Protein 2EMC (pdb70)

CATH classification: 3.30.160.60

Structure (mmCIF, N/CA/C/O backbone):
data_2EMC
#
_entry.id   2EMC
#
loop_
_entity.id
_entity.type
_entity.pdbx_description
1 polymer 'Zinc finger protein 473'
2 non-polymer 'ZINC ION'
#
loop_
_atom_site.group_PDB
_atom_site.id
_atom_site.type_symbol
_atom_site.label_atom_id
_atom_site.label_alt_id
_atom_site.label_comp_id
_atom_site.label_asym_id
_atom_site.label_entity_id
_atom_site.label_seq_id
_atom_site.pdbx_PDB_ins_code
_atom_site.Cartn_x
_atom_site.Cartn_y
_atom_site.Cartn_z
_atom_site.occupancy
_atom_site.B_iso_or_equiv
_atom_site.auth_seq_id
_atom_site.auth_comp_id
_atom_site.auth_asym_id
_atom_site.auth_atom_id
_atom_site.pdbx_PDB_model_num
ATOM 1 N N . GLY A 1 1 ? -9.491 -20.644 -12.393 1.00 0.00 1 GLY A N 1
ATOM 2 C CA . GLY A 1 1 ? -9.058 -21.027 -11.062 1.00 0.00 1 GLY A CA 1
ATOM 3 C C . GLY A 1 1 ? -9.647 -20.140 -9.983 1.00 0.00 1 GLY A C 1
ATOM 4 O O . GLY A 1 1 ? -10.861 -20.115 -9.784 1.00 0.00 1 GLY A O 1
ATOM 8 N N . SER A 1 2 ? -8.784 -19.410 -9.282 1.00 0.00 2 SER A N 1
ATOM 9 C CA . SER A 1 2 ? -9.225 -18.522 -8.214 1.00 0.00 2 SER A CA 1
ATOM 10 C C . SER A 1 2 ? -8.250 -17.361 -8.035 1.00 0.00 2 SER A C 1
ATOM 11 O O . SER A 1 2 ? -7.040 -17.523 -8.193 1.00 0.00 2 SER A O 1
ATOM 19 N N . SER A 1 3 ? -8.787 -16.191 -7.705 1.00 0.00 3 SER A N 1
ATOM 20 C CA . SER A 1 3 ? -7.967 -15.002 -7.508 1.00 0.00 3 SER A CA 1
ATOM 21 C C . SER A 1 3 ? -7.684 -14.776 -6.026 1.00 0.00 3 SER A C 1
ATOM 22 O O . SER A 1 3 ? -8.403 -14.042 -5.350 1.00 0.00 3 SER A O 1
ATOM 30 N N . GLY A 1 4 ? -6.630 -15.415 -5.527 1.00 0.00 4 GLY A N 1
ATOM 31 C CA . GLY A 1 4 ? -6.270 -15.272 -4.128 1.00 0.00 4 GLY A CA 1
ATOM 32 C C . GLY A 1 4 ? -6.011 -16.606 -3.457 1.00 0.00 4 GLY A C 1
ATOM 33 O O . GLY A 1 4 ? -6.816 -17.067 -2.647 1.00 0.00 4 GLY A O 1
ATOM 37 N N . SER A 1 5 ? -4.887 -17.229 -3.795 1.00 0.00 5 SER A N 1
ATOM 38 C CA . SER A 1 5 ? -4.527 -18.521 -3.223 1.00 0.00 5 SER A CA 1
ATOM 39 C C . SER A 1 5 ? -4.607 -18.482 -1.699 1.00 0.00 5 SER A C 1
ATOM 40 O O . SER A 1 5 ? -5.317 -19.276 -1.083 1.00 0.00 5 SER A O 1
ATOM 48 N N . SER A 1 6 ? -3.872 -17.551 -1.099 1.00 0.00 6 SER A N 1
ATOM 49 C CA . SER A 1 6 ? -3.855 -17.409 0.352 1.00 0.00 6 SER A CA 1
ATOM 50 C C . SER A 1 6 ? -5.273 -17.300 0.904 1.00 0.00 6 SER A C 1
ATOM 51 O O . SER A 1 6 ? -6.188 -16.857 0.211 1.00 0.00 6 SER A O 1
ATOM 59 N N . GLY A 1 7 ? -5.447 -17.707 2.158 1.00 0.00 7 GLY A N 1
ATOM 60 C CA . GLY A 1 7 ? -6.755 -17.647 2.783 1.00 0.00 7 GLY A CA 1
ATOM 61 C C . GLY A 1 7 ? -7.076 -16.269 3.326 1.00 0.00 7 GLY A C 1
ATOM 62 O O . GLY A 1 7 ? -8.080 -15.663 2.951 1.00 0.00 7 GLY A O 1
ATOM 66 N N . THR A 1 8 ? -6.221 -15.771 4.214 1.00 0.00 8 THR A N 1
ATOM 67 C CA . THR A 1 8 ? -6.420 -14.457 4.813 1.00 0.00 8 THR A CA 1
ATOM 68 C C . THR A 1 8 ? -5.855 -13.356 3.922 1.00 0.00 8 THR A C 1
ATOM 69 O O . THR A 1 8 ? -5.382 -13.620 2.816 1.00 0.00 8 THR A O 1
ATOM 80 N N . LYS A 1 9 ? -5.908 -12.122 4.410 1.00 0.00 9 LYS A N 1
ATOM 81 C CA . LYS A 1 9 ? -5.400 -10.980 3.659 1.00 0.00 9 LYS A CA 1
ATOM 82 C C . LYS A 1 9 ? -6.047 -10.903 2.280 1.00 0.00 9 LYS A C 1
ATOM 83 O O . LYS A 1 9 ? -5.361 -10.756 1.270 1.00 0.00 9 LYS A O 1
ATOM 102 N N . GLU A 1 10 ? -7.373 -11.003 2.247 1.00 0.00 10 GLU A N 1
ATOM 103 C CA . GLU A 1 10 ? -8.111 -10.945 0.991 1.00 0.00 10 GLU A CA 1
ATOM 104 C C . GLU A 1 10 ? -8.836 -9.609 0.848 1.00 0.00 10 GLU A C 1
ATOM 105 O O . GLU A 1 10 ? -9.909 -9.534 0.250 1.00 0.00 10 GLU A O 1
ATOM 117 N N . HIS A 1 11 ? -8.241 -8.558 1.403 1.00 0.00 11 HIS A N 1
ATOM 118 C CA . HIS A 1 11 ? -8.829 -7.224 1.337 1.00 0.00 11 HIS A CA 1
ATOM 119 C C . HIS A 1 11 ? -8.542 -6.570 -0.011 1.00 0.00 11 HIS A C 1
ATOM 120 O O . HIS A 1 11 ? -7.480 -6.755 -0.605 1.00 0.00 11 HIS A O 1
ATOM 134 N N . PRO A 1 12 ? -9.511 -5.786 -0.507 1.00 0.00 12 PRO A N 1
ATOM 135 C CA . PRO A 1 12 ? -9.386 -5.089 -1.790 1.00 0.00 12 PRO A CA 1
ATOM 136 C C . PRO A 1 12 ? -8.364 -3.959 -1.739 1.00 0.00 12 PRO A C 1
ATOM 137 O O . PRO A 1 12 ? -8.004 -3.386 -2.768 1.00 0.00 12 PRO A O 1
ATOM 148 N N . PHE A 1 13 ? -7.898 -3.643 -0.535 1.00 0.00 13 PHE A N 1
ATOM 149 C CA . PHE A 1 13 ? -6.917 -2.580 -0.350 1.00 0.00 13 PHE A CA 1
ATOM 150 C C . PHE A 1 13 ? -5.661 -3.113 0.334 1.00 0.00 13 PHE A C 1
ATOM 151 O O . PHE A 1 13 ? -5.728 -3.687 1.421 1.00 0.00 13 PHE A O 1
ATOM 168 N N . LYS A 1 14 ? -4.516 -2.919 -0.311 1.00 0.00 14 LYS A N 1
ATOM 169 C CA . LYS A 1 14 ? -3.244 -3.378 0.233 1.00 0.00 14 LYS A CA 1
ATOM 170 C C . LYS A 1 14 ? -2.159 -2.322 0.045 1.00 0.00 14 LYS A C 1
ATOM 171 O O . LYS A 1 14 ? -1.846 -1.933 -1.081 1.00 0.00 14 LYS A O 1
ATOM 190 N N . CYS A 1 15 ? -1.587 -1.864 1.153 1.00 0.00 15 CYS A N 1
ATOM 191 C CA . CYS A 1 15 ? -0.536 -0.854 1.110 1.00 0.00 15 CYS A CA 1
ATOM 192 C C . CYS A 1 15 ? 0.690 -1.377 0.367 1.00 0.00 15 CYS A C 1
ATOM 193 O O . CYS A 1 15 ? 1.111 -2.515 0.567 1.00 0.00 15 CYS A O 1
ATOM 200 N N . ASN A 1 16 ? 1.259 -0.535 -0.490 1.00 0.00 16 ASN A N 1
ATOM 201 C CA . ASN A 1 16 ? 2.437 -0.912 -1.263 1.00 0.00 16 ASN A CA 1
ATOM 202 C C . ASN A 1 16 ? 3.711 -0.397 -0.599 1.00 0.00 16 ASN A C 1
ATOM 203 O O . ASN A 1 16 ? 4.814 -0.827 -0.934 1.00 0.00 16 ASN A O 1
ATOM 214 N N . GLU A 1 17 ? 3.549 0.525 0.344 1.00 0.00 17 GLU A N 1
ATOM 215 C CA . GLU A 1 17 ? 4.686 1.098 1.055 1.00 0.00 17 GLU A CA 1
ATOM 216 C C . GLU A 1 17 ? 5.256 0.104 2.062 1.00 0.00 17 GLU A C 1
ATOM 217 O O . GLU A 1 17 ? 6.472 -0.017 2.213 1.00 0.00 17 GLU A O 1
ATOM 229 N N . CYS A 1 18 ? 4.368 -0.607 2.749 1.00 0.00 18 CYS A N 1
ATOM 230 C CA . CYS A 1 18 ? 4.780 -1.591 3.743 1.00 0.00 18 CYS A CA 1
ATOM 231 C C . CYS A 1 18 ? 4.287 -2.985 3.366 1.00 0.00 18 CYS A C 1
ATOM 232 O O . CYS A 1 18 ? 5.042 -3.955 3.410 1.00 0.00 18 CYS A O 1
ATOM 239 N N . GLY A 1 19 ? 3.013 -3.076 2.995 1.00 0.00 19 GLY A N 1
ATOM 240 C CA . GLY A 1 19 ? 2.441 -4.354 2.615 1.00 0.00 19 GLY A CA 1
ATOM 241 C C . GLY A 1 19 ? 1.237 -4.724 3.459 1.00 0.00 19 GLY A C 1
ATOM 242 O O . GLY A 1 19 ? 0.866 -5.894 3.546 1.00 0.00 19 GLY A O 1
ATOM 246 N N . LYS A 1 20 ? 0.625 -3.724 4.084 1.00 0.00 20 LYS A N 1
ATOM 247 C CA . LYS A 1 20 ? -0.544 -3.948 4.926 1.00 0.00 20 LYS A CA 1
ATOM 248 C C . LYS A 1 20 ? -1.798 -4.133 4.077 1.00 0.00 20 LYS A C 1
ATOM 249 O O . LYS A 1 20 ? -1.751 -4.035 2.850 1.00 0.00 20 LYS A O 1
ATOM 268 N N . THR A 1 21 ? -2.921 -4.399 4.738 1.00 0.00 21 THR A N 1
ATOM 269 C CA . THR A 1 21 ? -4.187 -4.596 4.045 1.00 0.00 21 THR A CA 1
ATOM 270 C C . THR A 1 21 ? -5.358 -4.097 4.885 1.00 0.00 21 THR A C 1
ATOM 271 O O . THR A 1 21 ? -5.406 -4.320 6.095 1.00 0.00 21 THR A O 1
ATOM 282 N N . PHE A 1 22 ? -6.300 -3.422 4.236 1.00 0.00 22 PHE A N 1
ATOM 283 C CA . PHE A 1 22 ? -7.471 -2.891 4.924 1.00 0.00 22 PHE A CA 1
ATOM 284 C C . PHE A 1 22 ? -8.745 -3.187 4.138 1.00 0.00 22 PHE A C 1
ATOM 285 O O . PHE A 1 22 ? -8.774 -3.064 2.913 1.00 0.00 22 PHE A O 1
ATOM 302 N N . SER A 1 23 ? -9.796 -3.579 4.851 1.00 0.00 23 SER A N 1
ATOM 303 C CA . SER A 1 23 ? -11.072 -3.898 4.221 1.00 0.00 23 SER A CA 1
ATOM 304 C C . SER A 1 23 ? -11.595 -2.708 3.422 1.00 0.00 23 SER A C 1
ATOM 305 O O . SER A 1 23 ? -11.995 -2.849 2.266 1.00 0.00 23 SER A O 1
ATOM 313 N N . HIS A 1 24 ? -11.589 -1.535 4.047 1.00 0.00 24 HIS A N 1
ATOM 314 C CA . HIS A 1 24 ? -12.062 -0.319 3.396 1.00 0.00 24 HIS A CA 1
ATOM 315 C C . HIS A 1 24 ? -10.893 0.587 3.021 1.00 0.00 24 HIS A C 1
ATOM 316 O O . HIS A 1 24 ? -9.839 0.549 3.654 1.00 0.00 24 HIS A O 1
ATOM 330 N N . SER A 1 25 ? -11.088 1.399 1.987 1.00 0.00 25 SER A N 1
ATOM 331 C CA . SER A 1 25 ? -10.049 2.312 1.525 1.00 0.00 25 SER A CA 1
ATOM 332 C C . SER A 1 25 ? -9.727 3.354 2.592 1.00 0.00 25 SER A C 1
ATOM 333 O O . SER A 1 25 ? -8.571 3.528 2.976 1.00 0.00 25 SER A O 1
ATOM 341 N N . ALA A 1 26 ? -10.759 4.044 3.066 1.00 0.00 26 ALA A N 1
ATOM 342 C CA . ALA A 1 26 ? -10.587 5.068 4.089 1.00 0.00 26 ALA A CA 1
ATOM 343 C C . ALA A 1 26 ? -9.477 4.689 5.064 1.00 0.00 26 ALA A C 1
ATOM 344 O O . ALA A 1 26 ? -8.695 5.539 5.490 1.00 0.00 26 ALA A O 1
ATOM 351 N N . HIS A 1 27 ? -9.414 3.408 5.414 1.00 0.00 27 HIS A N 1
ATOM 352 C CA . HIS A 1 27 ? -8.399 2.918 6.339 1.00 0.00 27 HIS A CA 1
ATOM 353 C C . HIS A 1 27 ? -7.009 3.005 5.716 1.00 0.00 27 HIS A C 1
ATOM 354 O O . HIS A 1 27 ? -6.078 3.536 6.323 1.00 0.00 27 HIS A O 1
ATOM 368 N N . LEU A 1 28 ? -6.875 2.480 4.503 1.00 0.00 28 LEU A N 1
ATOM 369 C CA . LEU A 1 28 ? -5.598 2.498 3.798 1.00 0.00 28 LEU A CA 1
ATOM 370 C C . LEU A 1 28 ? -5.108 3.928 3.597 1.00 0.00 28 LEU A C 1
ATOM 371 O O . LEU A 1 28 ? -4.042 4.303 4.085 1.00 0.00 28 LEU A O 1
ATOM 387 N N . SER A 1 29 ? -5.893 4.722 2.876 1.00 0.00 29 SER A N 1
ATOM 388 C CA . SER A 1 29 ? -5.538 6.110 2.608 1.00 0.00 29 SER A CA 1
ATOM 389 C C . SER A 1 29 ? -5.021 6.792 3.872 1.00 0.00 29 SER A C 1
ATOM 390 O O . SER A 1 29 ? -4.019 7.507 3.841 1.00 0.00 29 SER A O 1
ATOM 398 N N . LYS A 1 30 ? -5.712 6.565 4.984 1.00 0.00 30 LYS A N 1
ATOM 399 C CA . LYS A 1 30 ? -5.325 7.155 6.260 1.00 0.00 30 LYS A CA 1
ATOM 400 C C . LYS A 1 30 ? -4.005 6.569 6.752 1.00 0.00 30 LYS A C 1
ATOM 401 O O . LYS A 1 30 ? -3.139 7.291 7.244 1.00 0.00 30 LYS A O 1
ATOM 420 N N . HIS A 1 31 ? -3.859 5.255 6.614 1.00 0.00 31 HIS A N 1
ATOM 421 C CA . HIS A 1 31 ? -2.643 4.572 7.042 1.00 0.00 31 HIS A CA 1
ATOM 422 C C . HIS A 1 31 ? -1.460 4.965 6.163 1.00 0.00 31 HIS A C 1
ATOM 423 O O . HIS A 1 31 ? -0.307 4.712 6.510 1.00 0.00 31 HIS A O 1
ATOM 437 N N . GLN A 1 32 ? -1.755 5.584 5.024 1.00 0.00 32 GLN A N 1
ATOM 438 C CA . GLN A 1 32 ? -0.715 6.010 4.095 1.00 0.00 32 GLN A CA 1
ATOM 439 C C . GLN A 1 32 ? -0.039 7.288 4.584 1.00 0.00 32 GLN A C 1
ATOM 440 O O . GLN A 1 32 ? 1.165 7.473 4.404 1.00 0.00 32 GLN A O 1
ATOM 454 N N . LEU A 1 33 ? -0.822 8.165 5.202 1.00 0.00 33 LEU A N 1
ATOM 455 C CA . LEU A 1 33 ? -0.299 9.426 5.716 1.00 0.00 33 LEU A CA 1
ATOM 456 C C . LEU A 1 33 ? 0.857 9.184 6.681 1.00 0.00 33 LEU A C 1
ATOM 457 O O . LEU A 1 33 ? 1.681 10.068 6.913 1.00 0.00 33 LEU A O 1
ATOM 473 N N . ILE A 1 34 ? 0.912 7.979 7.239 1.00 0.00 34 ILE A N 1
ATOM 474 C CA . ILE A 1 34 ? 1.969 7.619 8.176 1.00 0.00 34 ILE A CA 1
ATOM 475 C C . ILE A 1 34 ? 3.304 7.445 7.459 1.00 0.00 34 ILE A C 1
ATOM 476 O O . ILE A 1 34 ? 4.365 7.691 8.032 1.00 0.00 34 ILE A O 1
ATOM 492 N N . HIS A 1 35 ? 3.242 7.021 6.200 1.00 0.00 35 HIS A N 1
ATOM 493 C CA . HIS A 1 35 ? 4.446 6.816 5.403 1.00 0.00 35 HIS A CA 1
ATOM 494 C C . HIS A 1 35 ? 5.015 8.149 4.926 1.00 0.00 35 HIS A C 1
ATOM 495 O O . HIS A 1 35 ? 6.213 8.268 4.670 1.00 0.00 35 HIS A O 1
ATOM 509 N N . ALA A 1 36 ? 4.147 9.148 4.807 1.00 0.00 36 ALA A N 1
ATOM 510 C CA . ALA A 1 36 ? 4.563 10.472 4.361 1.00 0.00 36 ALA A CA 1
ATOM 511 C C . ALA A 1 36 ? 5.005 11.334 5.539 1.00 0.00 36 ALA A C 1
ATOM 512 O O . ALA A 1 36 ? 4.546 12.464 5.701 1.00 0.00 36 ALA A O 1
ATOM 519 N N . GLY A 1 37 ? 5.899 10.792 6.361 1.00 0.00 37 GLY A N 1
ATOM 520 C CA . GLY A 1 37 ? 6.387 11.525 7.514 1.00 0.00 37 GLY A CA 1
ATOM 521 C C . GLY A 1 37 ? 5.296 12.325 8.197 1.00 0.00 37 GLY A C 1
ATOM 522 O O . GLY A 1 37 ? 5.085 13.495 7.880 1.00 0.00 37 GLY A O 1
ATOM 526 N N . GLU A 1 38 ? 4.599 11.692 9.136 1.00 0.00 38 GLU A N 1
ATOM 527 C CA . GLU A 1 38 ? 3.522 12.354 9.863 1.00 0.00 38 GLU A CA 1
ATOM 528 C C . GLU A 1 38 ? 3.704 12.194 11.369 1.00 0.00 38 GLU A C 1
ATOM 529 O O . GLU A 1 38 ? 2.735 12.021 12.107 1.00 0.00 38 GLU A O 1
ATOM 541 N N . ASN A 1 39 ? 4.954 12.253 11.818 1.00 0.00 39 ASN A N 1
ATOM 542 C CA . ASN A 1 39 ? 5.265 12.113 13.236 1.00 0.00 39 ASN A CA 1
ATOM 543 C C . ASN A 1 39 ? 6.741 12.396 13.500 1.00 0.00 39 ASN A C 1
ATOM 544 O O . ASN A 1 39 ? 7.609 12.122 12.670 1.00 0.00 39 ASN A O 1
ATOM 555 N N . PRO A 1 40 ? 7.034 12.956 14.683 1.00 0.00 40 PRO A N 1
ATOM 556 C CA . PRO A 1 40 ? 8.404 13.286 15.084 1.00 0.00 40 PRO A CA 1
ATOM 557 C C . PRO A 1 40 ? 9.245 12.043 15.354 1.00 0.00 40 PRO A C 1
ATOM 558 O O . PRO A 1 40 ? 8.895 11.217 16.197 1.00 0.00 40 PRO A O 1
ATOM 569 N N . SER A 1 41 ? 10.355 11.917 14.634 1.00 0.00 41 SER A N 1
ATOM 570 C CA . SER A 1 41 ? 11.244 10.772 14.794 1.00 0.00 41 SER A CA 1
ATOM 571 C C . SER A 1 41 ? 11.860 10.753 16.190 1.00 0.00 41 SER A C 1
ATOM 572 O O . SER A 1 41 ? 11.558 11.605 17.025 1.00 0.00 41 SER A O 1
ATOM 580 N N . GLY A 1 42 ? 12.726 9.775 16.435 1.00 0.00 42 GLY A N 1
ATOM 581 C CA . GLY A 1 42 ? 13.371 9.662 17.730 1.00 0.00 42 GLY A CA 1
ATOM 582 C C . GLY A 1 42 ? 14.313 8.477 17.807 1.00 0.00 42 GLY A C 1
ATOM 583 O O . GLY A 1 42 ? 15.503 8.582 17.506 1.00 0.00 42 GLY A O 1
ATOM 587 N N . PRO A 1 43 ? 13.780 7.318 18.220 1.00 0.00 43 PRO A N 1
ATOM 588 C CA . PRO A 1 43 ? 14.564 6.086 18.347 1.00 0.00 43 PRO A CA 1
ATOM 589 C C . PRO A 1 43 ? 14.983 5.524 16.993 1.00 0.00 43 PRO A C 1
ATOM 590 O O . PRO A 1 43 ? 15.811 4.616 16.916 1.00 0.00 43 PRO A O 1
ATOM 601 N N . SER A 1 44 ? 14.406 6.069 15.927 1.00 0.00 44 SER A N 1
ATOM 602 C CA . SER A 1 44 ? 14.717 5.619 14.575 1.00 0.00 44 SER A CA 1
ATOM 603 C C . SER A 1 44 ? 16.216 5.706 14.305 1.00 0.00 44 SER A C 1
ATOM 604 O O . SER A 1 44 ? 16.913 6.545 14.876 1.00 0.00 44 SER A O 1
ATOM 612 N N . SER A 1 45 ? 16.706 4.832 13.431 1.00 0.00 45 SER A N 1
ATOM 613 C CA . SER A 1 45 ? 18.123 4.807 13.087 1.00 0.00 45 SER A CA 1
ATOM 614 C C . SER A 1 45 ? 18.349 4.074 11.768 1.00 0.00 45 SER A C 1
ATOM 615 O O . SER A 1 45 ? 18.187 2.857 11.686 1.00 0.00 45 SER A O 1
ATOM 623 N N . GLY A 1 46 ? 18.724 4.825 10.737 1.00 0.00 46 GLY A N 1
ATOM 624 C CA . GLY A 1 46 ? 18.966 4.231 9.436 1.00 0.00 46 GLY A CA 1
ATOM 625 C C . GLY A 1 46 ? 20.394 3.745 9.277 1.00 0.00 46 GLY A C 1
ATOM 626 O O . GLY A 1 46 ? 21.195 3.930 10.192 1.00 0.00 46 GLY A O 1
ATOM 631 N N . GLY A 1 1 ? 11.676 -21.581 15.123 1.00 0.00 1 GLY A N 2
ATOM 632 C CA . GLY A 1 1 ? 10.354 -22.032 14.729 1.00 0.00 1 GLY A CA 2
ATOM 633 C C . GLY A 1 1 ? 9.414 -20.880 14.431 1.00 0.00 1 GLY A C 2
ATOM 634 O O . GLY A 1 1 ? 8.908 -20.756 13.315 1.00 0.00 1 GLY A O 2
ATOM 638 N N . SER A 1 2 ? 9.177 -20.037 15.430 1.00 0.00 2 SER A N 2
ATOM 639 C CA . SER A 1 2 ? 8.287 -18.893 15.271 1.00 0.00 2 SER A CA 2
ATOM 640 C C . SER A 1 2 ? 7.107 -19.245 14.371 1.00 0.00 2 SER A C 2
ATOM 641 O O . SER A 1 2 ? 6.712 -18.458 13.511 1.00 0.00 2 SER A O 2
ATOM 649 N N . SER A 1 3 ? 6.547 -20.433 14.576 1.00 0.00 3 SER A N 2
ATOM 650 C CA . SER A 1 3 ? 5.414 -20.892 13.781 1.00 0.00 3 SER A CA 2
ATOM 651 C C . SER A 1 3 ? 4.303 -19.847 13.765 1.00 0.00 3 SER A C 2
ATOM 652 O O . SER A 1 3 ? 3.640 -19.614 14.775 1.00 0.00 3 SER A O 2
ATOM 660 N N . GLY A 1 4 ? 4.105 -19.220 12.610 1.00 0.00 4 GLY A N 2
ATOM 661 C CA . GLY A 1 4 ? 3.073 -18.207 12.483 1.00 0.00 4 GLY A CA 2
ATOM 662 C C . GLY A 1 4 ? 2.728 -17.909 11.037 1.00 0.00 4 GLY A C 2
ATOM 663 O O . GLY A 1 4 ? 3.612 -17.641 10.223 1.00 0.00 4 GLY A O 2
ATOM 667 N N . SER A 1 5 ? 1.439 -17.958 10.716 1.00 0.00 5 SER A N 2
ATOM 668 C CA . SER A 1 5 ? 0.979 -17.696 9.358 1.00 0.00 5 SER A CA 2
ATOM 669 C C . SER A 1 5 ? 0.041 -16.494 9.323 1.00 0.00 5 SER A C 2
ATOM 670 O O . SER A 1 5 ? -1.164 -16.626 9.539 1.00 0.00 5 SER A O 2
ATOM 678 N N . SER A 1 6 ? 0.603 -15.320 9.051 1.00 0.00 6 SER A N 2
ATOM 679 C CA . SER A 1 6 ? -0.182 -14.093 8.992 1.00 0.00 6 SER A CA 2
ATOM 680 C C . SER A 1 6 ? -1.363 -14.248 8.038 1.00 0.00 6 SER A C 2
ATOM 681 O O . SER A 1 6 ? -1.186 -14.354 6.825 1.00 0.00 6 SER A O 2
ATOM 689 N N . GLY A 1 7 ? -2.569 -14.259 8.597 1.00 0.00 7 GLY A N 2
ATOM 690 C CA . GLY A 1 7 ? -3.762 -14.402 7.783 1.00 0.00 7 GLY A CA 2
ATOM 691 C C . GLY A 1 7 ? -4.461 -13.078 7.541 1.00 0.00 7 GLY A C 2
ATOM 692 O O . GLY A 1 7 ? -3.814 -12.037 7.429 1.00 0.00 7 GLY A O 2
ATOM 696 N N . THR A 1 8 ? -5.787 -13.117 7.459 1.00 0.00 8 THR A N 2
ATOM 697 C CA . THR A 1 8 ? -6.574 -11.913 7.227 1.00 0.00 8 THR A CA 2
ATOM 698 C C . THR A 1 8 ? -5.919 -11.022 6.177 1.00 0.00 8 THR A C 2
ATOM 699 O O . THR A 1 8 ? -5.758 -9.819 6.382 1.00 0.00 8 THR A O 2
ATOM 710 N N . LYS A 1 9 ? -5.544 -11.620 5.052 1.00 0.00 9 LYS A N 2
ATOM 711 C CA . LYS A 1 9 ? -4.908 -10.881 3.968 1.00 0.00 9 LYS A CA 2
ATOM 712 C C . LYS A 1 9 ? -5.694 -11.035 2.669 1.00 0.00 9 LYS A C 2
ATOM 713 O O . LYS A 1 9 ? -5.128 -11.356 1.625 1.00 0.00 9 LYS A O 2
ATOM 732 N N . GLU A 1 10 ? -7.001 -10.802 2.743 1.00 0.00 10 GLU A N 2
ATOM 733 C CA . GLU A 1 10 ? -7.863 -10.915 1.573 1.00 0.00 10 GLU A CA 2
ATOM 734 C C . GLU A 1 10 ? -8.665 -9.634 1.362 1.00 0.00 10 GLU A C 2
ATOM 735 O O . GLU A 1 10 ? -9.765 -9.660 0.809 1.00 0.00 10 GLU A O 2
ATOM 747 N N . HIS A 1 11 ? -8.106 -8.513 1.808 1.00 0.00 11 HIS A N 2
ATOM 748 C CA . HIS A 1 11 ? -8.769 -7.221 1.669 1.00 0.00 11 HIS A CA 2
ATOM 749 C C . HIS A 1 11 ? -8.513 -6.625 0.288 1.00 0.00 11 HIS A C 2
ATOM 750 O O . HIS A 1 11 ? -7.450 -6.805 -0.305 1.00 0.00 11 HIS A O 2
ATOM 764 N N . PRO A 1 12 ? -9.511 -5.898 -0.237 1.00 0.00 12 PRO A N 2
ATOM 765 C CA . PRO A 1 12 ? -9.417 -5.261 -1.554 1.00 0.00 12 PRO A CA 2
ATOM 766 C C . PRO A 1 12 ? -8.431 -4.098 -1.567 1.00 0.00 12 PRO A C 2
ATOM 767 O O . PRO A 1 12 ? -8.131 -3.538 -2.621 1.00 0.00 12 PRO A O 2
ATOM 778 N N . PHE A 1 13 ? -7.931 -3.739 -0.390 1.00 0.00 13 PHE A N 2
ATOM 779 C CA . PHE A 1 13 ? -6.979 -2.642 -0.266 1.00 0.00 13 PHE A CA 2
ATOM 780 C C . PHE A 1 13 ? -5.707 -3.102 0.440 1.00 0.00 13 PHE A C 2
ATOM 781 O O . PHE A 1 13 ? -5.757 -3.647 1.543 1.00 0.00 13 PHE A O 2
ATOM 798 N N . LYS A 1 14 ? -4.566 -2.879 -0.204 1.00 0.00 14 LYS A N 2
ATOM 799 C CA . LYS A 1 14 ? -3.280 -3.270 0.361 1.00 0.00 14 LYS A CA 2
ATOM 800 C C . LYS A 1 14 ? -2.245 -2.165 0.171 1.00 0.00 14 LYS A C 2
ATOM 801 O O . LYS A 1 14 ? -2.069 -1.648 -0.932 1.00 0.00 14 LYS A O 2
ATOM 820 N N . CYS A 1 15 ? -1.561 -1.809 1.253 1.00 0.00 15 CYS A N 2
ATOM 821 C CA . CYS A 1 15 ? -0.542 -0.767 1.207 1.00 0.00 15 CYS A CA 2
ATOM 822 C C . CYS A 1 15 ? 0.690 -1.245 0.445 1.00 0.00 15 CYS A C 2
ATOM 823 O O . CYS A 1 15 ? 1.187 -2.347 0.676 1.00 0.00 15 CYS A O 2
ATOM 830 N N . ASN A 1 16 ? 1.179 -0.408 -0.464 1.00 0.00 16 ASN A N 2
ATOM 831 C CA . ASN A 1 16 ? 2.354 -0.744 -1.260 1.00 0.00 16 ASN A CA 2
ATOM 832 C C . ASN A 1 16 ? 3.627 -0.226 -0.598 1.00 0.00 16 ASN A C 2
ATOM 833 O O . ASN A 1 16 ? 4.733 -0.622 -0.964 1.00 0.00 16 ASN A O 2
ATOM 844 N N . GLU A 1 17 ? 3.461 0.661 0.378 1.00 0.00 17 GLU A N 2
ATOM 845 C CA . GLU A 1 17 ? 4.597 1.233 1.091 1.00 0.00 17 GLU A CA 2
ATOM 846 C C . GLU A 1 17 ? 5.189 0.224 2.070 1.00 0.00 17 GLU A C 2
ATOM 847 O O . GLU A 1 17 ? 6.397 0.211 2.312 1.00 0.00 17 GLU A O 2
ATOM 859 N N . CYS A 1 18 ? 4.331 -0.622 2.630 1.00 0.00 18 CYS A N 2
ATOM 860 C CA . CYS A 1 18 ? 4.767 -1.635 3.584 1.00 0.00 18 CYS A CA 2
ATOM 861 C C . CYS A 1 18 ? 4.240 -3.013 3.193 1.00 0.00 18 CYS A C 2
ATOM 862 O O . CYS A 1 18 ? 4.971 -4.001 3.228 1.00 0.00 18 CYS A O 2
ATOM 869 N N . GLY A 1 19 ? 2.966 -3.068 2.819 1.00 0.00 19 GLY A N 2
ATOM 870 C CA . GLY A 1 19 ? 2.362 -4.329 2.426 1.00 0.00 19 GLY A CA 2
ATOM 871 C C . GLY A 1 19 ? 1.190 -4.710 3.309 1.00 0.00 19 GLY A C 2
ATOM 872 O O . GLY A 1 19 ? 0.815 -5.880 3.384 1.00 0.00 19 GLY A O 2
ATOM 876 N N . LYS A 1 20 ? 0.611 -3.721 3.981 1.00 0.00 20 LYS A N 2
ATOM 877 C CA . LYS A 1 20 ? -0.524 -3.958 4.864 1.00 0.00 20 LYS A CA 2
ATOM 878 C C . LYS A 1 20 ? -1.802 -4.176 4.060 1.00 0.00 20 LYS A C 2
ATOM 879 O O . LYS A 1 20 ? -1.779 -4.193 2.829 1.00 0.00 20 LYS A O 2
ATOM 898 N N . THR A 1 21 ? -2.918 -4.341 4.764 1.00 0.00 21 THR A N 2
ATOM 899 C CA . THR A 1 21 ? -4.205 -4.558 4.116 1.00 0.00 21 THR A CA 2
ATOM 900 C C . THR A 1 21 ? -5.345 -3.984 4.951 1.00 0.00 21 THR A C 2
ATOM 901 O O . THR A 1 21 ? -5.300 -4.010 6.181 1.00 0.00 21 THR A O 2
ATOM 912 N N . PHE A 1 22 ? -6.365 -3.467 4.275 1.00 0.00 22 PHE A N 2
ATOM 913 C CA . PHE A 1 22 ? -7.517 -2.886 4.956 1.00 0.00 22 PHE A CA 2
ATOM 914 C C . PHE A 1 22 ? -8.803 -3.169 4.185 1.00 0.00 22 PHE A C 2
ATOM 915 O O . PHE A 1 22 ? -8.838 -3.075 2.958 1.00 0.00 22 PHE A O 2
ATOM 932 N N . SER A 1 23 ? -9.859 -3.515 4.914 1.00 0.00 23 SER A N 2
ATOM 933 C CA . SER A 1 23 ? -11.147 -3.816 4.300 1.00 0.00 23 SER A CA 2
ATOM 934 C C . SER A 1 23 ? -11.624 -2.650 3.439 1.00 0.00 23 SER A C 2
ATOM 935 O O . SER A 1 23 ? -11.958 -2.824 2.267 1.00 0.00 23 SER A O 2
ATOM 943 N N . HIS A 1 24 ? -11.652 -1.459 4.030 1.00 0.00 24 HIS A N 2
ATOM 944 C CA . HIS A 1 24 ? -12.088 -0.263 3.319 1.00 0.00 24 HIS A CA 2
ATOM 945 C C . HIS A 1 24 ? -10.892 0.594 2.914 1.00 0.00 24 HIS A C 2
ATOM 946 O O . HIS A 1 24 ? -9.835 0.538 3.543 1.00 0.00 24 HIS A O 2
ATOM 960 N N . SER A 1 25 ? -11.067 1.386 1.861 1.00 0.00 25 SER A N 2
ATOM 961 C CA . SER A 1 25 ? -10.000 2.251 1.370 1.00 0.00 25 SER A CA 2
ATOM 962 C C . SER A 1 25 ? -9.626 3.298 2.415 1.00 0.00 25 SER A C 2
ATOM 963 O O . SER A 1 25 ? -8.455 3.452 2.764 1.00 0.00 25 SER A O 2
ATOM 971 N N . ALA A 1 26 ? -10.629 4.015 2.911 1.00 0.00 26 ALA A N 2
ATOM 972 C CA . ALA A 1 26 ? -10.406 5.045 3.918 1.00 0.00 26 ALA A CA 2
ATOM 973 C C . ALA A 1 26 ? -9.321 4.625 4.903 1.00 0.00 26 ALA A C 2
ATOM 974 O O . ALA A 1 26 ? -8.488 5.437 5.308 1.00 0.00 26 ALA A O 2
ATOM 981 N N . HIS A 1 27 ? -9.336 3.352 5.286 1.00 0.00 27 HIS A N 2
ATOM 982 C CA . HIS A 1 27 ? -8.353 2.825 6.225 1.00 0.00 27 HIS A CA 2
ATOM 983 C C . HIS A 1 27 ? -6.952 2.858 5.621 1.00 0.00 27 HIS A C 2
ATOM 984 O O . HIS A 1 27 ? -5.985 3.230 6.287 1.00 0.00 27 HIS A O 2
ATOM 998 N N . LEU A 1 28 ? -6.850 2.466 4.355 1.00 0.00 28 LEU A N 2
ATOM 999 C CA . LEU A 1 28 ? -5.567 2.450 3.661 1.00 0.00 28 LEU A CA 2
AT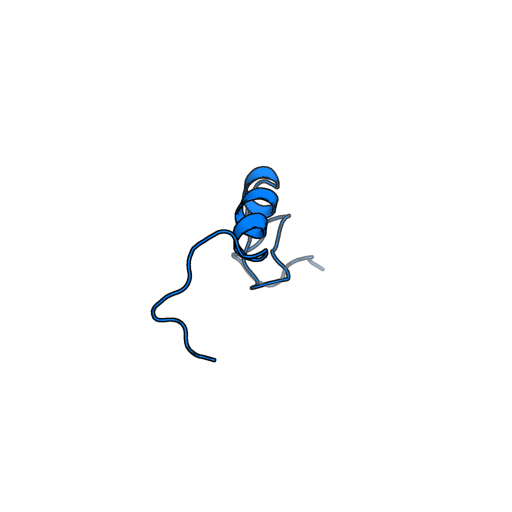OM 1000 C C . LEU A 1 28 ? -5.024 3.864 3.488 1.00 0.00 28 LEU A C 2
ATOM 1001 O O . LEU A 1 28 ? -3.930 4.182 3.956 1.00 0.00 28 LEU A O 2
ATOM 1017 N N . SER A 1 29 ? -5.796 4.711 2.815 1.00 0.00 29 SER A N 2
ATOM 1018 C CA . SER A 1 29 ? -5.392 6.092 2.579 1.00 0.00 29 SER A CA 2
ATOM 1019 C C . SER A 1 29 ? -4.930 6.752 3.875 1.00 0.00 29 SER A C 2
ATOM 1020 O O . SER A 1 29 ? -3.945 7.491 3.893 1.00 0.00 29 SER A O 2
ATOM 1028 N N . LYS A 1 30 ? -5.648 6.480 4.959 1.00 0.00 30 LYS A N 2
ATOM 1029 C CA . LYS A 1 30 ? -5.314 7.044 6.261 1.00 0.00 30 LYS A CA 2
ATOM 1030 C C . LYS A 1 30 ? -3.994 6.479 6.776 1.00 0.00 30 LYS A C 2
ATOM 1031 O O . LYS A 1 30 ? -3.156 7.213 7.301 1.00 0.00 30 LYS A O 2
ATOM 1050 N N . HIS A 1 31 ? -3.816 5.171 6.623 1.00 0.00 31 HIS A N 2
ATOM 1051 C CA . HIS A 1 31 ? -2.596 4.508 7.071 1.00 0.00 31 HIS A CA 2
ATOM 1052 C C . HIS A 1 31 ? -1.408 4.911 6.203 1.00 0.00 31 HIS A C 2
ATOM 1053 O O . HIS A 1 31 ? -0.256 4.670 6.562 1.00 0.00 31 HIS A O 2
ATOM 1067 N N . GLN A 1 32 ? -1.697 5.525 5.061 1.00 0.00 32 GLN A N 2
ATOM 1068 C CA . GLN A 1 32 ? -0.652 5.960 4.142 1.00 0.00 32 GLN A CA 2
ATOM 1069 C C . GLN A 1 32 ? -0.023 7.268 4.612 1.00 0.00 32 GLN A C 2
ATOM 1070 O O . GLN A 1 32 ? 1.170 7.502 4.414 1.00 0.00 32 GLN A O 2
ATOM 1084 N N . LEU A 1 33 ? -0.832 8.117 5.236 1.00 0.00 33 LEU A N 2
ATOM 1085 C CA . LEU A 1 33 ? -0.355 9.402 5.735 1.00 0.00 33 LEU A CA 2
ATOM 1086 C C . LEU A 1 33 ? 0.780 9.210 6.735 1.00 0.00 33 LEU A C 2
ATOM 1087 O O . LEU A 1 33 ? 1.536 10.140 7.017 1.00 0.00 33 LEU A O 2
ATOM 1103 N N . ILE A 1 34 ? 0.894 7.998 7.268 1.00 0.00 34 ILE A N 2
ATOM 1104 C CA . ILE A 1 34 ? 1.938 7.684 8.234 1.00 0.00 34 ILE A CA 2
ATOM 1105 C C . ILE A 1 34 ? 3.289 7.510 7.547 1.00 0.00 34 ILE A C 2
ATOM 1106 O O . ILE A 1 34 ? 4.333 7.825 8.119 1.00 0.00 34 ILE A O 2
ATOM 1122 N N . HIS A 1 35 ? 3.260 7.009 6.317 1.00 0.00 35 HIS A N 2
ATOM 1123 C CA . HIS A 1 35 ? 4.482 6.796 5.549 1.00 0.00 35 HIS A CA 2
ATOM 1124 C C . HIS A 1 35 ? 5.083 8.126 5.104 1.00 0.00 35 HIS A C 2
ATOM 1125 O O . HIS A 1 35 ? 6.303 8.272 5.028 1.00 0.00 35 HIS A O 2
ATOM 1139 N N . ALA A 1 36 ? 4.218 9.091 4.809 1.00 0.00 36 ALA A N 2
ATOM 1140 C CA . ALA A 1 36 ? 4.664 10.408 4.373 1.00 0.00 36 ALA A CA 2
ATOM 1141 C C . ALA A 1 36 ? 4.900 11.330 5.564 1.00 0.00 36 ALA A C 2
ATOM 1142 O O . ALA A 1 36 ? 3.955 11.844 6.161 1.00 0.00 36 ALA A O 2
ATOM 1149 N N . GLY A 1 37 ? 6.169 11.536 5.904 1.00 0.00 37 GLY A N 2
ATOM 1150 C CA . GLY A 1 37 ? 6.507 12.396 7.024 1.00 0.00 37 GLY A CA 2
ATOM 1151 C C . GLY A 1 37 ? 7.124 13.708 6.582 1.00 0.00 37 GLY A C 2
ATOM 1152 O O . GLY A 1 37 ? 8.278 13.745 6.156 1.00 0.00 37 GLY A O 2
ATOM 1156 N N . GLU A 1 38 ? 6.354 14.787 6.681 1.00 0.00 38 GLU A N 2
ATOM 1157 C CA . GLU A 1 38 ? 6.832 16.106 6.285 1.00 0.00 38 GLU A CA 2
ATOM 1158 C C . GLU A 1 38 ? 7.235 16.928 7.506 1.00 0.00 38 GLU A C 2
ATOM 1159 O O . GLU A 1 38 ? 6.467 17.759 7.989 1.00 0.00 38 GLU A O 2
ATOM 1171 N N . ASN A 1 39 ? 8.445 16.688 8.001 1.00 0.00 39 ASN A N 2
ATOM 1172 C CA . ASN A 1 39 ? 8.951 17.404 9.166 1.00 0.00 39 ASN A CA 2
ATOM 1173 C C . ASN A 1 39 ? 10.438 17.131 9.370 1.00 0.00 39 ASN A C 2
ATOM 1174 O O . ASN A 1 39 ? 10.966 16.096 8.963 1.00 0.00 39 ASN A O 2
ATOM 1185 N N . PRO A 1 40 ? 11.131 18.080 10.016 1.00 0.00 40 PRO A N 2
ATOM 1186 C CA . PRO A 1 40 ? 12.566 17.965 10.290 1.00 0.00 40 PRO A CA 2
ATOM 1187 C C . PRO A 1 40 ? 12.873 16.894 11.332 1.00 0.00 40 PRO A C 2
ATOM 1188 O O . PRO A 1 40 ? 12.607 17.076 12.520 1.00 0.00 40 PRO A O 2
ATOM 1199 N N . SER A 1 41 ? 13.435 15.778 10.878 1.00 0.00 41 SER A N 2
ATOM 1200 C CA . SER A 1 41 ? 13.775 14.677 11.771 1.00 0.00 41 SER A CA 2
ATOM 1201 C C . SER A 1 41 ? 15.212 14.805 12.270 1.00 0.00 41 SER A C 2
ATOM 1202 O O . SER A 1 41 ? 15.461 14.854 13.474 1.00 0.00 41 SER A O 2
ATOM 1210 N N . GLY A 1 42 ? 16.154 14.860 11.333 1.00 0.00 42 GLY A N 2
ATOM 1211 C CA . GLY A 1 42 ? 17.554 14.982 11.696 1.00 0.00 42 GLY A CA 2
ATOM 1212 C C . GLY A 1 42 ? 18.480 14.754 10.518 1.00 0.00 42 GLY A C 2
ATOM 1213 O O . GLY A 1 42 ? 19.178 15.662 10.065 1.00 0.00 42 GLY A O 2
ATOM 1217 N N . PRO A 1 43 ? 18.495 13.516 10.003 1.00 0.00 43 PRO A N 2
ATOM 1218 C CA . PRO A 1 43 ? 19.340 13.142 8.864 1.00 0.00 43 PRO A CA 2
ATOM 1219 C C . PRO A 1 43 ? 18.873 13.783 7.562 1.00 0.00 43 PRO A C 2
ATOM 1220 O O . PRO A 1 43 ? 17.844 14.457 7.524 1.00 0.00 43 PRO A O 2
ATOM 1231 N N . SER A 1 44 ? 19.637 13.569 6.495 1.00 0.00 44 SER A N 2
ATOM 1232 C CA . SER A 1 44 ? 19.303 14.129 5.191 1.00 0.00 44 SER A CA 2
ATOM 1233 C C . SER A 1 44 ? 19.119 13.024 4.156 1.00 0.00 44 SER A C 2
ATOM 1234 O O . SER A 1 44 ? 18.072 12.927 3.515 1.00 0.00 44 SER A O 2
ATOM 1242 N N . SER A 1 45 ? 20.143 12.192 3.999 1.00 0.00 45 SER A N 2
ATOM 1243 C CA . SER A 1 45 ? 20.097 11.095 3.040 1.00 0.00 45 SER A CA 2
ATOM 1244 C C . SER A 1 45 ? 19.876 9.762 3.749 1.00 0.00 45 SER A C 2
ATOM 1245 O O . SER A 1 45 ? 20.791 9.210 4.358 1.00 0.00 45 SER A O 2
ATOM 1253 N N . GLY A 1 46 ? 18.651 9.250 3.665 1.00 0.00 46 GLY A N 2
ATOM 1254 C CA . GLY A 1 46 ? 18.330 7.987 4.302 1.00 0.00 46 GLY A CA 2
ATOM 1255 C C . GLY A 1 46 ? 18.724 7.959 5.766 1.00 0.00 46 GLY A C 2
ATOM 1256 O O . GLY A 1 46 ? 19.842 7.552 6.078 1.00 0.00 46 GLY A O 2
ATOM 1261 N N . GLY A 1 1 ? 4.746 -17.273 22.486 1.00 0.00 1 GLY A N 3
ATOM 1262 C CA . GLY A 1 1 ? 3.765 -17.374 21.422 1.00 0.00 1 GLY A CA 3
ATOM 1263 C C . GLY A 1 1 ? 3.573 -16.063 20.684 1.00 0.00 1 GLY A C 3
ATOM 1264 O O . GLY A 1 1 ? 3.018 -15.111 21.232 1.00 0.00 1 GLY A O 3
ATOM 1268 N N . SER A 1 2 ? 4.034 -16.014 19.439 1.00 0.00 2 SER A N 3
ATOM 1269 C CA . SER A 1 2 ? 3.915 -14.808 18.627 1.00 0.00 2 SER A CA 3
ATOM 1270 C C . SER A 1 2 ? 3.326 -15.132 17.257 1.00 0.00 2 SER A C 3
ATOM 1271 O O . SER A 1 2 ? 4.056 -15.400 16.303 1.00 0.00 2 SER A O 3
ATOM 1279 N N . SER A 1 3 ? 2.000 -15.104 17.169 1.00 0.00 3 SER A N 3
ATOM 1280 C CA . SER A 1 3 ? 1.311 -15.397 15.918 1.00 0.00 3 SER A CA 3
ATOM 1281 C C . SER A 1 3 ? 1.507 -14.267 14.911 1.00 0.00 3 SER A C 3
ATOM 1282 O O . SER A 1 3 ? 1.654 -13.105 15.287 1.00 0.00 3 SER A O 3
ATOM 1290 N N . GLY A 1 4 ? 1.507 -14.619 13.629 1.00 0.00 4 GLY A N 3
ATOM 1291 C CA . GLY A 1 4 ? 1.685 -13.624 12.587 1.00 0.00 4 GLY A CA 3
ATOM 1292 C C . GLY A 1 4 ? 0.544 -13.618 11.589 1.00 0.00 4 G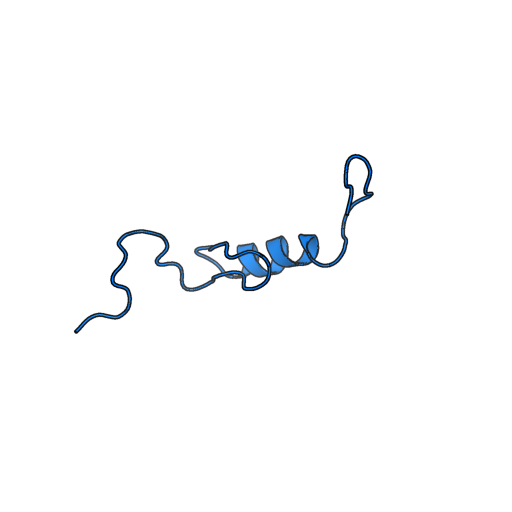LY A C 3
ATOM 1293 O O . GLY A 1 4 ? -0.237 -12.668 11.534 1.00 0.00 4 GLY A O 3
ATOM 1297 N N . SER A 1 5 ? 0.448 -14.681 10.797 1.00 0.00 5 SER A N 3
ATOM 1298 C CA . SER A 1 5 ? -0.603 -14.793 9.792 1.00 0.00 5 SER A CA 3
ATOM 1299 C C . SER A 1 5 ? -1.912 -15.256 10.424 1.00 0.00 5 SER A C 3
ATOM 1300 O O . SER A 1 5 ? -1.914 -15.914 11.465 1.00 0.00 5 SER A O 3
ATOM 1308 N N . SER A 1 6 ? -3.026 -14.906 9.787 1.00 0.00 6 SER A N 3
ATOM 1309 C CA . SER A 1 6 ? -4.343 -15.282 10.288 1.00 0.00 6 SER A CA 3
ATOM 1310 C C . SER A 1 6 ? -4.941 -16.409 9.452 1.00 0.00 6 SER A C 3
ATOM 1311 O O . SER A 1 6 ? -5.221 -17.493 9.960 1.00 0.00 6 SER A O 3
ATOM 1319 N N . GLY A 1 7 ? -5.134 -16.143 8.163 1.00 0.00 7 GLY A N 3
ATOM 1320 C CA . GLY A 1 7 ? -5.697 -17.144 7.276 1.00 0.00 7 GLY A CA 3
ATOM 1321 C C . GLY A 1 7 ? -7.021 -16.709 6.678 1.00 0.00 7 GLY A C 3
ATOM 1322 O O . GLY A 1 7 ? -7.708 -15.849 7.230 1.00 0.00 7 GLY A O 3
ATOM 1326 N N . THR A 1 8 ? -7.379 -17.302 5.543 1.00 0.00 8 THR A N 3
ATOM 1327 C CA . THR A 1 8 ? -8.627 -16.969 4.868 1.00 0.00 8 THR A CA 3
ATOM 1328 C C . THR A 1 8 ? -8.970 -15.494 5.043 1.00 0.00 8 THR A C 3
ATOM 1329 O O . THR A 1 8 ? -10.108 -15.144 5.358 1.00 0.00 8 THR A O 3
ATOM 1340 N N . LYS A 1 9 ? -7.980 -14.632 4.837 1.00 0.00 9 LYS A N 3
ATOM 1341 C CA . LYS A 1 9 ? -8.177 -13.193 4.970 1.00 0.00 9 LYS A CA 3
ATOM 1342 C C . LYS A 1 9 ? -7.531 -12.446 3.808 1.00 0.00 9 LYS A C 3
ATOM 1343 O O . LYS A 1 9 ? -6.311 -12.462 3.651 1.00 0.00 9 LYS A O 3
ATOM 1362 N N . GLU A 1 10 ? -8.358 -11.791 2.999 1.00 0.00 10 GLU A N 3
ATOM 1363 C CA . GLU A 1 10 ? -7.865 -11.037 1.852 1.00 0.00 10 GLU A CA 3
ATOM 1364 C C . GLU A 1 10 ? -8.668 -9.754 1.659 1.00 0.00 10 GLU A C 3
ATOM 1365 O O . GLU A 1 10 ? -9.890 -9.790 1.510 1.00 0.00 10 GLU A O 3
ATOM 1377 N N . HIS A 1 11 ? -7.973 -8.621 1.662 1.00 0.00 11 HIS A N 3
ATOM 1378 C CA . HIS A 1 11 ? -8.620 -7.326 1.487 1.00 0.00 11 HIS A CA 3
ATOM 1379 C C . HIS A 1 11 ? -8.272 -6.724 0.128 1.00 0.00 11 HIS A C 3
ATOM 1380 O O . HIS A 1 11 ? -7.160 -6.874 -0.378 1.00 0.00 11 HIS A O 3
ATOM 1394 N N . PRO A 1 12 ? -9.245 -6.027 -0.477 1.00 0.00 12 PRO A N 3
ATOM 1395 C CA . PRO A 1 12 ? -9.065 -5.388 -1.784 1.00 0.00 12 PRO A CA 3
ATOM 1396 C C . PRO A 1 12 ? -8.115 -4.197 -1.722 1.00 0.00 12 PRO A C 3
ATOM 1397 O O . PRO A 1 12 ? -7.645 -3.711 -2.751 1.00 0.00 12 PRO A O 3
ATOM 1408 N N . PHE A 1 13 ? -7.836 -3.732 -0.509 1.00 0.00 13 PHE A N 3
ATOM 1409 C CA . PHE A 1 13 ? -6.942 -2.596 -0.313 1.00 0.00 13 PHE A CA 3
ATOM 1410 C C . PHE A 1 13 ? -5.669 -3.025 0.410 1.00 0.00 13 PHE A C 3
ATOM 1411 O O . PHE A 1 13 ? -5.713 -3.479 1.554 1.00 0.00 13 PHE A O 3
ATOM 1428 N N . LYS A 1 14 ? -4.534 -2.879 -0.265 1.00 0.00 14 LYS A N 3
ATOM 1429 C CA . LYS A 1 14 ? -3.247 -3.250 0.311 1.00 0.00 14 LYS A CA 3
ATOM 1430 C C . LYS A 1 14 ? -2.236 -2.118 0.159 1.00 0.00 14 LYS A C 3
ATOM 1431 O O . LYS A 1 14 ? -2.062 -1.569 -0.930 1.00 0.00 14 LYS A O 3
ATOM 1450 N N . CYS A 1 15 ? -1.571 -1.773 1.256 1.00 0.00 15 CYS A N 3
ATOM 1451 C CA . CYS A 1 15 ? -0.577 -0.707 1.246 1.00 0.00 15 CYS A CA 3
ATOM 1452 C C . CYS A 1 15 ? 0.692 -1.155 0.526 1.00 0.00 15 CYS A C 3
ATOM 1453 O O . CYS A 1 15 ? 1.345 -2.114 0.936 1.00 0.00 15 CYS A O 3
ATOM 1460 N N . ASN A 1 16 ? 1.036 -0.452 -0.548 1.00 0.00 16 ASN A N 3
ATOM 1461 C CA . ASN A 1 16 ? 2.227 -0.776 -1.325 1.00 0.00 16 ASN A CA 3
ATOM 1462 C C . ASN A 1 16 ? 3.483 -0.243 -0.643 1.00 0.00 16 ASN A C 3
ATOM 1463 O O . ASN A 1 16 ? 4.601 -0.593 -1.021 1.00 0.00 16 ASN A O 3
ATOM 1474 N N . GLU A 1 17 ? 3.290 0.603 0.363 1.00 0.00 17 GLU A N 3
ATOM 1475 C CA . GLU A 1 17 ? 4.408 1.184 1.098 1.00 0.00 17 GLU A CA 3
ATOM 1476 C C . GLU A 1 17 ? 5.038 0.156 2.032 1.00 0.00 17 GLU A C 3
ATOM 1477 O O . GLU A 1 17 ? 6.261 0.079 2.157 1.00 0.00 17 GLU A O 3
ATOM 1489 N N . CYS A 1 18 ? 4.194 -0.634 2.689 1.00 0.00 18 CYS A N 3
ATOM 1490 C CA . CYS A 1 18 ? 4.666 -1.658 3.613 1.00 0.00 18 CYS A CA 3
ATOM 1491 C C . CYS A 1 18 ? 4.110 -3.028 3.237 1.00 0.00 18 CYS A C 3
ATOM 1492 O O . CYS A 1 18 ? 4.819 -4.032 3.286 1.00 0.00 18 CYS A O 3
ATOM 1499 N N . GLY A 1 19 ? 2.835 -3.061 2.862 1.00 0.00 19 GLY A N 3
ATOM 1500 C CA . GLY A 1 19 ? 2.205 -4.312 2.483 1.00 0.00 19 GLY A CA 3
ATOM 1501 C C . GLY A 1 19 ? 0.981 -4.622 3.322 1.00 0.00 19 GLY A C 3
ATOM 1502 O O . GLY A 1 19 ? 0.437 -5.724 3.257 1.00 0.00 19 GLY A O 3
ATOM 1506 N N . LYS A 1 20 ? 0.547 -3.648 4.115 1.00 0.00 20 LYS A N 3
ATOM 1507 C CA . LYS A 1 20 ? -0.621 -3.821 4.972 1.00 0.00 20 LYS A CA 3
ATOM 1508 C C . LYS A 1 20 ? -1.884 -4.011 4.138 1.00 0.00 20 LYS A C 3
ATOM 1509 O O . LYS A 1 20 ? -1.866 -3.847 2.918 1.00 0.00 20 LYS A O 3
ATOM 1528 N N . THR A 1 21 ? -2.981 -4.355 4.805 1.00 0.00 21 THR A N 3
ATOM 1529 C CA . THR A 1 21 ? -4.254 -4.566 4.126 1.00 0.00 21 THR A CA 3
ATOM 1530 C C . THR A 1 21 ? -5.414 -4.019 4.950 1.00 0.00 21 THR A C 3
ATOM 1531 O O . THR A 1 21 ? -5.390 -4.064 6.180 1.00 0.00 21 THR A O 3
ATOM 1542 N N . PHE A 1 22 ? -6.429 -3.504 4.264 1.00 0.00 22 PHE A N 3
ATOM 1543 C CA . PHE A 1 22 ? -7.599 -2.948 4.933 1.00 0.00 22 PHE A CA 3
ATOM 1544 C C . PHE A 1 22 ? -8.874 -3.279 4.164 1.00 0.00 22 PHE A C 3
ATOM 1545 O O . PHE A 1 22 ? -8.919 -3.172 2.938 1.00 0.00 22 PHE A O 3
ATOM 1562 N N . SER A 1 23 ? -9.909 -3.684 4.893 1.00 0.00 23 SER A N 3
ATOM 1563 C CA . SER A 1 23 ? -11.185 -4.037 4.280 1.00 0.00 23 SER A CA 3
ATOM 1564 C C . SER A 1 23 ? -11.767 -2.850 3.517 1.00 0.00 23 SER A C 3
ATOM 1565 O O . SER A 1 23 ? -12.532 -3.023 2.568 1.00 0.00 23 SER A O 3
ATOM 1573 N N . HIS A 1 24 ? -11.398 -1.645 3.939 1.00 0.00 24 HIS A N 3
ATOM 1574 C CA . HIS A 1 24 ? -11.883 -0.429 3.296 1.00 0.00 24 HIS A CA 3
ATOM 1575 C C . HIS A 1 24 ? -10.719 0.463 2.872 1.00 0.00 24 HIS A C 3
ATOM 1576 O O . HIS A 1 24 ? -9.603 0.321 3.371 1.00 0.00 24 HIS A O 3
ATOM 1590 N N . SER A 1 25 ? -10.988 1.380 1.949 1.00 0.00 25 SER A N 3
ATOM 1591 C CA . SER A 1 25 ? -9.962 2.292 1.456 1.00 0.00 25 SER A CA 3
ATOM 1592 C C . SER A 1 25 ? -9.611 3.337 2.510 1.00 0.00 25 SER A C 3
ATOM 1593 O O . SER A 1 25 ? -8.451 3.485 2.891 1.00 0.00 25 SER A O 3
ATOM 1601 N N . ALA A 1 26 ? -10.624 4.060 2.977 1.00 0.00 26 ALA A N 3
ATOM 1602 C CA . ALA A 1 26 ? -10.424 5.091 3.988 1.00 0.00 26 ALA A CA 3
ATOM 1603 C C . ALA A 1 26 ? -9.316 4.699 4.960 1.00 0.00 26 ALA A C 3
ATOM 1604 O O . ALA A 1 26 ? -8.493 5.530 5.346 1.00 0.00 26 ALA A O 3
ATOM 1611 N N . HIS A 1 27 ? -9.301 3.429 5.353 1.00 0.00 27 HIS A N 3
ATOM 1612 C CA . HIS A 1 27 ? -8.294 2.928 6.280 1.00 0.00 27 HIS A CA 3
ATOM 1613 C C . HIS A 1 27 ? -6.901 3.000 5.661 1.00 0.00 27 HIS A C 3
ATOM 1614 O O . HIS A 1 27 ? -5.953 3.468 6.293 1.00 0.00 27 HIS A O 3
ATOM 1628 N N . LEU A 1 28 ? -6.785 2.534 4.422 1.00 0.00 28 LEU A N 3
ATOM 1629 C CA . LEU A 1 28 ? -5.508 2.546 3.717 1.00 0.00 28 LEU A CA 3
ATOM 1630 C C . LEU A 1 28 ? -4.988 3.970 3.554 1.00 0.00 28 LEU A C 3
ATOM 1631 O O . LEU A 1 28 ? -3.917 4.312 4.054 1.00 0.00 28 LEU A O 3
ATOM 1647 N N . SER A 1 29 ? -5.756 4.798 2.853 1.00 0.00 29 SER A N 3
ATOM 1648 C CA . SER A 1 29 ? -5.373 6.186 2.623 1.00 0.00 29 SER A CA 3
ATOM 1649 C C . SER A 1 29 ? -4.918 6.847 3.920 1.00 0.00 29 SER A C 3
ATOM 1650 O O . SER A 1 29 ? -3.951 7.607 3.938 1.00 0.00 29 SER A O 3
ATOM 1658 N N . LYS A 1 30 ? -5.624 6.550 5.007 1.00 0.00 30 LYS A N 3
ATOM 1659 C CA . LYS A 1 30 ? -5.294 7.113 6.311 1.00 0.00 30 LYS A CA 3
ATOM 1660 C C . LYS A 1 30 ? -3.983 6.537 6.836 1.00 0.00 30 LYS A C 3
ATOM 1661 O O . LYS A 1 30 ? -3.145 7.263 7.371 1.00 0.00 30 LYS A O 3
ATOM 1680 N N . HIS A 1 31 ? -3.811 5.228 6.678 1.00 0.00 31 HIS A N 3
ATOM 1681 C CA . HIS A 1 31 ? -2.600 4.556 7.135 1.00 0.00 31 HIS A CA 3
ATOM 1682 C C . HIS A 1 31 ? -1.411 4.919 6.251 1.00 0.00 31 HIS A C 3
ATOM 1683 O O . HIS A 1 31 ? -0.261 4.667 6.610 1.00 0.00 31 HIS A O 3
ATOM 1697 N N . GLN A 1 32 ? -1.696 5.512 5.097 1.00 0.00 32 GLN A N 3
ATOM 1698 C CA . GLN A 1 32 ? -0.650 5.909 4.163 1.00 0.00 32 GLN A CA 3
ATOM 1699 C C . GLN A 1 32 ? -0.002 7.220 4.596 1.00 0.00 32 GLN A C 3
ATOM 1700 O O . GLN A 1 32 ? 1.196 7.428 4.397 1.00 0.00 32 GLN A O 3
ATOM 1714 N N . LEU A 1 33 ? -0.800 8.101 5.188 1.00 0.00 33 LEU A N 3
ATOM 1715 C CA . LEU A 1 33 ? -0.304 9.393 5.650 1.00 0.00 33 LEU A CA 3
ATOM 1716 C C . LEU A 1 33 ? 0.830 9.214 6.654 1.00 0.00 33 LEU A C 3
ATOM 1717 O O . LEU A 1 33 ? 1.585 10.148 6.925 1.00 0.00 33 LEU A O 3
ATOM 1733 N N . ILE A 1 34 ? 0.944 8.009 7.202 1.00 0.00 34 ILE A N 3
ATOM 1734 C CA . ILE A 1 34 ? 1.988 7.707 8.173 1.00 0.00 34 ILE A CA 3
ATOM 1735 C C . ILE A 1 34 ? 3.330 7.481 7.485 1.00 0.00 34 ILE A C 3
ATOM 1736 O O . ILE A 1 34 ? 4.387 7.738 8.063 1.00 0.00 34 ILE A O 3
ATOM 1752 N N . HIS A 1 35 ? 3.280 6.999 6.247 1.00 0.00 35 HIS A N 3
ATOM 1753 C CA . HIS A 1 35 ? 4.493 6.741 5.479 1.00 0.00 35 HIS A CA 3
ATOM 1754 C C . HIS A 1 35 ? 5.100 8.043 4.967 1.00 0.00 35 HIS A C 3
ATOM 1755 O O . HIS A 1 35 ? 6.320 8.173 4.866 1.00 0.00 35 HIS A O 3
ATOM 1769 N N . ALA A 1 36 ? 4.241 9.005 4.645 1.00 0.00 36 ALA A N 3
ATOM 1770 C CA . ALA A 1 36 ? 4.693 10.297 4.145 1.00 0.00 36 ALA A CA 3
ATOM 1771 C C . ALA A 1 36 ? 5.155 11.196 5.287 1.00 0.00 36 ALA A C 3
ATOM 1772 O O . ALA A 1 36 ? 6.233 11.786 5.228 1.00 0.00 36 ALA A O 3
ATOM 1779 N N . GLY A 1 37 ? 4.331 11.297 6.325 1.00 0.00 37 GLY A N 3
ATOM 1780 C CA . GLY A 1 37 ? 4.672 12.127 7.465 1.00 0.00 37 GLY A CA 3
ATOM 1781 C C . GLY A 1 37 ? 5.052 13.538 7.062 1.00 0.00 37 GLY A C 3
ATOM 1782 O O . GLY A 1 37 ? 6.234 13.859 6.943 1.00 0.00 37 GLY A O 3
ATOM 1786 N N . GLU A 1 38 ? 4.048 14.383 6.849 1.00 0.00 38 GLU A N 3
ATOM 1787 C CA . GLU A 1 38 ? 4.284 15.766 6.454 1.00 0.00 38 GLU A CA 3
ATOM 1788 C C . GLU A 1 38 ? 4.006 16.718 7.614 1.00 0.00 38 GLU A C 3
ATOM 1789 O O . GLU A 1 38 ? 2.856 16.928 7.997 1.00 0.00 38 GLU A O 3
ATOM 1801 N N . ASN A 1 39 ? 5.069 17.291 8.169 1.00 0.00 39 ASN A N 3
ATOM 1802 C CA . ASN A 1 39 ? 4.941 18.219 9.286 1.00 0.00 39 ASN A CA 3
ATOM 1803 C C . ASN A 1 39 ? 6.191 19.085 9.420 1.00 0.00 39 ASN A C 3
ATOM 1804 O O . ASN A 1 39 ? 7.311 18.646 9.159 1.00 0.00 39 ASN A O 3
ATOM 1815 N N . PRO A 1 40 ? 5.996 20.344 9.838 1.00 0.00 40 PRO A N 3
ATOM 1816 C CA . PRO A 1 40 ? 7.095 21.298 10.018 1.00 0.00 40 PRO A CA 3
ATOM 1817 C C . PRO A 1 40 ? 7.986 20.939 11.202 1.00 0.00 40 PRO A C 3
ATOM 1818 O O . PRO A 1 40 ? 9.031 21.554 11.413 1.00 0.00 40 PRO A O 3
ATOM 1829 N N . SER A 1 41 ? 7.566 19.939 11.971 1.00 0.00 41 SER A N 3
ATOM 1830 C CA . SER A 1 41 ? 8.325 19.500 13.136 1.00 0.00 41 SER A CA 3
ATOM 1831 C C . SER A 1 41 ? 8.846 18.079 12.942 1.00 0.00 41 SER A C 3
ATOM 1832 O O . SER A 1 41 ? 8.196 17.249 12.307 1.00 0.00 41 SER A O 3
ATOM 1840 N N . GLY A 1 42 ? 10.024 17.806 13.494 1.00 0.00 42 GLY A N 3
ATOM 1841 C CA . GLY A 1 42 ? 10.613 16.485 13.371 1.00 0.00 42 GLY A CA 3
ATOM 1842 C C . GLY A 1 42 ? 11.579 16.174 14.497 1.00 0.00 42 GLY A C 3
ATOM 1843 O O . GLY A 1 42 ? 11.523 16.769 15.574 1.00 0.00 42 GLY A O 3
ATOM 1847 N N . PRO A 1 43 ? 12.489 15.219 14.254 1.00 0.00 43 PRO A N 3
ATOM 1848 C CA . PRO A 1 43 ? 13.487 14.807 15.245 1.00 0.00 43 PRO A CA 3
ATOM 1849 C C . PRO A 1 43 ? 14.539 15.884 15.491 1.00 0.00 43 PRO A C 3
ATOM 1850 O O . PRO A 1 43 ? 14.518 16.940 14.860 1.00 0.00 43 PRO A O 3
ATOM 1861 N N . SER A 1 44 ? 15.457 15.608 16.412 1.00 0.00 44 SER A N 3
ATOM 1862 C CA . SER A 1 44 ? 16.515 16.556 16.743 1.00 0.00 44 SER A CA 3
ATOM 1863 C C . SER A 1 44 ? 17.101 17.179 15.480 1.00 0.00 44 SER A C 3
ATOM 1864 O O . SER A 1 44 ? 17.180 16.534 14.435 1.00 0.00 44 SER A O 3
ATOM 1872 N N . SER A 1 45 ? 17.511 18.439 15.585 1.00 0.00 45 SER A N 3
ATOM 1873 C CA . SER A 1 45 ? 18.086 19.153 14.451 1.00 0.00 45 SER A CA 3
ATOM 1874 C C . SER A 1 45 ? 19.566 18.819 14.293 1.00 0.00 45 SER A C 3
ATOM 1875 O O . SER A 1 45 ? 19.992 18.308 13.257 1.00 0.00 45 SER A O 3
ATOM 1883 N N . GLY A 1 46 ? 20.347 19.111 15.329 1.00 0.00 46 GLY A N 3
ATOM 1884 C CA . GLY A 1 46 ? 21.771 18.835 15.286 1.00 0.00 46 GLY A CA 3
ATOM 1885 C C . GLY A 1 46 ? 22.266 18.148 16.543 1.00 0.00 46 GLY A C 3
ATOM 1886 O O . GLY A 1 46 ? 21.449 17.651 17.316 1.00 0.00 46 GLY A O 3
ATOM 1891 N N . GLY A 1 1 ? 5.369 -21.660 10.563 1.00 0.00 1 GLY A N 4
ATOM 1892 C CA . GLY A 1 1 ? 5.048 -20.480 9.781 1.00 0.00 1 GLY A CA 4
ATOM 1893 C C . GLY A 1 1 ? 3.667 -20.555 9.160 1.00 0.00 1 GLY A C 4
ATOM 1894 O O . GLY A 1 1 ? 3.071 -21.629 9.084 1.00 0.00 1 GLY A O 4
ATOM 1898 N N . SER A 1 2 ? 3.157 -19.411 8.716 1.00 0.00 2 SER A N 4
ATOM 1899 C CA . SER A 1 2 ? 1.835 -19.350 8.103 1.00 0.00 2 SER A CA 4
ATOM 1900 C C . SER A 1 2 ? 1.944 -19.139 6.596 1.00 0.00 2 SER A C 4
ATOM 1901 O O . SER A 1 2 ? 1.235 -19.775 5.816 1.00 0.00 2 SER A O 4
ATOM 1909 N N . SER A 1 3 ? 2.838 -18.242 6.193 1.00 0.00 3 SER A N 4
ATOM 1910 C CA . SER A 1 3 ? 3.039 -17.944 4.780 1.00 0.00 3 SER A CA 4
ATOM 1911 C C . SER A 1 3 ? 4.063 -18.892 4.165 1.00 0.00 3 SER A C 4
ATOM 1912 O O . SER A 1 3 ? 5.039 -19.274 4.809 1.00 0.00 3 SER A O 4
ATOM 1920 N N . GLY A 1 4 ? 3.832 -19.270 2.911 1.00 0.00 4 GLY A N 4
ATOM 1921 C CA . GLY A 1 4 ? 4.742 -20.171 2.228 1.00 0.00 4 GLY A CA 4
ATOM 1922 C C . GLY A 1 4 ? 4.645 -20.059 0.719 1.00 0.00 4 GLY A C 4
ATOM 1923 O O . GLY A 1 4 ? 5.373 -19.283 0.100 1.00 0.00 4 GLY A O 4
ATOM 1927 N N . SER A 1 5 ? 3.746 -20.837 0.126 1.00 0.00 5 SER A N 4
ATOM 1928 C CA . SER A 1 5 ? 3.560 -20.826 -1.320 1.00 0.00 5 SER A CA 4
ATOM 1929 C C . SER A 1 5 ? 3.168 -19.434 -1.807 1.00 0.00 5 SER A C 4
ATOM 1930 O O . SER A 1 5 ? 3.872 -18.825 -2.613 1.00 0.00 5 SER A O 4
ATOM 1938 N N . SER A 1 6 ? 2.040 -18.936 -1.311 1.00 0.00 6 SER A N 4
ATOM 1939 C CA . SER A 1 6 ? 1.551 -17.618 -1.697 1.00 0.00 6 SER A CA 4
ATOM 1940 C C . SER A 1 6 ? 1.269 -16.761 -0.466 1.00 0.00 6 SER A C 4
ATOM 1941 O O . SER A 1 6 ? 0.991 -17.280 0.614 1.00 0.00 6 SER A O 4
ATOM 1949 N N . GLY A 1 7 ? 1.342 -15.445 -0.640 1.00 0.00 7 GLY A N 4
ATOM 1950 C CA . GLY A 1 7 ? 1.092 -14.536 0.464 1.00 0.00 7 GLY A CA 4
ATOM 1951 C C . GLY A 1 7 ? -0.276 -14.740 1.084 1.00 0.00 7 GLY A C 4
ATOM 1952 O O . GLY A 1 7 ? -1.048 -15.590 0.639 1.00 0.00 7 GLY A O 4
ATOM 1956 N N . THR A 1 8 ? -0.579 -13.958 2.116 1.00 0.00 8 THR A N 4
ATOM 1957 C CA . THR A 1 8 ? -1.862 -14.058 2.800 1.00 0.00 8 THR A CA 4
ATOM 1958 C C . THR A 1 8 ? -2.581 -12.714 2.819 1.00 0.00 8 THR A C 4
ATOM 1959 O O . THR A 1 8 ? -2.475 -11.955 3.783 1.00 0.00 8 THR A O 4
ATOM 1970 N N . LYS A 1 9 ? -3.314 -12.425 1.749 1.00 0.00 9 LYS A N 4
ATOM 1971 C CA . LYS A 1 9 ? -4.053 -11.173 1.643 1.00 0.00 9 LYS A CA 4
ATOM 1972 C C . LYS A 1 9 ? -5.364 -11.377 0.889 1.00 0.00 9 LYS A C 4
ATOM 1973 O O . LYS A 1 9 ? -5.408 -12.087 -0.115 1.00 0.00 9 LYS A O 4
ATOM 1992 N N . GLU A 1 10 ? -6.428 -10.750 1.381 1.00 0.00 10 GLU A N 4
ATOM 1993 C CA . GLU A 1 10 ? -7.739 -10.863 0.752 1.00 0.00 10 GLU A CA 4
ATOM 1994 C C . GLU A 1 10 ? -8.370 -9.487 0.558 1.00 0.00 10 GLU A C 4
ATOM 1995 O O . GLU A 1 10 ? -8.995 -9.218 -0.468 1.00 0.00 10 GLU A O 4
ATOM 2007 N N . HIS A 1 11 ? -8.203 -8.621 1.552 1.00 0.00 11 HIS A N 4
ATOM 2008 C CA . HIS A 1 11 ? -8.756 -7.272 1.492 1.00 0.00 11 HIS A CA 4
ATOM 2009 C C . HIS A 1 11 ? -8.505 -6.643 0.125 1.00 0.00 11 HIS A C 4
ATOM 2010 O O . HIS A 1 11 ? -7.466 -6.852 -0.501 1.00 0.00 11 HIS A O 4
ATOM 2024 N N . PRO A 1 12 ? -9.480 -5.854 -0.352 1.00 0.00 12 PRO A N 4
ATOM 2025 C CA . PRO A 1 12 ? -9.389 -5.179 -1.650 1.00 0.00 12 PRO A CA 4
ATOM 2026 C C . PRO A 1 12 ? -8.350 -4.062 -1.650 1.00 0.00 12 PRO A C 4
ATOM 2027 O O . PRO A 1 12 ? -7.978 -3.548 -2.705 1.00 0.00 12 PRO A O 4
ATOM 2038 N N . PHE A 1 13 ? -7.886 -3.692 -0.462 1.00 0.00 13 PHE A N 4
ATOM 2039 C CA . PHE A 1 13 ? -6.891 -2.635 -0.325 1.00 0.00 13 PHE A CA 4
ATOM 2040 C C . PHE A 1 13 ? -5.650 -3.147 0.400 1.00 0.00 13 PHE A C 4
ATOM 2041 O O . PHE A 1 13 ? -5.735 -3.649 1.521 1.00 0.00 13 PHE A O 4
ATOM 2058 N N . LYS A 1 14 ? -4.497 -3.017 -0.247 1.00 0.00 14 LYS A N 4
ATOM 2059 C CA . LYS A 1 14 ? -3.237 -3.465 0.334 1.00 0.00 14 LYS A CA 4
ATOM 2060 C C . LYS A 1 14 ? -2.148 -2.414 0.146 1.00 0.00 14 LYS A C 4
ATOM 2061 O O . LYS A 1 14 ? -1.765 -2.096 -0.980 1.00 0.00 14 LYS A O 4
ATOM 2080 N N . CYS A 1 15 ? -1.650 -1.879 1.256 1.00 0.00 15 CYS A N 4
ATOM 2081 C CA . CYS A 1 15 ? -0.603 -0.865 1.215 1.00 0.00 15 CYS A CA 4
ATOM 2082 C C . CYS A 1 15 ? 0.616 -1.373 0.450 1.00 0.00 15 CYS A C 4
ATOM 2083 O O . CYS A 1 15 ? 1.094 -2.481 0.690 1.00 0.00 15 CYS A O 4
ATOM 2090 N N . ASN A 1 16 ? 1.114 -0.554 -0.471 1.00 0.00 16 ASN A N 4
ATOM 2091 C CA . ASN A 1 16 ? 2.277 -0.920 -1.271 1.00 0.00 16 ASN A CA 4
ATOM 2092 C C . ASN A 1 16 ? 3.559 -0.381 -0.644 1.00 0.00 16 ASN A C 4
ATOM 2093 O O . ASN A 1 16 ? 4.660 -0.797 -1.005 1.00 0.00 16 ASN A O 4
ATOM 2104 N N . GLU A 1 17 ? 3.408 0.546 0.297 1.00 0.00 17 GLU A N 4
ATOM 2105 C CA . GLU A 1 17 ? 4.554 1.141 0.973 1.00 0.00 17 GLU A CA 4
ATOM 2106 C C . GLU A 1 17 ? 5.196 0.146 1.935 1.00 0.00 17 GLU A C 4
ATOM 2107 O O . GLU A 1 17 ? 6.408 0.165 2.150 1.00 0.00 17 GLU A O 4
ATOM 2119 N N . CYS A 1 18 ? 4.373 -0.723 2.513 1.00 0.00 18 CYS A N 4
ATOM 2120 C CA . CYS A 1 18 ? 4.857 -1.726 3.454 1.00 0.00 18 CYS A CA 4
ATOM 2121 C C . CYS A 1 18 ? 4.250 -3.093 3.152 1.00 0.00 18 CYS A C 4
ATOM 2122 O O . CYS A 1 18 ? 4.943 -4.109 3.164 1.00 0.00 18 CYS A O 4
ATOM 2129 N N . GLY A 1 19 ? 2.948 -3.109 2.882 1.00 0.00 19 GLY A N 4
ATOM 2130 C CA . GLY A 1 19 ? 2.268 -4.356 2.581 1.00 0.00 19 GLY A CA 4
ATOM 2131 C C . GLY A 1 19 ? 1.023 -4.555 3.423 1.00 0.00 19 GLY A C 4
ATOM 2132 O O . GLY A 1 19 ? 0.434 -5.636 3.427 1.00 0.00 19 GLY A O 4
ATOM 2136 N N . LYS A 1 20 ? 0.622 -3.511 4.139 1.00 0.00 20 LYS A N 4
ATOM 2137 C CA . LYS A 1 20 ? -0.561 -3.575 4.990 1.00 0.00 20 LYS A CA 4
ATOM 2138 C C . LYS A 1 20 ? -1.799 -3.934 4.175 1.00 0.00 20 LYS A C 4
ATOM 2139 O O . LYS A 1 20 ? -1.763 -3.945 2.944 1.00 0.00 20 LYS A O 4
ATOM 2158 N N . THR A 1 21 ? -2.895 -4.226 4.868 1.00 0.00 21 THR A N 4
ATOM 2159 C CA . THR A 1 21 ? -4.144 -4.585 4.208 1.00 0.00 21 THR A CA 4
ATOM 2160 C C . THR A 1 21 ? -5.346 -4.070 4.991 1.00 0.00 21 THR A C 4
ATOM 2161 O O . THR A 1 21 ? -5.395 -4.178 6.216 1.00 0.00 21 THR A O 4
ATOM 2172 N N . PHE A 1 22 ? -6.317 -3.511 4.276 1.00 0.00 22 PHE A N 4
ATOM 2173 C CA . PHE A 1 22 ? -7.520 -2.979 4.904 1.00 0.00 22 PHE A CA 4
ATOM 2174 C C . PHE A 1 22 ? -8.750 -3.256 4.044 1.00 0.00 22 PHE A C 4
ATOM 2175 O O . PHE A 1 22 ? -8.703 -3.144 2.819 1.00 0.00 22 PHE A O 4
ATOM 2192 N N . SER A 1 23 ? -9.850 -3.619 4.695 1.00 0.00 23 SER A N 4
ATOM 2193 C CA . SER A 1 23 ? -11.092 -3.917 3.992 1.00 0.00 23 SER A CA 4
ATOM 2194 C C . SER A 1 23 ? -11.563 -2.710 3.186 1.00 0.00 23 SER A C 4
ATOM 2195 O O . SER A 1 23 ? -11.877 -2.824 2.001 1.00 0.00 23 SER A O 4
ATOM 2203 N N . HIS A 1 24 ? -11.610 -1.552 3.839 1.00 0.00 24 HIS A N 4
ATOM 2204 C CA . HIS A 1 24 ? -12.042 -0.323 3.184 1.00 0.00 24 HIS A CA 4
ATOM 2205 C C . HIS A 1 24 ? -10.846 0.565 2.853 1.00 0.00 24 HIS A C 4
ATOM 2206 O O . HIS A 1 24 ? -9.795 0.470 3.487 1.00 0.00 24 HIS A O 4
ATOM 2220 N N . SER A 1 25 ? -11.013 1.427 1.855 1.00 0.00 25 SER A N 4
ATOM 2221 C CA . SER A 1 25 ? -9.946 2.328 1.436 1.00 0.00 25 SER A CA 4
ATOM 2222 C C . SER A 1 25 ? -9.648 3.358 2.521 1.00 0.00 25 SER A C 4
ATOM 2223 O O . SER A 1 25 ? -8.499 3.535 2.925 1.00 0.00 25 SER A O 4
ATOM 2231 N N . ALA A 1 26 ? -10.691 4.035 2.989 1.00 0.00 26 ALA A N 4
ATOM 2232 C CA . ALA A 1 26 ? -10.542 5.046 4.029 1.00 0.00 26 ALA A CA 4
ATOM 2233 C C . ALA A 1 26 ? -9.468 4.645 5.034 1.00 0.00 26 ALA A C 4
ATOM 2234 O O . ALA A 1 26 ? -8.697 5.484 5.501 1.00 0.00 26 ALA A O 4
ATOM 2241 N N . HIS A 1 27 ? -9.422 3.358 5.363 1.00 0.00 27 HIS A N 4
ATOM 2242 C CA . HIS A 1 27 ? -8.441 2.847 6.314 1.00 0.00 27 HIS A CA 4
ATOM 2243 C C . HIS A 1 27 ? -7.030 2.942 5.742 1.00 0.00 27 HIS A C 4
ATOM 2244 O O . HIS A 1 27 ? -6.106 3.402 6.414 1.00 0.00 27 HIS A O 4
ATOM 2258 N N . LEU A 1 28 ? -6.870 2.504 4.498 1.00 0.00 28 LEU A N 4
ATOM 2259 C CA . LEU A 1 28 ? -5.571 2.539 3.835 1.00 0.00 28 LEU A CA 4
ATOM 2260 C C . LEU A 1 28 ? -5.075 3.973 3.685 1.00 0.00 28 LEU A C 4
ATOM 2261 O O . LEU A 1 28 ? -4.052 4.350 4.256 1.00 0.00 28 LEU A O 4
ATOM 2277 N N . SER A 1 29 ? -5.807 4.770 2.913 1.00 0.00 29 SER A N 4
ATOM 2278 C CA . SER A 1 29 ? -5.441 6.163 2.686 1.00 0.00 29 SER A CA 4
ATOM 2279 C C . SER A 1 29 ? -4.954 6.813 3.977 1.00 0.00 29 SER A C 4
ATOM 2280 O O . SER A 1 29 ? -3.993 7.583 3.974 1.00 0.00 29 SER A O 4
ATOM 2288 N N . LYS A 1 30 ? -5.624 6.498 5.081 1.00 0.00 30 LYS A N 4
ATOM 2289 C CA . LYS A 1 30 ? -5.260 7.050 6.381 1.00 0.00 30 LYS A CA 4
ATOM 2290 C C . LYS A 1 30 ? -3.909 6.512 6.841 1.00 0.00 30 LYS A C 4
ATOM 2291 O O . LYS A 1 30 ? -3.040 7.273 7.267 1.00 0.00 30 LYS A O 4
ATOM 2310 N N . HIS A 1 31 ? -3.739 5.197 6.752 1.00 0.00 31 HIS A N 4
ATOM 2311 C CA . HIS A 1 31 ? -2.492 4.558 7.158 1.00 0.00 31 HIS A CA 4
ATOM 2312 C C . HIS A 1 31 ? -1.348 4.962 6.232 1.00 0.00 31 HIS A C 4
ATOM 2313 O O . HIS A 1 31 ? -0.178 4.742 6.544 1.00 0.00 31 HIS A O 4
ATOM 2327 N N . GLN A 1 32 ? -1.695 5.553 5.093 1.00 0.00 32 GLN A N 4
ATOM 2328 C CA . GLN A 1 32 ? -0.697 5.986 4.122 1.00 0.00 32 GLN A CA 4
ATOM 2329 C C . GLN A 1 32 ? -0.056 7.302 4.551 1.00 0.00 32 GLN A C 4
ATOM 2330 O O . GLN A 1 32 ? 1.125 7.541 4.295 1.00 0.00 32 GLN A O 4
ATOM 2344 N N . LEU A 1 33 ? -0.841 8.152 5.203 1.00 0.00 33 LEU A N 4
ATOM 2345 C CA . LEU A 1 33 ? -0.350 9.445 5.667 1.00 0.00 33 LEU A CA 4
ATOM 2346 C C . LEU A 1 33 ? 0.800 9.269 6.653 1.00 0.00 33 LEU A C 4
ATOM 2347 O O . LEU A 1 33 ? 1.580 10.193 6.884 1.00 0.00 33 LEU A O 4
ATOM 2363 N N . ILE A 1 34 ? 0.901 8.076 7.229 1.00 0.00 34 ILE A N 4
ATOM 2364 C CA . ILE A 1 34 ? 1.958 7.778 8.187 1.00 0.00 34 ILE A CA 4
ATOM 2365 C C . ILE A 1 34 ? 3.301 7.599 7.487 1.00 0.00 34 ILE A C 4
ATOM 2366 O O . ILE A 1 34 ? 4.347 7.960 8.025 1.00 0.00 34 ILE A O 4
ATOM 2382 N N . HIS A 1 35 ? 3.263 7.039 6.281 1.00 0.00 35 HIS A N 4
ATOM 2383 C CA . HIS A 1 35 ? 4.477 6.814 5.504 1.00 0.00 35 HIS A CA 4
ATOM 2384 C C . HIS A 1 35 ? 5.077 8.138 5.039 1.00 0.00 35 HIS A C 4
ATOM 2385 O O . HIS A 1 35 ? 6.292 8.259 4.886 1.00 0.00 35 HIS A O 4
ATOM 2399 N N . ALA A 1 36 ? 4.217 9.126 4.815 1.00 0.00 36 ALA A N 4
ATOM 2400 C CA . ALA A 1 36 ? 4.663 10.440 4.369 1.00 0.00 36 ALA A CA 4
ATOM 2401 C C . ALA A 1 36 ? 4.801 11.401 5.544 1.00 0.00 36 ALA A C 4
ATOM 2402 O O . ALA A 1 36 ? 4.638 11.012 6.700 1.00 0.00 36 ALA A O 4
ATOM 2409 N N . GLY A 1 37 ? 5.104 12.660 5.241 1.00 0.00 37 GLY A N 4
ATOM 2410 C CA . GLY A 1 37 ? 5.260 13.657 6.284 1.00 0.00 37 GLY A CA 4
ATOM 2411 C C . GLY A 1 37 ? 6.303 13.264 7.311 1.00 0.00 37 GLY A C 4
ATOM 2412 O O . GLY A 1 37 ? 6.035 13.273 8.512 1.00 0.00 37 GLY A O 4
ATOM 2416 N N . GLU A 1 38 ? 7.496 12.917 6.838 1.00 0.00 38 GLU A N 4
ATOM 2417 C CA . GLU A 1 38 ? 8.582 12.516 7.724 1.00 0.00 38 GLU A CA 4
ATOM 2418 C C . GLU A 1 38 ? 9.585 13.651 7.903 1.00 0.00 38 GLU A C 4
ATOM 2419 O O . GLU A 1 38 ? 9.870 14.071 9.024 1.00 0.00 38 GLU A O 4
ATOM 2431 N N . ASN A 1 39 ? 10.117 14.144 6.790 1.00 0.00 39 ASN A N 4
ATOM 2432 C CA . ASN A 1 39 ? 11.090 15.230 6.823 1.00 0.00 39 ASN A CA 4
ATOM 2433 C C . ASN A 1 39 ? 11.226 15.881 5.449 1.00 0.00 39 ASN A C 4
ATOM 2434 O O . ASN A 1 39 ? 10.981 15.261 4.414 1.00 0.00 39 ASN A O 4
ATOM 2445 N N . PRO A 1 40 ? 11.627 17.161 5.438 1.00 0.00 40 PRO A N 4
ATOM 2446 C CA . PRO A 1 40 ? 11.806 17.923 4.199 1.00 0.00 40 PRO A CA 4
ATOM 2447 C C . PRO A 1 40 ? 13.004 17.439 3.388 1.00 0.00 40 PRO A C 4
ATOM 2448 O O . PRO A 1 40 ? 14.021 17.032 3.949 1.00 0.00 40 PRO A O 4
ATOM 2459 N N . SER A 1 41 ? 12.875 17.485 2.066 1.00 0.00 41 SER A N 4
ATOM 2460 C CA . SER A 1 41 ? 13.946 17.048 1.178 1.00 0.00 41 SER A CA 4
ATOM 2461 C C . SER A 1 41 ? 14.367 18.174 0.239 1.00 0.00 41 SER A C 4
ATOM 2462 O O . SER A 1 41 ? 13.580 19.068 -0.068 1.00 0.00 41 SER A O 4
ATOM 2470 N N . GLY A 1 42 ? 15.616 18.122 -0.215 1.00 0.00 42 GLY A N 4
ATOM 2471 C CA . GLY A 1 42 ? 16.121 19.142 -1.114 1.00 0.00 42 GLY A CA 4
ATOM 2472 C C . GLY A 1 42 ? 16.166 18.674 -2.555 1.00 0.00 42 GLY A C 4
ATOM 2473 O O . GLY A 1 42 ? 16.400 17.500 -2.842 1.00 0.00 42 GLY A O 4
ATOM 2477 N N . PRO A 1 43 ? 15.935 19.607 -3.492 1.00 0.00 43 PRO A N 4
ATOM 2478 C CA . PRO A 1 43 ? 15.943 19.306 -4.927 1.00 0.00 43 PRO A CA 4
ATOM 2479 C C . PRO A 1 43 ? 17.343 18.992 -5.445 1.00 0.00 43 PRO A C 4
ATOM 2480 O O . PRO A 1 43 ? 18.329 19.564 -4.982 1.00 0.00 43 PRO A O 4
ATOM 2491 N N . SER A 1 44 ? 17.421 18.080 -6.408 1.00 0.00 44 SER A N 4
ATOM 2492 C CA . SER A 1 44 ? 18.700 17.687 -6.987 1.00 0.00 44 SER A CA 4
ATOM 2493 C C . SER A 1 44 ? 19.401 18.885 -7.619 1.00 0.00 44 SER A C 4
ATOM 2494 O O . SER A 1 44 ? 18.779 19.914 -7.884 1.00 0.00 44 SER A O 4
ATOM 2502 N N . SER A 1 45 ? 20.701 18.744 -7.858 1.00 0.00 45 SER A N 4
ATOM 2503 C CA . SER A 1 45 ? 21.489 19.815 -8.455 1.00 0.00 45 SER A CA 4
ATOM 2504 C C . SER A 1 45 ? 20.698 20.527 -9.548 1.00 0.00 45 SER A C 4
ATOM 2505 O O . SER A 1 45 ? 20.514 19.997 -10.643 1.00 0.00 45 SER A O 4
ATOM 2513 N N . GLY A 1 46 ? 20.232 21.734 -9.242 1.00 0.00 46 GLY A N 4
ATOM 2514 C CA . GLY A 1 46 ? 19.465 22.501 -10.208 1.00 0.00 46 GLY A CA 4
ATOM 2515 C C . GLY A 1 46 ? 18.302 23.235 -9.572 1.00 0.00 46 GLY A C 4
ATOM 2516 O O . GLY A 1 46 ? 18.077 24.399 -9.902 1.00 0.00 46 GLY A O 4
ATOM 2521 N N . GLY A 1 1 ? 17.115 -18.025 5.423 1.00 0.00 1 GLY A N 5
ATOM 2522 C CA . GLY A 1 1 ? 16.954 -18.775 4.191 1.00 0.00 1 GLY A CA 5
ATOM 2523 C C . GLY A 1 1 ? 15.893 -18.181 3.286 1.00 0.00 1 GLY A C 5
ATOM 2524 O O . GLY A 1 1 ? 15.625 -16.980 3.337 1.00 0.00 1 GLY A O 5
ATOM 2528 N N . SER A 1 2 ? 15.290 -19.022 2.452 1.00 0.00 2 SER A N 5
ATOM 2529 C CA . SER A 1 2 ? 14.257 -18.572 1.527 1.00 0.00 2 SER A CA 5
ATOM 2530 C C . SER A 1 2 ? 13.119 -19.585 1.448 1.00 0.00 2 SER A C 5
ATOM 2531 O O . SER A 1 2 ? 13.318 -20.777 1.682 1.00 0.00 2 SER A O 5
ATOM 2539 N N . SER A 1 3 ? 11.926 -19.102 1.116 1.00 0.00 3 SER A N 5
ATOM 2540 C CA . SER A 1 3 ? 10.755 -19.964 1.00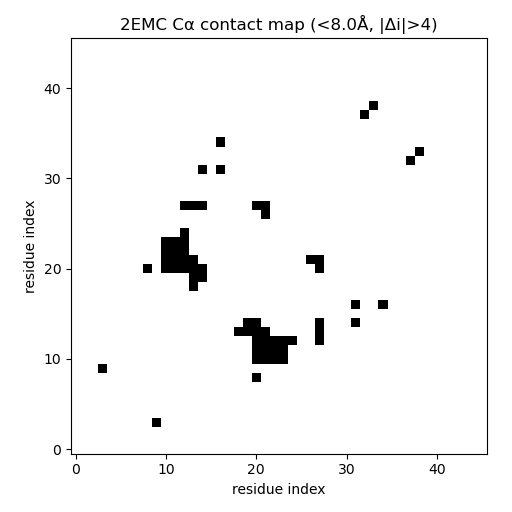9 1.00 0.00 3 SER A CA 5
ATOM 2541 C C . SER A 1 3 ? 9.903 -19.575 -0.195 1.00 0.00 3 SER A C 5
ATOM 2542 O O . SER A 1 3 ? 10.213 -18.623 -0.908 1.00 0.00 3 SER A O 5
ATOM 2550 N N . GLY A 1 4 ? 8.825 -20.322 -0.415 1.00 0.00 4 GLY A N 5
ATOM 2551 C CA . GLY A 1 4 ? 7.944 -20.042 -1.533 1.00 0.00 4 GLY A CA 5
ATOM 2552 C C . GLY A 1 4 ? 6.580 -19.553 -1.088 1.00 0.00 4 GLY A C 5
ATOM 2553 O O . GLY A 1 4 ? 6.093 -19.935 -0.024 1.00 0.00 4 GLY A O 5
ATOM 2557 N N . SER A 1 5 ? 5.962 -18.705 -1.904 1.00 0.00 5 SER A N 5
ATOM 2558 C CA . SER A 1 5 ? 4.648 -18.158 -1.586 1.00 0.00 5 SER A CA 5
ATOM 2559 C C . SER A 1 5 ? 3.541 -19.030 -2.171 1.00 0.00 5 SER A C 5
ATOM 2560 O O . SER A 1 5 ? 3.737 -19.709 -3.179 1.00 0.00 5 SER A O 5
ATOM 2568 N N . SER A 1 6 ? 2.376 -19.005 -1.531 1.00 0.00 6 SER A N 5
ATOM 2569 C CA . SER A 1 6 ? 1.237 -19.795 -1.985 1.00 0.00 6 SER A CA 5
ATOM 2570 C C . SER A 1 6 ? 0.285 -18.946 -2.821 1.00 0.00 6 SER A C 5
ATOM 2571 O O . SER A 1 6 ? 0.059 -19.223 -3.998 1.00 0.00 6 SER A O 5
ATOM 2579 N N . GLY A 1 7 ? -0.271 -17.909 -2.203 1.00 0.00 7 GLY A N 5
ATOM 2580 C CA . GLY A 1 7 ? -1.193 -17.034 -2.904 1.00 0.00 7 GLY A CA 5
ATOM 2581 C C . GLY A 1 7 ? -2.573 -17.024 -2.277 1.00 0.00 7 GLY A C 5
ATOM 2582 O O . GLY A 1 7 ? -3.524 -17.566 -2.841 1.00 0.00 7 GLY A O 5
ATOM 2586 N N . THR A 1 8 ? -2.684 -16.406 -1.105 1.00 0.00 8 THR A N 5
ATOM 2587 C CA . THR A 1 8 ? -3.957 -16.330 -0.399 1.00 0.00 8 THR A CA 5
ATOM 2588 C C . THR A 1 8 ? -4.665 -15.011 -0.685 1.00 0.00 8 THR A C 5
ATOM 2589 O O . THR A 1 8 ? -4.025 -13.971 -0.843 1.00 0.00 8 THR A O 5
ATOM 2600 N N . LYS A 1 9 ? -5.992 -15.059 -0.749 1.00 0.00 9 LYS A N 5
ATOM 2601 C CA . LYS A 1 9 ? -6.789 -13.868 -1.014 1.00 0.00 9 LYS A CA 5
ATOM 2602 C C . LYS A 1 9 ? -6.649 -12.856 0.119 1.00 0.00 9 LYS A C 5
ATOM 2603 O O . LYS A 1 9 ? -6.548 -13.230 1.287 1.00 0.00 9 LYS A O 5
ATOM 2622 N N . GLU A 1 10 ? -6.644 -11.575 -0.235 1.00 0.00 10 GLU A N 5
ATOM 2623 C CA . GLU A 1 10 ? -6.517 -10.510 0.753 1.00 0.00 10 GLU A CA 5
ATOM 2624 C C . GLU A 1 10 ? -7.460 -9.355 0.433 1.00 0.00 10 GLU A C 5
ATOM 2625 O O . GLU A 1 10 ? -7.998 -9.265 -0.671 1.00 0.00 10 GLU A O 5
ATOM 2637 N N . HIS A 1 11 ? -7.657 -8.471 1.407 1.00 0.00 11 HIS A N 5
ATOM 2638 C CA . HIS A 1 11 ? -8.535 -7.321 1.230 1.00 0.00 11 HIS A CA 5
ATOM 2639 C C . HIS A 1 11 ? -8.249 -6.617 -0.094 1.00 0.00 11 HIS A C 5
ATOM 2640 O O . HIS A 1 11 ? -7.159 -6.720 -0.656 1.00 0.00 11 HIS A O 5
ATOM 2654 N N . PRO A 1 12 ? -9.250 -5.885 -0.604 1.00 0.00 12 PRO A N 5
ATOM 2655 C CA . PRO A 1 12 ? -9.130 -5.151 -1.867 1.00 0.00 12 PRO A CA 5
ATOM 2656 C C . PRO A 1 12 ? -8.184 -3.960 -1.757 1.00 0.00 12 PRO A C 5
ATOM 2657 O O . PRO A 1 12 ? -7.810 -3.356 -2.763 1.00 0.00 12 PRO A O 5
ATOM 2668 N N . PHE A 1 13 ? -7.801 -3.626 -0.529 1.00 0.00 13 PHE A N 5
ATOM 2669 C CA . PHE A 1 13 ? -6.899 -2.506 -0.288 1.00 0.00 13 PHE A CA 5
ATOM 2670 C C . PHE A 1 13 ? -5.640 -2.968 0.440 1.00 0.00 13 PHE A C 5
ATOM 2671 O O . PHE A 1 13 ? -5.682 -3.307 1.623 1.00 0.00 13 PHE A O 5
ATOM 2688 N N . LYS A 1 14 ? -4.520 -2.980 -0.275 1.00 0.00 14 LYS A N 5
ATOM 2689 C CA . LYS A 1 14 ? -3.248 -3.399 0.301 1.00 0.00 14 LYS A CA 5
ATOM 2690 C C . LYS A 1 14 ? -2.175 -2.338 0.081 1.00 0.00 14 LYS A C 5
ATOM 2691 O O . LYS A 1 14 ? -1.883 -1.963 -1.055 1.00 0.00 14 LYS A O 5
ATOM 2710 N N . CYS A 1 15 ? -1.590 -1.860 1.173 1.00 0.00 15 CYS A N 5
ATOM 2711 C CA . CYS A 1 15 ? -0.548 -0.843 1.100 1.00 0.00 15 CYS A CA 5
ATOM 2712 C C . CYS A 1 15 ? 0.675 -1.369 0.354 1.00 0.00 15 CYS A C 5
ATOM 2713 O O . CYS A 1 15 ? 1.123 -2.490 0.590 1.00 0.00 15 CYS A O 5
ATOM 2720 N N . ASN A 1 16 ? 1.209 -0.551 -0.547 1.00 0.00 16 ASN A N 5
ATOM 2721 C CA . ASN A 1 16 ? 2.379 -0.934 -1.329 1.00 0.00 16 ASN A CA 5
ATOM 2722 C C . ASN A 1 16 ? 3.660 -0.419 -0.679 1.00 0.00 16 ASN A C 5
ATOM 2723 O O . ASN A 1 16 ? 4.761 -0.828 -1.045 1.00 0.00 16 ASN A O 5
ATOM 2734 N N . GLU A 1 17 ? 3.506 0.481 0.287 1.00 0.00 17 GLU A N 5
ATOM 2735 C CA . GLU A 1 17 ? 4.650 1.053 0.987 1.00 0.00 17 GLU A CA 5
ATOM 2736 C C . GLU A 1 17 ? 5.244 0.047 1.970 1.00 0.00 17 GLU A C 5
ATOM 2737 O O . GLU A 1 17 ? 6.463 -0.088 2.077 1.00 0.00 17 GLU A O 5
ATOM 2749 N N . CYS A 1 18 ? 4.373 -0.656 2.686 1.00 0.00 18 CYS A N 5
ATOM 2750 C CA . CYS A 1 18 ? 4.809 -1.648 3.661 1.00 0.00 18 CYS A CA 5
ATOM 2751 C C . CYS A 1 18 ? 4.282 -3.034 3.300 1.00 0.00 18 CYS A C 5
ATOM 2752 O O . CYS A 1 18 ? 5.016 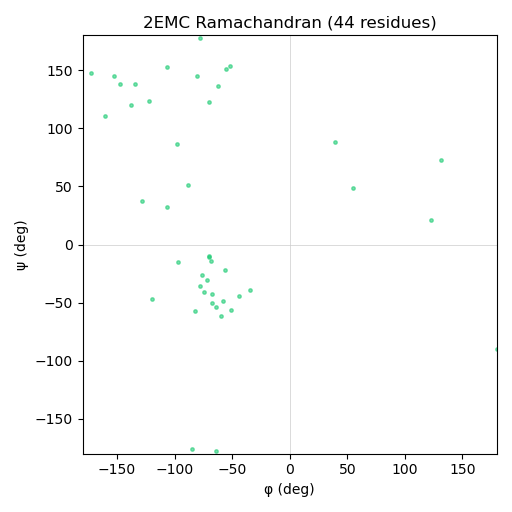-4.021 3.348 1.00 0.00 18 CYS A O 5
ATOM 2759 N N . GLY A 1 19 ? 3.005 -3.099 2.936 1.00 0.00 19 GLY A N 5
ATOM 2760 C CA . GLY A 1 19 ? 2.401 -4.368 2.572 1.00 0.00 19 GLY A CA 5
ATOM 2761 C C . GLY A 1 19 ? 1.210 -4.714 3.442 1.00 0.00 19 GLY A C 5
ATOM 2762 O O . GLY A 1 19 ? 0.838 -5.882 3.563 1.00 0.00 19 GLY A O 5
ATOM 2766 N N . LYS A 1 20 ? 0.609 -3.698 4.052 1.00 0.00 20 LYS A N 5
ATOM 2767 C CA . LYS A 1 20 ? -0.547 -3.900 4.917 1.00 0.00 20 LYS A CA 5
ATOM 2768 C C . LYS A 1 20 ? -1.821 -4.059 4.093 1.00 0.00 20 LYS A C 5
ATOM 2769 O O . LYS A 1 20 ? -1.812 -3.880 2.875 1.00 0.00 20 LYS A O 5
ATOM 2788 N N . THR A 1 21 ? -2.917 -4.395 4.766 1.00 0.00 21 THR A N 5
ATOM 2789 C CA . THR A 1 21 ? -4.199 -4.578 4.097 1.00 0.00 21 THR A CA 5
ATOM 2790 C C . THR A 1 21 ? -5.345 -4.044 4.948 1.00 0.00 21 THR A C 5
ATOM 2791 O O . THR A 1 21 ? -5.329 -4.163 6.174 1.00 0.00 21 THR A O 5
ATOM 2802 N N . PHE A 1 22 ? -6.340 -3.455 4.292 1.00 0.00 22 PHE A N 5
ATOM 2803 C CA . PHE A 1 22 ? -7.495 -2.903 4.990 1.00 0.00 22 PHE A CA 5
ATOM 2804 C C . PHE A 1 22 ? -8.782 -3.193 4.225 1.00 0.00 22 PHE A C 5
ATOM 2805 O O . PHE A 1 22 ? -8.812 -3.142 2.995 1.00 0.00 22 PHE A O 5
ATOM 2822 N N . SER A 1 23 ? -9.846 -3.499 4.962 1.00 0.00 23 SER A N 5
ATOM 2823 C CA . SER A 1 23 ? -11.136 -3.802 4.354 1.00 0.00 23 SER A CA 5
ATOM 2824 C C . SER A 1 23 ? -11.617 -2.639 3.491 1.00 0.00 23 SER A C 5
ATOM 2825 O O . SER A 1 23 ? -11.920 -2.811 2.310 1.00 0.00 23 SER A O 5
ATOM 2833 N N . HIS A 1 24 ? -11.683 -1.454 4.090 1.00 0.00 24 HIS A N 5
ATOM 2834 C CA . HIS A 1 24 ? -12.127 -0.261 3.378 1.00 0.00 24 HIS A CA 5
ATOM 2835 C C . HIS A 1 24 ? -10.935 0.586 2.942 1.00 0.00 24 HIS A C 5
ATOM 2836 O O . HIS A 1 24 ? -9.837 0.455 3.483 1.00 0.00 24 HIS A O 5
ATOM 2850 N N . SER A 1 25 ? -11.158 1.452 1.959 1.00 0.00 25 SER A N 5
ATOM 2851 C CA . SER A 1 25 ? -10.102 2.317 1.447 1.00 0.00 25 SER A CA 5
ATOM 2852 C C . SER A 1 25 ? -9.718 3.375 2.478 1.00 0.00 25 SER A C 5
ATOM 2853 O O . SER A 1 25 ? -8.538 3.588 2.755 1.00 0.00 25 SER A O 5
ATOM 2861 N N . ALA A 1 26 ? -10.725 4.034 3.042 1.00 0.00 26 ALA A N 5
ATOM 2862 C CA . ALA A 1 26 ? -10.494 5.068 4.043 1.00 0.00 26 ALA A CA 5
ATOM 2863 C C . ALA A 1 26 ? -9.382 4.664 5.004 1.00 0.00 26 ALA A C 5
ATOM 2864 O O . ALA A 1 26 ? -8.538 5.482 5.373 1.00 0.00 26 ALA A O 5
ATOM 2871 N N . HIS A 1 27 ? -9.386 3.397 5.407 1.00 0.00 27 HIS A N 5
ATOM 2872 C CA . HIS A 1 27 ? -8.376 2.884 6.326 1.00 0.00 27 HIS A CA 5
ATOM 2873 C C . HIS A 1 27 ? -6.987 2.945 5.697 1.00 0.00 27 HIS A C 5
ATOM 2874 O O . HIS A 1 27 ? -6.029 3.399 6.324 1.00 0.00 27 HIS A O 5
ATOM 2888 N N . LEU A 1 28 ? -6.886 2.484 4.455 1.00 0.00 28 LEU A N 5
ATOM 2889 C CA . LEU A 1 28 ? -5.614 2.485 3.741 1.00 0.00 28 LEU A CA 5
ATOM 2890 C C . LEU A 1 28 ? -5.097 3.907 3.552 1.00 0.00 28 LEU A C 5
ATOM 2891 O O . LEU A 1 28 ? -4.003 4.246 4.003 1.00 0.00 28 LEU A O 5
ATOM 2907 N N . SER A 1 29 ? -5.892 4.737 2.883 1.00 0.00 29 SER A N 5
ATOM 2908 C CA . SER A 1 29 ? -5.514 6.123 2.633 1.00 0.00 29 SER A CA 5
ATOM 2909 C C . SER A 1 29 ? -5.009 6.787 3.910 1.00 0.00 29 SER A C 5
ATOM 2910 O O . SER A 1 29 ? -4.022 7.523 3.894 1.00 0.00 29 SER A O 5
ATOM 2918 N N . LYS A 1 30 ? -5.695 6.523 5.017 1.00 0.00 30 LYS A N 5
ATOM 2919 C CA . LYS A 1 30 ? -5.318 7.092 6.306 1.00 0.00 30 LYS A CA 5
ATOM 2920 C C . LYS A 1 30 ? -3.992 6.514 6.790 1.00 0.00 30 LYS A C 5
ATOM 2921 O O . LYS A 1 30 ? -3.130 7.241 7.285 1.00 0.00 30 LYS A O 5
ATOM 2940 N N . HIS A 1 31 ? -3.835 5.202 6.642 1.00 0.00 31 HIS A N 5
ATOM 2941 C CA . HIS A 1 31 ? -2.612 4.527 7.062 1.00 0.00 31 HIS A CA 5
ATOM 2942 C C . HIS A 1 31 ? -1.437 4.929 6.177 1.00 0.00 31 HIS A C 5
ATOM 2943 O O . HIS A 1 31 ? -0.280 4.677 6.513 1.00 0.00 31 HIS A O 5
ATOM 2957 N N . GLN A 1 32 ? -1.742 5.555 5.045 1.00 0.00 32 GLN A N 5
ATOM 2958 C CA . GLN A 1 32 ? -0.711 5.991 4.111 1.00 0.00 32 GLN A CA 5
ATOM 2959 C C . GLN A 1 32 ? -0.058 7.285 4.586 1.00 0.00 32 GLN A C 5
ATOM 2960 O O . GLN A 1 32 ? 1.139 7.498 4.389 1.00 0.00 32 GLN A O 5
ATOM 2974 N N . LEU A 1 33 ? -0.852 8.147 5.211 1.00 0.00 33 LEU A N 5
ATOM 2975 C CA . LEU A 1 33 ? -0.352 9.422 5.714 1.00 0.00 33 LEU A CA 5
ATOM 2976 C C . LEU A 1 33 ? 0.794 9.207 6.698 1.00 0.00 33 LEU A C 5
ATOM 2977 O O . LEU A 1 33 ? 1.592 10.113 6.944 1.00 0.00 33 LEU A O 5
ATOM 2993 N N . ILE A 1 34 ? 0.871 8.004 7.255 1.00 0.00 34 ILE A N 5
ATOM 2994 C CA . ILE A 1 34 ? 1.922 7.670 8.209 1.00 0.00 34 ILE A CA 5
ATOM 2995 C C . ILE A 1 34 ? 3.264 7.493 7.508 1.00 0.00 34 ILE A C 5
ATOM 2996 O O . ILE A 1 34 ? 4.319 7.743 8.092 1.00 0.00 34 ILE A O 5
ATOM 3012 N N . HIS A 1 35 ? 3.218 7.063 6.251 1.00 0.00 35 HIS A N 5
ATOM 3013 C CA . HIS A 1 35 ? 4.431 6.856 5.469 1.00 0.00 35 HIS A CA 5
ATOM 3014 C C . HIS A 1 35 ? 5.000 8.186 4.984 1.00 0.00 35 HIS A C 5
ATOM 3015 O O . HIS A 1 35 ? 6.213 8.340 4.847 1.00 0.00 35 HIS A O 5
ATOM 3029 N N . ALA A 1 36 ? 4.115 9.144 4.727 1.00 0.00 36 ALA A N 5
ATOM 3030 C CA . ALA A 1 36 ? 4.528 10.461 4.259 1.00 0.00 36 ALA A CA 5
ATOM 3031 C C . ALA A 1 36 ? 5.043 11.316 5.412 1.00 0.00 36 ALA A C 5
ATOM 3032 O O . ALA A 1 36 ? 4.593 12.444 5.610 1.00 0.00 36 ALA A O 5
ATOM 3039 N N . GLY A 1 37 ? 5.989 10.771 6.172 1.00 0.00 37 GLY A N 5
ATOM 3040 C CA . GLY A 1 37 ? 6.548 11.498 7.296 1.00 0.00 37 GLY A CA 5
ATOM 3041 C C . GLY A 1 37 ? 5.488 11.937 8.287 1.00 0.00 37 GLY A C 5
ATOM 3042 O O . GLY A 1 37 ? 4.604 11.160 8.645 1.00 0.00 37 GLY A O 5
ATOM 3046 N N . GLU A 1 38 ? 5.578 13.187 8.732 1.00 0.00 38 GLU A N 5
ATOM 3047 C CA . GLU A 1 38 ? 4.620 13.727 9.690 1.00 0.00 38 GLU A CA 5
ATOM 3048 C C . GLU A 1 38 ? 4.316 12.710 10.787 1.00 0.00 38 GLU A C 5
ATOM 3049 O O . GLU A 1 38 ? 3.233 12.716 11.370 1.00 0.00 38 GLU A O 5
ATOM 3061 N N . ASN A 1 39 ? 5.281 11.838 11.062 1.00 0.00 39 ASN A N 5
ATOM 3062 C CA . ASN A 1 39 ? 5.117 10.815 12.087 1.00 0.00 39 ASN A CA 5
ATOM 3063 C C . ASN A 1 39 ? 6.383 10.680 12.929 1.00 0.00 39 ASN A C 5
ATOM 3064 O O . ASN A 1 39 ? 7.503 10.805 12.434 1.00 0.00 39 ASN A O 5
ATOM 3075 N N . PRO A 1 40 ? 6.202 10.417 14.231 1.00 0.00 40 PRO A N 5
ATOM 3076 C CA . PRO A 1 40 ? 7.318 10.258 15.169 1.00 0.00 40 PRO A CA 5
ATOM 3077 C C . PRO A 1 40 ? 8.106 8.977 14.920 1.00 0.00 40 PRO A C 5
ATOM 3078 O O . PRO A 1 40 ? 9.096 8.705 15.598 1.00 0.00 40 PRO A O 5
ATOM 3089 N N . SER A 1 41 ? 7.661 8.194 13.942 1.00 0.00 41 SER A N 5
ATOM 3090 C CA . SER A 1 41 ? 8.323 6.940 13.606 1.00 0.00 41 SER A CA 5
ATOM 3091 C C . SER A 1 41 ? 9.582 7.194 12.783 1.00 0.00 41 SER A C 5
ATOM 3092 O O . SER A 1 41 ? 9.834 8.314 12.342 1.00 0.00 41 SER A O 5
ATOM 3100 N N . GLY A 1 42 ? 10.372 6.143 12.581 1.00 0.00 42 GLY A N 5
ATOM 3101 C CA . GLY A 1 42 ? 11.596 6.272 11.812 1.00 0.00 42 GLY A CA 5
ATOM 3102 C C . GLY A 1 42 ? 11.849 5.073 10.919 1.00 0.00 42 GLY A C 5
ATOM 3103 O O . GLY A 1 42 ? 10.934 4.326 10.573 1.00 0.00 42 GLY A O 5
ATOM 3107 N N . PRO A 1 43 ? 13.118 4.878 10.531 1.00 0.00 43 PRO A N 5
ATOM 3108 C CA . PRO A 1 43 ? 13.518 3.763 9.667 1.00 0.00 43 PRO A CA 5
ATOM 3109 C C . PRO A 1 43 ? 13.424 2.417 10.377 1.00 0.00 43 PRO A C 5
ATOM 3110 O O . PRO A 1 43 ? 14.067 2.200 11.404 1.00 0.00 43 PRO A O 5
ATOM 3121 N N . SER A 1 44 ? 12.620 1.515 9.823 1.00 0.00 44 SER A N 5
ATOM 3122 C CA . SER A 1 44 ? 12.440 0.190 10.405 1.00 0.00 44 SER A CA 5
ATOM 3123 C C . SER A 1 44 ? 13.039 -0.885 9.504 1.00 0.00 44 SER A C 5
ATOM 3124 O O . SER A 1 44 ? 13.939 -1.621 9.911 1.00 0.00 44 SER A O 5
ATOM 3132 N N . SER A 1 45 ? 12.532 -0.971 8.279 1.00 0.00 45 SER A N 5
ATOM 3133 C CA . SER A 1 45 ? 13.013 -1.959 7.320 1.00 0.00 45 SER A CA 5
ATOM 3134 C C . SER A 1 45 ? 13.640 -1.278 6.107 1.00 0.00 45 SER A C 5
ATOM 3135 O O . SER A 1 45 ? 13.171 -0.235 5.654 1.00 0.00 45 SER A O 5
ATOM 3143 N N . GLY A 1 46 ? 14.706 -1.878 5.585 1.00 0.00 46 GLY A N 5
ATOM 3144 C CA . GLY A 1 46 ? 15.381 -1.317 4.429 1.00 0.00 46 GLY A CA 5
ATOM 3145 C C . GLY A 1 46 ? 16.096 -2.370 3.607 1.00 0.00 46 GLY A C 5
ATOM 3146 O O . GLY A 1 46 ? 16.736 -3.248 4.184 1.00 0.00 46 GLY A O 5
ATOM 3151 N N . GLY A 1 1 ? 3.615 -29.714 -7.669 1.00 0.00 1 GLY A N 6
ATOM 3152 C CA . GLY A 1 1 ? 2.252 -29.675 -7.173 1.00 0.00 1 GLY A CA 6
ATOM 3153 C C . GLY A 1 1 ? 1.629 -28.298 -7.296 1.00 0.00 1 GLY A C 6
ATOM 3154 O O . GLY A 1 1 ? 2.041 -27.360 -6.614 1.00 0.00 1 GLY A O 6
ATOM 3158 N N . SER A 1 2 ? 0.634 -28.176 -8.170 1.00 0.00 2 SER A N 6
ATOM 3159 C CA . SER A 1 2 ? -0.043 -26.903 -8.384 1.00 0.00 2 SER A CA 6
ATOM 3160 C C . SER A 1 2 ? -0.954 -26.567 -7.208 1.00 0.00 2 SER A C 6
ATOM 3161 O O . SER A 1 2 ? -1.114 -27.365 -6.285 1.00 0.00 2 SER A O 6
ATOM 3169 N N . SER A 1 3 ? -1.548 -25.379 -7.248 1.00 0.00 3 SER A N 6
ATOM 3170 C CA . SER A 1 3 ? -2.441 -24.934 -6.184 1.00 0.00 3 SER A CA 6
ATOM 3171 C C . SER A 1 3 ? -3.901 -25.092 -6.598 1.00 0.00 3 SER A C 6
ATOM 3172 O O . SER A 1 3 ? -4.199 -25.490 -7.723 1.00 0.00 3 SER A O 6
ATOM 3180 N N . GLY A 1 4 ? -4.808 -24.777 -5.678 1.00 0.00 4 GLY A N 6
ATOM 3181 C CA . GLY A 1 4 ? -6.226 -24.890 -5.965 1.00 0.00 4 GLY A CA 6
ATOM 3182 C C . GLY A 1 4 ? -7.015 -23.696 -5.467 1.00 0.00 4 GLY A C 6
ATOM 3183 O O . GLY A 1 4 ? -6.779 -23.203 -4.364 1.00 0.00 4 GLY A O 6
ATOM 3187 N N . SER A 1 5 ? -7.955 -23.228 -6.283 1.00 0.00 5 SER A N 6
ATOM 3188 C CA . SER A 1 5 ? -8.778 -22.080 -5.921 1.00 0.00 5 SER A CA 6
ATOM 3189 C C . SER A 1 5 ? -9.891 -22.490 -4.962 1.00 0.00 5 SER A C 6
ATOM 3190 O O . SER A 1 5 ? -10.959 -22.932 -5.386 1.00 0.00 5 SER A O 6
ATOM 3198 N N . SER A 1 6 ? -9.633 -22.341 -3.667 1.00 0.00 6 SER A N 6
ATOM 3199 C CA . SER A 1 6 ? -10.610 -22.699 -2.646 1.00 0.00 6 SER A CA 6
ATOM 3200 C C . SER A 1 6 ? -11.037 -21.471 -1.847 1.00 0.00 6 SER A C 6
ATOM 3201 O O . SER A 1 6 ? -11.165 -21.525 -0.625 1.00 0.00 6 SER A O 6
ATOM 3209 N N . GLY A 1 7 ? -11.254 -20.363 -2.549 1.00 0.00 7 GLY A N 6
ATOM 3210 C CA . GLY A 1 7 ? -11.664 -19.136 -1.890 1.00 0.00 7 GLY A CA 6
ATOM 3211 C C . GLY A 1 7 ? -10.530 -18.483 -1.124 1.00 0.00 7 GLY A C 6
ATOM 3212 O O . GLY A 1 7 ? -9.920 -19.105 -0.254 1.00 0.00 7 GLY A O 6
ATOM 3216 N N . THR A 1 8 ? -10.246 -17.226 -1.448 1.00 0.00 8 THR A N 6
ATOM 3217 C CA . THR A 1 8 ? -9.176 -16.489 -0.786 1.00 0.00 8 THR A CA 6
ATOM 3218 C C . THR A 1 8 ? -9.708 -15.223 -0.125 1.00 0.00 8 THR A C 6
ATOM 3219 O O . THR A 1 8 ? -10.275 -14.354 -0.789 1.00 0.00 8 THR A O 6
ATOM 3230 N N . LYS A 1 9 ? -9.521 -15.122 1.186 1.00 0.00 9 LYS A N 6
ATOM 3231 C CA . LYS A 1 9 ? -9.980 -13.960 1.938 1.00 0.00 9 LYS A CA 6
ATOM 3232 C C . LYS A 1 9 ? -8.942 -12.843 1.901 1.00 0.00 9 LYS A C 6
ATOM 3233 O O . LYS A 1 9 ? -8.128 -12.711 2.814 1.00 0.00 9 LYS A O 6
ATOM 3252 N N . GLU A 1 10 ? -8.978 -12.043 0.841 1.00 0.00 10 GLU A N 6
ATOM 3253 C CA . GLU A 1 10 ? -8.040 -10.937 0.687 1.00 0.00 10 GLU A CA 6
ATOM 3254 C C . GLU A 1 10 ? -8.777 -9.603 0.621 1.00 0.00 10 GLU A C 6
ATOM 3255 O O . GLU A 1 10 ? -9.901 -9.525 0.122 1.00 0.00 10 GLU A O 6
ATOM 3267 N N . HIS A 1 11 ? -8.138 -8.554 1.130 1.00 0.00 11 HIS A N 6
ATOM 3268 C CA . HIS A 1 11 ? -8.732 -7.222 1.130 1.00 0.00 11 HIS A CA 6
ATOM 3269 C C . HIS A 1 11 ? -8.457 -6.505 -0.188 1.00 0.00 11 HIS A C 6
ATOM 3270 O O . HIS A 1 11 ? -7.391 -6.645 -0.789 1.00 0.00 11 HIS A O 6
ATOM 3284 N N . PRO A 1 12 ? -9.439 -5.717 -0.650 1.00 0.00 12 PRO A N 6
ATOM 3285 C CA . PRO A 1 12 ? -9.326 -4.962 -1.902 1.00 0.00 12 PRO A CA 6
ATOM 3286 C C . PRO A 1 12 ? -8.323 -3.818 -1.800 1.00 0.00 12 PRO A C 6
ATOM 3287 O O . PRO A 1 12 ? -7.984 -3.186 -2.801 1.00 0.00 12 PRO A O 6
ATOM 3298 N N . PHE A 1 13 ? -7.852 -3.556 -0.585 1.00 0.00 13 PHE A N 6
ATOM 3299 C CA . PHE A 1 13 ? -6.888 -2.487 -0.353 1.00 0.00 13 PHE A CA 6
ATOM 3300 C C . PHE A 1 13 ? -5.646 -3.020 0.355 1.00 0.00 13 PHE A C 6
ATOM 3301 O O . PHE A 1 13 ? -5.724 -3.526 1.474 1.00 0.00 13 PHE A O 6
ATOM 3318 N N . LYS A 1 14 ? -4.499 -2.901 -0.306 1.00 0.00 14 LYS A N 6
ATOM 3319 C CA . LYS A 1 14 ? -3.238 -3.369 0.258 1.00 0.00 14 LYS A CA 6
ATOM 3320 C C . LYS A 1 14 ? -2.139 -2.329 0.070 1.00 0.00 14 LYS A C 6
ATOM 3321 O O . LYS A 1 14 ? -1.787 -1.979 -1.057 1.00 0.00 14 LYS A O 6
ATOM 3340 N N . CYS A 1 15 ? -1.599 -1.838 1.180 1.00 0.00 15 CYS A N 6
ATOM 3341 C CA . CYS A 1 15 ? -0.538 -0.839 1.139 1.00 0.00 15 CYS A CA 6
ATOM 3342 C C . CYS A 1 15 ? 0.684 -1.373 0.396 1.00 0.00 15 CYS A C 6
ATOM 3343 O O . CYS A 1 15 ? 1.094 -2.515 0.597 1.00 0.00 15 CYS A O 6
ATOM 3350 N N . ASN A 1 16 ? 1.260 -0.537 -0.462 1.00 0.00 16 ASN A N 6
ATOM 3351 C CA . ASN A 1 16 ? 2.434 -0.925 -1.234 1.00 0.00 16 ASN A CA 6
ATOM 3352 C C . ASN A 1 16 ? 3.713 -0.423 -0.569 1.00 0.00 16 ASN A C 6
ATOM 3353 O O . ASN A 1 16 ? 4.812 -0.855 -0.912 1.00 0.00 16 ASN A O 6
ATOM 3364 N N . GLU A 1 17 ? 3.558 0.492 0.383 1.00 0.00 17 GLU A N 6
ATOM 3365 C CA . GLU A 1 17 ? 4.700 1.052 1.095 1.00 0.00 17 GLU A CA 6
ATOM 3366 C C . GLU A 1 17 ? 5.273 0.042 2.086 1.00 0.00 17 GLU A C 6
ATOM 3367 O O . GLU A 1 17 ? 6.490 -0.104 2.208 1.00 0.00 17 GLU A O 6
ATOM 3379 N N . CYS A 1 18 ? 4.387 -0.652 2.792 1.00 0.00 18 CYS A N 6
ATOM 3380 C CA . CYS A 1 18 ? 4.802 -1.648 3.773 1.00 0.00 18 CYS A CA 6
ATOM 3381 C C . CYS A 1 18 ? 4.289 -3.034 3.391 1.00 0.00 18 CYS A C 6
ATOM 3382 O O . CYS A 1 18 ? 5.026 -4.017 3.448 1.00 0.00 18 CYS A O 6
ATOM 3389 N N . GLY A 1 19 ? 3.019 -3.102 3.002 1.00 0.00 19 GLY A N 6
ATOM 3390 C CA . GLY A 1 19 ? 2.429 -4.371 2.617 1.00 0.00 19 GLY A CA 6
ATOM 3391 C C . GLY A 1 19 ? 1.224 -4.730 3.463 1.00 0.00 19 GLY A C 6
ATOM 3392 O O . GLY A 1 19 ? 0.844 -5.898 3.554 1.00 0.00 19 GLY A O 6
ATOM 3396 N N . LYS A 1 20 ? 0.620 -3.724 4.087 1.00 0.00 20 LYS A N 6
ATOM 3397 C CA . LYS A 1 20 ? -0.550 -3.938 4.931 1.00 0.00 20 LYS A CA 6
ATOM 3398 C C . LYS A 1 20 ? -1.807 -4.115 4.085 1.00 0.00 20 LYS A C 6
ATOM 3399 O O . LYS A 1 20 ? -1.773 -3.960 2.864 1.00 0.00 20 LYS A O 6
ATOM 3418 N N . THR A 1 21 ? -2.916 -4.438 4.742 1.00 0.00 21 THR A N 6
ATOM 3419 C CA . THR A 1 21 ? -4.184 -4.635 4.050 1.00 0.00 21 THR A CA 6
ATOM 3420 C C . THR A 1 21 ? -5.353 -4.134 4.891 1.00 0.00 21 THR A C 6
ATOM 3421 O O . THR A 1 21 ? -5.407 -4.368 6.099 1.00 0.00 21 THR A O 6
ATOM 3432 N N . PHE A 1 22 ? -6.287 -3.444 4.246 1.00 0.00 22 PHE A N 6
ATOM 3433 C CA . PHE A 1 22 ? -7.456 -2.909 4.935 1.00 0.00 22 PHE A CA 6
ATOM 3434 C C . PHE A 1 22 ? -8.733 -3.219 4.160 1.00 0.00 22 PHE A C 6
ATOM 3435 O O . PHE A 1 22 ? -8.773 -3.102 2.935 1.00 0.00 22 PHE A O 6
ATOM 3452 N N . SER A 1 23 ? -9.775 -3.617 4.884 1.00 0.00 23 SER A N 6
ATOM 3453 C CA . SER A 1 23 ? -11.053 -3.948 4.265 1.00 0.00 23 SER A CA 6
ATOM 3454 C C . SER A 1 23 ? -11.605 -2.758 3.486 1.00 0.00 23 SER A C 6
ATOM 3455 O O . SER A 1 23 ? -12.064 -2.903 2.352 1.00 0.00 23 SER A O 6
ATOM 3463 N N . HIS A 1 24 ? -11.556 -1.581 4.102 1.00 0.00 24 HIS A N 6
ATOM 3464 C CA . HIS A 1 24 ? -12.049 -0.365 3.467 1.00 0.00 24 HIS A CA 6
ATOM 3465 C C . HIS A 1 24 ? -10.893 0.538 3.048 1.00 0.00 24 HIS A C 6
ATOM 3466 O O . HIS A 1 24 ? -9.806 0.477 3.623 1.00 0.00 24 HIS A O 6
ATOM 3480 N N . SER A 1 25 ? -11.134 1.373 2.043 1.00 0.00 25 SER A N 6
ATOM 3481 C CA . SER A 1 25 ? -10.111 2.285 1.544 1.00 0.00 25 SER A CA 6
ATOM 3482 C C . SER A 1 25 ? -9.767 3.341 2.591 1.00 0.00 25 SER A C 6
ATOM 3483 O O . SER A 1 25 ? -8.602 3.528 2.940 1.00 0.00 25 SER A O 6
ATOM 3491 N N . ALA A 1 26 ? -10.791 4.028 3.087 1.00 0.00 26 ALA A N 6
ATOM 3492 C CA . ALA A 1 26 ? -10.599 5.063 4.095 1.00 0.00 26 ALA A CA 6
ATOM 3493 C C . ALA A 1 26 ? -9.466 4.699 5.048 1.00 0.00 26 ALA A C 6
ATOM 3494 O O . ALA A 1 26 ? -8.654 5.548 5.417 1.00 0.00 26 ALA A O 6
ATOM 3501 N N . HIS A 1 27 ? -9.415 3.430 5.443 1.00 0.00 27 HIS A N 6
ATOM 3502 C CA . HIS A 1 27 ? -8.380 2.954 6.353 1.00 0.00 27 HIS A CA 6
ATOM 3503 C C . HIS A 1 27 ? -7.001 3.054 5.708 1.00 0.00 27 HIS A C 6
ATOM 3504 O O . HIS A 1 27 ? -6.053 3.549 6.320 1.00 0.00 27 HIS A O 6
ATOM 3518 N N . LEU A 1 28 ? -6.896 2.581 4.471 1.00 0.00 28 LEU A N 6
ATOM 3519 C CA . LEU A 1 28 ? -5.633 2.617 3.743 1.00 0.00 28 LEU A CA 6
ATOM 3520 C C . LEU A 1 28 ? -5.177 4.054 3.513 1.00 0.00 28 LEU A C 6
ATOM 3521 O O . LEU A 1 28 ? -4.078 4.440 3.912 1.00 0.00 28 LEU A O 6
ATOM 3537 N N . SER A 1 29 ? -6.030 4.844 2.869 1.00 0.00 29 SER A N 6
ATOM 3538 C CA . SER A 1 29 ? -5.715 6.239 2.584 1.00 0.00 29 SER A CA 6
ATOM 3539 C C . SER A 1 29 ? -5.288 6.970 3.853 1.00 0.00 29 SER A C 6
ATOM 3540 O O . SER A 1 29 ? -4.614 7.998 3.795 1.00 0.00 29 SER A O 6
ATOM 3548 N N . LYS A 1 30 ? -5.686 6.431 5.001 1.00 0.00 30 LYS A N 6
ATOM 3549 C CA . LYS A 1 30 ? -5.345 7.028 6.286 1.00 0.00 30 LYS A CA 6
ATOM 3550 C C . LYS A 1 30 ? -4.027 6.470 6.813 1.00 0.00 30 LYS A C 6
ATOM 3551 O O . LYS A 1 30 ? -3.227 7.194 7.407 1.00 0.00 30 LYS A O 6
ATOM 3570 N N . HIS A 1 31 ? -3.805 5.178 6.591 1.00 0.00 31 HIS A N 6
ATOM 3571 C CA . HIS A 1 31 ? -2.582 4.524 7.042 1.00 0.00 31 HIS A CA 6
ATOM 3572 C C . HIS A 1 31 ? -1.401 4.909 6.156 1.00 0.00 31 HIS A C 6
ATOM 3573 O O . HIS A 1 31 ? -0.246 4.674 6.510 1.00 0.00 31 HIS A O 6
ATOM 3587 N N . GLN A 1 32 ? -1.701 5.500 5.004 1.00 0.00 32 GLN A N 6
ATOM 3588 C CA . GLN A 1 32 ? -0.663 5.916 4.067 1.00 0.00 32 GLN A CA 6
ATOM 3589 C C . GLN A 1 32 ? -0.004 7.212 4.525 1.00 0.00 32 GLN A C 6
ATOM 3590 O O . GLN A 1 32 ? 1.198 7.408 4.342 1.00 0.00 32 GLN A O 6
ATOM 3604 N N . LEU A 1 33 ? -0.797 8.095 5.122 1.00 0.00 33 LEU A N 6
ATOM 3605 C CA . LEU A 1 33 ? -0.291 9.374 5.607 1.00 0.00 33 LEU A CA 6
ATOM 3606 C C . LEU A 1 33 ? 0.874 9.169 6.570 1.00 0.00 33 LEU A C 6
ATOM 3607 O O . LEU A 1 33 ? 1.725 10.044 6.726 1.00 0.00 33 LEU A O 6
ATOM 3623 N N . ILE A 1 34 ? 0.906 8.006 7.213 1.00 0.00 34 ILE A N 6
ATOM 3624 C CA . ILE A 1 34 ? 1.968 7.685 8.158 1.00 0.00 34 ILE A CA 6
ATOM 3625 C C . ILE A 1 34 ? 3.309 7.536 7.448 1.00 0.00 34 ILE A C 6
ATOM 3626 O O . ILE A 1 34 ? 4.358 7.866 8.003 1.00 0.00 34 ILE A O 6
ATOM 3642 N N . HIS A 1 35 ? 3.268 7.039 6.215 1.00 0.00 35 HIS A N 6
ATOM 3643 C CA . HIS A 1 35 ? 4.481 6.849 5.427 1.00 0.00 35 HIS A CA 6
ATOM 3644 C C . HIS A 1 35 ? 5.009 8.185 4.912 1.00 0.00 35 HIS A C 6
ATOM 3645 O O . HIS A 1 35 ? 6.218 8.379 4.788 1.00 0.00 35 HIS A O 6
ATOM 3659 N N . ALA A 1 36 ? 4.094 9.101 4.613 1.00 0.00 36 ALA A N 6
ATOM 3660 C CA . ALA A 1 36 ? 4.468 10.418 4.113 1.00 0.00 36 ALA A CA 6
ATOM 3661 C C . ALA A 1 36 ? 4.893 11.338 5.252 1.00 0.00 36 ALA A C 6
ATOM 3662 O O . ALA A 1 36 ? 4.156 11.527 6.219 1.00 0.00 36 ALA A O 6
ATOM 3669 N N . GLY A 1 37 ? 6.088 11.908 5.132 1.00 0.00 37 GLY A N 6
ATOM 3670 C CA . GLY A 1 37 ? 6.591 12.801 6.160 1.00 0.00 37 GLY A CA 6
ATOM 3671 C C . GLY A 1 37 ? 6.996 14.153 5.607 1.00 0.00 37 GLY A C 6
ATOM 3672 O O . GLY A 1 37 ? 7.967 14.257 4.858 1.00 0.00 37 GLY A O 6
ATOM 3676 N N . GLU A 1 38 ? 6.250 15.189 5.974 1.00 0.00 38 GLU A N 6
ATOM 3677 C CA . GLU A 1 38 ? 6.536 16.540 5.507 1.00 0.00 38 GLU A CA 6
ATOM 3678 C C . GLU A 1 38 ? 7.433 17.280 6.496 1.00 0.00 38 GLU A C 6
ATOM 3679 O O . GLU A 1 38 ? 7.233 18.463 6.766 1.00 0.00 38 GLU A O 6
ATOM 3691 N N . ASN A 1 39 ? 8.422 16.572 7.033 1.00 0.00 39 ASN A N 6
ATOM 3692 C CA . ASN A 1 39 ? 9.349 17.160 7.993 1.00 0.00 39 ASN A CA 6
ATOM 3693 C C . ASN A 1 39 ? 10.720 17.380 7.361 1.00 0.00 39 ASN A C 6
ATOM 3694 O O . ASN A 1 39 ? 11.679 16.657 7.632 1.00 0.00 39 ASN A O 6
ATOM 3705 N N . PRO A 1 40 ? 10.817 18.402 6.498 1.00 0.00 40 PRO A N 6
ATOM 3706 C CA . PRO A 1 40 ? 12.066 18.742 5.810 1.00 0.00 40 PRO A CA 6
ATOM 3707 C C . PRO A 1 40 ? 13.112 19.316 6.759 1.00 0.00 40 PRO A C 6
ATOM 3708 O O . PRO A 1 40 ? 12.886 20.341 7.402 1.00 0.00 40 PRO A O 6
ATOM 3719 N N . SER A 1 41 ? 14.259 18.648 6.842 1.00 0.00 41 SER A N 6
ATOM 3720 C CA . SER A 1 41 ? 15.340 19.091 7.715 1.00 0.00 41 SER A CA 6
ATOM 3721 C C . SER A 1 41 ? 16.324 19.975 6.956 1.00 0.00 41 SER A C 6
ATOM 3722 O O . SER A 1 41 ? 17.537 19.852 7.115 1.00 0.00 41 SER A O 6
ATOM 3730 N N . GLY A 1 42 ? 15.790 20.869 6.129 1.00 0.00 42 GLY A N 6
ATOM 3731 C CA . GLY A 1 42 ? 16.634 21.762 5.357 1.00 0.00 42 GLY A CA 6
ATOM 3732 C C . GLY A 1 42 ? 17.667 21.017 4.535 1.00 0.00 42 GLY A C 6
ATOM 3733 O O . GLY A 1 42 ? 18.865 21.060 4.817 1.00 0.00 42 GLY A O 6
ATOM 3737 N N . PRO A 1 43 ? 17.203 20.313 3.492 1.00 0.00 43 PRO A N 6
ATOM 3738 C CA . PRO A 1 43 ? 18.079 19.541 2.606 1.00 0.00 43 PRO A CA 6
ATOM 3739 C C . PRO A 1 43 ? 18.958 20.434 1.737 1.00 0.00 43 PRO A C 6
ATOM 3740 O O . PRO A 1 43 ? 19.745 19.946 0.925 1.00 0.00 43 PRO A O 6
ATOM 3751 N N . SER A 1 44 ? 18.820 21.744 1.914 1.00 0.00 44 SER A N 6
ATOM 3752 C CA . SER A 1 44 ? 19.600 22.706 1.143 1.00 0.00 44 SER A CA 6
ATOM 3753 C C . SER A 1 44 ? 20.356 23.657 2.066 1.00 0.00 44 SER A C 6
ATOM 3754 O O . SER A 1 44 ? 21.549 23.899 1.884 1.00 0.00 44 SER A O 6
ATOM 3762 N N . SER A 1 45 ? 19.652 24.192 3.059 1.00 0.00 45 SER A N 6
ATOM 3763 C CA . SER A 1 45 ? 20.254 25.120 4.009 1.00 0.00 45 SER A CA 6
ATOM 3764 C C . SER A 1 45 ? 20.079 24.620 5.440 1.00 0.00 45 SER A C 6
ATOM 3765 O O . SER A 1 45 ? 19.077 24.909 6.093 1.00 0.00 45 SER A O 6
ATOM 3773 N N . GLY A 1 46 ? 21.064 23.868 5.922 1.00 0.00 46 GLY A N 6
ATOM 3774 C CA . GLY A 1 46 ? 21.001 23.340 7.272 1.00 0.00 46 GLY A CA 6
ATOM 3775 C C . GLY A 1 46 ? 21.334 21.862 7.333 1.00 0.00 46 GLY A C 6
ATOM 3776 O O . GLY A 1 46 ? 22.422 21.512 7.787 1.00 0.00 46 GLY A O 6
ATOM 3781 N N . GLY A 1 1 ? 2.139 -28.163 20.371 1.00 0.00 1 GLY A N 7
ATOM 3782 C CA . GLY A 1 1 ? 0.915 -27.393 20.257 1.00 0.00 1 GLY A CA 7
ATOM 3783 C C . GLY A 1 1 ? 1.027 -26.275 19.239 1.00 0.00 1 GLY A C 7
ATOM 3784 O O . GLY A 1 1 ? 2.101 -25.704 19.050 1.00 0.00 1 GLY A O 7
ATOM 3788 N N . SER A 1 2 ? -0.085 -25.962 18.581 1.00 0.00 2 SER A N 7
ATOM 3789 C CA . SER A 1 2 ? -0.106 -24.908 17.573 1.00 0.00 2 SER A CA 7
ATOM 3790 C C . SER A 1 2 ? -1.383 -24.080 17.680 1.00 0.00 2 SER A C 7
ATOM 3791 O O . SER A 1 2 ? -2.489 -24.608 17.569 1.00 0.00 2 SER A O 7
ATOM 3799 N N . SER A 1 3 ? -1.220 -22.779 17.895 1.00 0.00 3 SER A N 7
ATOM 3800 C CA . SER A 1 3 ? -2.358 -21.876 18.021 1.00 0.00 3 SER A CA 7
ATOM 3801 C C . SER A 1 3 ? -2.461 -20.959 16.807 1.00 0.00 3 SER A C 7
ATOM 3802 O O . SER A 1 3 ? -1.671 -20.029 16.648 1.00 0.00 3 SER A O 7
ATOM 3810 N N . GLY A 1 4 ? -3.442 -21.228 15.950 1.00 0.00 4 GLY A N 7
ATOM 3811 C CA . GLY A 1 4 ? -3.631 -20.419 14.760 1.00 0.00 4 GLY A CA 7
ATOM 3812 C C . GLY A 1 4 ? -3.584 -18.933 15.057 1.00 0.00 4 GLY A C 7
ATOM 3813 O O . GLY A 1 4 ? -2.562 -18.282 14.840 1.00 0.00 4 GLY A O 7
ATOM 3817 N N . SER A 1 5 ? -4.694 -18.394 15.551 1.00 0.00 5 SER A N 7
ATOM 3818 C CA . SER A 1 5 ? -4.778 -16.974 15.872 1.00 0.00 5 SER A CA 7
ATOM 3819 C C . SER A 1 5 ? -4.322 -16.123 14.691 1.00 0.00 5 SER A C 7
ATOM 3820 O O . SER A 1 5 ? -3.587 -15.149 14.860 1.00 0.00 5 SER A O 7
ATOM 3828 N N . SER A 1 6 ? -4.763 -16.497 13.494 1.00 0.00 6 SER A N 7
ATOM 3829 C CA . SER A 1 6 ? -4.399 -15.771 12.283 1.00 0.00 6 SER A CA 7
ATOM 3830 C C . SER A 1 6 ? -5.544 -14.874 11.822 1.00 0.00 6 SER A C 7
ATOM 3831 O O . SER A 1 6 ? -6.677 -15.009 12.282 1.00 0.00 6 SER A O 7
ATOM 3839 N N . GLY A 1 7 ? -5.238 -13.958 10.908 1.00 0.00 7 GLY A N 7
ATOM 3840 C CA . GLY A 1 7 ? -6.251 -13.052 10.399 1.00 0.00 7 GLY A CA 7
ATOM 3841 C C . GLY A 1 7 ? -6.343 -13.077 8.886 1.00 0.00 7 GLY A C 7
ATOM 3842 O O . GLY A 1 7 ? -5.326 -13.143 8.195 1.00 0.00 7 GLY A O 7
ATOM 3846 N N . THR A 1 8 ? -7.567 -13.025 8.369 1.00 0.00 8 THR A N 7
ATOM 3847 C CA . THR A 1 8 ? -7.788 -13.045 6.928 1.00 0.00 8 THR A CA 7
ATOM 3848 C C . THR A 1 8 ? -7.191 -11.811 6.263 1.00 0.00 8 THR A C 7
ATOM 3849 O O . THR A 1 8 ? -7.687 -10.697 6.435 1.00 0.00 8 THR A O 7
ATOM 3860 N N . LYS A 1 9 ? -6.122 -12.015 5.500 1.00 0.00 9 LYS A N 7
ATOM 3861 C CA . LYS A 1 9 ? -5.456 -10.919 4.805 1.00 0.00 9 LYS A CA 7
ATOM 3862 C C . LYS A 1 9 ? -5.900 -10.849 3.348 1.00 0.00 9 LYS A C 7
ATOM 3863 O O . LYS A 1 9 ? -5.076 -10.706 2.445 1.00 0.00 9 LYS A O 7
ATOM 3882 N N . GLU A 1 10 ? -7.207 -10.950 3.126 1.00 0.00 10 GLU A N 7
ATOM 3883 C CA . GLU A 1 10 ? -7.759 -10.898 1.777 1.00 0.00 10 GLU A CA 7
ATOM 3884 C C . GLU A 1 10 ? -8.577 -9.626 1.573 1.00 0.00 10 GLU A C 7
ATOM 3885 O O . GLU A 1 10 ? -9.787 -9.682 1.350 1.00 0.00 10 GLU A O 7
ATOM 3897 N N . HIS A 1 11 ? -7.909 -8.480 1.653 1.00 0.00 11 HIS A N 7
ATOM 3898 C CA . HIS A 1 11 ? -8.574 -7.193 1.477 1.00 0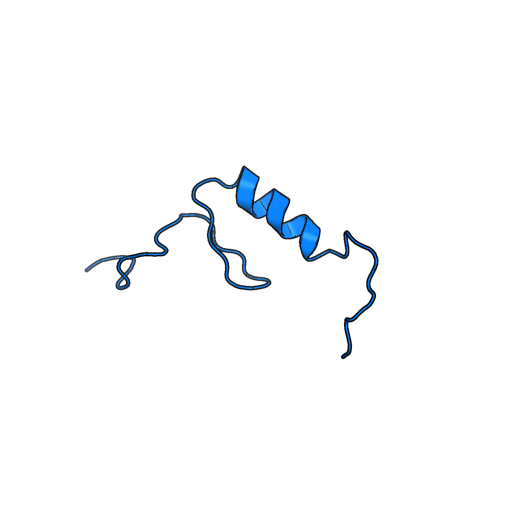.00 11 HIS A CA 7
ATOM 3899 C C . HIS A 1 11 ? -8.211 -6.574 0.131 1.00 0.00 11 HIS A C 7
ATOM 3900 O O . HIS A 1 11 ? -7.086 -6.696 -0.353 1.00 0.00 11 HIS A O 7
ATOM 3914 N N . PRO A 1 12 ? -9.185 -5.892 -0.489 1.00 0.00 12 PRO A N 7
ATOM 3915 C CA . PRO A 1 12 ? -8.992 -5.240 -1.788 1.00 0.00 12 PRO A CA 7
ATOM 3916 C C . PRO A 1 12 ? -8.069 -4.029 -1.697 1.00 0.00 12 PRO A C 7
ATOM 3917 O O . PRO A 1 12 ? -7.691 -3.446 -2.714 1.00 0.00 12 PRO A O 7
ATOM 3928 N N . PHE A 1 13 ? -7.708 -3.657 -0.474 1.00 0.00 13 PHE A N 7
ATOM 3929 C CA . PHE A 1 13 ? -6.829 -2.515 -0.250 1.00 0.00 13 PHE A CA 7
ATOM 3930 C C . PHE A 1 13 ? -5.569 -2.937 0.501 1.00 0.00 13 PHE A C 7
ATOM 3931 O O . PHE A 1 13 ? -5.618 -3.254 1.690 1.00 0.00 13 PHE A O 7
ATOM 3948 N N . LYS A 1 14 ? -4.441 -2.939 -0.202 1.00 0.00 14 LYS A N 7
ATOM 3949 C CA . LYS A 1 14 ? -3.168 -3.321 0.397 1.00 0.00 14 LYS A CA 7
ATOM 3950 C C . LYS A 1 14 ? -2.135 -2.211 0.232 1.00 0.00 14 LYS A C 7
ATOM 3951 O O . LYS A 1 14 ? -1.864 -1.761 -0.882 1.00 0.00 14 LYS A O 7
ATOM 3970 N N . CYS A 1 15 ? -1.560 -1.774 1.347 1.00 0.00 15 CYS A N 7
ATOM 3971 C CA . CYS A 1 15 ? -0.555 -0.718 1.327 1.00 0.00 15 CYS A CA 7
ATOM 3972 C C . CYS A 1 15 ? 0.684 -1.160 0.555 1.00 0.00 15 CYS A C 7
ATOM 3973 O O . CYS A 1 15 ? 1.313 -2.162 0.893 1.00 0.00 15 CYS A O 7
ATOM 3980 N N . ASN A 1 16 ? 1.029 -0.405 -0.482 1.00 0.00 16 ASN A N 7
ATOM 3981 C CA . ASN A 1 16 ? 2.193 -0.719 -1.303 1.00 0.00 16 ASN A CA 7
ATOM 3982 C C . ASN A 1 16 ? 3.472 -0.198 -0.655 1.00 0.00 16 ASN A C 7
ATOM 3983 O O . ASN A 1 16 ? 4.576 -0.564 -1.055 1.00 0.00 16 ASN A O 7
ATOM 3994 N N . GLU A 1 17 ? 3.314 0.659 0.350 1.00 0.00 17 GLU A N 7
ATOM 3995 C CA . GLU A 1 17 ? 4.456 1.230 1.053 1.00 0.00 17 GLU A CA 7
ATOM 3996 C C . GLU A 1 17 ? 5.083 0.206 1.995 1.00 0.00 17 GLU A C 7
ATOM 3997 O O . GLU A 1 17 ? 6.306 0.130 2.122 1.00 0.00 17 GLU A O 7
ATOM 4009 N N . CYS A 1 18 ? 4.238 -0.580 2.652 1.00 0.00 18 CYS A N 7
ATOM 4010 C CA . CYS A 1 18 ? 4.706 -1.599 3.583 1.00 0.00 18 CYS A CA 7
ATOM 4011 C C . CYS A 1 18 ? 4.184 -2.978 3.189 1.00 0.00 18 CYS A C 7
ATOM 4012 O O . CYS A 1 18 ? 4.929 -3.956 3.181 1.00 0.00 18 CYS A O 7
ATOM 4019 N N . GLY A 1 19 ? 2.897 -3.046 2.861 1.00 0.00 19 GLY A N 7
ATOM 4020 C CA . GLY A 1 19 ? 2.297 -4.308 2.470 1.00 0.00 19 GLY A CA 7
ATOM 4021 C C . GLY A 1 19 ? 1.086 -4.659 3.311 1.00 0.00 19 GLY A C 7
ATOM 4022 O O . GLY A 1 19 ? 0.583 -5.781 3.250 1.00 0.00 19 GLY A O 7
ATOM 4026 N N . LYS A 1 20 ? 0.618 -3.699 4.101 1.00 0.00 20 LYS A N 7
ATOM 4027 C CA . LYS A 1 20 ? -0.541 -3.912 4.960 1.00 0.00 20 LYS A CA 7
ATOM 4028 C C . LYS A 1 20 ? -1.802 -4.128 4.128 1.00 0.00 20 LYS A C 7
ATOM 4029 O O . LYS A 1 20 ? -1.753 -4.140 2.898 1.00 0.00 20 LYS A O 7
ATOM 4048 N N . THR A 1 21 ? -2.932 -4.298 4.808 1.00 0.00 21 THR A N 7
ATOM 4049 C CA . THR A 1 21 ? -4.205 -4.513 4.132 1.00 0.00 21 THR A CA 7
ATOM 4050 C C . THR A 1 21 ? -5.368 -4.000 4.974 1.00 0.00 21 THR A C 7
ATOM 4051 O O . THR A 1 21 ? -5.345 -4.087 6.202 1.00 0.00 21 THR A O 7
ATOM 4062 N N . PHE A 1 22 ? -6.385 -3.465 4.306 1.00 0.00 22 PHE A N 7
ATOM 4063 C CA . PHE A 1 22 ? -7.558 -2.937 4.994 1.00 0.00 22 PHE A CA 7
ATOM 4064 C C . PHE A 1 22 ? -8.829 -3.228 4.202 1.00 0.00 22 PHE A C 7
ATOM 4065 O O . PHE A 1 22 ? -8.823 -3.217 2.971 1.00 0.00 22 PHE A O 7
ATOM 4082 N N . SER A 1 23 ? -9.918 -3.489 4.918 1.00 0.00 23 SER A N 7
ATOM 4083 C CA . SER A 1 23 ? -11.197 -3.788 4.283 1.00 0.00 23 SER A CA 7
ATOM 4084 C C . SER A 1 23 ? -11.950 -2.504 3.948 1.00 0.00 23 SER A C 7
ATOM 4085 O O . SER A 1 23 ? -13.181 -2.481 3.923 1.00 0.00 23 SER A O 7
ATOM 4093 N N . HIS A 1 24 ? -11.201 -1.436 3.691 1.00 0.00 24 HIS A N 7
ATOM 4094 C CA . HIS A 1 24 ? -11.797 -0.147 3.357 1.00 0.00 24 HIS A CA 7
ATOM 4095 C C . HIS A 1 24 ? -10.724 0.858 2.947 1.00 0.00 24 HIS A C 7
ATOM 4096 O O . HIS A 1 24 ? -9.760 1.084 3.679 1.00 0.00 24 HIS A O 7
ATOM 4110 N N . SER A 1 25 ? -10.899 1.457 1.774 1.00 0.00 25 SER A N 7
ATOM 4111 C CA . SER A 1 25 ? -9.943 2.434 1.265 1.00 0.00 25 SER A CA 7
ATOM 4112 C C . SER A 1 25 ? -9.679 3.525 2.298 1.00 0.00 25 SER A C 7
ATOM 4113 O O . SER A 1 25 ? -8.553 4.000 2.441 1.00 0.00 25 SER A O 7
ATOM 4121 N N . ALA A 1 26 ? -10.726 3.916 3.016 1.00 0.00 26 ALA A N 7
ATOM 4122 C CA . ALA A 1 26 ? -10.609 4.949 4.038 1.00 0.00 26 ALA A CA 7
ATOM 4123 C C . ALA A 1 26 ? -9.478 4.633 5.011 1.00 0.00 26 ALA A C 7
ATOM 4124 O O . ALA A 1 26 ? -8.715 5.518 5.401 1.00 0.00 26 ALA A O 7
ATOM 4131 N N . HIS A 1 27 ? -9.374 3.366 5.400 1.00 0.00 27 HIS A N 7
ATOM 4132 C CA . HIS A 1 27 ? -8.335 2.934 6.328 1.00 0.00 27 HIS A CA 7
ATOM 4133 C C . HIS A 1 27 ? -6.959 3.005 5.674 1.00 0.00 27 HIS A C 7
ATOM 4134 O O . HIS A 1 27 ? -6.031 3.604 6.219 1.00 0.00 27 HIS A O 7
ATOM 4148 N N . LEU A 1 28 ? -6.833 2.390 4.503 1.00 0.00 28 LEU A N 7
ATOM 4149 C CA . LEU A 1 28 ? -5.569 2.383 3.774 1.00 0.00 28 LEU A CA 7
ATOM 4150 C C . LEU A 1 28 ? -5.057 3.804 3.559 1.00 0.00 28 LEU A C 7
ATOM 4151 O O . LEU A 1 28 ? -3.958 4.150 3.994 1.00 0.00 28 LEU A O 7
ATOM 4167 N N . SER A 1 29 ? -5.861 4.623 2.889 1.00 0.00 29 SER A N 7
ATOM 4168 C CA . SER A 1 29 ? -5.488 6.006 2.615 1.00 0.00 29 SER A CA 7
ATOM 4169 C C . SER A 1 29 ? -5.017 6.703 3.888 1.00 0.00 29 SER A C 7
ATOM 4170 O O . SER A 1 29 ? -4.051 7.466 3.871 1.00 0.00 29 SER A O 7
ATOM 4178 N N . LYS A 1 30 ? -5.707 6.436 4.991 1.00 0.00 30 LYS A N 7
ATOM 4179 C CA . LYS A 1 30 ? -5.361 7.036 6.274 1.00 0.00 30 LYS A CA 7
ATOM 4180 C C . LYS A 1 30 ? -4.054 6.460 6.809 1.00 0.00 30 LYS A C 7
ATOM 4181 O O . LYS A 1 30 ? -3.232 7.182 7.375 1.00 0.00 30 LYS A O 7
ATOM 4200 N N . HIS A 1 31 ? -3.866 5.157 6.624 1.00 0.00 31 HIS A N 7
ATOM 4201 C CA . HIS A 1 31 ? -2.657 4.486 7.087 1.00 0.00 31 HIS A CA 7
ATOM 4202 C C . HIS A 1 31 ? -1.467 4.837 6.198 1.00 0.00 31 HIS A C 7
ATOM 4203 O O . HIS A 1 31 ? -0.317 4.585 6.558 1.00 0.00 31 HIS A O 7
ATOM 4217 N N . GLN A 1 32 ? -1.753 5.419 5.038 1.00 0.00 32 GLN A N 7
ATOM 4218 C CA . GLN A 1 32 ? -0.706 5.803 4.098 1.00 0.00 32 GLN A CA 7
ATOM 4219 C C . GLN A 1 32 ? -0.023 7.093 4.541 1.00 0.00 32 GLN A C 7
ATOM 4220 O O . GLN A 1 32 ? 1.181 7.267 4.353 1.00 0.00 32 GLN A O 7
ATOM 4234 N N . LEU A 1 33 ? -0.801 7.996 5.130 1.00 0.00 33 LEU A N 7
ATOM 4235 C CA . LEU A 1 33 ? -0.271 9.271 5.600 1.00 0.00 33 LEU A CA 7
ATOM 4236 C C . LEU A 1 33 ? 0.878 9.056 6.580 1.00 0.00 33 LEU A C 7
ATOM 4237 O O . LEU A 1 33 ? 1.731 9.927 6.752 1.00 0.00 33 LEU A O 7
ATOM 4253 N N . ILE A 1 34 ? 0.894 7.891 7.218 1.00 0.00 34 ILE A N 7
ATOM 4254 C CA . ILE A 1 34 ? 1.940 7.561 8.178 1.00 0.00 34 ILE A CA 7
ATOM 4255 C C . ILE A 1 34 ? 3.282 7.363 7.482 1.00 0.00 34 ILE A C 7
ATOM 4256 O O . ILE A 1 34 ? 4.340 7.564 8.081 1.00 0.00 34 ILE A O 7
ATOM 4272 N N . HIS A 1 35 ? 3.233 6.971 6.213 1.00 0.00 35 HIS A N 7
ATOM 4273 C CA . HIS A 1 35 ? 4.446 6.749 5.434 1.00 0.00 35 HIS A CA 7
ATOM 4274 C C . HIS A 1 35 ? 4.974 8.062 4.865 1.00 0.00 35 HIS A C 7
ATOM 4275 O O . HIS A 1 35 ? 6.184 8.275 4.788 1.00 0.00 35 HIS A O 7
ATOM 4289 N N . ALA A 1 36 ? 4.059 8.940 4.467 1.00 0.00 36 ALA A N 7
ATOM 4290 C CA . ALA A 1 36 ? 4.432 10.233 3.906 1.00 0.00 36 ALA A CA 7
ATOM 4291 C C . ALA A 1 36 ? 5.338 11.004 4.861 1.00 0.00 36 ALA A C 7
ATOM 4292 O O . ALA A 1 36 ? 4.915 11.406 5.944 1.00 0.00 36 ALA A O 7
ATOM 4299 N N . GLY A 1 37 ? 6.586 11.206 4.451 1.00 0.00 37 GLY A N 7
ATOM 4300 C CA . GLY A 1 37 ? 7.532 11.928 5.283 1.00 0.00 37 GLY A CA 7
ATOM 4301 C C . GLY A 1 37 ? 7.830 11.207 6.582 1.00 0.00 37 GLY A C 7
ATOM 4302 O O . GLY A 1 37 ? 8.903 10.628 6.746 1.00 0.00 37 GLY A O 7
ATOM 4306 N N . GLU A 1 38 ? 6.877 11.244 7.509 1.00 0.00 38 GLU A N 7
ATOM 4307 C CA . GLU A 1 38 ? 7.045 10.590 8.802 1.00 0.00 38 GLU A CA 7
ATOM 4308 C C . GLU A 1 38 ? 7.826 9.287 8.656 1.00 0.00 38 GLU A C 7
ATOM 4309 O O . GLU A 1 38 ? 7.328 8.313 8.093 1.00 0.00 38 GLU A O 7
ATOM 4321 N N . ASN A 1 39 ? 9.053 9.278 9.167 1.00 0.00 39 ASN A N 7
ATOM 4322 C CA . ASN A 1 39 ? 9.903 8.096 9.092 1.00 0.00 39 ASN A CA 7
ATOM 4323 C C . ASN A 1 39 ? 11.180 8.292 9.904 1.00 0.00 39 ASN A C 7
ATOM 4324 O O . ASN A 1 39 ? 11.772 9.372 9.925 1.00 0.00 39 ASN A O 7
ATOM 4335 N N . PRO A 1 40 ? 11.616 7.224 10.589 1.00 0.00 40 PRO A N 7
ATOM 4336 C CA . PRO A 1 40 ? 12.827 7.254 11.414 1.00 0.00 40 PRO A CA 7
ATOM 4337 C C . PRO A 1 40 ? 14.097 7.358 10.576 1.00 0.00 40 PRO A C 7
ATOM 4338 O O . PRO A 1 40 ? 14.079 7.107 9.371 1.00 0.00 40 PRO A O 7
ATOM 4349 N N . SER A 1 41 ? 15.198 7.728 11.221 1.00 0.00 41 SER A N 7
ATOM 4350 C CA . SER A 1 41 ? 16.477 7.868 10.534 1.00 0.00 41 SER A CA 7
ATOM 4351 C C . SER A 1 41 ? 16.655 6.770 9.490 1.00 0.00 41 SER A C 7
ATOM 4352 O O . SER A 1 41 ? 16.789 7.047 8.299 1.00 0.00 41 SER A O 7
ATOM 4360 N N . GLY A 1 42 ? 16.657 5.522 9.948 1.00 0.00 42 GLY A N 7
ATOM 4361 C CA . GLY A 1 42 ? 16.821 4.400 9.041 1.00 0.00 42 GLY A CA 7
ATOM 4362 C C . GLY A 1 42 ? 18.131 4.455 8.281 1.00 0.00 42 GLY A C 7
ATOM 4363 O O . GLY A 1 42 ? 18.892 5.418 8.382 1.00 0.00 42 GLY A O 7
ATOM 4367 N N . PRO A 1 43 ? 18.410 3.402 7.499 1.00 0.00 43 PRO A N 7
ATOM 4368 C CA . PRO A 1 43 ? 19.639 3.309 6.705 1.00 0.00 43 PRO A CA 7
ATOM 4369 C C . PRO A 1 43 ? 19.653 4.298 5.544 1.00 0.00 43 PRO A C 7
ATOM 4370 O O . PRO A 1 43 ? 20.715 4.754 5.117 1.00 0.00 43 PRO A O 7
ATOM 4381 N N . SER A 1 44 ? 18.469 4.627 5.037 1.00 0.00 44 SER A N 7
ATOM 4382 C CA . SER A 1 44 ? 18.347 5.560 3.923 1.00 0.00 44 SER A CA 7
ATOM 4383 C C . SER A 1 44 ? 18.598 6.993 4.385 1.00 0.00 44 SER A C 7
ATOM 4384 O O . SER A 1 44 ? 18.674 7.267 5.582 1.00 0.00 44 SER A O 7
ATOM 4392 N N . SER A 1 45 ? 18.725 7.903 3.424 1.00 0.00 45 SER A N 7
ATOM 4393 C CA . SER A 1 45 ? 18.971 9.307 3.730 1.00 0.00 45 SER A CA 7
ATOM 4394 C C . SER A 1 45 ? 17.787 9.917 4.474 1.00 0.00 45 SER A C 7
ATOM 4395 O O . SER A 1 45 ? 17.918 10.365 5.613 1.00 0.00 45 SER A O 7
ATOM 4403 N N . GLY A 1 46 ? 16.629 9.930 3.821 1.00 0.00 46 GLY A N 7
ATOM 4404 C CA . GLY A 1 46 ? 15.437 10.487 4.435 1.00 0.00 46 GLY A CA 7
ATOM 4405 C C . GLY A 1 46 ? 15.466 12.001 4.489 1.00 0.00 46 GLY A C 7
ATOM 4406 O O . GLY A 1 46 ? 15.678 12.634 3.455 1.00 0.00 46 GLY A O 7
ATOM 4411 N N . GLY A 1 1 ? 7.196 -24.622 -13.000 1.00 0.00 1 GLY A N 8
ATOM 4412 C CA . GLY A 1 1 ? 7.598 -23.301 -12.553 1.00 0.00 1 GLY A CA 8
ATOM 4413 C C . GLY A 1 1 ? 7.377 -23.100 -11.067 1.00 0.00 1 GLY A C 8
ATOM 4414 O O . GLY A 1 1 ? 7.137 -24.058 -10.333 1.00 0.00 1 GLY A O 8
ATOM 4418 N N . SER A 1 2 ? 7.461 -21.850 -10.622 1.00 0.00 2 SER A N 8
ATOM 4419 C CA . SER A 1 2 ? 7.274 -21.526 -9.212 1.00 0.00 2 SER A CA 8
ATOM 4420 C C . SER A 1 2 ? 6.556 -20.190 -9.053 1.00 0.00 2 SER A C 8
ATOM 4421 O O . SER A 1 2 ? 6.931 -19.193 -9.669 1.00 0.00 2 SER A O 8
ATOM 4429 N N . SER A 1 3 ? 5.519 -20.178 -8.220 1.00 0.00 3 SER A N 8
ATOM 4430 C CA . SER A 1 3 ? 4.745 -18.966 -7.981 1.00 0.00 3 SER A CA 8
ATOM 4431 C C . SER A 1 3 ? 5.661 -17.794 -7.644 1.00 0.00 3 SER A C 8
ATOM 4432 O O . SER A 1 3 ? 5.620 -16.752 -8.297 1.00 0.00 3 SER A O 8
ATOM 4440 N N . GLY A 1 4 ? 6.488 -17.972 -6.619 1.00 0.00 4 GLY A N 8
ATOM 4441 C CA . GLY A 1 4 ? 7.403 -16.922 -6.212 1.00 0.00 4 GLY A CA 8
ATOM 4442 C C . GLY A 1 4 ? 6.730 -15.565 -6.134 1.00 0.00 4 GLY A C 8
ATOM 4443 O O . GLY A 1 4 ? 7.174 -14.608 -6.768 1.00 0.00 4 GLY A O 8
ATOM 4447 N N . SER A 1 5 ? 5.655 -15.483 -5.357 1.00 0.00 5 SER A N 8
ATOM 4448 C CA . SER A 1 5 ? 4.917 -14.235 -5.203 1.00 0.00 5 SER A CA 8
ATOM 4449 C C . SER A 1 5 ? 4.700 -13.910 -3.728 1.00 0.00 5 SER A C 8
ATOM 4450 O O . SER A 1 5 ? 5.047 -14.700 -2.850 1.00 0.00 5 SER A O 8
ATOM 4458 N N . SER A 1 6 ? 4.123 -12.742 -3.465 1.00 0.00 6 SER A N 8
ATOM 4459 C CA . SER A 1 6 ? 3.862 -12.310 -2.097 1.00 0.00 6 SER A CA 8
ATOM 4460 C C . SER A 1 6 ? 2.586 -11.477 -2.024 1.00 0.00 6 SER A C 8
ATOM 4461 O O . SER A 1 6 ? 2.177 -10.860 -3.007 1.00 0.00 6 SER A O 8
ATOM 4469 N N . GLY A 1 7 ? 1.960 -11.465 -0.851 1.00 0.00 7 GLY A N 8
ATOM 4470 C CA . GLY A 1 7 ? 0.737 -10.705 -0.671 1.00 0.00 7 GLY A CA 8
ATOM 4471 C C . GLY A 1 7 ? -0.491 -11.591 -0.605 1.00 0.00 7 GLY A C 8
ATOM 4472 O O . GLY A 1 7 ? -0.675 -12.475 -1.443 1.00 0.00 7 GLY A O 8
ATOM 4476 N N . THR A 1 8 ? -1.335 -11.357 0.396 1.00 0.00 8 THR A N 8
ATOM 4477 C CA . THR A 1 8 ? -2.551 -12.142 0.570 1.00 0.00 8 THR A CA 8
ATOM 4478 C C . THR A 1 8 ? -3.736 -11.483 -0.126 1.00 0.00 8 THR A C 8
ATOM 4479 O O . THR A 1 8 ? -3.728 -10.278 -0.381 1.00 0.00 8 THR A O 8
ATOM 4490 N N . LYS A 1 9 ? -4.755 -12.279 -0.430 1.00 0.00 9 LYS A N 8
ATOM 4491 C CA . LYS A 1 9 ? -5.950 -11.773 -1.095 1.00 0.00 9 LYS A CA 8
ATOM 4492 C C . LYS A 1 9 ? -7.100 -11.618 -0.105 1.00 0.00 9 LYS A C 8
ATOM 4493 O O . LYS A 1 9 ? -8.245 -11.944 -0.414 1.00 0.00 9 LYS A O 8
ATOM 4512 N N . GLU A 1 10 ? -6.786 -11.116 1.086 1.00 0.00 10 GLU A N 8
ATOM 4513 C CA . GLU A 1 10 ? -7.794 -10.918 2.121 1.00 0.00 10 GLU A CA 8
ATOM 4514 C C . GLU A 1 10 ? -8.614 -9.660 1.847 1.00 0.00 10 GLU A C 8
ATOM 4515 O O . GLU A 1 10 ? -9.821 -9.731 1.617 1.00 0.00 10 GLU A O 8
ATOM 4527 N N . HIS A 1 11 ? -7.949 -8.510 1.876 1.00 0.00 11 HIS A N 8
ATOM 4528 C CA . HIS A 1 11 ? -8.615 -7.235 1.631 1.00 0.00 11 HIS A CA 8
ATOM 4529 C C . HIS A 1 11 ? -8.234 -6.677 0.264 1.00 0.00 11 HIS A C 8
ATOM 4530 O O . HIS A 1 11 ? -7.108 -6.837 -0.208 1.00 0.00 11 HIS A O 8
ATOM 4544 N N . PRO A 1 12 ? -9.194 -6.006 -0.390 1.00 0.00 12 PRO A N 8
ATOM 4545 C CA . PRO A 1 12 ? -8.982 -5.410 -1.713 1.00 0.00 12 PRO A CA 8
ATOM 4546 C C . PRO A 1 12 ? -8.040 -4.212 -1.666 1.00 0.00 12 PRO A C 8
ATOM 4547 O O . PRO A 1 12 ? -7.584 -3.727 -2.701 1.00 0.00 12 PRO A O 8
ATOM 4558 N N . PHE A 1 13 ? -7.753 -3.739 -0.458 1.00 0.00 13 PHE A N 8
ATOM 4559 C CA . PHE A 1 13 ? -6.865 -2.596 -0.276 1.00 0.00 13 PHE A CA 8
ATOM 4560 C C . PHE A 1 13 ? -5.582 -3.013 0.438 1.00 0.00 13 PHE A C 8
ATOM 4561 O O . PHE A 1 13 ? -5.613 -3.463 1.583 1.00 0.00 13 PHE A O 8
ATOM 4578 N N . LYS A 1 14 ? -4.454 -2.859 -0.247 1.00 0.00 14 LYS A N 8
ATOM 4579 C CA . LYS A 1 14 ? -3.159 -3.218 0.319 1.00 0.00 14 LYS A CA 8
ATOM 4580 C C . LYS A 1 14 ? -2.185 -2.047 0.234 1.00 0.00 14 LYS A C 8
ATOM 4581 O O . LYS A 1 14 ? -2.027 -1.433 -0.822 1.00 0.00 14 LYS A O 8
ATOM 4600 N N . CYS A 1 15 ? -1.534 -1.743 1.351 1.00 0.00 15 CYS A N 8
ATOM 4601 C CA . CYS A 1 15 ? -0.574 -0.647 1.403 1.00 0.00 15 CYS A CA 8
ATOM 4602 C C . CYS A 1 15 ? 0.650 -0.954 0.546 1.00 0.00 15 CYS A C 8
ATOM 4603 O O . CYS A 1 15 ? 1.380 -1.909 0.809 1.00 0.00 15 CYS A O 8
ATOM 4610 N N . ASN A 1 16 ? 0.868 -0.138 -0.480 1.00 0.00 16 ASN A N 8
ATOM 4611 C CA . ASN A 1 16 ? 2.003 -0.323 -1.376 1.00 0.00 16 ASN A CA 8
ATOM 4612 C C . ASN A 1 16 ? 3.269 0.291 -0.785 1.00 0.00 16 ASN A C 8
ATOM 4613 O O . ASN A 1 16 ? 4.247 0.524 -1.494 1.00 0.00 16 ASN A O 8
ATOM 4624 N N . GLU A 1 17 ? 3.241 0.550 0.519 1.00 0.00 17 GLU A N 8
ATOM 4625 C CA . GLU A 1 17 ? 4.386 1.137 1.205 1.00 0.00 17 GLU A CA 8
ATOM 4626 C C . GLU A 1 17 ? 4.984 0.152 2.205 1.00 0.00 17 GLU A C 8
ATOM 4627 O O . GLU A 1 17 ? 6.187 0.170 2.468 1.00 0.00 17 GLU A O 8
ATOM 4639 N N . CYS A 1 18 ? 4.136 -0.707 2.761 1.00 0.00 18 CYS A N 8
ATOM 4640 C CA . CYS A 1 18 ? 4.578 -1.699 3.733 1.00 0.00 18 CYS A CA 8
ATOM 4641 C C . CYS A 1 18 ? 4.070 -3.089 3.361 1.00 0.00 18 CYS A C 8
ATOM 4642 O O . CYS A 1 18 ? 4.728 -4.094 3.628 1.00 0.00 18 CYS A O 8
ATOM 4649 N N . GLY A 1 19 ? 2.895 -3.138 2.741 1.00 0.00 19 GLY A N 8
ATOM 4650 C CA . GLY A 1 19 ? 2.318 -4.408 2.343 1.00 0.00 19 GLY A CA 8
ATOM 4651 C C . GLY A 1 19 ? 1.140 -4.808 3.208 1.00 0.00 19 GLY A C 8
ATOM 4652 O O . GLY A 1 19 ? 0.706 -5.960 3.188 1.00 0.00 19 GLY A O 8
ATOM 4656 N N . LYS A 1 20 ? 0.619 -3.854 3.973 1.00 0.00 20 LYS A N 8
ATOM 4657 C CA . LYS A 1 20 ? -0.516 -4.110 4.851 1.00 0.00 20 LYS A CA 8
ATOM 4658 C C . LYS A 1 20 ? -1.802 -4.271 4.046 1.00 0.00 20 LYS A C 8
ATOM 4659 O O . LYS A 1 20 ? -1.779 -4.274 2.814 1.00 0.00 20 LYS A O 8
ATOM 4678 N N . THR A 1 21 ? -2.922 -4.402 4.748 1.00 0.00 21 THR A N 8
ATOM 4679 C CA . THR A 1 21 ? -4.217 -4.562 4.099 1.00 0.00 21 THR A CA 8
ATOM 4680 C C . THR A 1 21 ? -5.339 -3.993 4.960 1.00 0.00 21 THR A C 8
ATOM 4681 O O . THR A 1 21 ? -5.285 -4.058 6.189 1.00 0.00 21 THR A O 8
ATOM 4692 N N . PHE A 1 22 ? -6.355 -3.437 4.309 1.00 0.00 22 PHE A N 8
ATOM 4693 C CA . PHE A 1 22 ? -7.490 -2.856 5.017 1.00 0.00 22 PHE A CA 8
ATOM 4694 C C . PHE A 1 22 ? -8.795 -3.140 4.278 1.00 0.00 22 PHE A C 8
ATOM 4695 O O . PHE A 1 22 ? -8.862 -3.037 3.053 1.00 0.00 22 PHE A O 8
ATOM 4712 N N . SER A 1 23 ? -9.829 -3.499 5.032 1.00 0.00 23 SER A N 8
ATOM 4713 C CA . SER A 1 23 ? -11.131 -3.802 4.449 1.00 0.00 23 SER A CA 8
ATOM 4714 C C . SER A 1 23 ? -11.591 -2.675 3.530 1.00 0.00 23 SER A C 8
ATOM 4715 O O . SER A 1 23 ? -11.896 -2.899 2.358 1.00 0.00 23 SER A O 8
ATOM 4723 N N . HIS A 1 24 ? -11.638 -1.461 4.070 1.00 0.00 24 HIS A N 8
ATOM 4724 C CA . HIS A 1 24 ? -12.060 -0.297 3.299 1.00 0.00 24 HIS A CA 8
ATOM 4725 C C . HIS A 1 24 ? -10.859 0.558 2.904 1.00 0.00 24 HIS A C 8
ATOM 4726 O O . HIS A 1 24 ? -9.791 0.461 3.508 1.00 0.00 24 HIS A O 8
ATOM 4740 N N . SER A 1 25 ? -11.043 1.393 1.887 1.00 0.00 25 SER A N 8
ATOM 4741 C CA . SER A 1 25 ? -9.973 2.262 1.409 1.00 0.00 25 SER A CA 8
ATOM 4742 C C . SER A 1 25 ? -9.616 3.312 2.457 1.00 0.00 25 SER A C 8
ATOM 4743 O O . SER A 1 25 ? -8.456 3.450 2.842 1.00 0.00 25 SER A O 8
ATOM 4751 N N . ALA A 1 26 ? -10.623 4.049 2.913 1.00 0.00 26 ALA A N 8
ATOM 4752 C CA . ALA A 1 26 ? -10.418 5.086 3.917 1.00 0.00 26 ALA A CA 8
ATOM 4753 C C . ALA A 1 26 ? -9.341 4.676 4.917 1.00 0.00 26 ALA A C 8
ATOM 4754 O O . ALA A 1 26 ? -8.518 5.494 5.328 1.00 0.00 26 ALA A O 8
ATOM 4761 N N . HIS A 1 27 ? -9.353 3.404 5.304 1.00 0.00 27 HIS A N 8
ATOM 4762 C CA . HIS A 1 27 ? -8.377 2.886 6.256 1.00 0.00 27 HIS A CA 8
ATOM 4763 C C . HIS A 1 27 ? -6.970 2.929 5.668 1.00 0.00 27 HIS A C 8
ATOM 4764 O O . HIS A 1 27 ? -6.021 3.348 6.333 1.00 0.00 27 HIS A O 8
ATOM 4778 N N . LEU A 1 28 ? -6.841 2.492 4.420 1.00 0.00 28 LEU A N 8
ATOM 4779 C CA . LEU A 1 28 ? -5.549 2.480 3.743 1.00 0.00 28 LEU A CA 8
ATOM 4780 C C . LEU A 1 28 ? -5.021 3.898 3.552 1.00 0.00 28 LEU A C 8
ATOM 4781 O O . LEU A 1 28 ? -3.970 4.256 4.083 1.00 0.00 28 LEU A O 8
ATOM 4797 N N . SER A 1 29 ? -5.759 4.701 2.792 1.00 0.00 29 SER A N 8
ATOM 4798 C CA . SER A 1 29 ? -5.364 6.080 2.530 1.00 0.00 29 SER A CA 8
ATOM 4799 C C . SER A 1 29 ? -4.902 6.767 3.812 1.00 0.00 29 SER A C 8
ATOM 4800 O O . SER A 1 29 ? -3.913 7.500 3.816 1.00 0.00 29 SER A O 8
ATOM 4808 N N . LYS A 1 30 ? -5.625 6.523 4.899 1.00 0.00 30 LYS A N 8
ATOM 4809 C CA . LYS A 1 30 ? -5.291 7.115 6.189 1.00 0.00 30 LYS A CA 8
ATOM 4810 C C . LYS A 1 30 ? -3.979 6.550 6.724 1.00 0.00 30 LYS A C 8
ATOM 4811 O O . LYS A 1 30 ? -3.116 7.293 7.192 1.00 0.00 30 LYS A O 8
ATOM 4830 N N . HIS A 1 31 ? -3.836 5.230 6.651 1.00 0.00 31 HIS A N 8
ATOM 4831 C CA . HIS A 1 31 ? -2.628 4.565 7.126 1.00 0.00 31 HIS A CA 8
ATOM 4832 C C . HIS A 1 31 ? -1.437 4.897 6.231 1.00 0.00 31 HIS A C 8
ATOM 4833 O O . HIS A 1 31 ? -0.288 4.653 6.597 1.00 0.00 31 HIS A O 8
ATOM 4847 N N . GLN A 1 32 ? -1.722 5.452 5.058 1.00 0.00 32 GLN A N 8
ATOM 4848 C CA . GLN A 1 32 ? -0.675 5.815 4.111 1.00 0.00 32 GLN A CA 8
ATOM 4849 C C . GLN A 1 32 ? 0.000 7.121 4.519 1.00 0.00 32 GLN A C 8
ATOM 4850 O O . GLN A 1 32 ? 1.195 7.312 4.290 1.00 0.00 32 GLN A O 8
ATOM 4864 N N . LEU A 1 33 ? -0.773 8.016 5.123 1.00 0.00 33 LEU A N 8
ATOM 4865 C CA . LEU A 1 33 ? -0.250 9.305 5.563 1.00 0.00 33 LEU A CA 8
ATOM 4866 C C . LEU A 1 33 ? 0.870 9.119 6.582 1.00 0.00 33 LEU A C 8
ATOM 4867 O O . LEU A 1 33 ? 1.674 10.024 6.806 1.00 0.00 33 LEU A O 8
ATOM 4883 N N . ILE A 1 34 ? 0.916 7.941 7.195 1.00 0.00 34 ILE A N 8
ATOM 4884 C CA . ILE A 1 34 ? 1.938 7.636 8.187 1.00 0.00 34 ILE A CA 8
ATOM 4885 C C . ILE A 1 34 ? 3.293 7.403 7.527 1.00 0.00 34 ILE A C 8
ATOM 4886 O O . ILE A 1 34 ? 4.340 7.631 8.135 1.00 0.00 34 ILE A O 8
ATOM 4902 N N . HIS A 1 35 ? 3.266 6.950 6.278 1.00 0.00 35 HIS A N 8
ATOM 4903 C CA . HIS A 1 35 ? 4.492 6.688 5.533 1.00 0.00 35 HIS A CA 8
ATOM 4904 C C . HIS A 1 35 ? 5.096 7.987 5.006 1.00 0.00 35 HIS A C 8
ATOM 4905 O O . HIS A 1 35 ? 6.315 8.125 4.917 1.00 0.00 35 HIS A O 8
ATOM 4919 N N . ALA A 1 36 ? 4.233 8.935 4.656 1.00 0.00 36 ALA A N 8
ATOM 4920 C CA . ALA A 1 36 ? 4.680 10.222 4.139 1.00 0.00 36 ALA A CA 8
ATOM 4921 C C . ALA A 1 36 ? 4.889 11.225 5.269 1.00 0.00 36 ALA A C 8
ATOM 4922 O O . ALA A 1 36 ? 4.286 11.108 6.335 1.00 0.00 36 ALA A O 8
ATOM 4929 N N . GLY A 1 37 ? 5.748 12.211 5.028 1.00 0.00 37 GLY A N 8
ATOM 4930 C CA . GLY A 1 37 ? 6.022 13.219 6.036 1.00 0.00 37 GLY A CA 8
ATOM 4931 C C . GLY A 1 37 ? 7.141 14.157 5.628 1.00 0.00 37 GLY A C 8
ATOM 4932 O O . GLY A 1 37 ? 8.313 13.783 5.657 1.00 0.00 37 GLY A O 8
ATOM 4936 N N . GLU A 1 38 ? 6.778 15.378 5.247 1.00 0.00 38 GLU A N 8
ATOM 4937 C CA . GLU A 1 38 ? 7.762 16.370 4.829 1.00 0.00 38 GLU A CA 8
ATOM 4938 C C . GLU A 1 38 ? 8.040 17.366 5.952 1.00 0.00 38 GLU A C 8
ATOM 4939 O O . GLU A 1 38 ? 7.216 18.230 6.248 1.00 0.00 38 GLU A O 8
ATOM 4951 N N . ASN A 1 39 ? 9.208 17.236 6.573 1.00 0.00 39 ASN A N 8
ATOM 4952 C CA . ASN A 1 39 ? 9.596 18.123 7.664 1.00 0.00 39 ASN A CA 8
ATOM 4953 C C . ASN A 1 39 ? 11.036 18.598 7.493 1.00 0.00 39 ASN A C 8
ATOM 4954 O O . ASN A 1 39 ? 11.897 17.878 6.989 1.00 0.00 39 ASN A O 8
ATOM 4965 N N . PRO A 1 40 ? 11.304 19.839 7.925 1.00 0.00 40 PRO A N 8
ATOM 4966 C CA . PRO A 1 40 ? 12.639 20.438 7.832 1.00 0.00 40 PRO A CA 8
ATOM 4967 C C . PRO A 1 40 ? 13.635 19.786 8.785 1.00 0.00 40 PRO A C 8
ATOM 4968 O O . PRO A 1 40 ? 13.665 20.099 9.975 1.00 0.00 40 PRO A O 8
ATOM 4979 N N . SER A 1 41 ? 14.448 18.879 8.254 1.00 0.00 41 SER A N 8
ATOM 4980 C CA . SER A 1 41 ? 15.443 18.180 9.059 1.00 0.00 41 SER A CA 8
ATOM 4981 C C . SER A 1 41 ? 16.773 18.084 8.317 1.00 0.00 41 SER A C 8
ATOM 4982 O O . SER A 1 41 ? 16.823 18.197 7.093 1.00 0.00 41 SER A O 8
ATOM 4990 N N . GLY A 1 42 ? 17.850 17.876 9.069 1.00 0.00 42 GLY A N 8
ATOM 4991 C CA . GLY A 1 42 ? 19.166 17.769 8.466 1.00 0.00 42 GLY A CA 8
ATOM 4992 C C . GLY A 1 42 ? 19.456 18.903 7.503 1.00 0.00 42 GLY A C 8
ATOM 4993 O O . GLY A 1 42 ? 19.294 18.772 6.290 1.00 0.00 42 GLY A O 8
ATOM 4997 N N . PRO A 1 43 ? 19.895 20.048 8.046 1.00 0.00 43 PRO A N 8
ATOM 4998 C CA . PRO A 1 43 ? 20.217 21.232 7.244 1.00 0.00 43 PRO A CA 8
ATOM 4999 C C . PRO A 1 43 ? 21.472 21.037 6.399 1.00 0.00 43 PRO A C 8
ATOM 5000 O O . PRO A 1 43 ? 21.743 21.815 5.485 1.00 0.00 43 PRO A O 8
ATOM 5011 N N . SER A 1 44 ? 22.233 19.993 6.712 1.00 0.00 44 SER A N 8
ATOM 5012 C CA . SER A 1 44 ? 23.461 19.697 5.983 1.00 0.00 44 SER A CA 8
ATOM 5013 C C . SER A 1 44 ? 23.229 19.763 4.477 1.00 0.00 44 SER A C 8
ATOM 5014 O O . SER A 1 44 ? 22.894 18.760 3.845 1.00 0.00 44 SER A O 8
ATOM 5022 N N . SER A 1 45 ? 23.409 20.950 3.907 1.00 0.00 45 SER A N 8
ATOM 5023 C CA . SER A 1 45 ? 23.215 21.149 2.476 1.00 0.00 45 SER A CA 8
ATOM 5024 C C . SER A 1 45 ? 23.810 22.480 2.027 1.00 0.00 45 SER A C 8
ATOM 5025 O O . SER A 1 45 ? 23.879 23.434 2.799 1.00 0.00 45 SER A O 8
ATOM 5033 N N . GLY A 1 46 ? 24.241 22.534 0.770 1.00 0.00 46 GLY A N 8
ATOM 5034 C CA . GLY A 1 46 ? 24.825 23.751 0.238 1.00 0.00 46 GLY A CA 8
ATOM 5035 C C . GLY A 1 46 ? 26.241 23.978 0.731 1.00 0.00 46 GLY A C 8
ATOM 5036 O O . GLY A 1 46 ? 26.994 23.014 0.852 1.00 0.00 46 GLY A O 8
ATOM 5041 N N . GLY A 1 1 ? -3.720 -28.812 14.961 1.00 0.00 1 GLY A N 9
ATOM 5042 C CA . GLY A 1 1 ? -2.525 -28.573 15.748 1.00 0.00 1 GLY A CA 9
ATOM 5043 C C . GLY A 1 1 ? -1.546 -27.649 15.050 1.00 0.00 1 GLY A C 9
ATOM 5044 O O . GLY A 1 1 ? -1.082 -26.670 15.633 1.00 0.00 1 GLY A O 9
ATOM 5048 N N . SER A 1 2 ? -1.231 -27.962 13.797 1.00 0.00 2 SER A N 9
ATOM 5049 C CA . SER A 1 2 ? -0.296 -27.156 13.020 1.00 0.00 2 SER A CA 9
ATOM 5050 C C . SER A 1 2 ? -0.830 -25.739 12.829 1.00 0.00 2 SER A C 9
ATOM 5051 O O . SER A 1 2 ? -1.998 -25.544 12.496 1.00 0.00 2 SER A O 9
ATOM 5059 N N . SER A 1 3 ? 0.036 -24.754 13.044 1.00 0.00 3 SER A N 9
ATOM 5060 C CA . SER A 1 3 ? -0.347 -23.354 12.900 1.00 0.00 3 SER A CA 9
ATOM 5061 C C . SER A 1 3 ? 0.705 -22.581 12.111 1.00 0.00 3 SER A C 9
ATOM 5062 O O . SER A 1 3 ? 1.816 -22.357 12.590 1.00 0.00 3 SER A O 9
ATOM 5070 N N . GLY A 1 4 ? 0.346 -22.175 10.897 1.00 0.00 4 GLY A N 9
ATOM 5071 C CA . GLY A 1 4 ? 1.269 -21.432 10.060 1.00 0.00 4 GLY A CA 9
ATOM 5072 C C . GLY A 1 4 ? 0.558 -20.503 9.096 1.00 0.00 4 GLY A C 9
ATOM 5073 O O . GLY A 1 4 ? 0.956 -20.376 7.937 1.00 0.00 4 GLY A O 9
ATOM 5077 N N . SER A 1 5 ? -0.497 -19.851 9.573 1.00 0.00 5 SER A N 9
ATOM 5078 C CA . SER A 1 5 ? -1.269 -18.933 8.744 1.00 0.00 5 SER A CA 9
ATOM 5079 C C . SER A 1 5 ? -0.521 -17.618 8.549 1.00 0.00 5 SER A C 9
ATOM 5080 O O . SER A 1 5 ? -0.426 -16.803 9.466 1.00 0.00 5 SER A O 9
ATOM 5088 N N . SER A 1 6 ? 0.009 -17.419 7.346 1.00 0.00 6 SER A N 9
ATOM 5089 C CA . SER A 1 6 ? 0.753 -16.205 7.030 1.00 0.00 6 SER A CA 9
ATOM 5090 C C . SER A 1 6 ? 0.267 -15.596 5.719 1.00 0.00 6 SER A C 9
ATOM 5091 O O . SER A 1 6 ? 0.726 -15.969 4.640 1.00 0.00 6 SER A O 9
ATOM 5099 N N . GLY A 1 7 ? -0.668 -14.655 5.821 1.00 0.00 7 GLY A N 9
ATOM 5100 C CA . GLY A 1 7 ? -1.202 -14.009 4.636 1.00 0.00 7 GLY A CA 9
ATOM 5101 C C . GLY A 1 7 ? -2.374 -14.764 4.042 1.00 0.00 7 GLY A C 9
ATOM 5102 O O . GLY A 1 7 ? -2.381 -15.080 2.852 1.00 0.00 7 GLY A O 9
ATOM 5106 N N . THR A 1 8 ? -3.369 -15.057 4.874 1.00 0.00 8 THR A N 9
ATOM 5107 C CA . THR A 1 8 ? -4.551 -15.783 4.425 1.00 0.00 8 THR A CA 9
ATOM 5108 C C . THR A 1 8 ? -5.652 -14.824 3.986 1.00 0.00 8 THR A C 9
ATOM 5109 O O . THR A 1 8 ? -6.300 -15.034 2.961 1.00 0.00 8 THR A O 9
ATOM 5120 N N . LYS A 1 9 ? -5.858 -13.770 4.768 1.00 0.00 9 LYS A N 9
ATOM 5121 C CA . LYS A 1 9 ? -6.879 -12.776 4.459 1.00 0.00 9 LYS A CA 9
ATOM 5122 C C . LYS A 1 9 ? -6.465 -11.923 3.264 1.00 0.00 9 LYS A C 9
ATOM 5123 O O . LYS A 1 9 ? -5.318 -11.488 3.169 1.00 0.00 9 LYS A O 9
ATOM 5142 N N . GLU A 1 10 ? -7.407 -11.688 2.356 1.00 0.00 10 GLU A N 9
ATOM 5143 C CA . GLU A 1 10 ? -7.138 -10.886 1.168 1.00 0.00 10 GLU A CA 9
ATOM 5144 C C . GLU A 1 10 ? -8.132 -9.734 1.053 1.00 0.00 10 GLU A C 9
ATOM 5145 O O . GLU A 1 10 ? -9.303 -9.939 0.735 1.00 0.00 10 GLU A O 9
ATOM 5157 N N . HIS A 1 11 ? -7.655 -8.521 1.315 1.00 0.00 11 HIS A N 9
ATOM 5158 C CA . HIS A 1 11 ? -8.501 -7.335 1.241 1.00 0.00 11 HIS A CA 9
ATOM 5159 C C . HIS A 1 11 ? -8.301 -6.607 -0.085 1.00 0.00 11 HIS A C 9
ATOM 5160 O O . HIS A 1 11 ? -7.249 -6.697 -0.718 1.00 0.00 11 HIS A O 9
ATOM 5174 N N . PRO A 1 12 ? -9.335 -5.870 -0.518 1.00 0.00 12 PRO A N 9
ATOM 5175 C CA . PRO A 1 12 ? -9.298 -5.113 -1.773 1.00 0.00 12 PRO A CA 9
ATOM 5176 C C . PRO A 1 12 ? -8.350 -3.921 -1.702 1.00 0.00 12 PRO A C 9
ATOM 5177 O O . PRO A 1 12 ? -8.127 -3.232 -2.699 1.00 0.00 12 PRO A O 9
ATOM 5188 N N . PHE A 1 13 ? -7.794 -3.682 -0.519 1.00 0.00 13 PHE A N 9
ATOM 5189 C CA . PHE A 1 13 ? -6.870 -2.571 -0.319 1.00 0.00 13 PHE A CA 9
ATOM 5190 C C . PHE A 1 13 ? -5.612 -3.035 0.408 1.00 0.00 13 PHE A C 9
ATOM 5191 O O . PHE A 1 13 ? -5.680 -3.556 1.521 1.00 0.00 13 PHE A O 9
ATOM 5208 N N . LYS A 1 14 ? -4.462 -2.843 -0.230 1.00 0.00 14 LYS A N 9
ATOM 5209 C CA . LYS A 1 14 ? -3.187 -3.240 0.354 1.00 0.00 14 LYS A CA 9
ATOM 5210 C C . LYS A 1 14 ? -2.158 -2.121 0.226 1.00 0.00 14 LYS A C 9
ATOM 5211 O O . LYS A 1 14 ? -1.929 -1.596 -0.864 1.00 0.00 14 LYS A O 9
ATOM 5230 N N . CYS A 1 15 ? -1.539 -1.761 1.346 1.00 0.00 15 CYS A N 9
ATOM 5231 C CA . CYS A 1 15 ? -0.533 -0.705 1.359 1.00 0.00 15 CYS A CA 9
ATOM 5232 C C . CYS A 1 15 ? 0.719 -1.138 0.602 1.00 0.00 15 CYS A C 9
ATOM 5233 O O . CYS A 1 15 ? 1.406 -2.076 1.004 1.00 0.00 15 CYS A O 9
ATOM 5240 N N . ASN A 1 16 ? 1.010 -0.447 -0.495 1.00 0.00 16 ASN A N 9
ATOM 5241 C CA . ASN A 1 16 ? 2.179 -0.759 -1.308 1.00 0.00 16 ASN A CA 9
ATOM 5242 C C . ASN A 1 16 ? 3.453 -0.232 -0.655 1.00 0.00 16 ASN A C 9
ATOM 5243 O O . ASN A 1 16 ? 4.561 -0.579 -1.063 1.00 0.00 16 ASN A O 9
ATOM 5254 N N . GLU A 1 17 ? 3.286 0.608 0.362 1.00 0.00 17 GLU A N 9
ATOM 5255 C CA . GLU A 1 17 ? 4.422 1.183 1.072 1.00 0.00 17 GLU A CA 9
ATOM 5256 C C . GLU A 1 17 ? 5.067 0.152 1.993 1.00 0.00 17 GLU A C 9
ATOM 5257 O O . GLU A 1 17 ? 6.292 0.077 2.100 1.00 0.00 17 GLU A O 9
ATOM 5269 N N . CYS A 1 18 ? 4.234 -0.642 2.658 1.00 0.00 18 CYS A N 9
ATOM 5270 C CA . CYS A 1 18 ? 4.721 -1.669 3.571 1.00 0.00 18 CYS A CA 9
ATOM 5271 C C . CYS A 1 18 ? 4.159 -3.038 3.199 1.00 0.00 18 CYS A C 9
ATOM 5272 O O . CYS A 1 18 ? 4.866 -4.044 3.241 1.00 0.00 18 CYS A O 9
ATOM 5279 N N . GLY A 1 19 ? 2.880 -3.068 2.834 1.00 0.00 19 GLY A N 9
ATOM 5280 C CA . GLY A 1 19 ? 2.245 -4.317 2.460 1.00 0.00 19 GLY A CA 9
ATOM 5281 C C . GLY A 1 19 ? 1.033 -4.630 3.316 1.00 0.00 19 GLY A C 9
ATOM 5282 O O . GLY A 1 19 ? 0.500 -5.739 3.269 1.00 0.00 19 GLY A O 9
ATOM 5286 N N . LYS A 1 20 ? 0.596 -3.651 4.101 1.00 0.00 20 LYS A N 9
ATOM 5287 C CA . LYS A 1 20 ? -0.560 -3.826 4.971 1.00 0.00 20 LYS A CA 9
ATOM 5288 C C . LYS A 1 20 ? -1.832 -4.030 4.153 1.00 0.00 20 LYS A C 9
ATOM 5289 O O . LYS A 1 20 ? -1.831 -3.865 2.933 1.00 0.00 20 LYS A O 9
ATOM 5308 N N . THR A 1 21 ? -2.916 -4.388 4.833 1.00 0.00 21 THR A N 9
ATOM 5309 C CA . THR A 1 21 ? -4.194 -4.614 4.169 1.00 0.00 21 THR A CA 9
ATOM 5310 C C . THR A 1 21 ? -5.349 -4.060 4.996 1.00 0.00 21 THR A C 9
ATOM 5311 O O . THR A 1 21 ? -5.350 -4.158 6.223 1.00 0.00 21 THR A O 9
ATOM 5322 N N . PHE A 1 22 ? -6.331 -3.477 4.317 1.00 0.00 22 PHE A N 9
ATOM 5323 C CA . PHE A 1 22 ? -7.492 -2.907 4.989 1.00 0.00 22 PHE A CA 9
ATOM 5324 C C . PHE A 1 22 ? -8.771 -3.199 4.209 1.00 0.00 22 PHE A C 9
ATOM 5325 O O . PHE A 1 22 ? -8.826 -3.012 2.994 1.00 0.00 22 PHE A O 9
ATOM 5342 N N . SER A 1 23 ? -9.796 -3.660 4.918 1.00 0.00 23 SER A N 9
ATOM 5343 C CA . SER A 1 23 ? -11.073 -3.983 4.292 1.00 0.00 23 SER A CA 9
ATOM 5344 C C . SER A 1 23 ? -11.598 -2.799 3.486 1.00 0.00 23 SER A C 9
ATOM 5345 O O . SER A 1 23 ? -12.021 -2.953 2.340 1.00 0.00 23 SER A O 9
ATOM 5353 N N . HIS A 1 24 ? -11.568 -1.618 4.094 1.00 0.00 24 HIS A N 9
ATOM 5354 C CA . HIS A 1 24 ? -12.040 -0.406 3.433 1.00 0.00 24 HIS A CA 9
ATOM 5355 C C . HIS A 1 24 ? -10.867 0.448 2.961 1.00 0.00 24 HIS A C 9
ATOM 5356 O O . HIS A 1 24 ? -9.741 0.288 3.432 1.00 0.00 24 HIS A O 9
ATOM 5370 N N . SER A 1 25 ? -11.138 1.354 2.027 1.00 0.00 25 SER A N 9
ATOM 5371 C CA . SER A 1 25 ? -10.104 2.230 1.488 1.00 0.00 25 SER A CA 9
ATOM 5372 C C . SER A 1 25 ? -9.712 3.297 2.505 1.00 0.00 25 SER A C 9
ATOM 5373 O O . SER A 1 25 ? -8.538 3.446 2.844 1.00 0.00 25 SER A O 9
ATOM 5381 N N . ALA A 1 26 ? -10.704 4.038 2.988 1.00 0.00 26 ALA A N 9
ATOM 5382 C CA . ALA A 1 26 ? -10.464 5.091 3.967 1.00 0.00 26 ALA A CA 9
ATOM 5383 C C . ALA A 1 26 ? -9.329 4.713 4.913 1.00 0.00 26 ALA A C 9
ATOM 5384 O O . ALA A 1 26 ? -8.482 5.543 5.245 1.00 0.00 26 ALA A O 9
ATOM 5391 N N . HIS A 1 27 ? -9.318 3.456 5.344 1.00 0.00 27 HIS A N 9
ATOM 5392 C CA . HIS A 1 27 ? -8.286 2.968 6.252 1.00 0.00 27 HIS A CA 9
ATOM 5393 C C . HIS A 1 27 ? -6.911 3.026 5.593 1.00 0.00 27 HIS A C 9
ATOM 5394 O O . HIS A 1 27 ? -5.962 3.570 6.160 1.00 0.00 27 HIS A O 9
ATOM 5408 N N . LEU A 1 28 ? -6.810 2.463 4.395 1.00 0.00 28 LEU A N 9
ATOM 5409 C CA . LEU A 1 28 ? -5.551 2.450 3.658 1.00 0.00 28 LEU A CA 9
ATOM 5410 C C . LEU A 1 28 ? -5.031 3.868 3.444 1.00 0.00 28 LEU A C 9
ATOM 5411 O O . LEU A 1 28 ? -3.937 4.213 3.889 1.00 0.00 28 LEU A O 9
ATOM 5427 N N . SER A 1 29 ? -5.825 4.687 2.761 1.00 0.00 29 SER A N 9
ATOM 5428 C CA . SER A 1 29 ? -5.444 6.067 2.486 1.00 0.00 29 SER A CA 9
ATOM 5429 C C . SER A 1 29 ? -4.939 6.754 3.751 1.00 0.00 29 SER A C 9
ATOM 5430 O O . SER A 1 29 ? -3.962 7.502 3.718 1.00 0.00 29 SER A O 9
ATOM 5438 N N . LYS A 1 30 ? -5.614 6.495 4.866 1.00 0.00 30 LYS A N 9
ATOM 5439 C CA . LYS A 1 30 ? -5.235 7.085 6.145 1.00 0.00 30 LYS A CA 9
ATOM 5440 C C . LYS A 1 30 ? -3.914 6.507 6.641 1.00 0.00 30 LYS A C 9
ATOM 5441 O O . LYS A 1 30 ? -3.029 7.242 7.081 1.00 0.00 30 LYS A O 9
ATOM 5460 N N . HIS A 1 31 ? -3.786 5.186 6.567 1.00 0.00 31 HIS A N 9
ATOM 5461 C CA . HIS A 1 31 ? -2.571 4.509 7.007 1.00 0.00 31 HIS A CA 9
ATOM 5462 C C . HIS A 1 31 ? -1.383 4.902 6.134 1.00 0.00 31 HIS A C 9
ATOM 5463 O O . HIS A 1 31 ? -0.232 4.647 6.486 1.00 0.00 31 HIS A O 9
ATOM 5477 N N . GLN A 1 32 ? -1.672 5.524 4.995 1.00 0.00 32 GLN A N 9
ATOM 5478 C CA . GLN A 1 32 ? -0.627 5.950 4.072 1.00 0.00 32 GLN A CA 9
ATOM 5479 C C . GLN A 1 32 ? 0.018 7.249 4.543 1.00 0.00 32 GLN A C 9
ATOM 5480 O O . GLN A 1 32 ? 1.212 7.471 4.339 1.00 0.00 32 GLN A O 9
ATOM 5494 N N . LEU A 1 33 ? -0.779 8.105 5.173 1.00 0.00 33 LEU A N 9
ATOM 5495 C CA . LEU A 1 33 ? -0.285 9.383 5.673 1.00 0.00 33 LEU A CA 9
ATOM 5496 C C . LEU A 1 33 ? 0.815 9.175 6.709 1.00 0.00 33 LEU A C 9
ATOM 5497 O O . LEU A 1 33 ? 1.588 10.088 7.000 1.00 0.00 33 LEU A O 9
ATOM 5513 N N . ILE A 1 34 ? 0.881 7.967 7.259 1.00 0.00 34 ILE A N 9
ATOM 5514 C CA . ILE A 1 34 ? 1.889 7.638 8.260 1.00 0.00 34 ILE A CA 9
ATOM 5515 C C . ILE A 1 34 ? 3.258 7.443 7.617 1.00 0.00 34 ILE A C 9
ATOM 5516 O O . ILE A 1 34 ? 4.289 7.721 8.230 1.00 0.00 34 ILE A O 9
ATOM 5532 N N . HIS A 1 35 ? 3.260 6.964 6.376 1.00 0.00 35 HIS A N 9
ATOM 5533 C CA . HIS A 1 35 ? 4.503 6.734 5.648 1.00 0.00 35 HIS A CA 9
ATOM 5534 C C . HIS A 1 35 ? 5.126 8.054 5.204 1.00 0.00 35 HIS A C 9
ATOM 5535 O O . HIS A 1 35 ? 6.347 8.174 5.109 1.00 0.00 35 HIS A O 9
ATOM 5549 N N . ALA A 1 36 ? 4.278 9.041 4.934 1.00 0.00 36 ALA A N 9
ATOM 5550 C CA . ALA A 1 36 ? 4.745 10.352 4.502 1.00 0.00 36 ALA A CA 9
ATOM 5551 C C . ALA A 1 36 ? 4.982 11.272 5.695 1.00 0.00 36 ALA A C 9
ATOM 5552 O O . ALA A 1 36 ? 4.418 11.068 6.770 1.00 0.00 36 ALA A O 9
ATOM 5559 N N . GLY A 1 37 ? 5.822 12.284 5.499 1.00 0.00 37 GLY A N 9
ATOM 5560 C CA . GLY A 1 37 ? 6.119 13.219 6.569 1.00 0.00 37 GLY A CA 9
ATOM 5561 C C . GLY A 1 37 ? 5.365 14.525 6.423 1.00 0.00 37 GLY A C 9
ATOM 5562 O O . GLY A 1 37 ? 5.867 15.476 5.825 1.00 0.00 37 GLY A O 9
ATOM 5566 N N . GLU A 1 38 ? 4.155 14.572 6.972 1.00 0.00 38 GLU A N 9
ATOM 5567 C CA . GLU A 1 38 ? 3.329 15.772 6.897 1.00 0.00 38 GLU A CA 9
ATOM 5568 C C . GLU A 1 38 ? 4.187 17.030 7.003 1.00 0.00 38 GLU A C 9
ATOM 5569 O O . GLU A 1 38 ? 4.141 17.899 6.134 1.00 0.00 38 GLU A O 9
ATOM 5581 N N . ASN A 1 39 ? 4.967 17.118 8.075 1.00 0.00 39 ASN A N 9
ATOM 5582 C CA . ASN A 1 39 ? 5.834 18.270 8.296 1.00 0.00 39 ASN A CA 9
ATOM 5583 C C . ASN A 1 39 ? 7.228 17.826 8.729 1.00 0.00 39 ASN A C 9
ATOM 5584 O O . ASN A 1 39 ? 7.393 16.892 9.515 1.00 0.00 39 ASN A O 9
ATOM 5595 N N . PRO A 1 40 ? 8.256 18.510 8.206 1.00 0.00 40 PRO A N 9
ATOM 5596 C CA . PRO A 1 40 ? 9.654 18.205 8.525 1.00 0.00 40 PRO A CA 9
ATOM 5597 C C . PRO A 1 40 ? 10.015 18.571 9.960 1.00 0.00 40 PRO A C 9
ATOM 5598 O O . PRO A 1 40 ? 10.408 19.703 10.243 1.00 0.00 40 PRO A O 9
ATOM 5609 N N . SER A 1 41 ? 9.878 17.606 10.864 1.00 0.00 41 SER A N 9
ATOM 5610 C CA . SER A 1 41 ? 10.186 17.828 12.272 1.00 0.00 41 SER A CA 9
ATOM 5611 C C . SER A 1 41 ? 10.970 16.652 12.849 1.00 0.00 41 SER A C 9
ATOM 5612 O O . SER A 1 41 ? 10.412 15.586 13.105 1.00 0.00 41 SER A O 9
ATOM 5620 N N . GLY A 1 42 ? 12.268 16.856 13.051 1.00 0.00 42 GLY A N 9
ATOM 5621 C CA . GLY A 1 42 ? 13.108 15.805 13.595 1.00 0.00 42 GLY A CA 9
ATOM 5622 C C . GLY A 1 42 ? 14.585 16.113 13.454 1.00 0.00 42 GLY A C 9
ATOM 5623 O O . GLY A 1 42 ? 14.982 17.244 13.175 1.00 0.00 42 GLY A O 9
ATOM 5627 N N . PRO A 1 43 ? 15.428 15.088 13.651 1.00 0.00 43 PRO A N 9
ATOM 5628 C CA . PRO A 1 43 ? 16.884 15.230 13.550 1.00 0.00 43 PRO A CA 9
ATOM 5629 C C . PRO A 1 43 ? 17.346 15.462 12.115 1.00 0.00 43 PRO A C 9
ATOM 5630 O O . PRO A 1 43 ? 16.548 15.404 11.179 1.00 0.00 43 PRO A O 9
ATOM 5641 N N . SER A 1 44 ? 18.638 15.724 11.950 1.00 0.00 44 SER A N 9
ATOM 5642 C CA . SER A 1 44 ? 19.205 15.969 10.629 1.00 0.00 44 SER A CA 9
ATOM 5643 C C . SER A 1 44 ? 19.178 14.699 9.783 1.00 0.00 44 SER A C 9
ATOM 5644 O O . SER A 1 44 ? 19.539 13.620 10.252 1.00 0.00 44 SER A O 9
ATOM 5652 N N . SER A 1 45 ? 18.748 14.838 8.533 1.00 0.00 45 SER A N 9
ATOM 5653 C CA . SER A 1 45 ? 18.670 13.702 7.621 1.00 0.00 45 SER A CA 9
ATOM 5654 C C . SER A 1 45 ? 18.480 14.173 6.182 1.00 0.00 45 SER A C 9
ATOM 5655 O O . SER A 1 45 ? 17.827 15.183 5.929 1.00 0.00 45 SER A O 9
ATOM 5663 N N . GLY A 1 46 ? 19.059 13.430 5.243 1.00 0.00 46 GLY A N 9
ATOM 5664 C CA . GLY A 1 46 ? 18.943 13.787 3.841 1.00 0.00 46 GLY A CA 9
ATOM 5665 C C . GLY A 1 46 ? 17.514 14.088 3.435 1.00 0.00 46 GLY A C 9
ATOM 5666 O O . GLY A 1 46 ? 17.172 13.908 2.267 1.00 0.00 46 GLY A O 9
ATOM 5671 N N . GLY A 1 1 ? 15.241 -23.473 -0.743 1.00 0.00 1 GLY A N 10
ATOM 5672 C CA . GLY A 1 1 ? 14.203 -24.465 -0.952 1.00 0.00 1 GLY A CA 10
ATOM 5673 C C . GLY A 1 1 ? 13.192 -24.494 0.177 1.00 0.00 1 GLY A C 10
ATOM 5674 O O . GLY A 1 1 ? 12.764 -25.564 0.610 1.00 0.00 1 GLY A O 10
ATOM 5678 N N . SER A 1 2 ? 12.810 -23.315 0.657 1.00 0.00 2 SER A N 10
ATOM 5679 C CA . SER A 1 2 ? 11.846 -23.209 1.747 1.00 0.00 2 SER A CA 10
ATOM 5680 C C . SER A 1 2 ? 10.748 -22.206 1.406 1.00 0.00 2 SER A C 10
ATOM 5681 O O . SER A 1 2 ? 10.970 -21.258 0.653 1.00 0.00 2 SER A O 10
ATOM 5689 N N . SER A 1 3 ? 9.563 -22.424 1.966 1.00 0.00 3 SER A N 10
ATOM 5690 C CA . SER A 1 3 ? 8.427 -21.543 1.720 1.00 0.00 3 SER A CA 10
ATOM 5691 C C . SER A 1 3 ? 8.717 -20.131 2.220 1.00 0.00 3 SER A C 10
ATOM 5692 O O . SER A 1 3 ? 8.919 -19.912 3.413 1.00 0.00 3 SER A O 10
ATOM 5700 N N . GLY A 1 4 ? 8.735 -19.174 1.296 1.00 0.00 4 GLY A N 10
ATOM 5701 C CA . GLY A 1 4 ? 9.000 -17.795 1.662 1.00 0.00 4 GLY A CA 10
ATOM 5702 C C . GLY A 1 4 ? 8.337 -16.808 0.722 1.00 0.00 4 GLY A C 10
ATOM 5703 O O . GLY A 1 4 ? 8.958 -15.836 0.292 1.00 0.00 4 GLY A O 10
ATOM 5707 N N . SER A 1 5 ? 7.072 -17.059 0.400 1.00 0.00 5 SER A N 10
ATOM 5708 C CA . SER A 1 5 ? 6.326 -16.187 -0.500 1.00 0.00 5 SER A CA 10
ATOM 5709 C C . SER A 1 5 ? 5.052 -15.678 0.169 1.00 0.00 5 SER A C 10
ATOM 5710 O O . SER A 1 5 ? 3.986 -16.280 0.039 1.00 0.00 5 SER A O 10
ATOM 5718 N N . SER A 1 6 ? 5.172 -14.564 0.884 1.00 0.00 6 SER A N 10
ATOM 5719 C CA . SER A 1 6 ? 4.033 -13.975 1.578 1.00 0.00 6 SER A CA 10
ATOM 5720 C C . SER A 1 6 ? 3.003 -13.451 0.581 1.00 0.00 6 SER A C 10
ATOM 5721 O O . SER A 1 6 ? 3.311 -12.611 -0.264 1.00 0.00 6 SER A O 10
ATOM 5729 N N . GLY A 1 7 ? 1.776 -13.953 0.688 1.00 0.00 7 GLY A N 10
ATOM 5730 C CA . GLY A 1 7 ? 0.719 -13.525 -0.209 1.00 0.00 7 GLY A CA 10
ATOM 5731 C C . GLY A 1 7 ? -0.652 -13.597 0.435 1.00 0.00 7 GLY A C 10
ATOM 5732 O O . GLY A 1 7 ? -1.192 -14.684 0.645 1.00 0.00 7 GLY A O 10
ATOM 5736 N N . THR A 1 8 ? -1.217 -12.436 0.751 1.00 0.00 8 THR A N 10
ATOM 5737 C CA . THR A 1 8 ? -2.532 -12.372 1.377 1.00 0.00 8 THR A CA 10
ATOM 5738 C C . THR A 1 8 ? -3.457 -11.428 0.618 1.00 0.00 8 THR A C 10
ATOM 5739 O O . THR A 1 8 ? -3.215 -10.223 0.553 1.00 0.00 8 THR A O 10
ATOM 5750 N N . LYS A 1 9 ? -4.519 -11.983 0.044 1.00 0.00 9 LYS A N 10
ATOM 5751 C CA . LYS A 1 9 ? -5.484 -11.191 -0.710 1.00 0.00 9 LYS A CA 10
ATOM 5752 C C . LYS A 1 9 ? -6.830 -11.149 0.005 1.00 0.00 9 LYS A C 10
ATOM 5753 O O . LYS A 1 9 ? -7.878 -11.318 -0.618 1.00 0.00 9 LYS A O 10
ATOM 5772 N N . GLU A 1 10 ? -6.794 -10.920 1.314 1.00 0.00 10 GLU A N 10
ATOM 5773 C CA . GLU A 1 10 ? -8.012 -10.855 2.112 1.00 0.00 10 GLU A CA 10
ATOM 5774 C C . GLU A 1 10 ? -8.791 -9.577 1.812 1.00 0.00 10 GLU A C 10
ATOM 5775 O O . GLU A 1 10 ? -9.944 -9.625 1.385 1.00 0.00 10 GLU A O 10
ATOM 5787 N N . HIS A 1 11 ? -8.151 -8.434 2.041 1.00 0.00 11 HIS A N 10
ATOM 5788 C CA . HIS A 1 11 ? -8.782 -7.142 1.796 1.00 0.00 11 HIS A CA 10
ATOM 5789 C C . HIS A 1 11 ? -8.428 -6.619 0.408 1.00 0.00 11 HIS A C 10
ATOM 5790 O O . HIS A 1 11 ? -7.325 -6.829 -0.099 1.00 0.00 11 HIS A O 10
ATOM 5804 N N . PRO A 1 12 ? -9.383 -5.921 -0.224 1.00 0.00 12 PRO A N 10
ATOM 5805 C CA . PRO A 1 12 ? -9.195 -5.353 -1.562 1.00 0.00 12 PRO A CA 10
ATOM 5806 C C . PRO A 1 12 ? -8.207 -4.191 -1.566 1.00 0.00 12 PRO A C 10
ATOM 5807 O O . PRO A 1 12 ? -7.752 -3.754 -2.623 1.00 0.00 12 PRO A O 10
ATOM 5818 N N . PHE A 1 13 ? -7.879 -3.696 -0.377 1.00 0.00 13 PHE A N 10
ATOM 5819 C CA . PHE A 1 13 ? -6.945 -2.584 -0.243 1.00 0.00 13 PHE A CA 10
ATOM 5820 C C . PHE A 1 13 ? -5.666 -3.030 0.459 1.00 0.00 13 PHE A C 10
ATOM 5821 O O . PHE A 1 13 ? -5.695 -3.461 1.613 1.00 0.00 13 PHE A O 10
ATOM 5838 N N . LYS A 1 14 ? -4.544 -2.924 -0.244 1.00 0.00 14 LYS A N 10
ATOM 5839 C CA . LYS A 1 14 ? -3.253 -3.314 0.311 1.00 0.00 14 LYS A CA 10
ATOM 5840 C C . LYS A 1 14 ? -2.235 -2.188 0.164 1.00 0.00 14 LYS A C 10
ATOM 5841 O O . LYS A 1 14 ? -2.030 -1.661 -0.930 1.00 0.00 14 LYS A O 10
ATOM 5860 N N . CYS A 1 15 ? -1.597 -1.825 1.272 1.00 0.00 15 CYS A N 10
ATOM 5861 C CA . CYS A 1 15 ? -0.599 -0.763 1.267 1.00 0.00 15 CYS A CA 10
ATOM 5862 C C . CYS A 1 15 ? 0.640 -1.184 0.481 1.00 0.00 15 CYS A C 10
ATOM 5863 O O . CYS A 1 15 ? 1.195 -2.258 0.708 1.00 0.00 15 CYS A O 10
ATOM 5870 N N . ASN A 1 16 ? 1.066 -0.329 -0.443 1.00 0.00 16 ASN A N 10
ATOM 5871 C CA . ASN A 1 16 ? 2.239 -0.612 -1.262 1.00 0.00 16 ASN A CA 10
ATOM 5872 C C . ASN A 1 16 ? 3.506 -0.079 -0.601 1.00 0.00 16 ASN A C 10
ATOM 5873 O O . ASN A 1 16 ? 4.618 -0.401 -1.019 1.00 0.00 16 ASN A O 10
ATOM 5884 N N . GLU A 1 17 ? 3.329 0.736 0.434 1.00 0.00 17 GLU A N 10
ATOM 5885 C CA . GLU A 1 17 ? 4.459 1.314 1.153 1.00 0.00 17 GLU A CA 10
ATOM 5886 C C . GLU A 1 17 ? 5.079 0.292 2.102 1.00 0.00 17 GLU A C 10
ATOM 5887 O O . GLU A 1 17 ? 6.290 0.291 2.325 1.00 0.00 17 GLU A O 10
ATOM 5899 N N . CYS A 1 18 ? 4.240 -0.575 2.658 1.00 0.00 18 CYS A N 10
ATOM 5900 C CA . CYS A 1 18 ? 4.704 -1.601 3.584 1.00 0.00 18 CYS A CA 10
ATOM 5901 C C . CYS A 1 18 ? 4.201 -2.980 3.164 1.00 0.00 18 CYS A C 10
ATOM 5902 O O . CYS A 1 18 ? 4.944 -3.959 3.196 1.00 0.00 18 CYS A O 10
ATOM 5909 N N . GLY A 1 19 ? 2.933 -3.046 2.770 1.00 0.00 19 GLY A N 10
ATOM 5910 C CA . GLY A 1 19 ? 2.352 -4.308 2.350 1.00 0.00 19 GLY A CA 10
ATOM 5911 C C . GLY A 1 19 ? 1.186 -4.729 3.222 1.00 0.00 19 GLY A C 10
ATOM 5912 O O . GLY A 1 19 ? 0.805 -5.900 3.239 1.00 0.00 19 GLY A O 10
ATOM 5916 N N . LYS A 1 20 ? 0.619 -3.774 3.950 1.00 0.00 20 LYS A N 10
ATOM 5917 C CA . LYS A 1 20 ? -0.511 -4.050 4.830 1.00 0.00 20 LYS A CA 10
ATOM 5918 C C . LYS A 1 20 ? -1.802 -4.188 4.030 1.00 0.00 20 LYS A C 10
ATOM 5919 O O . LYS A 1 20 ? -1.789 -4.162 2.799 1.00 0.00 20 LYS A O 10
ATOM 5938 N N . THR A 1 21 ? -2.919 -4.332 4.738 1.00 0.00 21 THR A N 10
ATOM 5939 C CA . THR A 1 21 ? -4.219 -4.473 4.094 1.00 0.00 21 THR A CA 10
ATOM 5940 C C . THR A 1 21 ? -5.324 -3.862 4.948 1.00 0.00 21 THR A C 10
ATOM 5941 O O . THR A 1 21 ? -5.206 -3.785 6.171 1.00 0.00 21 THR A O 10
ATOM 5952 N N . PHE A 1 22 ? -6.398 -3.430 4.296 1.00 0.00 22 PHE A N 10
ATOM 5953 C CA . PHE A 1 22 ? -7.526 -2.826 4.997 1.00 0.00 22 PHE A CA 10
ATOM 5954 C C . PHE A 1 22 ? -8.832 -3.091 4.255 1.00 0.00 22 PHE A C 10
ATOM 5955 O O . PHE A 1 22 ? -8.921 -2.897 3.043 1.00 0.00 22 PHE A O 10
ATOM 5972 N N . SER A 1 23 ? -9.845 -3.537 4.992 1.00 0.00 23 SER A N 10
ATOM 5973 C CA . SER A 1 23 ? -11.146 -3.834 4.405 1.00 0.00 23 SER A CA 10
ATOM 5974 C C . SER A 1 23 ? -11.637 -2.666 3.555 1.00 0.00 23 SER A C 10
ATOM 5975 O O . SER A 1 23 ? -11.977 -2.835 2.383 1.00 0.00 23 SER A O 10
ATOM 5983 N N . HIS A 1 24 ? -11.671 -1.479 4.154 1.00 0.00 24 HIS A N 10
ATOM 5984 C CA . HIS A 1 24 ? -12.120 -0.282 3.453 1.00 0.00 24 HIS A CA 10
ATOM 5985 C C . HIS A 1 24 ? -10.931 0.562 3.002 1.00 0.00 24 HIS A C 10
ATOM 5986 O O . HIS A 1 24 ? -9.857 0.506 3.599 1.00 0.00 24 HIS A O 10
ATOM 6000 N N . SER A 1 25 ? -11.132 1.341 1.944 1.00 0.00 25 SER A N 10
ATOM 6001 C CA . SER A 1 25 ? -10.075 2.192 1.410 1.00 0.00 25 SER A CA 10
ATOM 6002 C C . SER A 1 25 ? -9.675 3.261 2.423 1.00 0.00 25 SER A C 10
ATOM 6003 O O . SER A 1 25 ? -8.505 3.380 2.786 1.00 0.00 25 SER A O 10
ATOM 6011 N N . ALA A 1 26 ? -10.656 4.035 2.875 1.00 0.00 26 ALA A N 10
ATOM 6012 C CA . ALA A 1 26 ? -10.408 5.093 3.847 1.00 0.00 26 ALA A CA 10
ATOM 6013 C C . ALA A 1 26 ? -9.302 4.696 4.820 1.00 0.00 26 ALA A C 10
ATOM 6014 O O . ALA A 1 26 ? -8.474 5.522 5.205 1.00 0.00 26 ALA A O 10
ATOM 6021 N N . HIS A 1 27 ? -9.296 3.426 5.215 1.00 0.00 27 HIS A N 10
ATOM 6022 C CA . HIS A 1 27 ? -8.291 2.920 6.143 1.00 0.00 27 HIS A CA 10
ATOM 6023 C C . HIS A 1 27 ? -6.902 2.953 5.513 1.00 0.00 27 HIS A C 10
ATOM 6024 O O . HIS A 1 27 ? -5.944 3.432 6.121 1.00 0.00 27 HIS A O 10
ATOM 6038 N N . LEU A 1 28 ? -6.800 2.442 4.291 1.00 0.00 28 LEU A N 10
ATOM 6039 C CA . LEU A 1 28 ? -5.528 2.412 3.578 1.00 0.00 28 LEU A CA 10
ATOM 6040 C C . LEU A 1 28 ? -4.965 3.820 3.411 1.00 0.00 28 LEU A C 10
ATOM 6041 O O . LEU A 1 28 ? -3.849 4.108 3.844 1.00 0.00 28 LEU A O 10
ATOM 6057 N N . SER A 1 29 ? -5.745 4.693 2.782 1.00 0.00 29 SER A N 10
ATOM 6058 C CA . SER A 1 29 ? -5.323 6.070 2.556 1.00 0.00 29 SER A CA 10
ATOM 6059 C C . SER A 1 29 ? -4.891 6.728 3.863 1.00 0.00 29 SER A C 10
ATOM 6060 O O . SER A 1 29 ? -3.895 7.449 3.910 1.00 0.00 29 SER A O 10
ATOM 6068 N N . LYS A 1 30 ? -5.649 6.473 4.925 1.00 0.00 30 LYS A N 10
ATOM 6069 C CA . LYS A 1 30 ? -5.347 7.037 6.235 1.00 0.00 30 LYS A CA 10
ATOM 6070 C C . LYS A 1 30 ? -4.045 6.465 6.786 1.00 0.00 30 LYS A C 10
ATOM 6071 O O . LYS A 1 30 ? -3.265 7.173 7.425 1.00 0.00 30 LYS A O 10
ATOM 6090 N N . HIS A 1 31 ? -3.815 5.180 6.535 1.00 0.00 31 HIS A N 10
ATOM 6091 C CA . HIS A 1 31 ? -2.605 4.514 7.005 1.00 0.00 31 HIS A CA 10
ATOM 6092 C C . HIS A 1 31 ? -1.407 4.888 6.137 1.00 0.00 31 HIS A C 10
ATOM 6093 O O . HIS A 1 31 ? -0.260 4.641 6.509 1.00 0.00 31 HIS A O 10
ATOM 6107 N N . GLN A 1 32 ? -1.682 5.484 4.981 1.00 0.00 32 GLN A N 10
ATOM 6108 C CA . GLN A 1 32 ? -0.626 5.890 4.062 1.00 0.00 32 GLN A CA 10
ATOM 6109 C C . GLN A 1 32 ? 0.029 7.187 4.524 1.00 0.00 32 GLN A C 10
ATOM 6110 O O . GLN A 1 32 ? 1.222 7.404 4.306 1.00 0.00 32 GLN A O 10
ATOM 6124 N N . LEU A 1 33 ? -0.757 8.046 5.162 1.00 0.00 33 LEU A N 10
ATOM 6125 C CA . LEU A 1 33 ? -0.253 9.324 5.656 1.00 0.00 33 LEU A CA 10
ATOM 6126 C C . LEU A 1 33 ? 0.862 9.112 6.674 1.00 0.00 33 LEU A C 10
ATOM 6127 O O . LEU A 1 33 ? 1.703 9.988 6.879 1.00 0.00 33 LEU A O 10
ATOM 6143 N N . ILE A 1 34 ? 0.864 7.944 7.308 1.00 0.00 34 ILE A N 10
ATOM 6144 C CA . ILE A 1 34 ? 1.878 7.617 8.302 1.00 0.00 34 ILE A CA 10
ATOM 6145 C C . ILE A 1 34 ? 3.252 7.468 7.658 1.00 0.00 34 ILE A C 10
ATOM 6146 O O . ILE A 1 34 ? 4.270 7.830 8.249 1.00 0.00 34 ILE A O 10
ATOM 6162 N N . HIS A 1 35 ? 3.274 6.934 6.441 1.00 0.00 35 HIS A N 10
ATOM 6163 C CA . HIS A 1 35 ? 4.523 6.739 5.714 1.00 0.00 35 HIS A CA 10
ATOM 6164 C C . HIS A 1 35 ? 5.117 8.077 5.285 1.00 0.00 35 HIS A C 10
ATOM 6165 O O . HIS A 1 35 ? 6.336 8.239 5.236 1.00 0.00 35 HIS A O 10
ATOM 6179 N N . ALA A 1 36 ? 4.247 9.032 4.974 1.00 0.00 36 ALA A N 10
ATOM 6180 C CA . ALA A 1 36 ? 4.686 10.357 4.551 1.00 0.00 36 ALA A CA 10
ATOM 6181 C C . ALA A 1 36 ? 4.851 11.288 5.747 1.00 0.00 36 ALA A C 10
ATOM 6182 O O . ALA A 1 36 ? 4.538 12.475 5.670 1.00 0.00 36 ALA A O 10
ATOM 6189 N N . GLY A 1 37 ? 5.346 10.741 6.853 1.00 0.00 37 GLY A N 10
ATOM 6190 C CA . GLY A 1 37 ? 5.544 11.538 8.050 1.00 0.00 37 GLY A CA 10
ATOM 6191 C C . GLY A 1 37 ? 6.898 12.219 8.076 1.00 0.00 37 GLY A C 10
ATOM 6192 O O . GLY A 1 37 ? 7.189 13.001 8.980 1.00 0.00 37 GLY A O 10
ATOM 6196 N N . GLU A 1 38 ? 7.728 11.921 7.081 1.00 0.00 38 GLU A N 10
ATOM 6197 C CA . GLU A 1 38 ? 9.059 12.509 6.995 1.00 0.00 38 GLU A CA 10
ATOM 6198 C C . GLU A 1 38 ? 9.027 13.818 6.211 1.00 0.00 38 GLU A C 10
ATOM 6199 O O . GLU A 1 38 ? 9.874 14.061 5.352 1.00 0.00 38 GLU A O 10
ATOM 6211 N N . ASN A 1 39 ? 8.042 14.658 6.513 1.00 0.00 39 ASN A N 10
ATOM 6212 C CA . ASN A 1 39 ? 7.897 15.942 5.837 1.00 0.00 39 ASN A CA 10
ATOM 6213 C C . ASN A 1 39 ? 7.665 17.064 6.843 1.00 0.00 39 ASN A C 10
ATOM 6214 O O . ASN A 1 39 ? 6.621 17.718 6.852 1.00 0.00 39 ASN A O 10
ATOM 6225 N N . PRO A 1 40 ? 8.660 17.295 7.712 1.00 0.00 40 PRO A N 10
ATOM 6226 C CA . PRO A 1 40 ? 8.588 18.339 8.739 1.00 0.00 40 PRO A CA 10
ATOM 6227 C C . PRO A 1 40 ? 8.651 19.742 8.144 1.00 0.00 40 PRO A C 10
ATOM 6228 O O . PRO A 1 40 ? 8.982 19.915 6.971 1.00 0.00 40 PRO A O 10
ATOM 6239 N N . SER A 1 41 ? 8.331 20.741 8.961 1.00 0.00 41 SER A N 10
ATOM 6240 C CA . SER A 1 41 ? 8.348 22.129 8.514 1.00 0.00 41 SER A CA 10
ATOM 6241 C C . SER A 1 41 ? 9.142 23.001 9.482 1.00 0.00 41 SER A C 10
ATOM 6242 O O . SER A 1 41 ? 8.734 24.116 9.807 1.00 0.00 41 SER A O 10
ATOM 6250 N N . GLY A 1 42 ? 10.278 22.485 9.939 1.00 0.00 42 GLY A N 10
ATOM 6251 C CA . GLY A 1 42 ? 11.111 23.229 10.866 1.00 0.00 42 GLY A CA 10
ATOM 6252 C C . GLY A 1 42 ? 12.528 23.406 10.357 1.00 0.00 42 GLY A C 10
ATOM 6253 O O . GLY A 1 42 ? 12.893 24.454 9.825 1.00 0.00 42 GLY A O 10
ATOM 6257 N N . PRO A 1 43 ? 13.355 22.362 10.521 1.00 0.00 43 PRO A N 10
ATOM 6258 C CA . PRO A 1 43 ? 14.753 22.384 10.082 1.00 0.00 43 PRO A CA 10
ATOM 6259 C C . PRO A 1 43 ? 14.884 22.374 8.563 1.00 0.00 43 PRO A C 10
ATOM 6260 O O . PRO A 1 43 ? 15.988 22.468 8.025 1.00 0.00 43 PRO A O 10
ATOM 6271 N N . SER A 1 44 ? 13.752 22.260 7.877 1.00 0.00 44 SER A N 10
ATOM 6272 C CA . SER A 1 44 ? 13.741 22.234 6.419 1.00 0.00 44 SER A CA 10
ATOM 6273 C C . SER A 1 44 ? 14.097 23.604 5.849 1.00 0.00 44 SER A C 10
ATOM 6274 O O . SER A 1 44 ? 14.398 24.538 6.592 1.00 0.00 44 SER A O 10
ATOM 6282 N N . SER A 1 45 ? 14.060 23.715 4.525 1.00 0.00 45 SER A N 10
ATOM 6283 C CA . SER A 1 45 ? 14.382 24.968 3.853 1.00 0.00 45 SER A CA 10
ATOM 6284 C C . SER A 1 45 ? 13.479 26.095 4.345 1.00 0.00 45 SER A C 10
ATOM 6285 O O . SER A 1 45 ? 13.951 27.174 4.702 1.00 0.00 45 SER A O 10
ATOM 6293 N N . GLY A 1 46 ? 12.175 25.837 4.359 1.00 0.00 46 GLY A N 10
ATOM 6294 C CA . GLY A 1 46 ? 11.225 26.838 4.807 1.00 0.00 46 GLY A CA 10
ATOM 6295 C C . GLY A 1 46 ? 10.522 26.437 6.089 1.00 0.00 46 GLY A C 10
ATOM 6296 O O . GLY A 1 46 ? 10.003 27.309 6.785 1.00 0.00 46 GLY A O 10
ATOM 6301 N N . GLY A 1 1 ? 4.626 -23.220 15.063 1.00 0.00 1 GLY A N 11
ATOM 6302 C CA . GLY A 1 1 ? 4.629 -21.908 14.443 1.00 0.00 1 GLY A CA 11
ATOM 6303 C C . GLY A 1 1 ? 4.175 -21.950 12.997 1.00 0.00 1 GLY A C 11
ATOM 6304 O O . GLY A 1 1 ? 4.869 -22.492 12.137 1.00 0.00 1 GLY A O 11
ATOM 6308 N N . SER A 1 2 ? 3.006 -21.377 12.728 1.00 0.00 2 SER A N 11
ATOM 6309 C CA . SER A 1 2 ? 2.458 -21.356 11.377 1.00 0.00 2 SER A CA 11
ATOM 6310 C C . SER A 1 2 ? 1.529 -20.161 11.186 1.00 0.00 2 SER A C 11
ATOM 6311 O O . SER A 1 2 ? 0.667 -19.891 12.022 1.00 0.00 2 SER A O 11
ATOM 6319 N N . SER A 1 3 ? 1.713 -19.448 10.079 1.00 0.00 3 SER A N 11
ATOM 6320 C CA . SER A 1 3 ? 0.895 -18.279 9.779 1.00 0.00 3 SER A CA 11
ATOM 6321 C C . SER A 1 3 ? 0.320 -18.365 8.368 1.00 0.00 3 SER A C 11
ATOM 6322 O O . SER A 1 3 ? 1.052 -18.563 7.399 1.00 0.00 3 SER A O 11
ATOM 6330 N N . GLY A 1 4 ? -0.997 -18.216 8.261 1.00 0.00 4 GLY A N 11
ATOM 6331 C CA . GLY A 1 4 ? -1.648 -18.280 6.966 1.00 0.00 4 GLY A CA 11
ATOM 6332 C C . GLY A 1 4 ? -1.464 -19.625 6.291 1.00 0.00 4 GLY A C 11
ATOM 6333 O O . GLY A 1 4 ? -0.338 -20.045 6.026 1.00 0.00 4 GLY A O 11
ATOM 6337 N N . SER A 1 5 ? -2.574 -20.303 6.013 1.00 0.00 5 SER A N 11
ATOM 6338 C CA . SER A 1 5 ? -2.530 -21.610 5.370 1.00 0.00 5 SER A CA 11
ATOM 6339 C C . SER A 1 5 ? -2.110 -21.483 3.909 1.00 0.00 5 SER A C 11
ATOM 6340 O O . SER A 1 5 ? -1.180 -22.151 3.458 1.00 0.00 5 SER A O 11
ATOM 6348 N N . SER A 1 6 ? -2.804 -20.620 3.174 1.00 0.00 6 SER A N 11
ATOM 6349 C CA . SER A 1 6 ? -2.508 -20.406 1.762 1.00 0.00 6 SER A CA 11
ATOM 6350 C C . SER A 1 6 ? -2.199 -18.938 1.488 1.00 0.00 6 SER A C 11
ATOM 6351 O O . SER A 1 6 ? -2.324 -18.090 2.370 1.00 0.00 6 SER A O 11
ATOM 6359 N N . GLY A 1 7 ? -1.795 -18.644 0.255 1.00 0.00 7 GLY A N 11
ATOM 6360 C CA . GLY A 1 7 ? -1.474 -17.278 -0.115 1.00 0.00 7 GLY A CA 11
ATOM 6361 C C . GLY A 1 7 ? -2.498 -16.678 -1.058 1.00 0.00 7 GLY A C 11
ATOM 6362 O O . GLY A 1 7 ? -2.174 -16.317 -2.190 1.00 0.00 7 GLY A O 11
ATOM 6366 N N . THR A 1 8 ? -3.738 -16.571 -0.592 1.00 0.00 8 THR A N 11
ATOM 6367 C CA . THR A 1 8 ? -4.813 -16.013 -1.403 1.00 0.00 8 THR A CA 11
ATOM 6368 C C . THR A 1 8 ? -5.118 -14.575 -0.998 1.00 0.00 8 THR A C 11
ATOM 6369 O O . THR A 1 8 ? -4.798 -14.151 0.113 1.00 0.00 8 THR A O 11
ATOM 6380 N N . LYS A 1 9 ? -5.738 -13.828 -1.905 1.00 0.00 9 LYS A N 11
ATOM 6381 C CA . LYS A 1 9 ? -6.088 -12.437 -1.642 1.00 0.00 9 LYS A CA 11
ATOM 6382 C C . LYS A 1 9 ? -6.958 -12.322 -0.394 1.00 0.00 9 LYS A C 11
ATOM 6383 O O . LYS A 1 9 ? -7.727 -13.228 -0.077 1.00 0.00 9 LYS A O 11
ATOM 6402 N N . GLU A 1 10 ? -6.829 -11.201 0.309 1.00 0.00 10 GLU A N 11
ATOM 6403 C CA . GLU A 1 10 ? -7.604 -10.968 1.522 1.00 0.00 10 GLU A CA 11
ATOM 6404 C C . GLU A 1 10 ? -8.475 -9.723 1.381 1.00 0.00 10 GLU A C 11
ATOM 6405 O O . GLU A 1 10 ? -9.700 -9.814 1.297 1.00 0.00 10 GLU A O 11
ATOM 6417 N N . HIS A 1 11 ? -7.833 -8.559 1.356 1.00 0.00 11 HIS A N 11
ATOM 6418 C CA . HIS A 1 11 ? -8.548 -7.294 1.225 1.00 0.00 11 HIS A CA 11
ATOM 6419 C C . HIS A 1 11 ? -8.212 -6.615 -0.099 1.00 0.00 11 HIS A C 11
ATOM 6420 O O . HIS A 1 11 ? -7.095 -6.711 -0.608 1.00 0.00 11 HIS A O 11
ATOM 6434 N N . PRO A 1 12 ? -9.200 -5.911 -0.672 1.00 0.00 12 PRO A N 11
ATOM 6435 C CA . PRO A 1 12 ? -9.033 -5.203 -1.944 1.00 0.00 12 PRO A CA 11
ATOM 6436 C C . PRO A 1 12 ? -8.113 -3.993 -1.817 1.00 0.00 12 PRO A C 11
ATOM 6437 O O . PRO A 1 12 ? -7.733 -3.382 -2.816 1.00 0.00 12 PRO A O 11
ATOM 6448 N N . PHE A 1 13 ? -7.758 -3.652 -0.582 1.00 0.00 13 PHE A N 11
ATOM 6449 C CA . PHE A 1 13 ? -6.883 -2.515 -0.325 1.00 0.00 13 PHE A CA 11
ATOM 6450 C C . PHE A 1 13 ? -5.599 -2.962 0.367 1.00 0.00 13 PHE A C 11
ATOM 6451 O O . PHE A 1 13 ? -5.619 -3.396 1.520 1.00 0.00 13 PHE A O 11
ATOM 6468 N N . LYS A 1 14 ? -4.482 -2.854 -0.344 1.00 0.00 14 LYS A N 11
ATOM 6469 C CA . LYS A 1 14 ? -3.187 -3.246 0.200 1.00 0.00 14 LYS A CA 11
ATOM 6470 C C . LYS A 1 14 ? -2.185 -2.100 0.101 1.00 0.00 14 LYS A C 11
ATOM 6471 O O . LYS A 1 14 ? -2.058 -1.462 -0.945 1.00 0.00 14 LYS A O 11
ATOM 6490 N N . CYS A 1 15 ? -1.475 -1.844 1.195 1.00 0.00 15 CYS A N 11
ATOM 6491 C CA . CYS A 1 15 ? -0.484 -0.775 1.231 1.00 0.00 15 CYS A CA 11
ATOM 6492 C C . CYS A 1 15 ? 0.826 -1.227 0.594 1.00 0.00 15 CYS A C 11
ATOM 6493 O O . CYS A 1 15 ? 1.535 -2.072 1.139 1.00 0.00 15 CYS A O 11
ATOM 6500 N N . ASN A 1 16 ? 1.142 -0.657 -0.565 1.00 0.00 16 ASN A N 11
ATOM 6501 C CA . ASN A 1 16 ? 2.367 -1.001 -1.277 1.00 0.00 16 ASN A CA 11
ATOM 6502 C C . ASN A 1 16 ? 3.592 -0.468 -0.541 1.00 0.00 16 ASN A C 11
ATOM 6503 O O . ASN A 1 16 ? 4.707 -0.948 -0.744 1.00 0.00 16 ASN A O 11
ATOM 6514 N N . GLU A 1 17 ? 3.376 0.526 0.314 1.00 0.00 17 GLU A N 11
ATOM 6515 C CA . GLU A 1 17 ? 4.463 1.124 1.080 1.00 0.00 17 GLU A CA 11
ATOM 6516 C C . GLU A 1 17 ? 5.099 0.099 2.015 1.00 0.00 17 GLU A C 11
ATOM 6517 O O . GLU A 1 17 ? 6.322 -0.019 2.086 1.00 0.00 17 GLU A O 11
ATOM 6529 N N . CYS A 1 18 ? 4.258 -0.641 2.730 1.00 0.00 18 CYS A N 11
ATOM 6530 C CA . CYS A 1 18 ? 4.735 -1.656 3.662 1.00 0.00 18 CYS A CA 11
ATOM 6531 C C . CYS A 1 18 ? 4.188 -3.032 3.293 1.00 0.00 18 CYS A C 11
ATOM 6532 O O . CYS A 1 18 ? 4.897 -4.035 3.372 1.00 0.00 18 CYS A O 11
ATOM 6539 N N . GLY A 1 19 ? 2.922 -3.072 2.889 1.00 0.00 19 GLY A N 11
ATOM 6540 C CA . GLY A 1 19 ? 2.302 -4.329 2.514 1.00 0.00 19 GLY A CA 11
ATOM 6541 C C . GLY A 1 19 ? 1.091 -4.655 3.366 1.00 0.00 19 GLY A C 11
ATOM 6542 O O . GLY A 1 19 ? 0.606 -5.786 3.362 1.00 0.00 19 GLY A O 11
ATOM 6546 N N . LYS A 1 20 ? 0.602 -3.662 4.101 1.00 0.00 20 LYS A N 11
ATOM 6547 C CA . LYS A 1 20 ? -0.559 -3.847 4.963 1.00 0.00 20 LYS A CA 11
ATOM 6548 C C . LYS A 1 20 ? -1.824 -4.056 4.135 1.00 0.00 20 LYS A C 11
ATOM 6549 O O . LYS A 1 20 ? -1.805 -3.928 2.910 1.00 0.00 20 LYS A O 11
ATOM 6568 N N . THR A 1 21 ? -2.922 -4.377 4.811 1.00 0.00 21 THR A N 11
ATOM 6569 C CA . THR A 1 21 ? -4.195 -4.602 4.139 1.00 0.00 21 THR A CA 11
ATOM 6570 C C . THR A 1 21 ? -5.359 -4.082 4.975 1.00 0.00 21 THR A C 11
ATOM 6571 O O . THR A 1 21 ? -5.373 -4.230 6.197 1.00 0.00 21 THR A O 11
ATOM 6582 N N . PHE A 1 22 ? -6.334 -3.472 4.309 1.00 0.00 22 PHE A N 11
ATOM 6583 C CA . PHE A 1 22 ? -7.503 -2.929 4.991 1.00 0.00 22 PHE A CA 11
ATOM 6584 C C . PHE A 1 22 ? -8.779 -3.236 4.212 1.00 0.00 22 PHE A C 11
ATOM 6585 O O . PHE A 1 22 ? -8.791 -3.200 2.982 1.00 0.00 22 PHE A O 11
ATOM 6602 N N . SER A 1 23 ? -9.850 -3.538 4.939 1.00 0.00 23 SER A N 11
ATOM 6603 C CA . SER A 1 23 ? -11.130 -3.855 4.317 1.00 0.00 23 SER A CA 11
ATOM 6604 C C . SER A 1 23 ? -11.632 -2.684 3.477 1.00 0.00 23 SER A C 11
ATOM 6605 O O . SER A 1 23 ? -12.012 -2.853 2.319 1.00 0.00 23 SER A O 11
ATOM 6613 N N . HIS A 1 24 ? -11.629 -1.494 4.071 1.00 0.00 24 HIS A N 11
ATOM 6614 C CA . HIS A 1 24 ? -12.083 -0.293 3.379 1.00 0.00 24 HIS A CA 11
ATOM 6615 C C . HIS A 1 24 ? -10.899 0.576 2.967 1.00 0.00 24 HIS A C 11
ATOM 6616 O O . HIS A 1 24 ? -9.807 0.460 3.523 1.00 0.00 24 HIS A O 11
ATOM 6630 N N . SER A 1 25 ? -11.123 1.447 1.988 1.00 0.00 25 SER A N 11
ATOM 6631 C CA . SER A 1 25 ? -10.073 2.333 1.498 1.00 0.00 25 SER A CA 11
ATOM 6632 C C . SER A 1 25 ? -9.698 3.368 2.555 1.00 0.00 25 SER A C 11
ATOM 6633 O O . SER A 1 25 ? -8.529 3.512 2.911 1.00 0.00 25 SER A O 11
ATOM 6641 N N . ALA A 1 26 ? -10.700 4.085 3.053 1.00 0.00 26 ALA A N 11
ATOM 6642 C CA . ALA A 1 26 ? -10.477 5.105 4.070 1.00 0.00 26 ALA A CA 11
ATOM 6643 C C . ALA A 1 26 ? -9.360 4.695 5.023 1.00 0.00 26 ALA A C 11
ATOM 6644 O O . ALA A 1 26 ? -8.514 5.511 5.393 1.00 0.00 26 ALA A O 11
ATOM 6651 N N . HIS A 1 27 ? -9.362 3.426 5.419 1.00 0.00 27 HIS A N 11
ATOM 6652 C CA . HIS A 1 27 ? -8.347 2.907 6.330 1.00 0.00 27 HIS A CA 11
ATOM 6653 C C . HIS A 1 27 ? -6.962 2.975 5.695 1.00 0.00 27 HIS A C 11
ATOM 6654 O O . HIS A 1 27 ? -6.007 3.448 6.314 1.00 0.00 27 HIS A O 11
ATOM 6668 N N . LEU A 1 28 ? -6.859 2.500 4.459 1.00 0.00 28 LEU A N 11
ATOM 6669 C CA . LEU A 1 28 ? -5.589 2.506 3.740 1.00 0.00 28 LEU A CA 11
ATOM 6670 C C . LEU A 1 28 ? -5.071 3.930 3.562 1.00 0.00 28 LEU A C 11
ATOM 6671 O O . LEU A 1 28 ? -3.982 4.268 4.026 1.00 0.00 28 LEU A O 11
ATOM 6687 N N . SER A 1 29 ? -5.860 4.761 2.889 1.00 0.00 29 SER A N 11
ATOM 6688 C CA . SER A 1 29 ? -5.480 6.149 2.648 1.00 0.00 29 SER A CA 11
ATOM 6689 C C . SER A 1 29 ? -5.002 6.812 3.936 1.00 0.00 29 SER A C 11
ATOM 6690 O O . SER A 1 29 ? -4.042 7.583 3.932 1.00 0.00 29 SER A O 11
ATOM 6698 N N . LYS A 1 30 ? -5.678 6.507 5.038 1.00 0.00 30 LYS A N 11
ATOM 6699 C CA . LYS A 1 30 ? -5.324 7.072 6.335 1.00 0.00 30 LYS A CA 11
ATOM 6700 C C . LYS A 1 30 ? -4.004 6.495 6.836 1.00 0.00 30 LYS A C 11
ATOM 6701 O O . LYS A 1 30 ? -3.151 7.222 7.347 1.00 0.00 30 LYS A O 11
ATOM 6720 N N . HIS A 1 31 ? -3.840 5.185 6.686 1.00 0.00 31 HIS A N 11
ATOM 6721 C CA . HIS A 1 31 ? -2.622 4.511 7.122 1.00 0.00 31 HIS A CA 11
ATOM 6722 C C . HIS A 1 31 ? -1.442 4.893 6.234 1.00 0.00 31 HIS A C 11
ATOM 6723 O O . HIS A 1 31 ? -0.286 4.669 6.592 1.00 0.00 31 HIS A O 11
ATOM 6737 N N . GLN A 1 32 ? -1.743 5.469 5.074 1.00 0.00 32 GLN A N 11
ATOM 6738 C CA . GLN A 1 32 ? -0.707 5.880 4.134 1.00 0.00 32 GLN A CA 11
ATOM 6739 C C . GLN A 1 32 ? -0.054 7.184 4.579 1.00 0.00 32 GLN A C 11
ATOM 6740 O O . GLN A 1 32 ? 1.151 7.377 4.412 1.00 0.00 32 GLN A O 11
ATOM 6754 N N . LEU A 1 33 ? -0.857 8.078 5.147 1.00 0.00 33 LEU A N 11
ATOM 6755 C CA . LEU A 1 33 ? -0.358 9.366 5.616 1.00 0.00 33 LEU A CA 11
ATOM 6756 C C . LEU A 1 33 ? 0.807 9.178 6.583 1.00 0.00 33 LEU A C 11
ATOM 6757 O O . LEU A 1 33 ? 1.618 10.085 6.776 1.00 0.00 33 LEU A O 11
ATOM 6773 N N . ILE A 1 34 ? 0.885 7.997 7.186 1.00 0.00 34 ILE A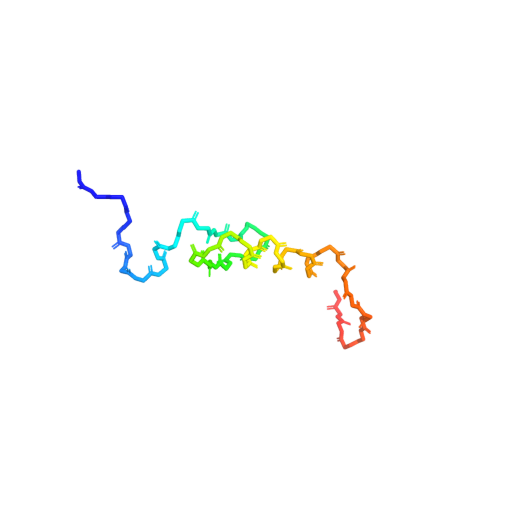 N 11
ATOM 6774 C CA . ILE A 1 34 ? 1.952 7.690 8.130 1.00 0.00 34 ILE A CA 11
ATOM 6775 C C . ILE A 1 34 ? 3.283 7.498 7.411 1.00 0.00 34 ILE A C 11
ATOM 6776 O O . ILE A 1 34 ? 4.346 7.784 7.963 1.00 0.00 34 ILE A O 11
ATOM 6792 N N . HIS A 1 35 ? 3.217 7.013 6.175 1.00 0.00 35 HIS A N 11
ATOM 6793 C CA . HIS A 1 35 ? 4.417 6.785 5.378 1.00 0.00 35 HIS A CA 11
ATOM 6794 C C . HIS A 1 35 ? 4.957 8.098 4.820 1.00 0.00 35 HIS A C 11
ATOM 6795 O O . HIS A 1 35 ? 6.168 8.292 4.726 1.00 0.00 35 HIS A O 11
ATOM 6809 N N . ALA A 1 36 ? 4.049 8.996 4.451 1.00 0.00 36 ALA A N 11
ATOM 6810 C CA . ALA A 1 36 ? 4.434 10.291 3.903 1.00 0.00 36 ALA A CA 11
ATOM 6811 C C . ALA A 1 36 ? 5.378 11.028 4.848 1.00 0.00 36 ALA A C 11
ATOM 6812 O O . ALA A 1 36 ? 5.775 10.496 5.884 1.00 0.00 36 ALA A O 11
ATOM 6819 N N . GLY A 1 37 ? 5.734 12.255 4.482 1.00 0.00 37 GLY A N 11
ATOM 6820 C CA . GLY A 1 37 ? 6.629 13.045 5.308 1.00 0.00 37 GLY A CA 11
ATOM 6821 C C . GLY A 1 37 ? 6.384 12.840 6.789 1.00 0.00 37 GLY A C 11
ATOM 6822 O O . GLY A 1 37 ? 7.307 12.526 7.540 1.00 0.00 37 GLY A O 11
ATOM 6826 N N . GLU A 1 38 ? 5.136 13.019 7.211 1.00 0.00 38 GLU A N 11
ATOM 6827 C CA . GLU A 1 38 ? 4.773 12.854 8.614 1.00 0.00 38 GLU A CA 11
ATOM 6828 C C . GLU A 1 38 ? 5.158 11.465 9.115 1.00 0.00 38 GLU A C 11
ATOM 6829 O O . GLU A 1 38 ? 4.324 10.563 9.177 1.00 0.00 38 GLU A O 11
ATOM 6841 N N . ASN A 1 39 ? 6.428 11.302 9.472 1.00 0.00 39 ASN A N 11
ATOM 6842 C CA . ASN A 1 39 ? 6.925 10.023 9.967 1.00 0.00 39 ASN A CA 11
ATOM 6843 C C . ASN A 1 39 ? 8.051 10.230 10.974 1.00 0.00 39 ASN A C 11
ATOM 6844 O O . ASN A 1 39 ? 8.841 11.170 10.876 1.00 0.00 39 ASN A O 11
ATOM 6855 N N . PRO A 1 40 ? 8.130 9.332 11.967 1.00 0.00 40 PRO A N 11
ATOM 6856 C CA . PRO A 1 40 ? 9.157 9.394 13.012 1.00 0.00 40 PRO A CA 11
ATOM 6857 C C . PRO A 1 40 ? 10.548 9.070 12.477 1.00 0.00 40 PRO A C 11
ATOM 6858 O O . PRO A 1 40 ? 10.710 8.737 11.303 1.00 0.00 40 PRO A O 11
ATOM 6869 N N . SER A 1 41 ? 11.549 9.171 13.345 1.00 0.00 41 SER A N 11
ATOM 6870 C CA . SER A 1 41 ? 12.927 8.891 12.959 1.00 0.00 41 SER A CA 11
ATOM 6871 C C . SER A 1 41 ? 13.324 7.471 13.350 1.00 0.00 41 SER A C 11
ATOM 6872 O O . SER A 1 41 ? 12.715 6.865 14.231 1.00 0.00 41 SER A O 11
ATOM 6880 N N . GLY A 1 42 ? 14.350 6.946 12.687 1.00 0.00 42 GLY A N 11
ATOM 6881 C CA . GLY A 1 42 ? 14.811 5.601 12.978 1.00 0.00 42 GLY A CA 11
ATOM 6882 C C . GLY A 1 42 ? 16.015 5.208 12.146 1.00 0.00 42 GLY A C 11
ATOM 6883 O O . GLY A 1 42 ? 16.745 6.056 11.632 1.00 0.00 42 GLY A O 11
ATOM 6887 N N . PRO A 1 43 ? 16.238 3.893 12.005 1.00 0.00 43 PRO A N 11
ATOM 6888 C CA . PRO A 1 43 ? 17.363 3.359 11.230 1.00 0.00 43 PRO A CA 11
ATOM 6889 C C . PRO A 1 43 ? 17.197 3.592 9.732 1.00 0.00 43 PRO A C 11
ATOM 6890 O O . PRO A 1 43 ? 16.085 3.546 9.207 1.00 0.00 43 PRO A O 11
ATOM 6901 N N . SER A 1 44 ? 18.310 3.840 9.050 1.00 0.00 44 SER A N 11
ATOM 6902 C CA . SER A 1 44 ? 18.287 4.083 7.612 1.00 0.00 44 SER A CA 11
ATOM 6903 C C . SER A 1 44 ? 19.664 3.846 6.999 1.00 0.00 44 SER A C 11
ATOM 6904 O O . SER A 1 44 ? 20.615 4.577 7.279 1.00 0.00 44 SER A O 11
ATOM 6912 N N . SER A 1 45 ? 19.763 2.818 6.162 1.00 0.00 45 SER A N 11
ATOM 6913 C CA . SER A 1 45 ? 21.024 2.481 5.512 1.00 0.00 45 SER A CA 11
ATOM 6914 C C . SER A 1 45 ? 21.523 3.642 4.658 1.00 0.00 45 SER A C 11
ATOM 6915 O O . SER A 1 45 ? 21.025 3.876 3.557 1.00 0.00 45 SER A O 11
ATOM 6923 N N . GLY A 1 46 ? 22.510 4.367 5.174 1.00 0.00 46 GLY A N 11
ATOM 6924 C CA . GLY A 1 46 ? 23.061 5.496 4.446 1.00 0.00 46 GLY A CA 11
ATOM 6925 C C . GLY A 1 46 ? 23.765 6.484 5.355 1.00 0.00 46 GLY A C 11
ATOM 6926 O O . GLY A 1 46 ? 23.539 6.452 6.564 1.00 0.00 46 GLY A O 11
ATOM 6931 N N . GLY A 1 1 ? 9.681 -23.210 -13.395 1.00 0.00 1 GLY A N 12
ATOM 6932 C CA . GLY A 1 1 ? 8.258 -22.929 -13.389 1.00 0.00 1 GLY A CA 12
ATOM 6933 C C . GLY A 1 1 ? 7.675 -22.913 -11.990 1.00 0.00 1 GLY A C 12
ATOM 6934 O O . GLY A 1 1 ? 8.086 -23.692 -11.130 1.00 0.00 1 GLY A O 12
ATOM 6938 N N . SER A 1 2 ? 6.716 -22.022 -11.760 1.00 0.00 2 SER A N 12
ATOM 6939 C CA . SER A 1 2 ? 6.079 -21.904 -10.453 1.00 0.00 2 SER A CA 12
ATOM 6940 C C . SER A 1 2 ? 4.566 -22.054 -10.571 1.00 0.00 2 SER A C 12
ATOM 6941 O O . SER A 1 2 ? 3.807 -21.322 -9.936 1.00 0.00 2 SER A O 12
ATOM 6949 N N . SER A 1 3 ? 4.134 -23.010 -11.388 1.00 0.00 3 SER A N 12
ATOM 6950 C CA . SER A 1 3 ? 2.711 -23.256 -11.592 1.00 0.00 3 SER A CA 12
ATOM 6951 C C . SER A 1 3 ? 2.088 -23.899 -10.357 1.00 0.00 3 SER A C 12
ATOM 6952 O O . SER A 1 3 ? 2.780 -24.514 -9.547 1.00 0.00 3 SER A O 12
ATOM 6960 N N . GLY A 1 4 ? 0.773 -23.751 -10.220 1.00 0.00 4 GLY A N 12
ATOM 6961 C CA . GLY A 1 4 ? 0.077 -24.322 -9.082 1.00 0.00 4 GLY A CA 12
ATOM 6962 C C . GLY A 1 4 ? -0.021 -23.356 -7.918 1.00 0.00 4 GLY A C 12
ATOM 6963 O O . GLY A 1 4 ? 0.240 -23.725 -6.773 1.00 0.00 4 GLY A O 12
ATOM 6967 N N . SER A 1 5 ? -0.396 -22.115 -8.211 1.00 0.00 5 SER A N 12
ATOM 6968 C CA . SER A 1 5 ? -0.522 -21.091 -7.180 1.00 0.00 5 SER A CA 12
ATOM 6969 C C . SER A 1 5 ? -1.935 -21.072 -6.604 1.00 0.00 5 SER A C 12
ATOM 6970 O O . SER A 1 5 ? -2.917 -21.193 -7.336 1.00 0.00 5 SER A O 12
ATOM 6978 N N . SER A 1 6 ? -2.028 -20.918 -5.287 1.00 0.00 6 SER A N 12
ATOM 6979 C CA . SER A 1 6 ? -3.319 -20.886 -4.610 1.00 0.00 6 SER A CA 12
ATOM 6980 C C . SER A 1 6 ? -3.911 -19.480 -4.635 1.00 0.00 6 SER A C 12
ATOM 6981 O O . SER A 1 6 ? -3.219 -18.499 -4.367 1.00 0.00 6 SER A O 12
ATOM 6989 N N . GLY A 1 7 ? -5.197 -19.392 -4.959 1.00 0.00 7 GLY A N 12
ATOM 6990 C CA . GLY A 1 7 ? -5.862 -18.103 -5.014 1.00 0.00 7 GLY A CA 12
ATOM 6991 C C . GLY A 1 7 ? -5.599 -17.263 -3.780 1.00 0.00 7 GLY A C 12
ATOM 6992 O O . GLY A 1 7 ? -5.555 -17.781 -2.663 1.00 0.00 7 GLY A O 12
ATOM 6996 N N . THR A 1 8 ? -5.422 -15.960 -3.979 1.00 0.00 8 THR A N 12
ATOM 6997 C CA . THR A 1 8 ? -5.159 -15.047 -2.874 1.00 0.00 8 THR A CA 12
ATOM 6998 C C . THR A 1 8 ? -6.249 -13.987 -2.766 1.00 0.00 8 THR A C 12
ATOM 6999 O O . THR A 1 8 ? -6.048 -12.833 -3.145 1.00 0.00 8 THR A O 12
ATOM 7010 N N . LYS A 1 9 ? -7.405 -14.385 -2.245 1.00 0.00 9 LYS A N 12
ATOM 7011 C CA . LYS A 1 9 ? -8.528 -13.469 -2.085 1.00 0.00 9 LYS A CA 12
ATOM 7012 C C . LYS A 1 9 ? -8.419 -12.699 -0.772 1.00 0.00 9 LYS A C 12
ATOM 7013 O O . LYS A 1 9 ? -8.950 -13.125 0.253 1.00 0.00 9 LYS A O 12
ATOM 7032 N N . GLU A 1 10 ? -7.728 -11.564 -0.813 1.00 0.00 10 GLU A N 12
ATOM 7033 C CA . GLU A 1 10 ? -7.551 -10.736 0.374 1.00 0.00 10 GLU A CA 12
ATOM 7034 C C . GLU A 1 10 ? -8.210 -9.372 0.189 1.00 0.00 10 GLU A C 12
ATOM 7035 O O . GLU A 1 10 ? -8.727 -9.060 -0.884 1.00 0.00 10 GLU A O 12
ATOM 7047 N N . HIS A 1 11 ? -8.189 -8.563 1.243 1.00 0.00 11 HIS A N 12
ATOM 7048 C CA . HIS A 1 11 ? -8.784 -7.232 1.198 1.00 0.00 11 HIS A CA 12
ATOM 7049 C C . HIS A 1 11 ? -8.463 -6.538 -0.123 1.00 0.00 11 HIS A C 12
ATOM 7050 O O . HIS A 1 11 ? -7.379 -6.691 -0.685 1.00 0.00 11 HIS A O 12
ATOM 7064 N N . PRO A 1 12 ? -9.428 -5.758 -0.631 1.00 0.00 12 PRO A N 12
ATOM 7065 C CA . PRO A 1 12 ? -9.272 -5.025 -1.891 1.00 0.00 12 PRO A CA 12
ATOM 7066 C C . PRO A 1 12 ? -8.271 -3.881 -1.777 1.00 0.00 12 PRO A C 12
ATOM 7067 O O . PRO A 1 12 ? -7.862 -3.298 -2.781 1.00 0.00 12 PRO A O 12
ATOM 7078 N N . PHE A 1 13 ? -7.880 -3.564 -0.547 1.00 0.00 13 PHE A N 12
ATOM 7079 C CA . PHE A 1 13 ? -6.926 -2.489 -0.301 1.00 0.00 13 PHE A CA 12
ATOM 7080 C C . PHE A 1 13 ? -5.677 -3.018 0.398 1.00 0.00 13 PHE A C 12
ATOM 7081 O O . PHE A 1 13 ? -5.748 -3.533 1.514 1.00 0.00 13 PHE A O 12
ATOM 7098 N N . LYS A 1 14 ? -4.534 -2.888 -0.267 1.00 0.00 14 LYS A N 12
ATOM 7099 C CA . LYS A 1 14 ? -3.269 -3.351 0.289 1.00 0.00 14 LYS A CA 12
ATOM 7100 C C . LYS A 1 14 ? -2.168 -2.317 0.073 1.00 0.00 14 LYS A C 12
ATOM 7101 O O . LYS A 1 14 ? -1.845 -1.968 -1.063 1.00 0.00 14 LYS A O 12
ATOM 7120 N N . CYS A 1 15 ? -1.596 -1.831 1.169 1.00 0.00 15 CYS A N 12
ATOM 7121 C CA . CYS A 1 15 ? -0.531 -0.838 1.100 1.00 0.00 15 CYS A CA 12
ATOM 7122 C C . CYS A 1 15 ? 0.683 -1.392 0.360 1.00 0.00 15 CYS A C 12
ATOM 7123 O O . CYS A 1 15 ? 1.074 -2.542 0.562 1.00 0.00 15 CYS A O 12
ATOM 7130 N N . ASN A 1 16 ? 1.276 -0.567 -0.496 1.00 0.00 16 ASN A N 12
ATOM 7131 C CA . ASN A 1 16 ? 2.446 -0.974 -1.266 1.00 0.00 16 ASN A CA 12
ATOM 7132 C C . ASN A 1 16 ? 3.730 -0.485 -0.604 1.00 0.00 16 ASN A C 12
ATOM 7133 O O . ASN A 1 16 ? 4.823 -0.949 -0.928 1.00 0.00 16 ASN A O 12
ATOM 7144 N N . GLU A 1 17 ? 3.590 0.455 0.326 1.00 0.00 17 GLU A N 12
ATOM 7145 C CA . GLU A 1 17 ? 4.739 1.007 1.034 1.00 0.00 17 GLU A CA 12
ATOM 7146 C C . GLU A 1 17 ? 5.303 -0.004 2.028 1.00 0.00 17 GLU A C 12
ATOM 7147 O O . GLU A 1 17 ? 6.515 -0.201 2.110 1.00 0.00 17 GLU A O 12
ATOM 7159 N N . CYS A 1 18 ? 4.414 -0.641 2.783 1.00 0.00 18 CYS A N 12
ATOM 7160 C CA . CYS A 1 18 ? 4.820 -1.630 3.773 1.00 0.00 18 CYS A CA 12
ATOM 7161 C C . CYS A 1 18 ? 4.289 -3.014 3.410 1.00 0.00 18 CYS A C 12
ATOM 7162 O O . CYS A 1 18 ? 5.008 -4.009 3.495 1.00 0.00 18 CYS A O 12
ATOM 7169 N N . GLY A 1 19 ? 3.024 -3.068 3.003 1.00 0.00 19 GLY A N 12
ATOM 7170 C CA . GLY A 1 19 ? 2.417 -4.333 2.633 1.00 0.00 19 GLY A CA 12
ATOM 7171 C C . GLY A 1 19 ? 1.207 -4.666 3.482 1.00 0.00 19 GLY A C 12
ATOM 7172 O O . GLY A 1 19 ? 0.804 -5.826 3.575 1.00 0.00 19 GLY A O 12
ATOM 7176 N N . LYS A 1 20 ? 0.624 -3.647 4.104 1.00 0.00 20 LYS A N 12
ATOM 7177 C CA . LYS A 1 20 ? -0.548 -3.836 4.950 1.00 0.00 20 LYS A CA 12
ATOM 7178 C C . LYS A 1 20 ? -1.807 -4.007 4.106 1.00 0.00 20 LYS A C 12
ATOM 7179 O O . LYS A 1 20 ? -1.780 -3.826 2.888 1.00 0.00 20 LYS A O 12
ATOM 7198 N N . THR A 1 21 ? -2.911 -4.355 4.761 1.00 0.00 21 THR A N 12
ATOM 7199 C CA . THR A 1 21 ? -4.180 -4.549 4.070 1.00 0.00 21 THR A CA 12
ATOM 7200 C C . THR A 1 21 ? -5.345 -4.029 4.904 1.00 0.00 21 THR A C 12
ATOM 7201 O O . THR A 1 21 ? -5.337 -4.130 6.131 1.00 0.00 21 THR A O 12
ATOM 7212 N N . PHE A 1 22 ? -6.346 -3.472 4.231 1.00 0.00 22 PHE A N 12
ATOM 7213 C CA . PHE A 1 22 ? -7.519 -2.935 4.910 1.00 0.00 22 PHE A CA 12
ATOM 7214 C C . PHE A 1 22 ? -8.790 -3.236 4.122 1.00 0.00 22 PHE A C 12
ATOM 7215 O O . PHE A 1 22 ? -8.812 -3.132 2.895 1.00 0.00 22 PHE A O 12
ATOM 7232 N N . SER A 1 23 ? -9.847 -3.611 4.835 1.00 0.00 23 SER A N 12
ATOM 7233 C CA . SER A 1 23 ? -11.121 -3.932 4.203 1.00 0.00 23 SER A CA 12
ATOM 7234 C C . SER A 1 23 ? -11.664 -2.731 3.434 1.00 0.00 23 SER A C 12
ATOM 7235 O O . SER A 1 23 ? -12.129 -2.863 2.301 1.00 0.00 23 SER A O 12
ATOM 7243 N N . HIS A 1 24 ? -11.601 -1.559 4.058 1.00 0.00 24 HIS A N 12
ATOM 7244 C CA . HIS A 1 24 ? -12.086 -0.333 3.433 1.00 0.00 24 HIS A CA 12
ATOM 7245 C C . HIS A 1 24 ? -10.922 0.569 3.034 1.00 0.00 24 HIS A C 12
ATOM 7246 O O . HIS A 1 24 ? -9.844 0.507 3.625 1.00 0.00 24 HIS A O 12
ATOM 7260 N N . SER A 1 25 ? -11.148 1.408 2.028 1.00 0.00 25 SER A N 12
ATOM 7261 C CA . SER A 1 25 ? -10.117 2.320 1.547 1.00 0.00 25 SER A CA 12
ATOM 7262 C C . SER A 1 25 ? -9.764 3.351 2.614 1.00 0.00 25 SER A C 12
ATOM 7263 O O . SER A 1 25 ? -8.597 3.518 2.970 1.00 0.00 25 SER A O 12
ATOM 7271 N N . ALA A 1 26 ? -10.780 4.041 3.122 1.00 0.00 26 ALA A N 12
ATOM 7272 C CA . ALA A 1 26 ? -10.578 5.055 4.149 1.00 0.00 26 ALA A CA 12
ATOM 7273 C C . ALA A 1 26 ? -9.443 4.664 5.090 1.00 0.00 26 ALA A C 12
ATOM 7274 O O . ALA A 1 26 ? -8.636 5.505 5.489 1.00 0.00 26 ALA A O 12
ATOM 7281 N N . HIS A 1 27 ? -9.386 3.384 5.441 1.00 0.00 27 HIS A N 12
ATOM 7282 C CA . HIS A 1 27 ? -8.349 2.882 6.336 1.00 0.00 27 HIS A CA 12
ATOM 7283 C C . HIS A 1 27 ? -6.973 2.986 5.685 1.00 0.00 27 HIS A C 12
ATOM 7284 O O . HIS A 1 27 ? -6.037 3.534 6.269 1.00 0.00 27 HIS A O 12
ATOM 7298 N N . LEU A 1 28 ? -6.856 2.456 4.472 1.00 0.00 28 LEU A N 12
ATOM 7299 C CA . LEU A 1 28 ? -5.594 2.488 3.741 1.00 0.00 28 LEU A CA 12
ATOM 7300 C C . LEU A 1 28 ? -5.104 3.922 3.563 1.00 0.00 28 LEU A C 12
ATOM 7301 O O . LEU A 1 28 ? -4.041 4.291 4.060 1.00 0.00 28 LEU A O 12
ATOM 7317 N N . SER A 1 29 ? -5.889 4.726 2.853 1.00 0.00 29 SER A N 12
ATOM 7318 C CA . SER A 1 29 ? -5.535 6.119 2.608 1.00 0.00 29 SER A CA 12
ATOM 7319 C C . SER A 1 29 ? -5.026 6.783 3.884 1.00 0.00 29 SER A C 12
ATOM 7320 O O . SER A 1 29 ? -4.035 7.512 3.867 1.00 0.00 29 SER A O 12
ATOM 7328 N N . LYS A 1 30 ? -5.713 6.524 4.992 1.00 0.00 30 LYS A N 12
ATOM 7329 C CA . LYS A 1 30 ? -5.333 7.094 6.279 1.00 0.00 30 LYS A CA 12
ATOM 7330 C C . LYS A 1 30 ? -4.004 6.517 6.758 1.00 0.00 30 LYS A C 12
ATOM 7331 O O . LYS A 1 30 ? -3.146 7.243 7.260 1.00 0.00 30 LYS A O 12
ATOM 7350 N N . HIS A 1 31 ? -3.841 5.208 6.598 1.00 0.00 31 HIS A N 12
ATOM 7351 C CA . HIS A 1 31 ? -2.615 4.534 7.013 1.00 0.00 31 HIS A CA 12
ATOM 7352 C C . HIS A 1 31 ? -1.443 4.945 6.127 1.00 0.00 31 HIS A C 12
ATOM 7353 O O . HIS A 1 31 ? -0.285 4.694 6.459 1.00 0.00 31 HIS A O 12
ATOM 7367 N N . GLN A 1 32 ? -1.753 5.575 4.998 1.00 0.00 32 GLN A N 12
ATOM 7368 C CA . GLN A 1 32 ? -0.725 6.018 4.064 1.00 0.00 32 GLN A CA 12
ATOM 7369 C C . GLN A 1 32 ? -0.077 7.313 4.542 1.00 0.00 32 GLN A C 12
ATOM 7370 O O . GLN A 1 32 ? 1.102 7.561 4.287 1.00 0.00 32 GLN A O 12
ATOM 7384 N N . LEU A 1 33 ? -0.855 8.137 5.236 1.00 0.00 33 LEU A N 12
ATOM 7385 C CA . LEU A 1 33 ? -0.357 9.409 5.749 1.00 0.00 33 LEU A CA 12
ATOM 7386 C C . LEU A 1 33 ? 0.804 9.189 6.714 1.00 0.00 33 LEU A C 12
ATOM 7387 O O . LEU A 1 33 ? 1.577 10.107 6.989 1.00 0.00 33 LEU A O 12
ATOM 7403 N N . ILE A 1 34 ? 0.921 7.967 7.222 1.00 0.00 34 ILE A N 12
ATOM 7404 C CA . ILE A 1 34 ? 1.989 7.626 8.153 1.00 0.00 34 ILE A CA 12
ATOM 7405 C C . ILE A 1 34 ? 3.319 7.457 7.426 1.00 0.00 34 ILE A C 12
ATOM 7406 O O . ILE A 1 34 ? 4.386 7.678 8.000 1.00 0.00 34 ILE A O 12
ATOM 7422 N N . HIS A 1 35 ? 3.247 7.065 6.158 1.00 0.00 35 HIS A N 12
ATOM 7423 C CA . HIS A 1 35 ? 4.446 6.868 5.350 1.00 0.00 35 HIS A CA 12
ATOM 7424 C C . HIS A 1 35 ? 5.004 8.205 4.871 1.00 0.00 35 HIS A C 12
ATOM 7425 O O . HIS A 1 35 ? 6.213 8.359 4.704 1.00 0.00 35 HIS A O 12
ATOM 7439 N N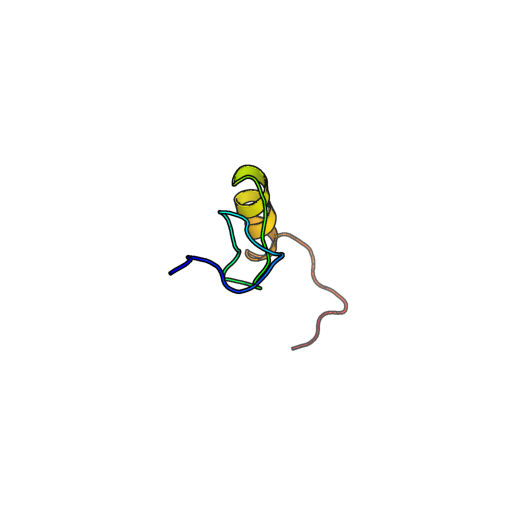 . ALA A 1 36 ? 4.114 9.167 4.652 1.00 0.00 36 ALA A N 12
ATOM 7440 C CA . ALA A 1 36 ? 4.519 10.491 4.194 1.00 0.00 36 ALA A CA 12
ATOM 7441 C C . ALA A 1 36 ? 5.122 11.305 5.333 1.00 0.00 36 ALA A C 12
ATOM 7442 O O . ALA A 1 36 ? 6.253 11.780 5.238 1.00 0.00 36 ALA A O 12
ATOM 7449 N N . GLY A 1 37 ? 4.359 11.464 6.410 1.00 0.00 37 GLY A N 12
ATOM 7450 C CA . GLY A 1 37 ? 4.836 12.222 7.552 1.00 0.00 37 GLY A CA 12
ATOM 7451 C C . GLY A 1 37 ? 4.754 13.719 7.329 1.00 0.00 37 GLY A C 12
ATOM 7452 O O . GLY A 1 37 ? 5.042 14.206 6.236 1.00 0.00 37 GLY A O 12
ATOM 7456 N N . GLU A 1 38 ? 4.359 14.451 8.366 1.00 0.00 38 GLU A N 12
ATOM 7457 C CA . GLU A 1 38 ? 4.238 15.901 8.276 1.00 0.00 38 GLU A CA 12
ATOM 7458 C C . GLU A 1 38 ? 5.497 16.586 8.801 1.00 0.00 38 GLU A C 12
ATOM 7459 O O . GLU A 1 38 ? 5.991 17.541 8.204 1.00 0.00 38 GLU A O 12
ATOM 7471 N N . ASN A 1 39 ? 6.009 16.090 9.923 1.00 0.00 39 ASN A N 12
ATOM 7472 C CA . ASN A 1 39 ? 7.209 16.654 10.530 1.00 0.00 39 ASN A CA 12
ATOM 7473 C C . ASN A 1 39 ? 8.237 15.564 10.817 1.00 0.00 39 ASN A C 12
ATOM 7474 O O . ASN A 1 39 ? 8.432 15.145 11.958 1.00 0.00 39 ASN A O 12
ATOM 7485 N N . PRO A 1 40 ? 8.911 15.092 9.758 1.00 0.00 40 PRO A N 12
ATOM 7486 C CA . PRO A 1 40 ? 9.932 14.046 9.871 1.00 0.00 40 PRO A CA 12
ATOM 7487 C C . PRO A 1 40 ? 11.190 14.537 10.577 1.00 0.00 40 PRO A C 12
ATOM 7488 O O . PRO A 1 40 ? 11.407 15.741 10.714 1.00 0.00 40 PRO A O 12
ATOM 7499 N N . SER A 1 41 ? 12.018 13.598 11.023 1.00 0.00 41 SER A N 12
ATOM 7500 C CA . SER A 1 41 ? 13.254 13.936 11.719 1.00 0.00 41 SER A CA 12
ATOM 7501 C C . SER A 1 41 ? 14.466 13.394 10.967 1.00 0.00 41 SER A C 12
ATOM 7502 O O . SER A 1 41 ? 14.847 12.236 11.132 1.00 0.00 41 SER A O 12
ATOM 7510 N N . GLY A 1 42 ? 15.069 14.243 10.139 1.00 0.00 42 GLY A N 12
ATOM 7511 C CA . GLY A 1 42 ? 16.231 13.832 9.373 1.00 0.00 42 GLY A CA 12
ATOM 7512 C C . GLY A 1 42 ? 17.150 14.993 9.047 1.00 0.00 42 GLY A C 12
ATOM 7513 O O . GLY A 1 42 ? 16.821 16.156 9.278 1.00 0.00 42 GLY A O 12
ATOM 7517 N N . PRO A 1 43 ? 18.333 14.680 8.498 1.00 0.00 43 PRO A N 12
ATOM 7518 C CA . PRO A 1 43 ? 19.327 15.692 8.129 1.00 0.00 43 PRO A CA 12
ATOM 7519 C C . PRO A 1 43 ? 18.885 16.531 6.935 1.00 0.00 43 PRO A C 12
ATOM 7520 O O . PRO A 1 43 ? 17.762 16.394 6.450 1.00 0.00 43 PRO A O 12
ATOM 7531 N N . SER A 1 44 ? 19.775 17.400 6.466 1.00 0.00 44 SER A N 12
ATOM 7532 C CA . SER A 1 44 ? 19.475 18.264 5.330 1.00 0.00 44 SER A CA 12
ATOM 7533 C C . SER A 1 44 ? 19.354 17.450 4.046 1.00 0.00 44 SER A C 12
ATOM 7534 O O . SER A 1 44 ? 19.902 16.353 3.938 1.00 0.00 44 SER A O 12
ATOM 7542 N N . SER A 1 45 ? 18.631 17.996 3.073 1.00 0.00 45 SER A N 12
ATOM 7543 C CA . SER A 1 45 ? 18.434 17.320 1.795 1.00 0.00 45 SER A CA 12
ATOM 7544 C C . SER A 1 45 ? 18.813 18.233 0.633 1.00 0.00 45 SER A C 12
ATOM 7545 O O . SER A 1 45 ? 19.681 17.903 -0.173 1.00 0.00 45 SER A O 12
ATOM 7553 N N . GLY A 1 46 ? 18.153 19.385 0.555 1.00 0.00 46 GLY A N 12
ATOM 7554 C CA . GLY A 1 46 ? 18.433 20.329 -0.511 1.00 0.00 46 GLY A CA 12
ATOM 7555 C C . GLY A 1 46 ? 17.284 20.455 -1.491 1.00 0.00 46 GLY A C 12
ATOM 7556 O O . GLY A 1 46 ? 17.150 19.605 -2.370 1.00 0.00 46 GLY A O 12
ATOM 7561 N N . GLY A 1 1 ? 15.427 -19.302 -1.595 1.00 0.00 1 GLY A N 13
ATOM 7562 C CA . GLY A 1 1 ? 14.453 -19.122 -0.534 1.00 0.00 1 GLY A CA 13
ATOM 7563 C C . GLY A 1 1 ? 13.039 -18.989 -1.062 1.00 0.00 1 GLY A C 13
ATOM 7564 O O . GLY A 1 1 ? 12.435 -17.919 -0.976 1.00 0.00 1 GLY A O 13
ATOM 7568 N N . SER A 1 2 ? 12.509 -20.077 -1.613 1.00 0.00 2 SER A N 13
ATOM 7569 C CA . SER A 1 2 ? 11.158 -20.075 -2.162 1.00 0.00 2 SER A CA 13
ATOM 7570 C C . SER A 1 2 ? 10.196 -19.336 -1.237 1.00 0.00 2 SER A C 13
ATOM 7571 O O . SER A 1 2 ? 9.376 -18.536 -1.688 1.00 0.00 2 SER A O 13
ATOM 7579 N N . SER A 1 3 ? 10.303 -19.610 0.059 1.00 0.00 3 SER A N 13
ATOM 7580 C CA . SER A 1 3 ? 9.441 -18.975 1.048 1.00 0.00 3 SER A CA 13
ATOM 7581 C C . SER A 1 3 ? 9.130 -17.534 0.653 1.00 0.00 3 SER A C 13
ATOM 7582 O O . SER A 1 3 ? 9.989 -16.821 0.138 1.00 0.00 3 SER A O 13
ATOM 7590 N N . GLY A 1 4 ? 7.893 -17.114 0.899 1.00 0.00 4 GLY A N 13
ATOM 7591 C CA . GLY A 1 4 ? 7.489 -15.761 0.563 1.00 0.00 4 GLY A CA 13
ATOM 7592 C C . GLY A 1 4 ? 6.250 -15.726 -0.311 1.00 0.00 4 GLY A C 13
ATOM 7593 O O . GLY A 1 4 ? 5.336 -14.937 -0.072 1.00 0.00 4 GLY A O 13
ATOM 7597 N N . SER A 1 5 ? 6.221 -16.582 -1.327 1.00 0.00 5 SER A N 13
ATOM 7598 C CA . SER A 1 5 ? 5.088 -16.642 -2.243 1.00 0.00 5 SER A CA 13
ATOM 7599 C C . SER A 1 5 ? 3.771 -16.488 -1.489 1.00 0.00 5 SER A C 13
ATOM 7600 O O . SER A 1 5 ? 2.894 -15.726 -1.897 1.00 0.00 5 SER A O 13
ATOM 7608 N N . SER A 1 6 ? 3.639 -17.217 -0.386 1.00 0.00 6 SER A N 13
ATOM 7609 C CA . SER A 1 6 ? 2.428 -17.166 0.425 1.00 0.00 6 SER A CA 13
ATOM 7610 C C . SER A 1 6 ? 1.880 -15.743 0.493 1.00 0.00 6 SER A C 13
ATOM 7611 O O . SER A 1 6 ? 2.576 -14.817 0.907 1.00 0.00 6 SER A O 13
ATOM 7619 N N . GLY A 1 7 ? 0.626 -15.579 0.082 1.00 0.00 7 GLY A N 13
ATOM 7620 C CA . GLY A 1 7 ? 0.005 -14.267 0.104 1.00 0.00 7 GLY A CA 13
ATOM 7621 C C . GLY A 1 7 ? -1.378 -14.271 -0.517 1.00 0.00 7 GLY A C 13
ATOM 7622 O O . GLY A 1 7 ? -1.519 -14.352 -1.738 1.00 0.00 7 GLY A O 13
ATOM 7626 N N . THR A 1 8 ? -2.404 -14.184 0.324 1.00 0.00 8 THR A N 13
ATOM 7627 C CA . THR A 1 8 ? -3.782 -14.180 -0.149 1.00 0.00 8 THR A CA 13
ATOM 7628 C C . THR A 1 8 ? -4.358 -12.768 -0.153 1.00 0.00 8 THR A C 13
ATOM 7629 O O . THR A 1 8 ? -4.027 -11.949 0.704 1.00 0.00 8 THR A O 13
ATOM 7640 N N . LYS A 1 9 ? -5.224 -12.490 -1.121 1.00 0.00 9 LYS A N 13
ATOM 7641 C CA . LYS A 1 9 ? -5.849 -11.178 -1.236 1.00 0.00 9 LYS A CA 13
ATOM 7642 C C . LYS A 1 9 ? -7.190 -11.149 -0.509 1.00 0.00 9 LYS A C 13
ATOM 7643 O O . LYS A 1 9 ? -8.245 -11.274 -1.130 1.00 0.00 9 LYS A O 13
ATOM 7662 N N . GLU A 1 10 ? -7.140 -10.981 0.809 1.00 0.00 10 GLU A N 13
ATOM 7663 C CA . GLU A 1 10 ? -8.352 -10.935 1.618 1.00 0.00 10 GLU A CA 13
ATOM 7664 C C . GLU A 1 10 ? -9.055 -9.588 1.469 1.00 0.00 10 GLU A C 13
ATOM 7665 O O . GLU A 1 10 ? -10.262 -9.528 1.232 1.00 0.00 10 GLU A O 13
ATOM 7677 N N . HIS A 1 11 ? -8.291 -8.510 1.611 1.00 0.00 11 HIS A N 13
ATOM 7678 C CA . HIS A 1 11 ? -8.840 -7.164 1.493 1.00 0.00 11 HIS A CA 13
ATOM 7679 C C . HIS A 1 11 ? -8.519 -6.565 0.127 1.00 0.00 11 HIS A C 13
ATOM 7680 O O . HIS A 1 11 ? -7.450 -6.790 -0.441 1.00 0.00 11 HIS A O 13
ATOM 7694 N N . PRO A 1 12 ? -9.466 -5.784 -0.415 1.00 0.00 12 PRO A N 13
ATOM 7695 C CA . PRO A 1 12 ? -9.307 -5.137 -1.721 1.00 0.00 12 PRO A CA 13
ATOM 7696 C C . PRO A 1 12 ? -8.266 -4.023 -1.693 1.00 0.00 12 PRO A C 13
ATOM 7697 O O . PRO A 1 12 ? -7.836 -3.535 -2.739 1.00 0.00 12 PRO A O 13
ATOM 7708 N N . PHE A 1 13 ? -7.864 -3.625 -0.491 1.00 0.00 13 PHE A N 13
ATOM 7709 C CA . PHE A 1 13 ? -6.873 -2.568 -0.327 1.00 0.00 13 PHE A CA 13
ATOM 7710 C C . PHE A 1 13 ? -5.622 -3.097 0.367 1.00 0.00 13 PHE A C 13
ATOM 7711 O O . PHE A 1 13 ? -5.688 -3.612 1.484 1.00 0.00 13 PHE A O 13
ATOM 7728 N N . LYS A 1 14 ? -4.482 -2.969 -0.303 1.00 0.00 14 LYS A N 13
ATOM 7729 C CA . LYS A 1 14 ? -3.214 -3.433 0.248 1.00 0.00 14 LYS A CA 13
ATOM 7730 C C . LYS A 1 14 ? -2.122 -2.384 0.059 1.00 0.00 14 LYS A C 13
ATOM 7731 O O . LYS A 1 14 ? -1.747 -2.059 -1.068 1.00 0.00 14 LYS A O 13
ATOM 7750 N N . CYS A 1 15 ? -1.615 -1.859 1.169 1.00 0.00 15 CYS A N 13
ATOM 7751 C CA . CYS A 1 15 ? -0.565 -0.848 1.127 1.00 0.00 15 CYS A CA 13
ATOM 7752 C C . CYS A 1 15 ? 0.669 -1.375 0.400 1.00 0.00 15 CYS A C 13
ATOM 7753 O O . CYS A 1 15 ? 1.090 -2.510 0.615 1.00 0.00 15 CYS A O 13
ATOM 7760 N N . ASN A 1 16 ? 1.243 -0.541 -0.461 1.00 0.00 16 ASN A N 13
ATOM 7761 C CA . ASN A 1 16 ? 2.428 -0.922 -1.220 1.00 0.00 16 ASN A CA 13
ATOM 7762 C C . ASN A 1 16 ? 3.696 -0.413 -0.541 1.00 0.00 16 ASN A C 13
ATOM 7763 O O . ASN A 1 16 ? 4.798 -0.875 -0.836 1.00 0.00 16 ASN A O 13
ATOM 7774 N N . GLU A 1 17 ? 3.531 0.541 0.370 1.00 0.00 17 GLU A N 13
ATOM 7775 C CA . GLU A 1 17 ? 4.662 1.113 1.091 1.00 0.00 17 GLU A CA 13
ATOM 7776 C C . GLU A 1 17 ? 5.220 0.118 2.104 1.00 0.00 17 GLU A C 13
ATOM 7777 O O . GLU A 1 17 ? 6.431 0.041 2.314 1.00 0.00 17 GLU A O 13
ATOM 7789 N N . CYS A 1 18 ? 4.328 -0.642 2.732 1.00 0.00 18 CYS A N 13
ATOM 7790 C CA . CYS A 1 18 ? 4.729 -1.631 3.724 1.00 0.00 18 CYS A CA 13
ATOM 7791 C C . CYS A 1 18 ? 4.207 -3.016 3.353 1.00 0.00 18 CYS A C 13
ATOM 7792 O O . CYS A 1 18 ? 4.920 -4.012 3.469 1.00 0.00 18 CYS A O 13
ATOM 7799 N N . GLY A 1 19 ? 2.956 -3.071 2.907 1.00 0.00 19 GLY A N 13
ATOM 7800 C CA . GLY A 1 19 ? 2.359 -4.337 2.526 1.00 0.00 19 GLY A CA 13
ATOM 7801 C C . GLY A 1 19 ? 1.143 -4.681 3.364 1.00 0.00 19 GLY A C 13
ATOM 7802 O O . GLY A 1 19 ? 0.698 -5.829 3.386 1.00 0.00 19 GLY A O 13
ATOM 7806 N N . LYS A 1 20 ? 0.604 -3.684 4.058 1.00 0.00 20 LYS A N 13
ATOM 7807 C CA . LYS A 1 20 ? -0.567 -3.885 4.903 1.00 0.00 20 LYS A CA 13
ATOM 7808 C C . LYS A 1 20 ? -1.824 -4.064 4.057 1.00 0.00 20 LYS A C 13
ATOM 7809 O O . LYS A 1 20 ? -1.794 -3.891 2.838 1.00 0.00 20 LYS A O 13
ATOM 7828 N N . THR A 1 21 ? -2.928 -4.410 4.711 1.00 0.00 21 THR A N 13
ATOM 7829 C CA . THR A 1 21 ? -4.195 -4.611 4.020 1.00 0.00 21 THR A CA 13
ATOM 7830 C C . THR A 1 21 ? -5.365 -4.106 4.856 1.00 0.00 21 THR A C 13
ATOM 7831 O O . THR A 1 21 ? -5.404 -4.306 6.071 1.00 0.00 21 THR A O 13
ATOM 7842 N N . PHE A 1 22 ? -6.317 -3.452 4.200 1.00 0.00 22 PHE A N 13
ATOM 7843 C CA . PHE A 1 22 ? -7.489 -2.918 4.884 1.00 0.00 22 PHE A CA 13
ATOM 7844 C C . PHE A 1 22 ? -8.761 -3.214 4.095 1.00 0.00 22 PHE A C 13
ATOM 7845 O O . PHE A 1 22 ? -8.799 -3.056 2.875 1.00 0.00 22 PHE A O 13
ATOM 7862 N N . SER A 1 23 ? -9.801 -3.644 4.802 1.00 0.00 23 SER A N 13
ATOM 7863 C CA . SER A 1 23 ? -11.075 -3.967 4.168 1.00 0.00 23 SER A CA 13
ATOM 7864 C C . SER A 1 23 ? -11.623 -2.764 3.407 1.00 0.00 23 SER A C 13
ATOM 7865 O O . SER A 1 23 ? -12.121 -2.896 2.289 1.00 0.00 23 SER A O 13
ATOM 7873 N N . HIS A 1 24 ? -11.527 -1.589 4.021 1.00 0.00 24 HIS A N 13
ATOM 7874 C CA . HIS A 1 24 ? -12.012 -0.360 3.402 1.00 0.00 24 HIS A CA 13
ATOM 7875 C C . HIS A 1 24 ? -10.848 0.537 2.990 1.00 0.00 24 HIS A C 13
ATOM 7876 O O . HIS A 1 24 ? -9.744 0.420 3.520 1.00 0.00 24 HIS A O 13
ATOM 7890 N N . SER A 1 25 ? -11.105 1.432 2.042 1.00 0.00 25 SER A N 13
ATOM 7891 C CA . SER A 1 25 ? -10.078 2.346 1.556 1.00 0.00 25 SER A CA 13
ATOM 7892 C C . SER A 1 25 ? -9.732 3.388 2.616 1.00 0.00 25 SER A C 13
ATOM 7893 O O . SER A 1 25 ? -8.569 3.555 2.981 1.00 0.00 25 SER A O 13
ATOM 7901 N N . ALA A 1 26 ? -10.751 4.086 3.105 1.00 0.00 26 ALA A N 13
ATOM 7902 C CA . ALA A 1 26 ? -10.557 5.110 4.124 1.00 0.00 26 ALA A CA 13
ATOM 7903 C C . ALA A 1 26 ? -9.433 4.727 5.080 1.00 0.00 26 ALA A C 13
ATOM 7904 O O . ALA A 1 26 ? -8.642 5.574 5.496 1.00 0.00 26 ALA A O 13
ATOM 7911 N N . HIS A 1 27 ? -9.367 3.445 5.425 1.00 0.00 27 HIS A N 13
ATOM 7912 C CA . HIS A 1 27 ? -8.338 2.949 6.333 1.00 0.00 27 HIS A CA 13
ATOM 7913 C C . HIS A 1 27 ? -6.957 3.045 5.693 1.00 0.00 27 HIS A C 13
ATOM 7914 O O . HIS A 1 27 ? -6.024 3.593 6.282 1.00 0.00 27 HIS A O 13
ATOM 7928 N N . LEU A 1 28 ? -6.832 2.509 4.484 1.00 0.00 28 LEU A N 13
ATOM 7929 C CA . LEU A 1 28 ? -5.563 2.533 3.763 1.00 0.00 28 LEU A CA 13
ATOM 7930 C C . LEU A 1 28 ? -5.078 3.965 3.563 1.00 0.00 28 LEU A C 13
ATOM 7931 O O . LEU A 1 28 ? -4.002 4.338 4.032 1.00 0.00 28 LEU A O 13
ATOM 7947 N N . SER A 1 29 ? -5.879 4.764 2.866 1.00 0.00 29 SER A N 13
ATOM 7948 C CA . SER A 1 29 ? -5.531 6.155 2.603 1.00 0.00 29 SER A CA 13
ATOM 7949 C C . SER A 1 29 ? -5.043 6.843 3.874 1.00 0.00 29 SER A C 13
ATOM 7950 O O . SER A 1 29 ? -4.088 7.620 3.848 1.00 0.00 29 SER A O 13
ATOM 7958 N N . LYS A 1 30 ? -5.707 6.553 4.988 1.00 0.00 30 LYS A N 13
ATOM 7959 C CA . LYS A 1 30 ? -5.343 7.141 6.272 1.00 0.00 30 LYS A CA 13
ATOM 7960 C C . LYS A 1 30 ? -4.029 6.559 6.784 1.00 0.00 30 LYS A C 13
ATOM 7961 O O . LYS A 1 30 ? -3.191 7.278 7.328 1.00 0.00 30 LYS A O 13
ATOM 7980 N N . HIS A 1 31 ? -3.856 5.253 6.605 1.00 0.00 31 HIS A N 13
ATOM 7981 C CA . HIS A 1 31 ? -2.642 4.576 7.047 1.00 0.00 31 HIS A CA 13
ATOM 7982 C C . HIS A 1 31 ? -1.454 4.965 6.173 1.00 0.00 31 HIS A C 13
ATOM 7983 O O . HIS A 1 31 ? -0.303 4.708 6.526 1.00 0.00 31 HIS A O 13
ATOM 7997 N N . GLN A 1 32 ? -1.741 5.583 5.033 1.00 0.00 32 GLN A N 13
ATOM 7998 C CA . GLN A 1 32 ? -0.695 6.005 4.109 1.00 0.00 32 GLN A CA 13
ATOM 7999 C C . GLN A 1 32 ? -0.047 7.304 4.577 1.00 0.00 32 GLN A C 13
ATOM 8000 O O . GLN A 1 32 ? 1.149 7.521 4.375 1.00 0.00 32 GLN A O 13
ATOM 8014 N N . LEU A 1 33 ? -0.842 8.165 5.202 1.00 0.00 33 LEU A N 13
ATOM 8015 C CA . LEU A 1 33 ? -0.346 9.443 5.699 1.00 0.00 33 LEU A CA 13
ATOM 8016 C C . LEU A 1 33 ? 0.797 9.236 6.688 1.00 0.00 33 LEU A C 13
ATOM 8017 O O . LEU A 1 33 ? 1.557 10.162 6.975 1.00 0.00 33 LEU A O 13
ATOM 8033 N N . ILE A 1 34 ? 0.913 8.017 7.203 1.00 0.00 34 ILE A N 13
ATOM 8034 C CA . ILE A 1 34 ? 1.966 7.689 8.156 1.00 0.00 34 ILE A CA 13
ATOM 8035 C C . ILE A 1 34 ? 3.299 7.467 7.449 1.00 0.00 34 ILE A C 13
ATOM 8036 O O . ILE A 1 34 ? 4.363 7.726 8.012 1.00 0.00 34 ILE A O 13
ATOM 8052 N N . HIS A 1 35 ? 3.233 6.988 6.211 1.00 0.00 35 HIS A N 13
ATOM 8053 C CA . HIS A 1 35 ? 4.435 6.735 5.424 1.00 0.00 35 HIS A CA 13
ATOM 8054 C C . HIS A 1 35 ? 5.049 8.042 4.933 1.00 0.00 35 HIS A C 13
ATOM 8055 O O . HIS A 1 35 ? 6.268 8.159 4.809 1.00 0.00 35 HIS A O 13
ATOM 8069 N N . ALA A 1 36 ? 4.196 9.022 4.653 1.00 0.00 36 ALA A N 13
ATOM 8070 C CA . ALA A 1 36 ? 4.655 10.321 4.176 1.00 0.00 36 ALA A CA 13
ATOM 8071 C C . ALA A 1 36 ? 4.906 11.275 5.339 1.00 0.00 36 ALA A C 13
ATOM 8072 O O . ALA A 1 36 ? 4.247 12.307 5.461 1.00 0.00 36 ALA A O 13
ATOM 8079 N N . GLY A 1 37 ? 5.862 10.923 6.192 1.00 0.00 37 GLY A N 13
ATOM 8080 C CA . GLY A 1 37 ? 6.183 11.758 7.335 1.00 0.00 37 GLY A CA 13
ATOM 8081 C C . GLY A 1 37 ? 7.434 12.585 7.116 1.00 0.00 37 GLY A C 13
ATOM 8082 O O . GLY A 1 37 ? 8.533 12.041 7.005 1.00 0.00 37 GLY A O 13
ATOM 8086 N N . GLU A 1 38 ? 7.269 13.902 7.052 1.00 0.00 38 GLU A N 13
ATOM 8087 C CA . GLU A 1 38 ? 8.396 14.804 6.843 1.00 0.00 38 GLU A CA 13
ATOM 8088 C C . GLU A 1 38 ? 8.021 16.237 7.208 1.00 0.00 38 GLU A C 13
ATOM 8089 O O . GLU A 1 38 ? 6.859 16.630 7.109 1.00 0.00 38 GLU A O 13
ATOM 8101 N N . ASN A 1 39 ? 9.013 17.012 7.632 1.00 0.00 39 ASN A N 13
ATOM 8102 C CA . ASN A 1 39 ? 8.789 18.402 8.014 1.00 0.00 39 ASN A CA 13
ATOM 8103 C C . ASN A 1 39 ? 9.737 19.332 7.263 1.00 0.00 39 ASN A C 13
ATOM 8104 O O . ASN A 1 39 ? 10.897 19.007 7.013 1.00 0.00 39 ASN A O 13
ATOM 8115 N N . PRO A 1 40 ? 9.233 20.520 6.896 1.00 0.00 40 PRO A N 13
ATOM 8116 C CA . PRO A 1 40 ? 10.018 21.523 6.170 1.00 0.00 40 PRO A CA 13
ATOM 8117 C C . PRO A 1 40 ? 11.108 22.144 7.037 1.00 0.00 40 PRO A C 13
ATOM 8118 O O . PRO A 1 40 ? 10.850 23.068 7.808 1.00 0.00 40 PRO A O 13
ATOM 8129 N N . SER A 1 41 ? 12.327 21.631 6.904 1.00 0.00 41 SER A N 13
ATOM 8130 C CA . SER A 1 41 ? 13.456 22.133 7.678 1.00 0.00 41 SER A CA 13
ATOM 8131 C C . SER A 1 41 ? 14.760 21.971 6.904 1.00 0.00 41 SER A C 13
ATOM 8132 O O . SER A 1 41 ? 15.166 20.857 6.576 1.00 0.00 41 SER A O 13
ATOM 8140 N N . GLY A 1 42 ? 15.413 23.093 6.615 1.00 0.00 42 GLY A N 13
ATOM 8141 C CA . GLY A 1 42 ? 16.665 23.055 5.882 1.00 0.00 42 GLY A CA 13
ATOM 8142 C C . GLY A 1 42 ? 16.515 23.540 4.453 1.00 0.00 42 GLY A C 13
ATOM 8143 O O . GLY A 1 42 ? 15.429 23.920 4.015 1.00 0.00 42 GLY A O 13
ATOM 8147 N N . PRO A 1 43 ? 17.626 23.532 3.702 1.00 0.00 43 PRO A N 13
ATOM 8148 C CA . PRO A 1 43 ? 17.639 23.972 2.304 1.00 0.00 43 PRO A CA 13
ATOM 8149 C C . PRO A 1 43 ? 16.893 23.009 1.386 1.00 0.00 43 PRO A C 13
ATOM 8150 O O . PRO A 1 43 ? 16.839 23.210 0.172 1.00 0.00 43 PRO A O 13
ATOM 8161 N N . SER A 1 44 ? 16.320 21.964 1.973 1.00 0.00 44 SER A N 13
ATOM 8162 C CA . SER A 1 44 ? 15.580 20.968 1.206 1.00 0.00 44 SER A CA 13
ATOM 8163 C C . SER A 1 44 ? 14.537 21.634 0.314 1.00 0.00 44 SER A C 13
ATOM 8164 O O . SER A 1 44 ? 14.189 22.798 0.510 1.00 0.00 44 SER A O 13
ATOM 8172 N N . SER A 1 45 ? 14.042 20.886 -0.667 1.00 0.00 45 SER A N 13
ATOM 8173 C CA . SER A 1 45 ? 13.041 21.404 -1.592 1.00 0.00 45 SER A CA 13
ATOM 8174 C C . SER A 1 45 ? 12.245 20.266 -2.224 1.00 0.00 45 SER A C 13
ATOM 8175 O O . SER A 1 45 ? 12.551 19.092 -2.021 1.00 0.00 45 SER A O 13
ATOM 8183 N N . GLY A 1 46 ? 11.220 20.624 -2.992 1.00 0.00 46 GLY A N 13
ATOM 8184 C CA . GLY A 1 46 ? 10.395 19.622 -3.642 1.00 0.00 46 GLY A CA 13
ATOM 8185 C C . GLY A 1 46 ? 8.927 19.764 -3.291 1.00 0.00 46 GLY A C 13
ATOM 8186 O O . GLY A 1 46 ? 8.468 19.109 -2.357 1.00 0.00 46 GLY A O 13
ATOM 8191 N N . GLY A 1 1 ? 17.333 -10.757 3.140 1.00 0.00 1 GLY A N 14
ATOM 8192 C CA . GLY A 1 1 ? 16.640 -9.582 2.645 1.00 0.00 1 GLY A CA 14
ATOM 8193 C C . GLY A 1 1 ? 15.167 -9.840 2.397 1.00 0.00 1 GLY A C 14
ATOM 8194 O O . GLY A 1 1 ? 14.756 -10.980 2.186 1.00 0.00 1 GLY A O 14
ATOM 8198 N N . SER A 1 2 ? 14.370 -8.776 2.424 1.00 0.00 2 SER A N 14
ATOM 8199 C CA . SER A 1 2 ? 12.932 -8.893 2.206 1.00 0.00 2 SER A CA 14
ATOM 8200 C C . SER A 1 2 ? 12.357 -7.587 1.666 1.00 0.00 2 SER A C 14
ATOM 8201 O O . SER A 1 2 ? 12.814 -6.501 2.022 1.00 0.00 2 SER A O 14
ATOM 8209 N N . SER A 1 3 ? 11.352 -7.703 0.804 1.00 0.00 3 SER A N 14
ATOM 8210 C CA . SER A 1 3 ? 10.715 -6.532 0.211 1.00 0.00 3 SER A CA 14
ATOM 8211 C C . SER A 1 3 ? 9.263 -6.828 -0.151 1.00 0.00 3 SER A C 14
ATOM 8212 O O . SER A 1 3 ? 8.985 -7.581 -1.083 1.00 0.00 3 SER A O 14
ATOM 8220 N N . GLY A 1 4 ? 8.340 -6.230 0.596 1.00 0.00 4 GLY A N 14
ATOM 8221 C CA . GLY A 1 4 ? 6.927 -6.442 0.339 1.00 0.00 4 GLY A CA 14
ATOM 8222 C C . GLY A 1 4 ? 6.511 -7.885 0.540 1.00 0.00 4 GLY A C 14
ATOM 8223 O O . GLY A 1 4 ? 7.143 -8.800 0.011 1.00 0.00 4 GLY A O 14
ATOM 8227 N N . SER A 1 5 ? 5.446 -8.091 1.309 1.00 0.00 5 SER A N 14
ATOM 8228 C CA . SER A 1 5 ? 4.950 -9.435 1.583 1.00 0.00 5 SER A CA 14
ATOM 8229 C C . SER A 1 5 ? 3.597 -9.661 0.915 1.00 0.00 5 SER A C 14
ATOM 8230 O O . SER A 1 5 ? 2.549 -9.461 1.528 1.00 0.00 5 SER A O 14
ATOM 8238 N N . SER A 1 6 ? 3.629 -10.079 -0.346 1.00 0.00 6 SER A N 14
ATOM 8239 C CA . SER A 1 6 ? 2.406 -10.329 -1.100 1.00 0.00 6 SER A CA 14
ATOM 8240 C C . SER A 1 6 ? 2.236 -11.819 -1.381 1.00 0.00 6 SER A C 14
ATOM 8241 O O . SER A 1 6 ? 2.914 -12.382 -2.239 1.00 0.00 6 SER A O 14
ATOM 8249 N N . GLY A 1 7 ? 1.324 -12.452 -0.649 1.00 0.00 7 GLY A N 14
ATOM 8250 C CA . GLY A 1 7 ? 1.080 -13.870 -0.833 1.00 0.00 7 GLY A CA 14
ATOM 8251 C C . GLY A 1 7 ? -0.387 -14.228 -0.701 1.00 0.00 7 GLY A C 14
ATOM 8252 O O . GLY A 1 7 ? -0.900 -15.063 -1.447 1.00 0.00 7 GLY A O 14
ATOM 8256 N N . THR A 1 8 ? -1.066 -13.597 0.252 1.00 0.00 8 THR A N 14
ATOM 8257 C CA . THR A 1 8 ? -2.482 -13.855 0.480 1.00 0.00 8 THR A CA 14
ATOM 8258 C C . THR A 1 8 ? -3.320 -12.614 0.196 1.00 0.00 8 THR A C 14
ATOM 8259 O O . THR A 1 8 ? -2.970 -11.508 0.609 1.00 0.00 8 THR A O 14
ATOM 8270 N N . LYS A 1 9 ? -4.429 -12.803 -0.510 1.00 0.00 9 LYS A N 14
ATOM 8271 C CA . LYS A 1 9 ? -5.319 -11.700 -0.849 1.00 0.00 9 LYS A CA 14
ATOM 8272 C C . LYS A 1 9 ? -6.613 -11.778 -0.044 1.00 0.00 9 LYS A C 14
ATOM 8273 O O . LYS A 1 9 ? -7.543 -12.493 -0.416 1.00 0.00 9 LYS A O 14
ATOM 8292 N N . GLU A 1 10 ? -6.665 -11.037 1.058 1.00 0.00 10 GLU A N 14
ATOM 8293 C CA . GLU A 1 10 ? -7.845 -11.023 1.914 1.00 0.00 10 GLU A CA 14
ATOM 8294 C C . GLU A 1 10 ? -8.673 -9.763 1.679 1.00 0.00 10 GLU A C 14
ATOM 8295 O O . GLU A 1 10 ? -9.879 -9.834 1.442 1.00 0.00 10 GLU A O 14
ATOM 8307 N N . HIS A 1 11 ? -8.016 -8.609 1.746 1.00 0.00 11 HIS A N 14
ATOM 8308 C CA . HIS A 1 11 ? -8.690 -7.332 1.541 1.00 0.00 11 HIS A CA 14
ATOM 8309 C C . HIS A 1 11 ? -8.329 -6.740 0.182 1.00 0.00 11 HIS A C 14
ATOM 8310 O O . HIS A 1 11 ? -7.215 -6.901 -0.317 1.00 0.00 11 HIS A O 14
ATOM 8324 N N . PRO A 1 12 ? -9.293 -6.038 -0.433 1.00 0.00 12 PRO A N 14
ATOM 8325 C CA . PRO A 1 12 ? -9.100 -5.408 -1.742 1.00 0.00 12 PRO A CA 14
ATOM 8326 C C . PRO A 1 12 ? -8.141 -4.224 -1.680 1.00 0.00 12 PRO A C 14
ATOM 8327 O O . PRO A 1 12 ? -7.744 -3.679 -2.711 1.00 0.00 12 PRO A O 14
ATOM 8338 N N . PHE A 1 13 ? -7.772 -3.830 -0.466 1.00 0.00 13 PHE A N 14
ATOM 8339 C CA . PHE A 1 13 ? -6.860 -2.710 -0.270 1.00 0.00 13 PHE A CA 14
ATOM 8340 C C . PHE A 1 13 ? -5.588 -3.162 0.442 1.00 0.00 13 PHE A C 14
ATOM 8341 O O . PHE A 1 13 ? -5.644 -3.772 1.510 1.00 0.00 13 PHE A O 14
ATOM 8358 N N . LYS A 1 14 ? -4.442 -2.859 -0.158 1.00 0.00 14 LYS A N 14
ATOM 8359 C CA . LYS A 1 14 ? -3.155 -3.233 0.416 1.00 0.00 14 LYS A CA 14
ATOM 8360 C C . LYS A 1 14 ? -2.155 -2.086 0.303 1.00 0.00 14 LYS A C 14
ATOM 8361 O O . LYS A 1 14 ? -1.912 -1.567 -0.787 1.00 0.00 14 LYS A O 14
ATOM 8380 N N . CYS A 1 15 ? -1.577 -1.697 1.434 1.00 0.00 15 CYS A N 14
ATOM 8381 C CA . CYS A 1 15 ? -0.603 -0.613 1.462 1.00 0.00 15 CYS A CA 14
ATOM 8382 C C . CYS A 1 15 ? 0.597 -0.937 0.578 1.00 0.00 15 CYS A C 14
ATOM 8383 O O . CYS A 1 15 ? 1.349 -1.872 0.852 1.00 0.00 15 CYS A O 14
ATOM 8390 N N . ASN A 1 16 ? 0.770 -0.158 -0.485 1.00 0.00 16 ASN A N 14
ATOM 8391 C CA . ASN A 1 16 ? 1.878 -0.362 -1.411 1.00 0.00 16 ASN A CA 14
ATOM 8392 C C . ASN A 1 16 ? 3.165 0.246 -0.861 1.00 0.00 16 ASN A C 14
ATOM 8393 O O . ASN A 1 16 ? 4.149 0.399 -1.584 1.00 0.00 16 ASN A O 14
ATOM 8404 N N . GLU A 1 17 ? 3.150 0.589 0.423 1.00 0.00 17 GLU A N 14
ATOM 8405 C CA . GLU A 1 17 ? 4.315 1.180 1.069 1.00 0.00 17 GLU A CA 14
ATOM 8406 C C . GLU A 1 17 ? 4.963 0.191 2.035 1.00 0.00 17 GLU A C 14
ATOM 8407 O O . GLU A 1 17 ? 6.178 0.204 2.233 1.00 0.00 17 GLU A O 14
ATOM 8419 N N . CYS A 1 18 ? 4.142 -0.666 2.633 1.00 0.00 18 CYS A N 14
ATOM 8420 C CA . CYS A 1 18 ? 4.631 -1.662 3.578 1.00 0.00 18 CYS A CA 14
ATOM 8421 C C . CYS A 1 18 ? 4.116 -3.053 3.219 1.00 0.00 18 CYS A C 14
ATOM 8422 O O . CYS A 1 18 ? 4.821 -4.048 3.379 1.00 0.00 18 CYS A O 14
ATOM 8429 N N . GLY A 1 19 ? 2.880 -3.112 2.732 1.00 0.00 19 GLY A N 14
ATOM 8430 C CA . GLY A 1 19 ? 2.291 -4.384 2.357 1.00 0.00 19 GLY A CA 14
ATOM 8431 C C . GLY A 1 19 ? 1.115 -4.760 3.237 1.00 0.00 19 GLY A C 14
ATOM 8432 O O . GLY A 1 19 ? 0.663 -5.905 3.228 1.00 0.00 19 GLY A O 14
ATOM 8436 N N . LYS A 1 20 ? 0.617 -3.793 4.001 1.00 0.00 20 LYS A N 14
ATOM 8437 C CA . LYS A 1 20 ? -0.514 -4.027 4.891 1.00 0.00 20 LYS A CA 14
ATOM 8438 C C . LYS A 1 20 ? -1.798 -4.237 4.096 1.00 0.00 20 LYS A C 14
ATOM 8439 O O . LYS A 1 20 ? -1.778 -4.292 2.866 1.00 0.00 20 LYS A O 14
ATOM 8458 N N . THR A 1 21 ? -2.917 -4.351 4.806 1.00 0.00 21 THR A N 14
ATOM 8459 C CA . THR A 1 21 ? -4.210 -4.554 4.166 1.00 0.00 21 THR A CA 14
ATOM 8460 C C . THR A 1 21 ? -5.340 -3.983 5.016 1.00 0.00 21 THR A C 14
ATOM 8461 O O . THR A 1 21 ? -5.285 -4.021 6.246 1.00 0.00 21 THR A O 14
ATOM 8472 N N . PHE A 1 22 ? -6.364 -3.455 4.354 1.00 0.00 22 PHE A N 14
ATOM 8473 C CA . PHE A 1 22 ? -7.507 -2.876 5.050 1.00 0.00 22 PHE A CA 14
ATOM 8474 C C . PHE A 1 22 ? -8.805 -3.172 4.304 1.00 0.00 22 PHE A C 14
ATOM 8475 O O . PHE A 1 22 ? -8.863 -3.085 3.078 1.00 0.00 22 PHE A O 14
ATOM 8492 N N . SER A 1 23 ? -9.844 -3.525 5.055 1.00 0.00 23 SER A N 14
ATOM 8493 C CA . SER A 1 23 ? -11.140 -3.839 4.466 1.00 0.00 23 SER A CA 14
ATOM 8494 C C . SER A 1 23 ? -11.610 -2.711 3.552 1.00 0.00 23 SER A C 14
ATOM 8495 O O . SER A 1 23 ? -11.956 -2.939 2.393 1.00 0.00 23 SER A O 14
ATOM 8503 N N . HIS A 1 24 ? -11.619 -1.493 4.084 1.00 0.00 24 HIS A N 14
ATOM 8504 C CA . HIS A 1 24 ? -12.045 -0.327 3.317 1.00 0.00 24 HIS A CA 14
ATOM 8505 C C . HIS A 1 24 ? -10.843 0.497 2.867 1.00 0.00 24 HIS A C 14
ATOM 8506 O O . HIS A 1 24 ? -9.739 0.338 3.389 1.00 0.00 24 HIS A O 14
ATOM 8520 N N . SER A 1 25 ? -11.065 1.377 1.897 1.00 0.00 25 SER A N 14
ATOM 8521 C CA . SER A 1 25 ? -9.998 2.223 1.374 1.00 0.00 25 SER A CA 14
ATOM 8522 C C . SER A 1 25 ? -9.605 3.292 2.389 1.00 0.00 25 SER A C 14
ATOM 8523 O O . SER A 1 25 ? -8.436 3.419 2.753 1.00 0.00 25 SER A O 14
ATOM 8531 N N . ALA A 1 26 ? -10.591 4.059 2.843 1.00 0.00 26 ALA A N 14
ATOM 8532 C CA . ALA A 1 26 ? -10.350 5.116 3.818 1.00 0.00 26 ALA A CA 14
ATOM 8533 C C . ALA A 1 26 ? -9.270 4.707 4.814 1.00 0.00 26 ALA A C 14
ATOM 8534 O O . ALA A 1 26 ? -8.412 5.512 5.180 1.00 0.00 26 ALA A O 14
ATOM 8541 N N . HIS A 1 27 ? -9.319 3.453 5.252 1.00 0.00 27 HIS A N 14
ATOM 8542 C CA . HIS A 1 27 ? -8.344 2.938 6.207 1.00 0.00 27 HIS A CA 14
ATOM 8543 C C . HIS A 1 27 ? -6.939 2.957 5.613 1.00 0.00 27 HIS A C 14
ATOM 8544 O O . HIS A 1 27 ? -5.988 3.402 6.256 1.00 0.00 27 HIS A O 14
ATOM 8558 N N . LEU A 1 28 ? -6.816 2.471 4.383 1.00 0.00 28 LEU A N 14
ATOM 8559 C CA . LEU A 1 28 ? -5.526 2.432 3.701 1.00 0.00 28 LEU A CA 14
ATOM 8560 C C . LEU A 1 28 ? -4.981 3.840 3.485 1.00 0.00 28 LEU A C 14
ATOM 8561 O O . LEU A 1 28 ? -3.912 4.187 3.988 1.00 0.00 28 LEU A O 14
ATOM 8577 N N . SER A 1 29 ? -5.724 4.648 2.735 1.00 0.00 29 SER A N 14
ATOM 8578 C CA . SER A 1 29 ? -5.315 6.018 2.451 1.00 0.00 29 SER A CA 14
ATOM 8579 C C . SER A 1 29 ? -4.856 6.723 3.724 1.00 0.00 29 SER A C 14
ATOM 8580 O O . SER A 1 29 ? -3.859 7.445 3.724 1.00 0.00 29 SER A O 14
ATOM 8588 N N . LYS A 1 30 ? -5.593 6.510 4.809 1.00 0.00 30 LYS A N 14
ATOM 8589 C CA . LYS A 1 30 ? -5.263 7.122 6.091 1.00 0.00 30 LYS A CA 14
ATOM 8590 C C . LYS A 1 30 ? -3.966 6.548 6.651 1.00 0.00 30 LYS A C 14
ATOM 8591 O O . LYS A 1 30 ? -3.108 7.285 7.138 1.00 0.00 30 LYS A O 14
ATOM 8610 N N . HIS A 1 31 ? -3.829 5.227 6.578 1.00 0.00 31 HIS A N 14
ATOM 8611 C CA . HIS A 1 31 ? -2.634 4.554 7.076 1.00 0.00 31 HIS A CA 14
ATOM 8612 C C . HIS A 1 31 ? -1.417 4.909 6.228 1.00 0.00 31 HIS A C 14
ATOM 8613 O O . HIS A 1 31 ? -0.279 4.657 6.623 1.00 0.00 31 HIS A O 14
ATOM 8627 N N . GLN A 1 32 ? -1.665 5.494 5.061 1.00 0.00 32 GLN A N 14
ATOM 8628 C CA . GLN A 1 32 ? -0.589 5.882 4.157 1.00 0.00 32 GLN A CA 14
ATOM 8629 C C . GLN A 1 32 ? 0.061 7.185 4.611 1.00 0.00 32 GLN A C 14
ATOM 8630 O O . GLN A 1 32 ? 1.257 7.398 4.407 1.00 0.00 32 GLN A O 14
ATOM 8644 N N . LEU A 1 33 ? -0.733 8.053 5.227 1.00 0.00 33 LEU A N 14
ATOM 8645 C CA . LEU A 1 33 ? -0.235 9.336 5.710 1.00 0.00 33 LEU A CA 14
ATOM 8646 C C . LEU A 1 33 ? 0.881 9.138 6.731 1.00 0.00 33 LEU A C 14
ATOM 8647 O O . LEU A 1 33 ? 1.684 10.039 6.970 1.00 0.00 33 LEU A O 14
ATOM 8663 N N . ILE A 1 34 ? 0.925 7.951 7.328 1.00 0.00 34 ILE A N 14
ATOM 8664 C CA . ILE A 1 34 ? 1.945 7.634 8.320 1.00 0.00 34 ILE A CA 14
ATOM 8665 C C . ILE A 1 34 ? 3.304 7.422 7.663 1.00 0.00 34 ILE A C 14
ATOM 8666 O O . ILE A 1 34 ? 4.345 7.680 8.268 1.00 0.00 34 ILE A O 14
ATOM 8682 N N . HIS A 1 35 ? 3.287 6.952 6.420 1.00 0.00 35 HIS A N 14
ATOM 8683 C CA . HIS A 1 35 ? 4.520 6.708 5.678 1.00 0.00 35 HIS A CA 14
ATOM 8684 C C . HIS A 1 35 ? 5.111 8.016 5.161 1.00 0.00 35 HIS A C 14
ATOM 8685 O O . HIS A 1 35 ? 6.330 8.169 5.083 1.00 0.00 35 HIS A O 14
ATOM 8699 N N . ALA A 1 36 ? 4.240 8.956 4.810 1.00 0.00 36 ALA A N 14
ATOM 8700 C CA . ALA A 1 36 ? 4.676 10.251 4.302 1.00 0.00 36 ALA A CA 14
ATOM 8701 C C . ALA A 1 36 ? 4.914 11.235 5.442 1.00 0.00 36 ALA A C 14
ATOM 8702 O O . ALA A 1 36 ? 4.004 11.949 5.859 1.00 0.00 36 ALA A O 14
ATOM 8709 N N . GLY A 1 37 ? 6.146 11.267 5.942 1.00 0.00 37 GLY A N 14
ATOM 8710 C CA . GLY A 1 37 ? 6.481 12.167 7.030 1.00 0.00 37 GLY A CA 14
ATOM 8711 C C . GLY A 1 37 ? 6.538 13.616 6.587 1.00 0.00 37 GLY A C 14
ATOM 8712 O O . GLY A 1 37 ? 7.538 14.060 6.025 1.00 0.00 37 GLY A O 14
ATOM 8716 N N . GLU A 1 38 ? 5.461 14.353 6.840 1.00 0.00 38 GLU A N 14
ATOM 8717 C CA . GLU A 1 38 ? 5.393 15.760 6.461 1.00 0.00 38 GLU A CA 14
ATOM 8718 C C . GLU A 1 38 ? 5.952 16.649 7.568 1.00 0.00 38 GLU A C 14
ATOM 8719 O O . GLU A 1 38 ? 5.300 16.875 8.586 1.00 0.00 38 GLU A O 14
ATOM 8731 N N . ASN A 1 39 ? 7.165 17.152 7.359 1.00 0.00 39 ASN A N 14
ATOM 8732 C CA . ASN A 1 39 ? 7.813 18.016 8.339 1.00 0.00 39 ASN A CA 14
ATOM 8733 C C . ASN A 1 39 ? 8.698 19.051 7.650 1.00 0.00 39 ASN A C 14
ATOM 8734 O O . ASN A 1 39 ? 9.332 18.782 6.630 1.00 0.00 39 ASN A O 14
ATOM 8745 N N . PRO A 1 40 ? 8.742 20.264 8.220 1.00 0.00 40 PRO A N 14
ATOM 8746 C CA . PRO A 1 40 ? 9.546 21.364 7.679 1.00 0.00 40 PRO A CA 14
ATOM 8747 C C . PRO A 1 40 ? 11.043 21.124 7.844 1.00 0.00 40 PRO A C 14
ATOM 8748 O O . PRO A 1 40 ? 11.863 21.856 7.292 1.00 0.00 40 PRO A O 14
ATOM 8759 N N . SER A 1 41 ? 11.391 20.093 8.608 1.00 0.00 41 SER A N 14
ATOM 8760 C CA . SER A 1 41 ? 12.790 19.759 8.848 1.00 0.00 41 SER A CA 14
ATOM 8761 C C . SER A 1 41 ? 13.429 19.162 7.598 1.00 0.00 41 SER A C 14
ATOM 8762 O O . SER A 1 41 ? 12.965 18.150 7.073 1.00 0.00 41 SER A O 14
ATOM 8770 N N . GLY A 1 42 ? 14.497 19.797 7.125 1.00 0.00 42 GLY A N 14
ATOM 8771 C CA . GLY A 1 42 ? 15.182 19.316 5.940 1.00 0.00 42 GLY A CA 14
ATOM 8772 C C . GLY A 1 42 ? 14.223 18.930 4.832 1.00 0.00 42 GLY A C 14
ATOM 8773 O O . GLY A 1 42 ? 13.870 17.762 4.666 1.00 0.00 42 GLY A O 14
ATOM 8777 N N . PRO A 1 43 ? 13.783 19.928 4.051 1.00 0.00 43 PRO A N 14
ATOM 8778 C CA . PRO A 1 43 ? 12.852 19.711 2.940 1.00 0.00 43 PRO A CA 14
ATOM 8779 C C . PRO A 1 43 ? 13.496 18.957 1.782 1.00 0.00 43 PRO A C 14
ATOM 8780 O O . PRO A 1 43 ? 12.835 18.634 0.794 1.00 0.00 43 PRO A O 14
ATOM 8791 N N . SER A 1 44 ? 14.789 18.679 1.909 1.00 0.00 44 SER A N 14
ATOM 8792 C CA . SER A 1 44 ? 15.523 17.965 0.871 1.00 0.00 44 SER A CA 14
ATOM 8793 C C . SER A 1 44 ? 15.747 18.856 -0.347 1.00 0.00 44 SER A C 14
ATOM 8794 O O . SER A 1 44 ? 15.615 18.412 -1.487 1.00 0.00 44 SER A O 14
ATOM 8802 N N . SER A 1 45 ? 16.086 20.117 -0.096 1.00 0.00 45 SER A N 14
ATOM 8803 C CA . SER A 1 45 ? 16.324 21.073 -1.170 1.00 0.00 45 SER A CA 14
ATOM 8804 C C . SER A 1 45 ? 17.473 20.612 -2.062 1.00 0.00 45 SER A C 14
ATOM 8805 O O . SER A 1 45 ? 18.595 20.414 -1.597 1.00 0.00 45 SER A O 14
ATOM 8813 N N . GLY A 1 46 ? 17.184 20.444 -3.349 1.00 0.00 46 GLY A N 14
ATOM 8814 C CA . GLY A 1 46 ? 18.202 20.008 -4.287 1.00 0.00 46 GLY A CA 14
ATOM 8815 C C . GLY A 1 46 ? 17.630 19.684 -5.654 1.00 0.00 46 GLY A C 14
ATOM 8816 O O . GLY A 1 46 ? 16.632 20.287 -6.043 1.00 0.00 46 GLY A O 14
ATOM 8821 N N . GLY A 1 1 ? 9.307 -24.691 -4.978 1.00 0.00 1 GLY A N 15
ATOM 8822 C CA . GLY A 1 1 ? 9.552 -24.924 -6.389 1.00 0.00 1 GLY A CA 15
ATOM 8823 C C . GLY A 1 1 ? 8.574 -24.182 -7.278 1.00 0.00 1 GLY A C 15
ATOM 8824 O O . GLY A 1 1 ? 8.601 -22.954 -7.353 1.00 0.00 1 GLY A O 15
ATOM 8828 N N . SER A 1 2 ? 7.708 -24.930 -7.955 1.00 0.00 2 SER A N 15
ATOM 8829 C CA . SER A 1 2 ? 6.720 -24.336 -8.848 1.00 0.00 2 SER A CA 15
ATOM 8830 C C . SER A 1 2 ? 5.914 -23.259 -8.128 1.00 0.00 2 SER A C 15
ATOM 8831 O O . SER A 1 2 ? 5.656 -23.361 -6.929 1.00 0.00 2 SER A O 15
ATOM 8839 N N . SER A 1 3 ? 5.520 -22.229 -8.869 1.00 0.00 3 SER A N 15
ATOM 8840 C CA . SER A 1 3 ? 4.747 -21.131 -8.301 1.00 0.00 3 SER A CA 15
ATOM 8841 C C . SER A 1 3 ? 3.289 -21.537 -8.105 1.00 0.00 3 SER A C 15
ATOM 8842 O O . SER A 1 3 ? 2.736 -21.400 -7.015 1.00 0.00 3 SER A O 15
ATOM 8850 N N . GLY A 1 4 ? 2.673 -22.038 -9.172 1.00 0.00 4 GLY A N 15
ATOM 8851 C CA . GLY A 1 4 ? 1.285 -22.457 -9.098 1.00 0.00 4 GLY A CA 15
ATOM 8852 C C . GLY A 1 4 ? 0.333 -21.286 -8.956 1.00 0.00 4 GLY A C 15
ATOM 8853 O O . GLY A 1 4 ? 0.734 -20.197 -8.546 1.00 0.00 4 GLY A O 15
ATOM 8857 N N . SER A 1 5 ? -0.932 -21.509 -9.298 1.00 0.00 5 SER A N 15
ATOM 8858 C CA . SER A 1 5 ? -1.943 -20.462 -9.212 1.00 0.00 5 SER A CA 15
ATOM 8859 C C . SER A 1 5 ? -2.694 -20.540 -7.886 1.00 0.00 5 SER A C 15
ATOM 8860 O O . SER A 1 5 ? -3.765 -21.139 -7.801 1.00 0.00 5 SER A O 15
ATOM 8868 N N . SER A 1 6 ? -2.123 -19.928 -6.854 1.00 0.00 6 SER A N 15
ATOM 8869 C CA . SER A 1 6 ? -2.736 -19.930 -5.530 1.00 0.00 6 SER A CA 15
ATOM 8870 C C . SER A 1 6 ? -2.794 -18.518 -4.956 1.00 0.00 6 SER A C 15
ATOM 8871 O O . SER A 1 6 ? -1.835 -18.041 -4.351 1.00 0.00 6 SER A O 15
ATOM 8879 N N . GLY A 1 7 ? -3.928 -17.852 -5.152 1.00 0.00 7 GLY A N 15
ATOM 8880 C CA . GLY A 1 7 ? -4.092 -16.501 -4.649 1.00 0.00 7 GLY A CA 15
ATOM 8881 C C . GLY A 1 7 ? -5.045 -16.432 -3.472 1.00 0.00 7 GLY A C 15
ATOM 8882 O O . GLY A 1 7 ? -5.996 -17.210 -3.386 1.00 0.00 7 GLY A O 15
ATOM 8886 N N . THR A 1 8 ? -4.790 -15.499 -2.560 1.00 0.00 8 THR A N 15
ATOM 8887 C CA . THR A 1 8 ? -5.629 -15.334 -1.380 1.00 0.00 8 THR A CA 15
ATOM 8888 C C . THR A 1 8 ? -6.459 -14.058 -1.471 1.00 0.00 8 THR A C 15
ATOM 8889 O O . THR A 1 8 ? -6.070 -13.098 -2.136 1.00 0.00 8 THR A O 15
ATOM 8900 N N . LYS A 1 9 ? -7.604 -14.053 -0.797 1.00 0.00 9 LYS A N 15
ATOM 8901 C CA . LYS A 1 9 ? -8.489 -12.894 -0.799 1.00 0.00 9 LYS A CA 15
ATOM 8902 C C . LYS A 1 9 ? -8.459 -12.185 0.551 1.00 0.00 9 LYS A C 15
ATOM 8903 O O . LYS A 1 9 ? -9.409 -12.272 1.329 1.00 0.00 9 LYS A O 15
ATOM 8922 N N . GLU A 1 10 ? -7.364 -11.482 0.821 1.00 0.00 10 GLU A N 15
ATOM 8923 C CA . GLU A 1 10 ? -7.212 -10.757 2.077 1.00 0.00 10 GLU A CA 15
ATOM 8924 C C . GLU A 1 10 ? -8.120 -9.530 2.111 1.00 0.00 10 GLU A C 15
ATOM 8925 O O . GLU A 1 10 ? -9.022 -9.434 2.943 1.00 0.00 10 GLU A O 15
ATOM 8937 N N . HIS A 1 11 ? -7.873 -8.594 1.200 1.00 0.00 11 HIS A N 15
ATOM 8938 C CA . HIS A 1 11 ? -8.667 -7.373 1.124 1.00 0.00 11 HIS A CA 15
ATOM 8939 C C . HIS A 1 11 ? -8.414 -6.642 -0.191 1.00 0.00 11 HIS A C 15
ATOM 8940 O O . HIS A 1 11 ? -7.357 -6.772 -0.809 1.00 0.00 11 HIS A O 15
ATOM 8954 N N . PRO A 1 12 ? -9.407 -5.855 -0.631 1.00 0.00 12 PRO A N 15
ATOM 8955 C CA . PRO A 1 12 ? -9.316 -5.087 -1.877 1.00 0.00 12 PRO A CA 15
ATOM 8956 C C . PRO A 1 12 ? -8.318 -3.939 -1.779 1.00 0.00 12 PRO A C 15
ATOM 8957 O O . PRO A 1 12 ? -7.945 -3.340 -2.788 1.00 0.00 12 PRO A O 15
ATOM 8968 N N . PHE A 1 13 ? -7.887 -3.638 -0.559 1.00 0.00 13 PHE A N 15
ATOM 8969 C CA . PHE A 1 13 ? -6.931 -2.561 -0.329 1.00 0.00 13 PHE A CA 15
ATOM 8970 C C . PHE A 1 13 ? -5.666 -3.090 0.340 1.00 0.00 13 PHE A C 15
ATOM 8971 O O . PHE A 1 13 ? -5.715 -3.640 1.440 1.00 0.00 13 PHE A O 15
ATOM 8988 N N . LYS A 1 14 ? -4.533 -2.919 -0.333 1.00 0.00 14 LYS A N 15
ATOM 8989 C CA . LYS A 1 14 ? -3.253 -3.377 0.195 1.00 0.00 14 LYS A CA 15
ATOM 8990 C C . LYS A 1 14 ? -2.174 -2.316 0.003 1.00 0.00 14 LYS A C 15
ATOM 8991 O O . LYS A 1 14 ? -1.864 -1.928 -1.124 1.00 0.00 14 LYS A O 15
ATOM 9010 N N . CYS A 1 15 ? -1.603 -1.852 1.110 1.00 0.00 15 CYS A N 15
ATOM 9011 C CA . CYS A 1 15 ? -0.558 -0.837 1.064 1.00 0.00 15 CYS A CA 15
ATOM 9012 C C . CYS A 1 15 ? 0.675 -1.359 0.333 1.00 0.00 15 CYS A C 15
ATOM 9013 O O . CYS A 1 15 ? 1.048 -2.523 0.476 1.00 0.00 15 CYS A O 15
ATOM 9020 N N . ASN A 1 16 ? 1.305 -0.489 -0.450 1.00 0.00 16 ASN A N 15
ATOM 9021 C CA . ASN A 1 16 ? 2.496 -0.862 -1.204 1.00 0.00 16 ASN A CA 15
ATOM 9022 C C . ASN A 1 16 ? 3.758 -0.351 -0.514 1.00 0.00 16 ASN A C 15
ATOM 9023 O O . ASN A 1 16 ? 4.863 -0.810 -0.802 1.00 0.00 16 ASN A O 15
ATOM 9034 N N . GLU A 1 17 ? 3.584 0.600 0.398 1.00 0.00 17 GLU A N 15
ATOM 9035 C CA . GLU A 1 17 ? 4.709 1.172 1.128 1.00 0.00 17 GLU A CA 15
ATOM 9036 C C . GLU A 1 17 ? 5.265 0.175 2.140 1.00 0.00 17 GLU A C 15
ATOM 9037 O O . GLU A 1 17 ? 6.477 0.078 2.332 1.00 0.00 17 GLU A O 15
ATOM 9049 N N . CYS A 1 18 ? 4.370 -0.566 2.785 1.00 0.00 18 CYS A N 15
ATOM 9050 C CA . CYS A 1 18 ? 4.769 -1.556 3.778 1.00 0.00 18 CYS A CA 15
ATOM 9051 C C . CYS A 1 18 ? 4.288 -2.949 3.381 1.00 0.00 18 CYS A C 15
ATOM 9052 O O . CYS A 1 18 ? 5.045 -3.917 3.434 1.00 0.00 18 CYS A O 15
ATOM 9059 N N . GLY A 1 19 ? 3.023 -3.041 2.982 1.00 0.00 19 GLY A N 15
ATOM 9060 C CA . GLY A 1 19 ? 2.463 -4.319 2.582 1.00 0.00 19 GLY A CA 15
ATOM 9061 C C . GLY A 1 19 ? 1.294 -4.737 3.452 1.00 0.00 19 GLY A C 15
ATOM 9062 O O . GLY A 1 19 ? 1.010 -5.927 3.593 1.00 0.00 19 GLY A O 15
ATOM 9066 N N . LYS A 1 20 ? 0.615 -3.758 4.039 1.00 0.00 20 LYS A N 15
ATOM 9067 C CA . LYS A 1 20 ? -0.529 -4.029 4.901 1.00 0.00 20 LYS A CA 15
ATOM 9068 C C . LYS A 1 20 ? -1.797 -4.224 4.076 1.00 0.00 20 LYS A C 15
ATOM 9069 O O . LYS A 1 20 ? -1.754 -4.241 2.846 1.00 0.00 20 LYS A O 15
ATOM 9088 N N . THR A 1 21 ? -2.927 -4.370 4.762 1.00 0.00 21 THR A N 15
ATOM 9089 C CA . THR A 1 21 ? -4.208 -4.564 4.093 1.00 0.00 21 THR A CA 15
ATOM 9090 C C . THR A 1 21 ? -5.355 -4.017 4.934 1.00 0.00 21 THR A C 15
ATOM 9091 O O . THR A 1 21 ? -5.318 -4.072 6.164 1.00 0.00 21 THR A O 15
ATOM 9102 N N . PHE A 1 22 ? -6.375 -3.490 4.264 1.00 0.00 22 PHE A N 15
ATOM 9103 C CA . PHE A 1 22 ? -7.535 -2.933 4.951 1.00 0.00 22 PHE A CA 15
ATOM 9104 C C . PHE A 1 22 ? -8.817 -3.224 4.177 1.00 0.00 22 PHE A C 15
ATOM 9105 O O . PHE A 1 22 ? -8.849 -3.130 2.950 1.00 0.00 22 PHE A O 15
ATOM 9122 N N . SER A 1 23 ? -9.872 -3.579 4.903 1.00 0.00 23 SER A N 15
ATOM 9123 C CA . SER A 1 23 ? -11.156 -3.888 4.285 1.00 0.00 23 SER A CA 15
ATOM 9124 C C . SER A 1 23 ? -11.680 -2.693 3.494 1.00 0.00 23 SER A C 15
ATOM 9125 O O . SER A 1 23 ? -12.112 -2.833 2.349 1.00 0.00 23 SER A O 15
ATOM 9133 N N . HIS A 1 24 ? -11.639 -1.517 4.113 1.00 0.00 24 HIS A N 15
ATOM 9134 C CA . HIS A 1 24 ? -12.109 -0.297 3.468 1.00 0.00 24 HIS A CA 15
ATOM 9135 C C . HIS A 1 24 ? -10.936 0.592 3.067 1.00 0.00 24 HIS A C 15
ATOM 9136 O O . HIS A 1 24 ? -9.849 0.497 3.638 1.00 0.00 24 HIS A O 15
ATOM 9150 N N . SER A 1 25 ? -11.163 1.455 2.082 1.00 0.00 25 SER A N 15
ATOM 9151 C CA . SER A 1 25 ? -10.123 2.357 1.601 1.00 0.00 25 SER A CA 15
ATOM 9152 C C . SER A 1 25 ? -9.754 3.379 2.672 1.00 0.00 25 SER A C 15
ATOM 9153 O O . SER A 1 25 ? -8.586 3.518 3.036 1.00 0.00 25 SER A O 15
ATOM 9161 N N . ALA A 1 26 ? -10.757 4.092 3.172 1.00 0.00 26 ALA A N 15
ATOM 9162 C CA . ALA A 1 26 ? -10.539 5.100 4.203 1.00 0.00 26 ALA A CA 15
ATOM 9163 C C . ALA A 1 26 ? -9.415 4.687 5.146 1.00 0.00 26 ALA A C 15
ATOM 9164 O O . ALA A 1 26 ? -8.628 5.521 5.594 1.00 0.00 26 ALA A O 15
ATOM 9171 N N . HIS A 1 27 ? -9.345 3.393 5.445 1.00 0.00 27 HIS A N 15
ATOM 9172 C CA . HIS A 1 27 ? -8.316 2.869 6.336 1.00 0.00 27 HIS A CA 15
ATOM 9173 C C . HIS A 1 27 ? -6.939 2.951 5.683 1.00 0.00 27 HIS A C 15
ATOM 9174 O O . HIS A 1 27 ? -5.983 3.441 6.286 1.00 0.00 27 HIS A O 15
ATOM 9188 N N . LEU A 1 28 ? -6.845 2.467 4.450 1.00 0.00 28 LEU A N 15
ATOM 9189 C CA . LEU A 1 28 ? -5.585 2.484 3.715 1.00 0.00 28 LEU A CA 15
ATOM 9190 C C . LEU A 1 28 ? -5.091 3.913 3.515 1.00 0.00 28 LEU A C 15
ATOM 9191 O O . LEU A 1 28 ? -4.009 4.276 3.974 1.00 0.00 28 LEU A O 15
ATOM 9207 N N . SER A 1 29 ? -5.893 4.720 2.827 1.00 0.00 29 SER A N 15
ATOM 9208 C CA . SER A 1 29 ? -5.537 6.109 2.565 1.00 0.00 29 SER A CA 15
ATOM 9209 C C . SER A 1 29 ? -5.005 6.782 3.827 1.00 0.00 29 SER A C 15
ATOM 9210 O O . SER A 1 29 ? -3.993 7.481 3.793 1.00 0.00 29 SER A O 15
ATOM 9218 N N . LYS A 1 30 ? -5.696 6.565 4.941 1.00 0.00 30 LYS A N 15
ATOM 9219 C CA . LYS A 1 30 ? -5.296 7.148 6.216 1.00 0.00 30 LYS A CA 15
ATOM 9220 C C . LYS A 1 30 ? -3.975 6.552 6.695 1.00 0.00 30 LYS A C 15
ATOM 9221 O O . LYS A 1 30 ? -3.106 7.267 7.194 1.00 0.00 30 LYS A O 15
ATOM 9240 N N . HIS A 1 31 ? -3.832 5.240 6.539 1.00 0.00 31 HIS A N 15
ATOM 9241 C CA . HIS A 1 31 ? -2.616 4.550 6.954 1.00 0.00 31 HIS A CA 15
ATOM 9242 C C . HIS A 1 31 ? -1.442 4.929 6.057 1.00 0.00 31 HIS A C 15
ATOM 9243 O O . HIS A 1 31 ? -0.287 4.661 6.385 1.00 0.00 31 HIS A O 15
ATOM 9257 N N . GLN A 1 32 ? -1.747 5.553 4.924 1.00 0.00 32 GLN A N 15
ATOM 9258 C CA . GLN A 1 32 ? -0.717 5.968 3.979 1.00 0.00 32 GLN A CA 15
ATOM 9259 C C . GLN A 1 32 ? -0.044 7.257 4.438 1.00 0.00 32 GLN A C 15
ATOM 9260 O O . GLN A 1 32 ? 1.142 7.475 4.187 1.00 0.00 32 GLN A O 15
ATOM 9274 N N . LEU A 1 33 ? -0.808 8.110 5.113 1.00 0.00 33 LEU A N 15
ATOM 9275 C CA . LEU A 1 33 ? -0.286 9.379 5.608 1.00 0.00 33 LEU A CA 15
ATOM 9276 C C . LEU A 1 33 ? 0.835 9.150 6.617 1.00 0.00 33 LEU A C 15
ATOM 9277 O O . LEU A 1 33 ? 1.662 10.031 6.852 1.00 0.00 33 LEU A O 15
ATOM 9293 N N . ILE A 1 34 ? 0.856 7.961 7.210 1.00 0.00 34 ILE A N 15
ATOM 9294 C CA . ILE A 1 34 ? 1.877 7.615 8.191 1.00 0.00 34 ILE A CA 15
ATOM 9295 C C . ILE A 1 34 ? 3.237 7.432 7.528 1.00 0.00 34 ILE A C 15
ATOM 9296 O O . ILE A 1 34 ? 4.277 7.682 8.140 1.00 0.00 34 ILE A O 15
ATOM 9312 N N . HIS A 1 35 ? 3.224 6.995 6.273 1.00 0.00 35 HIS A N 15
ATOM 9313 C CA . HIS A 1 35 ? 4.457 6.781 5.524 1.00 0.00 35 HIS A CA 15
ATOM 9314 C C . HIS A 1 35 ? 5.046 8.108 5.055 1.00 0.00 35 HIS A C 15
ATOM 9315 O O . HIS A 1 35 ? 6.264 8.261 4.969 1.00 0.00 35 HIS A O 15
ATOM 9329 N N . ALA A 1 36 ? 4.173 9.063 4.753 1.00 0.00 36 ALA A N 15
ATOM 9330 C CA . ALA A 1 36 ? 4.607 10.377 4.294 1.00 0.00 36 ALA A CA 15
ATOM 9331 C C . ALA A 1 36 ? 5.183 11.197 5.443 1.00 0.00 36 ALA A C 15
ATOM 9332 O O . ALA A 1 36 ? 4.450 11.671 6.309 1.00 0.00 36 ALA A O 15
ATOM 9339 N N . GLY A 1 37 ? 6.503 11.360 5.444 1.00 0.00 37 GLY A N 15
ATOM 9340 C CA . GLY A 1 37 ? 7.156 12.122 6.492 1.00 0.00 37 GLY A CA 15
ATOM 9341 C C . GLY A 1 37 ? 8.140 13.136 5.944 1.00 0.00 37 GLY A C 15
ATOM 9342 O O . GLY A 1 37 ? 9.352 12.970 6.079 1.00 0.00 37 GLY A O 15
ATOM 9346 N N . GLU A 1 38 ? 7.618 14.189 5.323 1.00 0.00 38 GLU A N 15
ATOM 9347 C CA . GLU A 1 38 ? 8.461 15.233 4.750 1.00 0.00 38 GLU A CA 15
ATOM 9348 C C . GLU A 1 38 ? 8.834 16.270 5.805 1.00 0.00 38 GLU A C 15
ATOM 9349 O O . GLU A 1 38 ? 8.007 16.658 6.629 1.00 0.00 38 GLU A O 15
ATOM 9361 N N . ASN A 1 39 ? 10.086 16.716 5.771 1.00 0.00 39 ASN A N 15
ATOM 9362 C CA . ASN A 1 39 ? 10.570 17.708 6.725 1.00 0.00 39 ASN A CA 15
ATOM 9363 C C . ASN A 1 39 ? 11.706 18.530 6.124 1.00 0.00 39 ASN A C 15
ATOM 9364 O O . ASN A 1 39 ? 12.536 18.028 5.366 1.00 0.00 39 ASN A O 15
ATOM 9375 N N . PRO A 1 40 ? 11.746 19.825 6.471 1.00 0.00 40 PRO A N 15
ATOM 9376 C CA . PRO A 1 40 ? 12.776 20.745 5.978 1.00 0.00 40 PRO A CA 15
ATOM 9377 C C . PRO A 1 40 ? 14.150 20.444 6.566 1.00 0.00 40 PRO A C 15
ATOM 9378 O O . PRO A 1 40 ? 15.128 21.128 6.263 1.00 0.00 40 PRO A O 15
ATOM 9389 N N . SER A 1 41 ? 14.218 19.417 7.407 1.00 0.00 41 SER A N 15
ATOM 9390 C CA . SER A 1 41 ? 15.473 19.028 8.039 1.00 0.00 41 SER A CA 15
ATOM 9391 C C . SER A 1 41 ? 15.951 17.679 7.512 1.00 0.00 41 SER A C 15
ATOM 9392 O O . SER A 1 41 ? 16.396 16.823 8.276 1.00 0.00 41 SER A O 15
ATOM 9400 N N . GLY A 1 42 ? 15.857 17.496 6.198 1.00 0.00 42 GLY A N 15
ATOM 9401 C CA . GLY A 1 42 ? 16.283 16.250 5.590 1.00 0.00 42 GLY A CA 15
ATOM 9402 C C . GLY A 1 42 ? 17.225 16.466 4.422 1.00 0.00 42 GLY A C 15
ATOM 9403 O O . GLY A 1 42 ? 17.544 17.598 4.057 1.00 0.00 42 GLY A O 15
ATOM 9407 N N . PRO A 1 43 ? 17.688 15.363 3.817 1.00 0.00 43 PRO A N 15
ATOM 9408 C CA . PRO A 1 43 ? 18.607 15.411 2.676 1.00 0.00 43 PRO A CA 15
ATOM 9409 C C . PRO A 1 43 ? 17.936 15.940 1.413 1.00 0.00 43 PRO A C 15
ATOM 9410 O O . PRO A 1 43 ? 18.566 16.616 0.600 1.00 0.00 43 PRO A O 15
ATOM 9421 N N . SER A 1 44 ? 16.653 15.629 1.256 1.00 0.00 44 SER A N 15
ATOM 9422 C CA . SER A 1 44 ? 15.897 16.071 0.090 1.00 0.00 44 SER A CA 15
ATOM 9423 C C . SER A 1 44 ? 15.962 17.588 -0.057 1.00 0.00 44 SER A C 15
ATOM 9424 O O . SER A 1 44 ? 16.159 18.310 0.921 1.00 0.00 44 SER A O 15
ATOM 9432 N N . SER A 1 45 ? 15.795 18.065 -1.286 1.00 0.00 45 SER A N 15
ATOM 9433 C CA . SER A 1 45 ? 15.838 19.496 -1.563 1.00 0.00 45 SER A CA 15
ATOM 9434 C C . SER A 1 45 ? 14.556 20.179 -1.096 1.00 0.00 45 SER A C 15
ATOM 9435 O O . SER A 1 45 ? 13.630 20.388 -1.879 1.00 0.00 45 SER A O 15
ATOM 9443 N N . GLY A 1 46 ? 14.511 20.524 0.187 1.00 0.00 46 GLY A N 15
ATOM 9444 C CA . GLY A 1 46 ? 13.339 21.180 0.738 1.00 0.00 46 GLY A CA 15
ATOM 9445 C C . GLY A 1 46 ? 12.911 20.583 2.064 1.00 0.00 46 GLY A C 15
ATOM 9446 O O . GLY A 1 46 ? 11.777 20.119 2.174 1.00 0.00 46 GLY A O 15
ATOM 9451 N N . GLY A 1 1 ? 7.870 -26.893 -9.065 1.00 0.00 1 GLY A N 16
ATOM 9452 C CA . GLY A 1 1 ? 6.872 -25.929 -8.641 1.00 0.00 1 GLY A CA 16
ATOM 9453 C C . GLY A 1 1 ? 6.510 -26.075 -7.176 1.00 0.00 1 GLY A C 16
ATOM 9454 O O . GLY A 1 1 ? 6.448 -27.187 -6.653 1.00 0.00 1 GLY A O 16
ATOM 9458 N N . SER A 1 2 ? 6.273 -24.948 -6.512 1.00 0.00 2 SER A N 16
ATOM 9459 C CA . SER A 1 2 ? 5.921 -24.955 -5.097 1.00 0.00 2 SER A CA 16
ATOM 9460 C C . SER A 1 2 ? 4.864 -23.897 -4.795 1.00 0.00 2 SER A C 16
ATOM 9461 O O . SER A 1 2 ? 4.813 -22.852 -5.443 1.00 0.00 2 SER A O 16
ATOM 9469 N N . SER A 1 3 ? 4.023 -24.176 -3.805 1.00 0.00 3 SER A N 16
ATOM 9470 C CA . SER A 1 3 ? 2.964 -23.252 -3.418 1.00 0.00 3 SER A CA 16
ATOM 9471 C C . SER A 1 3 ? 3.468 -21.812 -3.432 1.00 0.00 3 SER A C 16
ATOM 9472 O O . SER A 1 3 ? 2.865 -20.937 -4.052 1.00 0.00 3 SER A O 16
ATOM 9480 N N . GLY A 1 4 ? 4.580 -21.574 -2.742 1.00 0.00 4 GLY A N 16
ATOM 9481 C CA . GLY A 1 4 ? 5.147 -20.240 -2.687 1.00 0.00 4 GLY A CA 16
ATOM 9482 C C . GLY A 1 4 ? 4.107 -19.179 -2.387 1.00 0.00 4 GLY A C 16
ATOM 9483 O O . GLY A 1 4 ? 2.986 -19.494 -1.989 1.00 0.00 4 GLY A O 16
ATOM 9487 N N . SER A 1 5 ? 4.479 -17.917 -2.578 1.00 0.00 5 SER A N 16
ATOM 9488 C CA . SER A 1 5 ? 3.571 -16.805 -2.320 1.00 0.00 5 SER A CA 16
ATOM 9489 C C . SER A 1 5 ? 3.191 -16.102 -3.620 1.00 0.00 5 SER A C 16
ATOM 9490 O O . SER A 1 5 ? 3.849 -15.150 -4.039 1.00 0.00 5 SER A O 16
ATOM 9498 N N . SER A 1 6 ? 2.124 -16.579 -4.253 1.00 0.00 6 SER A N 16
ATOM 9499 C CA . SER A 1 6 ? 1.657 -15.999 -5.507 1.00 0.00 6 SER A CA 16
ATOM 9500 C C . SER A 1 6 ? 0.168 -15.675 -5.434 1.00 0.00 6 SER A C 16
ATOM 9501 O O . SER A 1 6 ? -0.578 -15.914 -6.383 1.00 0.00 6 SER A O 16
ATOM 9509 N N . GLY A 1 7 ? -0.258 -15.128 -4.300 1.00 0.00 7 GLY A N 16
ATOM 9510 C CA . GLY A 1 7 ? -1.655 -14.779 -4.122 1.00 0.00 7 GLY A CA 16
ATOM 9511 C C . GLY A 1 7 ? -1.981 -14.398 -2.692 1.00 0.00 7 GLY A C 16
ATOM 9512 O O . GLY A 1 7 ? -1.930 -15.235 -1.790 1.00 0.00 7 GLY A O 16
ATOM 9516 N N . THR A 1 8 ? -2.316 -13.128 -2.481 1.00 0.00 8 THR A N 16
ATOM 9517 C CA . THR A 1 8 ? -2.648 -12.637 -1.150 1.00 0.00 8 THR A CA 16
ATOM 9518 C C . THR A 1 8 ? -4.134 -12.811 -0.855 1.00 0.00 8 THR A C 16
ATOM 9519 O O . THR A 1 8 ? -4.511 -13.443 0.132 1.00 0.00 8 THR A O 16
ATOM 9530 N N . LYS A 1 9 ? -4.974 -12.247 -1.716 1.00 0.00 9 LYS A N 16
ATOM 9531 C CA . LYS A 1 9 ? -6.419 -12.341 -1.549 1.00 0.00 9 LYS A CA 16
ATOM 9532 C C . LYS A 1 9 ? -6.825 -12.002 -0.118 1.00 0.00 9 LYS A C 16
ATOM 9533 O O . LYS A 1 9 ? -7.646 -12.694 0.483 1.00 0.00 9 LYS A O 16
ATOM 9552 N N . GLU A 1 10 ? -6.245 -10.934 0.419 1.00 0.00 10 GLU A N 16
ATOM 9553 C CA . GLU A 1 10 ? -6.548 -10.504 1.779 1.00 0.00 10 GLU A CA 16
ATOM 9554 C C . GLU A 1 10 ? -7.611 -9.410 1.780 1.00 0.00 10 GLU A C 16
ATOM 9555 O O . GLU A 1 10 ? -8.559 -9.450 2.565 1.00 0.00 10 GLU A O 16
ATOM 9567 N N . HIS A 1 11 ? -7.446 -8.432 0.894 1.00 0.00 11 HIS A N 16
ATOM 9568 C CA . HIS A 1 11 ? -8.391 -7.326 0.792 1.00 0.00 11 HIS A CA 16
ATOM 9569 C C . HIS A 1 11 ? -8.128 -6.501 -0.464 1.00 0.00 11 HIS A C 16
ATOM 9570 O O . HIS A 1 11 ? -7.043 -6.538 -1.045 1.00 0.00 11 HIS A O 16
ATOM 9584 N N . PRO A 1 12 ? -9.144 -5.739 -0.896 1.00 0.00 12 PRO A N 16
ATOM 9585 C CA . PRO A 1 12 ? -9.047 -4.891 -2.088 1.00 0.00 12 PRO A CA 16
ATOM 9586 C C . PRO A 1 12 ? -8.115 -3.702 -1.879 1.00 0.00 12 PRO A C 16
ATOM 9587 O O . PRO A 1 12 ? -7.718 -3.036 -2.836 1.00 0.00 12 PRO A O 16
ATOM 9598 N N . PHE A 1 13 ? -7.769 -3.441 -0.623 1.00 0.00 13 PHE A N 16
ATOM 9599 C CA . PHE A 1 13 ? -6.884 -2.332 -0.289 1.00 0.00 13 PHE A CA 16
ATOM 9600 C C . PHE A 1 13 ? -5.643 -2.829 0.448 1.00 0.00 13 PHE A C 16
ATOM 9601 O O . PHE A 1 13 ? -5.699 -3.153 1.634 1.00 0.00 13 PHE A O 16
ATOM 9618 N N . LYS A 1 14 ? -4.523 -2.886 -0.265 1.00 0.00 14 LYS A N 16
ATOM 9619 C CA . LYS A 1 14 ? -3.267 -3.343 0.319 1.00 0.00 14 LYS A CA 16
ATOM 9620 C C . LYS A 1 14 ? -2.167 -2.305 0.121 1.00 0.00 14 LYS A C 16
ATOM 9621 O O . LYS A 1 14 ? -1.823 -1.958 -1.010 1.00 0.00 14 LYS A O 16
ATOM 9640 N N . CYS A 1 15 ? -1.616 -1.815 1.226 1.00 0.00 15 CYS A N 16
ATOM 9641 C CA . CYS A 1 15 ? -0.553 -0.818 1.174 1.00 0.00 15 CYS A CA 16
ATOM 9642 C C . CYS A 1 15 ? 0.671 -1.365 0.444 1.00 0.00 15 CYS A C 16
ATOM 9643 O O . CYS A 1 15 ? 1.145 -2.461 0.741 1.00 0.00 15 CYS A O 16
ATOM 9650 N N . ASN A 1 16 ? 1.176 -0.593 -0.512 1.00 0.00 16 ASN A N 16
ATOM 9651 C CA . ASN A 1 16 ? 2.344 -1.000 -1.285 1.00 0.00 16 ASN A CA 16
ATOM 9652 C C . ASN A 1 16 ? 3.627 -0.471 -0.651 1.00 0.00 16 ASN A C 16
ATOM 9653 O O . ASN A 1 16 ? 4.728 -0.870 -1.030 1.00 0.00 16 ASN A O 16
ATOM 9664 N N . GLU A 1 17 ? 3.476 0.427 0.317 1.00 0.00 17 GLU A N 16
ATOM 9665 C CA . GLU A 1 17 ? 4.623 1.009 1.004 1.00 0.00 17 GLU A CA 16
ATOM 9666 C C . GLU A 1 17 ? 5.211 0.026 2.012 1.00 0.00 17 GLU A C 16
ATOM 9667 O O . GLU A 1 17 ? 6.429 -0.081 2.154 1.00 0.00 17 GLU A O 16
ATOM 9679 N N . CYS A 1 18 ? 4.336 -0.691 2.710 1.00 0.00 18 CYS A N 16
ATOM 9680 C CA . CYS A 1 18 ? 4.767 -1.666 3.705 1.00 0.00 18 CYS A CA 16
ATOM 9681 C C . CYS A 1 18 ? 4.220 -3.053 3.380 1.00 0.00 18 CYS A C 16
ATOM 9682 O O . CYS A 1 18 ? 4.937 -4.049 3.464 1.00 0.00 18 CYS A O 16
ATOM 9689 N N . GLY A 1 19 ? 2.946 -3.109 3.006 1.00 0.00 19 GLY A N 16
ATOM 9690 C CA . GLY A 1 19 ? 2.325 -4.377 2.674 1.00 0.00 19 GLY A CA 16
ATOM 9691 C C . GLY A 1 19 ? 1.097 -4.661 3.517 1.00 0.00 19 GLY A C 16
ATOM 9692 O O . GLY A 1 19 ? 0.627 -5.797 3.580 1.00 0.00 19 GLY A O 16
ATOM 9696 N N . LYS A 1 20 ? 0.578 -3.627 4.169 1.00 0.00 20 LYS A N 16
ATOM 9697 C CA . LYS A 1 20 ? -0.602 -3.768 5.014 1.00 0.00 20 LYS A CA 16
ATOM 9698 C C . LYS A 1 20 ? -1.859 -3.945 4.167 1.00 0.00 20 LYS A C 16
ATOM 9699 O O . LYS A 1 20 ? -1.844 -3.714 2.958 1.00 0.00 20 LYS A O 16
ATOM 9718 N N . THR A 1 21 ? -2.948 -4.354 4.811 1.00 0.00 21 THR A N 16
ATOM 9719 C CA . THR A 1 21 ? -4.213 -4.561 4.118 1.00 0.00 21 THR A CA 16
ATOM 9720 C C . THR A 1 21 ? -5.386 -4.060 4.953 1.00 0.00 21 THR A C 16
ATOM 9721 O O . THR A 1 21 ? -5.380 -4.171 6.179 1.00 0.00 21 THR A O 16
ATOM 9732 N N . PHE A 1 22 ? -6.392 -3.509 4.282 1.00 0.00 22 PHE A N 16
ATOM 9733 C CA . PHE A 1 22 ? -7.572 -2.990 4.963 1.00 0.00 22 PHE A CA 16
ATOM 9734 C C . PHE A 1 22 ? -8.839 -3.310 4.175 1.00 0.00 22 PHE A C 16
ATOM 9735 O O . PHE A 1 22 ? -8.855 -3.234 2.946 1.00 0.00 22 PHE A O 16
ATOM 9752 N N . SER A 1 23 ? -9.900 -3.668 4.891 1.00 0.00 23 SER A N 16
ATOM 9753 C CA . SER A 1 23 ? -11.171 -4.003 4.259 1.00 0.00 23 SER A CA 16
ATOM 9754 C C . SER A 1 23 ? -11.732 -2.806 3.498 1.00 0.00 23 SER A C 16
ATOM 9755 O O . SER A 1 23 ? -12.358 -2.960 2.449 1.00 0.00 23 SER A O 16
ATOM 9763 N N . HIS A 1 24 ? -11.504 -1.611 4.035 1.00 0.00 24 HIS A N 16
ATOM 9764 C CA . HIS A 1 24 ? -11.985 -0.386 3.408 1.00 0.00 24 HIS A CA 16
ATOM 9765 C C . HIS A 1 24 ? -10.819 0.487 2.954 1.00 0.00 24 HIS A C 16
ATOM 9766 O O . HIS A 1 24 ? -9.692 0.326 3.423 1.00 0.00 24 HIS A O 16
ATOM 9780 N N . SER A 1 25 ? -11.098 1.410 2.040 1.00 0.00 25 SER A N 16
ATOM 9781 C CA . SER A 1 25 ? -10.071 2.306 1.520 1.00 0.00 25 SER A CA 16
ATOM 9782 C C . SER A 1 25 ? -9.696 3.361 2.555 1.00 0.00 25 SER A C 16
ATOM 9783 O O . SER A 1 25 ? -8.518 3.584 2.832 1.00 0.00 25 SER A O 16
ATOM 9791 N N . ALA A 1 26 ? -10.707 4.009 3.124 1.00 0.00 26 ALA A N 16
ATOM 9792 C CA . ALA A 1 26 ? -10.485 5.040 4.131 1.00 0.00 26 ALA A CA 16
ATOM 9793 C C . ALA A 1 26 ? -9.364 4.643 5.084 1.00 0.00 26 ALA A C 16
ATOM 9794 O O . ALA A 1 26 ? -8.521 5.466 5.444 1.00 0.00 26 ALA A O 16
ATOM 9801 N N . HIS A 1 27 ? -9.359 3.378 5.492 1.00 0.00 27 HIS A N 16
ATOM 9802 C CA . HIS A 1 27 ? -8.341 2.872 6.405 1.00 0.00 27 HIS A CA 16
ATOM 9803 C C . HIS A 1 27 ? -6.958 2.930 5.762 1.00 0.00 27 HIS A C 16
ATOM 9804 O O . HIS A 1 27 ? -5.994 3.388 6.378 1.00 0.00 27 HIS A O 16
ATOM 9818 N N . LEU A 1 28 ? -6.868 2.462 4.522 1.00 0.00 28 LEU A N 16
ATOM 9819 C CA . LEU A 1 28 ? -5.603 2.460 3.796 1.00 0.00 28 LEU A CA 16
ATOM 9820 C C . LEU A 1 28 ? -5.096 3.882 3.579 1.00 0.00 28 LEU A C 16
ATOM 9821 O O . LEU A 1 28 ? -3.997 4.232 4.008 1.00 0.00 28 LEU A O 16
ATOM 9837 N N . SER A 1 29 ? -5.907 4.698 2.914 1.00 0.00 29 SER A N 16
ATOM 9838 C CA . SER A 1 29 ? -5.540 6.083 2.639 1.00 0.00 29 SER A CA 16
ATOM 9839 C C . SER A 1 29 ? -5.040 6.774 3.904 1.00 0.00 29 SER A C 16
ATOM 9840 O O . SER A 1 29 ? -4.087 7.553 3.865 1.00 0.00 29 SER A O 16
ATOM 9848 N N . LYS A 1 30 ? -5.690 6.482 5.026 1.00 0.00 30 LYS A N 16
ATOM 9849 C CA . LYS A 1 30 ? -5.312 7.073 6.304 1.00 0.00 30 LYS A CA 16
ATOM 9850 C C . LYS A 1 30 ? -3.978 6.515 6.789 1.00 0.00 30 LYS A C 16
ATOM 9851 O O . LYS A 1 30 ? -3.125 7.256 7.279 1.00 0.00 30 LYS A O 16
ATOM 9870 N N . HIS A 1 31 ? -3.803 5.205 6.647 1.00 0.00 31 HIS A N 16
ATOM 9871 C CA . HIS A 1 31 ? -2.570 4.548 7.068 1.00 0.00 31 HIS A CA 16
ATOM 9872 C C . HIS A 1 31 ? -1.409 4.939 6.160 1.00 0.00 31 HIS A C 16
ATOM 9873 O O . HIS A 1 31 ? -0.246 4.704 6.488 1.00 0.00 31 HIS A O 16
ATOM 9887 N N . GLN A 1 32 ? -1.732 5.537 5.017 1.00 0.00 32 GLN A N 16
ATOM 9888 C CA . GLN A 1 32 ? -0.715 5.959 4.062 1.00 0.00 32 GLN A CA 16
ATOM 9889 C C . GLN A 1 32 ? -0.056 7.260 4.507 1.00 0.00 32 GLN A C 16
ATOM 9890 O O . GLN A 1 32 ? 1.140 7.468 4.294 1.00 0.00 32 GLN A O 16
ATOM 9904 N N . LEU A 1 33 ? -0.842 8.134 5.127 1.00 0.00 33 LEU A N 16
ATOM 9905 C CA . LEU A 1 33 ? -0.335 9.416 5.603 1.00 0.00 33 LEU A CA 16
ATOM 9906 C C . LEU A 1 33 ? 0.830 9.217 6.567 1.00 0.00 33 LEU A C 16
ATOM 9907 O O . LEU A 1 33 ? 1.654 10.114 6.754 1.00 0.00 33 LEU A O 16
ATOM 9923 N N . ILE A 1 34 ? 0.894 8.037 7.174 1.00 0.00 34 ILE A N 16
ATOM 9924 C CA . ILE A 1 34 ? 1.961 7.720 8.115 1.00 0.00 34 ILE A CA 16
ATOM 9925 C C . ILE A 1 34 ? 3.295 7.546 7.397 1.00 0.00 34 ILE A C 16
ATOM 9926 O O . ILE A 1 34 ? 4.355 7.829 7.957 1.00 0.00 34 ILE A O 16
ATOM 9942 N N . HIS A 1 35 ? 3.235 7.080 6.154 1.00 0.00 35 HIS A N 16
ATOM 9943 C CA . HIS A 1 35 ? 4.439 6.871 5.357 1.00 0.00 35 HIS A CA 16
ATOM 9944 C C . HIS A 1 35 ? 4.970 8.196 4.817 1.00 0.00 35 HIS A C 16
ATOM 9945 O O . HIS A 1 35 ? 6.179 8.383 4.682 1.00 0.00 35 HIS A O 16
ATOM 9959 N N . ALA A 1 36 ? 4.057 9.111 4.508 1.00 0.00 36 ALA A N 16
ATOM 9960 C CA . ALA A 1 36 ? 4.434 10.418 3.983 1.00 0.00 36 ALA A CA 16
ATOM 9961 C C . ALA A 1 36 ? 4.880 11.352 5.103 1.00 0.00 36 ALA A C 16
ATOM 9962 O O . ALA A 1 36 ? 4.150 11.571 6.069 1.00 0.00 36 ALA A O 16
ATOM 9969 N N . GLY A 1 37 ? 6.084 11.898 4.968 1.00 0.00 37 GLY A N 16
ATOM 9970 C CA . GLY A 1 37 ? 6.607 12.801 5.977 1.00 0.00 37 GLY A CA 16
ATOM 9971 C C . GLY A 1 37 ? 7.154 14.083 5.380 1.00 0.00 37 GLY A C 16
ATOM 9972 O O . GLY A 1 37 ? 8.334 14.162 5.041 1.00 0.00 37 GLY A O 16
ATOM 9976 N N . GLU A 1 38 ? 6.294 15.088 5.252 1.00 0.00 38 GLU A N 16
ATOM 9977 C CA . GLU A 1 38 ? 6.699 16.371 4.690 1.00 0.00 38 GLU A CA 16
ATOM 9978 C C . GLU A 1 38 ? 6.248 17.523 5.583 1.00 0.00 38 GLU A C 16
ATOM 9979 O O . GLU A 1 38 ? 5.056 17.810 5.690 1.00 0.00 38 GLU A O 16
ATOM 9991 N N . ASN A 1 39 ? 7.210 18.179 6.224 1.00 0.00 39 ASN A N 16
ATOM 9992 C CA . ASN A 1 39 ? 6.913 19.299 7.109 1.00 0.00 39 ASN A CA 16
ATOM 9993 C C . ASN A 1 39 ? 7.944 20.412 6.944 1.00 0.00 39 ASN A C 16
ATOM 9994 O O . ASN A 1 39 ? 9.144 20.167 6.824 1.00 0.00 39 ASN A O 16
ATOM 10005 N N . PRO A 1 40 ? 7.466 21.665 6.937 1.00 0.00 40 PRO A N 16
ATOM 10006 C CA . PRO A 1 40 ? 8.329 22.841 6.788 1.00 0.00 40 PRO A CA 16
ATOM 10007 C C . PRO A 1 40 ? 9.203 23.077 8.014 1.00 0.00 40 PRO A C 16
ATOM 10008 O O . PRO A 1 40 ? 8.736 22.985 9.149 1.00 0.00 40 PRO A O 16
ATOM 10019 N N . SER A 1 41 ? 10.475 23.382 7.778 1.00 0.00 41 SER A N 16
ATOM 10020 C CA . SER A 1 41 ? 11.417 23.628 8.865 1.00 0.00 41 SER A CA 16
ATOM 10021 C C . SER A 1 41 ? 11.728 25.116 8.987 1.00 0.00 41 SER A C 16
ATOM 10022 O O . SER A 1 41 ? 12.710 25.605 8.430 1.00 0.00 41 SER A O 16
ATOM 10030 N N . GLY A 1 42 ? 10.882 25.833 9.722 1.00 0.00 42 GLY A N 16
ATOM 10031 C CA . GLY A 1 42 ? 11.083 27.258 9.905 1.00 0.00 42 GLY A CA 16
ATOM 10032 C C . GLY A 1 42 ? 11.686 27.921 8.682 1.00 0.00 42 GLY A C 16
ATOM 10033 O O . GLY A 1 42 ? 10.986 28.283 7.737 1.00 0.00 42 GLY A O 16
ATOM 10037 N N . PRO A 1 43 ? 13.017 28.089 8.692 1.00 0.00 43 PRO A N 16
ATOM 10038 C CA . PRO A 1 43 ? 13.744 28.715 7.583 1.00 0.00 43 PRO A CA 16
ATOM 10039 C C . PRO A 1 43 ? 13.766 27.837 6.336 1.00 0.00 43 PRO A C 16
ATOM 10040 O O . PRO A 1 43 ? 13.388 26.666 6.383 1.00 0.00 43 PRO A O 16
ATOM 10051 N N . SER A 1 44 ? 14.210 28.411 5.222 1.00 0.00 44 SER A N 16
ATOM 10052 C CA . SER A 1 44 ? 14.278 27.681 3.961 1.00 0.00 44 SER A CA 16
ATOM 10053 C C . SER A 1 44 ? 13.053 26.789 3.784 1.00 0.00 44 SER A C 16
ATOM 10054 O O . SER A 1 44 ? 13.172 25.615 3.431 1.00 0.00 44 SER A O 16
ATOM 10062 N N . SER A 1 45 ? 11.876 27.354 4.031 1.00 0.00 45 SER A N 16
ATOM 10063 C CA . SER A 1 45 ? 10.628 26.610 3.902 1.00 0.00 45 SER A CA 16
ATOM 10064 C C . SER A 1 45 ? 10.017 26.810 2.519 1.00 0.00 45 SER A C 16
ATOM 10065 O O . SER A 1 45 ? 9.579 25.856 1.877 1.00 0.00 45 SER A O 16
ATOM 10073 N N . GLY A 1 46 ? 9.989 28.060 2.065 1.00 0.00 46 GLY A N 16
ATOM 10074 C CA . GLY A 1 46 ? 9.430 28.364 0.761 1.00 0.00 46 GLY A CA 16
ATOM 10075 C C . GLY A 1 46 ? 10.425 29.054 -0.150 1.00 0.00 46 GLY A C 16
ATOM 10076 O O . GLY A 1 46 ? 10.165 29.162 -1.348 1.00 0.00 46 GLY A O 16
ATOM 10081 N N . GLY A 1 1 ? -12.844 -5.568 17.502 1.00 0.00 1 GLY A N 17
ATOM 10082 C CA . GLY A 1 1 ? -12.676 -7.009 17.529 1.00 0.00 1 GLY A CA 17
ATOM 10083 C C . GLY A 1 1 ? -11.919 -7.527 16.322 1.00 0.00 1 GLY A C 17
ATOM 10084 O O . GLY A 1 1 ? -11.916 -6.896 15.265 1.00 0.00 1 GLY A O 17
ATOM 10088 N N . SER A 1 2 ? -11.274 -8.679 16.479 1.00 0.00 2 SER A N 17
ATOM 10089 C CA . SER A 1 2 ? -10.506 -9.279 15.395 1.00 0.00 2 SER A CA 17
ATOM 10090 C C . SER A 1 2 ? -10.895 -10.740 15.197 1.00 0.00 2 SER A C 17
ATOM 10091 O O . SER A 1 2 ? -11.175 -11.456 16.159 1.00 0.00 2 SER A O 17
ATOM 10099 N N . SER A 1 3 ? -10.911 -11.177 13.942 1.00 0.00 3 SER A N 17
ATOM 10100 C CA . SER A 1 3 ? -11.270 -12.553 13.615 1.00 0.00 3 SER A CA 17
ATOM 10101 C C . SER A 1 3 ? -10.197 -13.203 12.747 1.00 0.00 3 SER A C 17
ATOM 10102 O O . SER A 1 3 ? -9.229 -12.556 12.349 1.00 0.00 3 SER A O 17
ATOM 10110 N N . GLY A 1 4 ? -10.377 -14.488 12.458 1.00 0.00 4 GLY A N 17
ATOM 10111 C CA . GLY A 1 4 ? -9.417 -15.205 11.640 1.00 0.00 4 GLY A CA 17
ATOM 10112 C C . GLY A 1 4 ? -9.655 -15.005 10.157 1.00 0.00 4 GLY A C 17
ATOM 10113 O O . GLY A 1 4 ? -10.740 -14.593 9.745 1.00 0.00 4 GLY A O 17
ATOM 10117 N N . SER A 1 5 ? -8.639 -15.295 9.351 1.00 0.00 5 SER A N 17
ATOM 10118 C CA . SER A 1 5 ? -8.741 -15.140 7.904 1.00 0.00 5 SER A CA 17
ATOM 10119 C C . SER A 1 5 ? -9.378 -16.372 7.269 1.00 0.00 5 SER A C 17
ATOM 10120 O O . SER A 1 5 ? -10.349 -16.265 6.520 1.00 0.00 5 SER A O 17
ATOM 10128 N N . SER A 1 6 ? -8.824 -17.541 7.574 1.00 0.00 6 SER A N 17
ATOM 10129 C CA . SER A 1 6 ? -9.335 -18.794 7.030 1.00 0.00 6 SER A CA 17
ATOM 10130 C C . SER A 1 6 ? -9.533 -18.690 5.521 1.00 0.00 6 SER A C 17
ATOM 10131 O O . SER A 1 6 ? -10.533 -19.162 4.981 1.00 0.00 6 SER A O 17
ATOM 10139 N N . GLY A 1 7 ? -8.571 -18.069 4.845 1.00 0.00 7 GLY A N 17
ATOM 10140 C CA . GLY A 1 7 ? -8.658 -17.914 3.405 1.00 0.00 7 GLY A CA 17
ATOM 10141 C C . GLY A 1 7 ? -7.535 -17.063 2.845 1.00 0.00 7 GLY A C 17
ATOM 10142 O O . GLY A 1 7 ? -7.475 -15.858 3.092 1.00 0.00 7 GLY A O 17
ATOM 10146 N N . THR A 1 8 ? -6.641 -17.691 2.088 1.00 0.00 8 THR A N 17
ATOM 10147 C CA . THR A 1 8 ? -5.513 -16.984 1.493 1.00 0.00 8 THR A CA 17
ATOM 10148 C C . THR A 1 8 ? -5.920 -15.590 1.029 1.00 0.00 8 THR A C 17
ATOM 10149 O O . THR A 1 8 ? -5.265 -14.600 1.355 1.00 0.00 8 THR A O 17
ATOM 10160 N N . LYS A 1 9 ? -7.005 -15.519 0.267 1.00 0.00 9 LYS A N 17
ATOM 10161 C CA . LYS A 1 9 ? -7.502 -14.246 -0.241 1.00 0.00 9 LYS A CA 17
ATOM 10162 C C . LYS A 1 9 ? -7.264 -13.127 0.768 1.00 0.00 9 LYS A C 17
ATOM 10163 O O . LYS A 1 9 ? -7.231 -13.366 1.975 1.00 0.00 9 LYS A O 17
ATOM 10182 N N . GLU A 1 10 ? -7.101 -11.908 0.265 1.00 0.00 10 GLU A N 17
ATOM 10183 C CA . GLU A 1 10 ? -6.867 -10.753 1.125 1.00 0.00 10 GLU A CA 17
ATOM 10184 C C . GLU A 1 10 ? -7.790 -9.598 0.748 1.00 0.00 10 GLU A C 17
ATOM 10185 O O . GLU A 1 10 ? -8.552 -9.687 -0.215 1.00 0.00 10 GLU A O 17
ATOM 10197 N N . HIS A 1 11 ? -7.717 -8.515 1.516 1.00 0.00 11 HIS A N 17
ATOM 10198 C CA . HIS A 1 11 ? -8.547 -7.342 1.263 1.00 0.00 11 HIS A CA 17
ATOM 10199 C C . HIS A 1 11 ? -8.177 -6.691 -0.066 1.00 0.00 11 HIS A C 17
ATOM 10200 O O . HIS A 1 11 ? -7.062 -6.839 -0.569 1.00 0.00 11 HIS A O 17
ATOM 10214 N N . PRO A 1 12 ? -9.132 -5.954 -0.651 1.00 0.00 12 PRO A N 17
ATOM 10215 C CA . PRO A 1 12 ? -8.930 -5.266 -1.930 1.00 0.00 12 PRO A CA 17
ATOM 10216 C C . PRO A 1 12 ? -7.962 -4.094 -1.811 1.00 0.00 12 PRO A C 17
ATOM 10217 O O . PRO A 1 12 ? -7.408 -3.630 -2.807 1.00 0.00 12 PRO A O 17
ATOM 10228 N N . PHE A 1 13 ? -7.762 -3.620 -0.585 1.00 0.00 13 PHE A N 17
ATOM 10229 C CA . PHE A 1 13 ? -6.860 -2.501 -0.336 1.00 0.00 13 PHE A CA 17
ATOM 10230 C C . PHE A 1 13 ? -5.608 -2.966 0.403 1.00 0.00 13 PHE A C 17
ATOM 10231 O O . PHE A 1 13 ? -5.677 -3.395 1.554 1.00 0.00 13 PHE A O 17
ATOM 10248 N N . LYS A 1 14 ? -4.465 -2.876 -0.269 1.00 0.00 14 LYS A N 17
ATOM 10249 C CA . LYS A 1 14 ? -3.197 -3.286 0.322 1.00 0.00 14 LYS A CA 17
ATOM 10250 C C . LYS A 1 14 ? -2.146 -2.190 0.169 1.00 0.00 14 LYS A C 17
ATOM 10251 O O . LYS A 1 14 ? -1.854 -1.747 -0.942 1.00 0.00 14 LYS A O 17
ATOM 10270 N N . CYS A 1 15 ? -1.581 -1.758 1.291 1.00 0.00 15 CYS A N 17
ATOM 10271 C CA . CYS A 1 15 ? -0.562 -0.716 1.282 1.00 0.00 15 CYS A CA 17
ATOM 10272 C C . CYS A 1 15 ? 0.642 -1.139 0.446 1.00 0.00 15 CYS A C 17
ATOM 10273 O O . CYS A 1 15 ? 1.233 -2.192 0.678 1.00 0.00 15 CYS A O 17
ATOM 10280 N N . ASN A 1 16 ? 0.999 -0.309 -0.529 1.00 0.00 16 ASN A N 17
ATOM 10281 C CA . ASN A 1 16 ? 2.133 -0.596 -1.401 1.00 0.00 16 ASN A CA 17
ATOM 10282 C C . ASN A 1 16 ? 3.419 -0.004 -0.834 1.00 0.00 16 ASN A C 17
ATOM 10283 O O . ASN A 1 16 ? 4.429 0.090 -1.530 1.00 0.00 16 ASN A O 17
ATOM 10294 N N . GLU A 1 17 ? 3.373 0.393 0.434 1.00 0.00 17 GLU A N 17
ATOM 10295 C CA . GLU A 1 17 ? 4.535 0.977 1.093 1.00 0.00 17 GLU A CA 17
ATOM 10296 C C . GLU A 1 17 ? 5.127 0.007 2.112 1.00 0.00 17 GLU A C 17
ATOM 10297 O O . GLU A 1 17 ? 6.344 -0.075 2.274 1.00 0.00 17 GLU A O 17
ATOM 10309 N N . CYS A 1 18 ? 4.255 -0.727 2.797 1.00 0.00 18 CYS A N 17
ATOM 10310 C CA . CYS A 1 18 ? 4.689 -1.691 3.801 1.00 0.00 18 CYS A CA 17
ATOM 10311 C C . CYS A 1 18 ? 4.172 -3.088 3.472 1.00 0.00 18 CYS A C 17
ATOM 10312 O O . CYS A 1 18 ? 4.856 -4.085 3.701 1.00 0.00 18 CYS A O 17
ATOM 10319 N N . GLY A 1 19 ? 2.958 -3.153 2.932 1.00 0.00 19 GLY A N 17
ATOM 10320 C CA . GLY A 1 19 ? 2.370 -4.432 2.580 1.00 0.00 19 GLY A CA 17
ATOM 10321 C C . GLY A 1 19 ? 1.162 -4.769 3.432 1.00 0.00 19 GLY A C 17
ATOM 10322 O O . GLY A 1 19 ? 0.745 -5.925 3.503 1.00 0.00 19 GLY A O 17
ATOM 10326 N N . LYS A 1 20 ? 0.598 -3.757 4.083 1.00 0.00 20 LYS A N 17
ATOM 10327 C CA . LYS A 1 20 ? -0.569 -3.950 4.935 1.00 0.00 20 LYS A CA 17
ATOM 10328 C C . LYS A 1 20 ? -1.837 -4.085 4.099 1.00 0.00 20 LYS A C 17
ATOM 10329 O O . LYS A 1 20 ? -1.816 -3.886 2.884 1.00 0.00 20 LYS A O 17
ATOM 10348 N N . THR A 1 21 ? -2.942 -4.423 4.757 1.00 0.00 21 THR A N 17
ATOM 10349 C CA . THR A 1 21 ? -4.219 -4.584 4.074 1.00 0.00 21 THR A CA 17
ATOM 10350 C C . THR A 1 21 ? -5.368 -4.055 4.925 1.00 0.00 21 THR A C 17
ATOM 10351 O O . THR A 1 21 ? -5.371 -4.209 6.147 1.00 0.00 21 THR A O 17
ATOM 10362 N N . PHE A 1 22 ? -6.343 -3.432 4.273 1.00 0.00 22 PHE A N 17
ATOM 10363 C CA . PHE A 1 22 ? -7.499 -2.879 4.970 1.00 0.00 22 PHE A CA 17
ATOM 10364 C C . PHE A 1 22 ? -8.786 -3.166 4.203 1.00 0.00 22 PHE A C 17
ATOM 10365 O O . PHE A 1 22 ? -8.840 -3.015 2.982 1.00 0.00 22 PHE A O 17
ATOM 10382 N N . SER A 1 23 ? -9.820 -3.581 4.927 1.00 0.00 23 SER A N 17
ATOM 10383 C CA . SER A 1 23 ? -11.106 -3.894 4.315 1.00 0.00 23 SER A CA 17
ATOM 10384 C C . SER A 1 23 ? -11.599 -2.729 3.462 1.00 0.00 23 SER A C 17
ATOM 10385 O O . SER A 1 23 ? -11.961 -2.906 2.298 1.00 0.00 23 SER A O 17
ATOM 10393 N N . HIS A 1 24 ? -11.610 -1.536 4.049 1.00 0.00 24 HIS A N 17
ATOM 10394 C CA . HIS A 1 24 ? -12.057 -0.341 3.343 1.00 0.00 24 HIS A CA 17
ATOM 10395 C C . HIS A 1 24 ? -10.869 0.515 2.916 1.00 0.00 24 HIS A C 17
ATOM 10396 O O . HIS A 1 24 ? -9.759 0.351 3.424 1.00 0.00 24 HIS A O 17
ATOM 10410 N N . SER A 1 25 ? -11.108 1.427 1.980 1.00 0.00 25 SER A N 17
ATOM 10411 C CA . SER A 1 25 ? -10.057 2.306 1.481 1.00 0.00 25 SER A CA 17
ATOM 10412 C C . SER A 1 25 ? -9.724 3.389 2.503 1.00 0.00 25 SER A C 17
ATOM 10413 O O . SER A 1 25 ? -8.557 3.628 2.812 1.00 0.00 25 SER A O 17
ATOM 10421 N N . ALA A 1 26 ? -10.758 4.041 3.023 1.00 0.00 26 ALA A N 17
ATOM 10422 C CA . ALA A 1 26 ? -10.577 5.097 4.011 1.00 0.00 26 ALA A CA 17
ATOM 10423 C C . ALA A 1 26 ? -9.480 4.736 5.006 1.00 0.00 26 ALA A C 17
ATOM 10424 O O . ALA A 1 26 ? -8.719 5.598 5.446 1.00 0.00 26 ALA A O 17
ATOM 10431 N N . HIS A 1 27 ? -9.404 3.456 5.358 1.00 0.00 27 HIS A N 17
ATOM 10432 C CA . HIS A 1 27 ? -8.399 2.981 6.302 1.00 0.00 27 HIS A CA 17
ATOM 10433 C C . HIS A 1 27 ? -7.003 3.053 5.691 1.00 0.00 27 HIS A C 17
ATOM 10434 O O . HIS A 1 27 ? -6.076 3.593 6.297 1.00 0.00 27 HIS A O 17
ATOM 10448 N N . LEU A 1 28 ? -6.859 2.505 4.489 1.00 0.00 28 LEU A N 17
ATOM 10449 C CA . LEU A 1 28 ? -5.575 2.507 3.796 1.00 0.00 28 LEU A CA 17
ATOM 10450 C C . LEU A 1 28 ? -5.058 3.930 3.611 1.00 0.00 28 LEU A C 17
ATOM 10451 O O . LEU A 1 28 ? -3.970 4.271 4.076 1.00 0.00 28 LEU A O 17
ATOM 10467 N N . SER A 1 29 ? -5.846 4.757 2.932 1.00 0.00 29 SER A N 17
ATOM 10468 C CA . SER A 1 29 ? -5.467 6.143 2.684 1.00 0.00 29 SER A CA 17
ATOM 10469 C C . SER A 1 29 ? -4.984 6.812 3.967 1.00 0.00 29 SER A C 17
ATOM 10470 O O . SER A 1 29 ? -4.018 7.575 3.958 1.00 0.00 29 SER A O 17
ATOM 10478 N N . LYS A 1 30 ? -5.663 6.519 5.071 1.00 0.00 30 LYS A N 17
ATOM 10479 C CA . LYS A 1 30 ? -5.305 7.090 6.364 1.00 0.00 30 LYS A CA 17
ATOM 10480 C C . LYS A 1 30 ? -3.982 6.518 6.863 1.00 0.00 30 LYS A C 17
ATOM 10481 O O . LYS A 1 30 ? -3.131 7.248 7.373 1.00 0.00 30 LYS A O 17
ATOM 10500 N N . HIS A 1 31 ? -3.814 5.208 6.712 1.00 0.00 31 HIS A N 17
ATOM 10501 C CA . HIS A 1 31 ? -2.593 4.538 7.146 1.00 0.00 31 HIS A CA 17
ATOM 10502 C C . HIS A 1 31 ? -1.423 4.900 6.236 1.00 0.00 31 HIS A C 17
ATOM 10503 O O . HIS A 1 31 ? -0.265 4.658 6.575 1.00 0.00 31 HIS A O 17
ATOM 10517 N N . GLN A 1 32 ? -1.734 5.478 5.081 1.00 0.00 32 GLN A N 17
ATOM 10518 C CA . GLN A 1 32 ? -0.708 5.871 4.122 1.00 0.00 32 GLN A CA 17
ATOM 10519 C C . GLN A 1 32 ? -0.031 7.168 4.550 1.00 0.00 32 GLN A C 17
ATOM 10520 O O . GLN A 1 32 ? 1.171 7.349 4.352 1.00 0.00 32 GLN A O 17
ATOM 10534 N N . LEU A 1 33 ? -0.810 8.070 5.138 1.00 0.00 33 LEU A N 17
ATOM 10535 C CA . LEU A 1 33 ? -0.286 9.353 5.594 1.00 0.00 33 LEU A CA 17
ATOM 10536 C C . LEU A 1 33 ? 0.889 9.153 6.546 1.00 0.00 33 LEU A C 17
ATOM 10537 O O . LEU A 1 33 ? 1.729 10.040 6.705 1.00 0.00 33 LEU A O 17
ATOM 10553 N N . ILE A 1 34 ? 0.943 7.984 7.174 1.00 0.00 34 ILE A N 17
ATOM 10554 C CA . ILE A 1 34 ? 2.017 7.667 8.107 1.00 0.00 34 ILE A CA 17
ATOM 10555 C C . ILE A 1 34 ? 3.339 7.461 7.375 1.00 0.00 34 ILE A C 17
ATOM 10556 O O . ILE A 1 34 ? 4.412 7.710 7.925 1.00 0.00 34 ILE A O 17
ATOM 10572 N N . HIS A 1 35 ? 3.253 7.005 6.129 1.00 0.00 35 HIS A N 17
ATOM 10573 C CA . HIS A 1 35 ? 4.443 6.767 5.319 1.00 0.00 35 HIS A CA 17
ATOM 10574 C C . HIS A 1 35 ? 4.955 8.070 4.711 1.00 0.00 35 HIS A C 17
ATOM 10575 O O . HIS A 1 35 ? 6.163 8.288 4.616 1.00 0.00 35 HIS A O 17
ATOM 10589 N N . ALA A 1 36 ? 4.030 8.930 4.301 1.00 0.00 36 ALA A N 17
ATOM 10590 C CA . ALA A 1 36 ? 4.388 10.211 3.704 1.00 0.00 36 ALA A CA 17
ATOM 10591 C C . ALA A 1 36 ? 5.430 10.937 4.548 1.00 0.00 36 ALA A C 17
ATOM 10592 O O . ALA A 1 36 ? 6.490 11.318 4.051 1.00 0.00 36 ALA A O 17
ATOM 10599 N N . GLY A 1 37 ? 5.122 11.127 5.827 1.00 0.00 37 GLY A N 17
ATOM 10600 C CA . GLY A 1 37 ? 6.042 11.809 6.719 1.00 0.00 37 GLY A CA 17
ATOM 10601 C C . GLY A 1 37 ? 5.520 11.890 8.140 1.00 0.00 37 GLY A C 17
ATOM 10602 O O . GLY A 1 37 ? 6.191 11.463 9.079 1.00 0.00 37 GLY A O 17
ATOM 10606 N N . GLU A 1 38 ? 4.320 12.439 8.297 1.00 0.00 38 GLU A N 17
ATOM 10607 C CA . GLU A 1 38 ? 3.711 12.577 9.615 1.00 0.00 38 GLU A CA 17
ATOM 10608 C C . GLU A 1 38 ? 3.392 11.209 10.212 1.00 0.00 38 GLU A C 17
ATOM 10609 O O . GLU A 1 38 ? 3.346 10.206 9.502 1.00 0.00 38 GLU A O 17
ATOM 10621 N N . ASN A 1 39 ? 3.173 11.179 11.522 1.00 0.00 39 ASN A N 17
ATOM 10622 C CA . ASN A 1 39 ? 2.859 9.935 12.216 1.00 0.00 39 ASN A CA 17
ATOM 10623 C C . ASN A 1 39 ? 1.829 10.170 13.316 1.00 0.00 39 ASN A C 17
ATOM 10624 O O . ASN A 1 39 ? 1.838 11.194 14.001 1.00 0.00 39 ASN A O 17
ATOM 10635 N N . PRO A 1 40 ? 0.919 9.200 13.492 1.00 0.00 40 PRO A N 17
ATOM 10636 C CA . PRO A 1 40 ? -0.134 9.278 14.509 1.00 0.00 40 PRO A CA 17
ATOM 10637 C C . PRO A 1 40 ? 0.417 9.153 15.925 1.00 0.00 40 PRO A C 17
ATOM 10638 O O . PRO A 1 40 ? 0.039 9.913 16.818 1.00 0.00 40 PRO A O 17
ATOM 10649 N N . SER A 1 41 ? 1.312 8.191 16.125 1.00 0.00 41 SER A N 17
ATOM 10650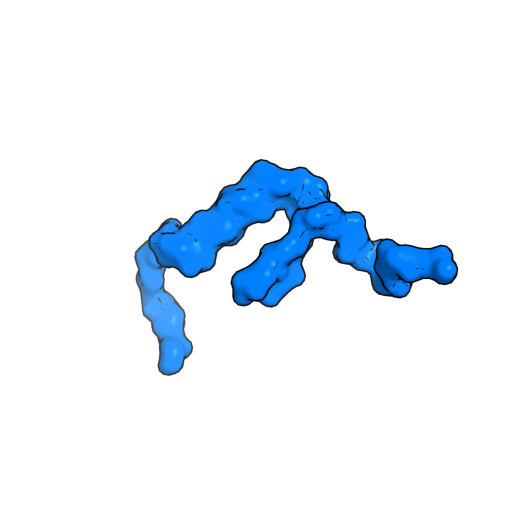 C CA . SER A 1 41 ? 1.912 7.965 17.434 1.00 0.00 41 SER A CA 17
ATOM 10651 C C . SER A 1 41 ? 3.198 7.153 17.309 1.00 0.00 41 SER A C 17
ATOM 10652 O O . SER A 1 41 ? 3.207 6.069 16.727 1.00 0.00 41 SER A O 17
ATOM 10660 N N . GLY A 1 42 ? 4.283 7.687 17.861 1.00 0.00 42 GLY A N 17
ATOM 10661 C CA . GLY A 1 42 ? 5.560 7.000 17.801 1.00 0.00 42 GLY A CA 17
ATOM 10662 C C . GLY A 1 42 ? 6.305 7.272 16.509 1.00 0.00 42 GLY A C 17
ATOM 10663 O O . GLY A 1 42 ? 5.706 7.442 15.447 1.00 0.00 42 GLY A O 17
ATOM 10667 N N . PRO A 1 43 ? 7.643 7.317 16.591 1.00 0.00 43 PRO A N 17
ATOM 10668 C CA . PRO A 1 43 ? 8.499 7.571 15.428 1.00 0.00 43 PRO A CA 17
ATOM 10669 C C . PRO A 1 43 ? 8.500 6.406 14.444 1.00 0.00 43 PRO A C 17
ATOM 10670 O O . PRO A 1 43 ? 7.939 5.347 14.720 1.00 0.00 43 PRO A O 17
ATOM 10681 N N . SER A 1 44 ? 9.135 6.611 13.294 1.00 0.00 44 SER A N 17
ATOM 10682 C CA . SER A 1 44 ? 9.206 5.578 12.266 1.00 0.00 44 SER A CA 17
ATOM 10683 C C . SER A 1 44 ? 10.653 5.169 12.007 1.00 0.00 44 SER A C 17
ATOM 10684 O O . SER A 1 44 ? 11.551 6.010 11.970 1.00 0.00 44 SER A O 17
ATOM 10692 N N . SER A 1 45 ? 10.871 3.869 11.829 1.00 0.00 45 SER A N 17
ATOM 10693 C CA . SER A 1 45 ? 12.209 3.346 11.577 1.00 0.00 45 SER A CA 17
ATOM 10694 C C . SER A 1 45 ? 12.191 2.340 10.431 1.00 0.00 45 SER A C 17
ATOM 10695 O O . SER A 1 45 ? 11.639 1.247 10.558 1.00 0.00 45 SER A O 17
ATOM 10703 N N . GLY A 1 46 ? 12.801 2.717 9.311 1.00 0.00 46 GLY A N 17
ATOM 10704 C CA . GLY A 1 46 ? 12.844 1.837 8.158 1.00 0.00 46 GLY A CA 17
ATOM 10705 C C . GLY A 1 46 ? 12.832 2.598 6.847 1.00 0.00 46 GLY A C 17
ATOM 10706 O O . GLY A 1 46 ? 12.924 3.825 6.866 1.00 0.00 46 GLY A O 17
ATOM 10711 N N . GLY A 1 1 ? -2.492 -22.114 22.422 1.00 0.00 1 GLY A N 18
ATOM 10712 C CA . GLY A 1 1 ? -2.921 -21.133 21.442 1.00 0.00 1 GLY A CA 18
ATOM 10713 C C . GLY A 1 1 ? -3.568 -19.920 22.080 1.00 0.00 1 GLY A C 18
ATOM 10714 O O . GLY A 1 1 ? -4.793 -19.806 22.111 1.00 0.00 1 GLY A O 18
ATOM 10718 N N . SER A 1 2 ? -2.743 -19.013 22.593 1.00 0.00 2 SER A N 18
ATOM 10719 C CA . SER A 1 2 ? -3.242 -17.805 23.240 1.00 0.00 2 SER A CA 18
ATOM 10720 C C . SER A 1 2 ? -4.362 -17.173 22.418 1.00 0.00 2 SER A C 18
ATOM 10721 O O . SER A 1 2 ? -5.393 -16.772 22.959 1.00 0.00 2 SER A O 18
ATOM 10729 N N . SER A 1 3 ? -4.151 -17.087 21.109 1.00 0.00 3 SER A N 18
ATOM 10730 C CA . SER A 1 3 ? -5.140 -16.500 20.212 1.00 0.00 3 SER A CA 18
ATOM 10731 C C . SER A 1 3 ? -4.958 -17.018 18.789 1.00 0.00 3 SER A C 18
ATOM 10732 O O . SER A 1 3 ? -3.835 -17.161 18.307 1.00 0.00 3 SER A O 18
ATOM 10740 N N . GLY A 1 4 ? -6.073 -17.298 18.120 1.00 0.00 4 GLY A N 18
ATOM 10741 C CA . GLY A 1 4 ? -6.016 -17.797 16.759 1.00 0.00 4 GLY A CA 18
ATOM 10742 C C . GLY A 1 4 ? -6.227 -16.703 15.731 1.00 0.00 4 GLY A C 18
ATOM 10743 O O . GLY A 1 4 ? -6.003 -15.526 16.012 1.00 0.00 4 GLY A O 18
ATOM 10747 N N . SER A 1 5 ? -6.659 -17.092 14.535 1.00 0.00 5 SER A N 18
ATOM 10748 C CA . SER A 1 5 ? -6.895 -16.137 13.460 1.00 0.00 5 SER A CA 18
ATOM 10749 C C . SER A 1 5 ? -8.240 -16.397 12.787 1.00 0.00 5 SER A C 18
ATOM 10750 O O . SER A 1 5 ? -8.733 -17.525 12.778 1.00 0.00 5 SER A O 18
ATOM 10758 N N . SER A 1 6 ? -8.827 -15.345 12.225 1.00 0.00 6 SER A N 18
ATOM 10759 C CA . SER A 1 6 ? -10.116 -15.458 11.553 1.00 0.00 6 SER A CA 18
ATOM 10760 C C . SER A 1 6 ? -10.080 -16.552 10.489 1.00 0.00 6 SER A C 18
ATOM 10761 O O . SER A 1 6 ? -10.846 -17.513 10.546 1.00 0.00 6 SER A O 18
ATOM 10769 N N . GLY A 1 7 ? -9.184 -16.396 9.519 1.00 0.00 7 GLY A N 18
ATOM 10770 C CA . GLY A 1 7 ? -9.065 -17.376 8.456 1.00 0.00 7 GLY A CA 18
ATOM 10771 C C . GLY A 1 7 ? -8.652 -16.753 7.137 1.00 0.00 7 GLY A C 18
ATOM 10772 O O . GLY A 1 7 ? -8.507 -15.534 7.035 1.00 0.00 7 GLY A O 18
ATOM 10776 N N . THR A 1 8 ? -8.460 -17.591 6.123 1.00 0.00 8 THR A N 18
ATOM 10777 C CA . THR A 1 8 ? -8.059 -17.116 4.805 1.00 0.00 8 THR A CA 18
ATOM 10778 C C . THR A 1 8 ? -8.964 -15.986 4.328 1.00 0.00 8 THR A C 18
ATOM 10779 O O . THR A 1 8 ? -10.024 -16.227 3.750 1.00 0.00 8 THR A O 18
ATOM 10790 N N . LYS A 1 9 ? -8.540 -14.751 4.574 1.00 0.00 9 LYS A N 18
ATOM 10791 C CA . LYS A 1 9 ? -9.311 -13.582 4.168 1.00 0.00 9 LYS A CA 18
ATOM 10792 C C . LYS A 1 9 ? -8.404 -12.514 3.566 1.00 0.00 9 LYS A C 18
ATOM 10793 O O . LYS A 1 9 ? -7.384 -12.152 4.151 1.00 0.00 9 LYS A O 18
ATOM 10812 N N . GLU A 1 10 ? -8.784 -12.014 2.394 1.00 0.00 10 GLU A N 18
ATOM 10813 C CA . GLU A 1 10 ? -8.003 -10.987 1.714 1.00 0.00 10 GLU A CA 18
ATOM 10814 C C . GLU A 1 10 ? -8.787 -9.681 1.620 1.00 0.00 10 GLU A C 18
ATOM 10815 O O . GLU A 1 10 ? -10.019 -9.681 1.631 1.00 0.00 10 GLU A O 18
ATOM 10827 N N . HIS A 1 11 ? -8.064 -8.569 1.528 1.00 0.00 11 HIS A N 18
ATOM 10828 C CA . HIS A 1 11 ? -8.691 -7.255 1.433 1.00 0.00 11 HIS A CA 18
ATOM 10829 C C . HIS A 1 11 ? -8.416 -6.620 0.073 1.00 0.00 11 HIS A C 18
ATOM 10830 O O . HIS A 1 11 ? -7.346 -6.786 -0.512 1.00 0.00 11 HIS A O 18
ATOM 10844 N N . PRO A 1 12 ? -9.405 -5.875 -0.443 1.00 0.00 12 PRO A N 18
ATOM 10845 C CA . PRO A 1 12 ? -9.293 -5.200 -1.740 1.00 0.00 12 PRO A CA 18
ATOM 10846 C C . PRO A 1 12 ? -8.304 -4.040 -1.706 1.00 0.00 12 PRO A C 18
ATOM 10847 O O . PRO A 1 12 ? -7.936 -3.494 -2.746 1.00 0.00 12 PRO A O 18
ATOM 10858 N N . PHE A 1 13 ? -7.875 -3.668 -0.504 1.00 0.00 13 PHE A N 18
ATOM 10859 C CA . PHE A 1 13 ? -6.929 -2.572 -0.335 1.00 0.00 13 PHE A CA 18
ATOM 10860 C C . PHE A 1 13 ? -5.668 -3.048 0.381 1.00 0.00 13 PHE A C 18
ATOM 10861 O O . PHE A 1 13 ? -5.718 -3.471 1.536 1.00 0.00 13 PHE A O 18
ATOM 10878 N N . LYS A 1 14 ? -4.538 -2.976 -0.313 1.00 0.00 14 LYS A N 18
ATOM 10879 C CA . LYS A 1 14 ? -3.262 -3.398 0.254 1.00 0.00 14 LYS A CA 18
ATOM 10880 C C . LYS A 1 14 ? -2.194 -2.330 0.045 1.00 0.00 14 LYS A C 18
ATOM 10881 O O . LYS A 1 14 ? -1.905 -1.939 -1.086 1.00 0.00 14 LYS A O 18
ATOM 10900 N N . CYS A 1 15 ? -1.609 -1.862 1.143 1.00 0.00 15 CYS A N 18
ATOM 10901 C CA . CYS A 1 15 ? -0.571 -0.840 1.081 1.00 0.00 15 CYS A CA 18
ATOM 10902 C C . CYS A 1 15 ? 0.662 -1.360 0.348 1.00 0.00 15 CYS A C 18
ATOM 10903 O O . CYS A 1 15 ? 1.092 -2.493 0.562 1.00 0.00 15 CYS A O 18
ATOM 10910 N N . ASN A 1 16 ? 1.226 -0.524 -0.518 1.00 0.00 16 ASN A N 18
ATOM 10911 C CA . ASN A 1 16 ? 2.409 -0.899 -1.283 1.00 0.00 16 ASN A CA 18
ATOM 10912 C C . ASN A 1 16 ? 3.678 -0.381 -0.611 1.00 0.00 16 ASN A C 18
ATOM 10913 O O . ASN A 1 16 ? 4.784 -0.811 -0.938 1.00 0.00 16 ASN A O 18
ATOM 10924 N N . GLU A 1 17 ? 3.508 0.543 0.329 1.00 0.00 17 GLU A N 18
ATOM 10925 C CA . GLU A 1 17 ? 4.640 1.119 1.046 1.00 0.00 17 GLU A CA 18
ATOM 10926 C C . GLU A 1 17 ? 5.236 0.109 2.022 1.00 0.00 17 GLU A C 18
ATOM 10927 O O . GLU A 1 17 ? 6.456 -0.030 2.122 1.00 0.00 17 GLU A O 18
ATOM 10939 N N . CYS A 1 18 ? 4.368 -0.593 2.741 1.00 0.00 18 CYS A N 18
ATOM 10940 C CA . CYS A 1 18 ? 4.806 -1.590 3.711 1.00 0.00 18 CYS A CA 18
ATOM 10941 C C . CYS A 1 18 ? 4.293 -2.977 3.336 1.00 0.00 18 CYS A C 18
ATOM 10942 O O . CYS A 1 18 ? 5.037 -3.956 3.370 1.00 0.00 18 CYS A O 18
ATOM 10949 N N . GLY A 1 19 ? 3.014 -3.052 2.977 1.00 0.00 19 GLY A N 18
ATOM 10950 C CA . GLY A 1 19 ? 2.423 -4.322 2.601 1.00 0.00 19 GLY A CA 18
ATOM 10951 C C . GLY A 1 19 ? 1.231 -4.686 3.463 1.00 0.00 19 GLY A C 18
ATOM 10952 O O . GLY A 1 19 ? 0.884 -5.860 3.594 1.00 0.00 19 GLY A O 18
ATOM 10956 N N . LYS A 1 20 ? 0.602 -3.676 4.056 1.00 0.00 20 LYS A N 18
ATOM 10957 C CA . LYS A 1 20 ? -0.558 -3.894 4.912 1.00 0.00 20 LYS A CA 18
ATOM 10958 C C . LYS A 1 20 ? -1.824 -4.069 4.079 1.00 0.00 20 LYS A C 18
ATOM 10959 O O . LYS A 1 20 ? -1.812 -3.872 2.863 1.00 0.00 20 LYS A O 18
ATOM 10978 N N . THR A 1 21 ? -2.916 -4.438 4.741 1.00 0.00 21 THR A N 18
ATOM 10979 C CA . THR A 1 21 ? -4.190 -4.639 4.061 1.00 0.00 21 THR A CA 18
ATOM 10980 C C . THR A 1 21 ? -5.349 -4.115 4.901 1.00 0.00 21 THR A C 18
ATOM 10981 O O . THR A 1 21 ? -5.387 -4.311 6.116 1.00 0.00 21 THR A O 18
ATOM 10992 N N . PHE A 1 22 ? -6.294 -3.448 4.246 1.00 0.00 22 PHE A N 18
ATOM 10993 C CA . PHE A 1 22 ? -7.456 -2.896 4.933 1.00 0.00 22 PHE A CA 18
ATOM 10994 C C . PHE A 1 22 ? -8.736 -3.181 4.153 1.00 0.00 22 PHE A C 18
ATOM 10995 O O . PHE A 1 22 ? -8.759 -3.098 2.925 1.00 0.00 22 PHE A O 18
ATOM 11012 N N . SER A 1 23 ? -9.799 -3.519 4.876 1.00 0.00 23 SER A N 18
ATOM 11013 C CA . SER A 1 23 ? -11.082 -3.821 4.252 1.00 0.00 23 SER A CA 18
ATOM 11014 C C . SER A 1 23 ? -11.598 -2.623 3.462 1.00 0.00 23 SER A C 18
ATOM 11015 O O . SER A 1 23 ? -11.954 -2.745 2.289 1.00 0.00 23 SER A O 18
ATOM 11023 N N . HIS A 1 24 ? -11.635 -1.464 4.113 1.00 0.00 24 HIS A N 18
ATOM 11024 C CA . HIS A 1 24 ? -12.107 -0.242 3.471 1.00 0.00 24 HIS A CA 18
ATOM 11025 C C . HIS A 1 24 ? -10.934 0.619 3.014 1.00 0.00 24 HIS A C 18
ATOM 11026 O O . HIS A 1 24 ? -9.836 0.533 3.565 1.00 0.00 24 HIS A O 18
ATOM 11040 N N . SER A 1 25 ? -11.173 1.449 2.003 1.00 0.00 25 SER A N 18
ATOM 11041 C CA . SER A 1 25 ? -10.135 2.322 1.469 1.00 0.00 25 SER A CA 18
ATOM 11042 C C . SER A 1 25 ? -9.747 3.391 2.486 1.00 0.00 25 SER A C 18
ATOM 11043 O O . SER A 1 25 ? -8.565 3.639 2.722 1.00 0.00 25 SER A O 18
ATOM 11051 N N . ALA A 1 26 ? -10.753 4.020 3.086 1.00 0.00 26 ALA A N 18
ATOM 11052 C CA . ALA A 1 26 ? -10.519 5.061 4.079 1.00 0.00 26 ALA A CA 18
ATOM 11053 C C . ALA A 1 26 ? -9.412 4.657 5.047 1.00 0.00 26 ALA A C 18
ATOM 11054 O O . ALA A 1 26 ? -8.607 5.488 5.468 1.00 0.00 26 ALA A O 18
ATOM 11061 N N . HIS A 1 27 ? -9.378 3.375 5.398 1.00 0.00 27 HIS A N 18
ATOM 11062 C CA . HIS A 1 27 ? -8.369 2.860 6.318 1.00 0.00 27 HIS A CA 18
ATOM 11063 C C . HIS A 1 27 ? -6.981 2.912 5.686 1.00 0.00 27 HIS A C 18
ATOM 11064 O O . HIS A 1 27 ? -6.007 3.297 6.333 1.00 0.00 27 HIS A O 18
ATOM 11078 N N . LEU A 1 28 ? -6.899 2.520 4.419 1.00 0.00 28 LEU A N 18
ATOM 11079 C CA . LEU A 1 28 ? -5.630 2.521 3.699 1.00 0.00 28 LEU A CA 18
ATOM 11080 C C . LEU A 1 28 ? -5.102 3.942 3.528 1.00 0.00 28 LEU A C 18
ATOM 11081 O O . LEU A 1 28 ? -4.027 4.279 4.024 1.00 0.00 28 LEU A O 18
ATOM 11097 N N . SER A 1 29 ? -5.866 4.771 2.824 1.00 0.00 29 SER A N 18
ATOM 11098 C CA . SER A 1 29 ? -5.474 6.155 2.585 1.00 0.00 29 SER A CA 18
ATOM 11099 C C . SER A 1 29 ? -4.974 6.807 3.871 1.00 0.00 29 SER A C 18
ATOM 11100 O O . SER A 1 29 ? -3.979 7.532 3.867 1.00 0.00 29 SER A O 18
ATOM 11108 N N . LYS A 1 30 ? -5.672 6.544 4.970 1.00 0.00 30 LYS A N 18
ATOM 11109 C CA . LYS A 1 30 ? -5.301 7.103 6.265 1.00 0.00 30 LYS A CA 18
ATOM 11110 C C . LYS A 1 30 ? -3.981 6.514 6.753 1.00 0.00 30 LYS A C 18
ATOM 11111 O O . LYS A 1 30 ? -3.126 7.229 7.276 1.00 0.00 30 LYS A O 18
ATOM 11130 N N . HIS A 1 31 ? -3.821 5.206 6.578 1.00 0.00 31 HIS A N 18
ATOM 11131 C CA . HIS A 1 31 ? -2.604 4.521 7.000 1.00 0.00 31 HIS A CA 18
ATOM 11132 C C . HIS A 1 31 ? -1.424 4.919 6.118 1.00 0.00 31 HIS A C 18
ATOM 11133 O O . HIS A 1 31 ? -0.269 4.666 6.461 1.00 0.00 31 HIS A O 18
ATOM 11147 N N . GLN A 1 32 ? -1.723 5.542 4.983 1.00 0.00 32 GLN A N 18
ATOM 11148 C CA . GLN A 1 32 ? -0.686 5.973 4.053 1.00 0.00 32 GLN A CA 18
ATOM 11149 C C . GLN A 1 32 ? -0.040 7.272 4.522 1.00 0.00 32 GLN A C 18
ATOM 11150 O O . GLN A 1 32 ? 1.140 7.518 4.268 1.00 0.00 32 GLN A O 18
ATOM 11164 N N . LEU A 1 33 ? -0.819 8.101 5.208 1.00 0.00 33 LEU A N 18
ATOM 11165 C CA . LEU A 1 33 ? -0.323 9.376 5.713 1.00 0.00 33 LEU A CA 18
ATOM 11166 C C . LEU A 1 33 ? 0.805 9.162 6.718 1.00 0.00 33 LEU A C 18
ATOM 11167 O O . LEU A 1 33 ? 1.591 10.071 6.987 1.00 0.00 33 LEU A O 18
ATOM 11183 N N . ILE A 1 34 ? 0.880 7.954 7.267 1.00 0.00 34 ILE A N 18
ATOM 11184 C CA . ILE A 1 34 ? 1.914 7.620 8.238 1.00 0.00 34 ILE A CA 18
ATOM 11185 C C . ILE A 1 34 ? 3.269 7.445 7.561 1.00 0.00 34 ILE A C 18
ATOM 11186 O O . ILE A 1 34 ? 4.314 7.654 8.177 1.00 0.00 34 ILE A O 18
ATOM 11202 N N . HIS A 1 35 ? 3.243 7.061 6.289 1.00 0.00 35 HIS A N 18
ATOM 11203 C CA . HIS A 1 35 ? 4.470 6.860 5.526 1.00 0.00 35 HIS A CA 18
ATOM 11204 C C . HIS A 1 35 ? 5.047 8.195 5.063 1.00 0.00 35 HIS A C 18
ATOM 11205 O O . HIS A 1 35 ? 6.263 8.374 5.017 1.00 0.00 35 HIS A O 18
ATOM 11219 N N . ALA A 1 36 ? 4.165 9.128 4.721 1.00 0.00 36 ALA A N 18
ATOM 11220 C CA . ALA A 1 36 ? 4.586 10.446 4.263 1.00 0.00 36 ALA A CA 18
ATOM 11221 C C . ALA A 1 36 ? 5.049 11.311 5.430 1.00 0.00 36 ALA A C 18
ATOM 11222 O O . ALA A 1 36 ? 6.154 11.851 5.415 1.00 0.00 36 ALA A O 18
ATOM 11229 N N . GLY A 1 37 ? 4.196 11.438 6.442 1.00 0.00 37 GLY A N 18
ATOM 11230 C CA . GLY A 1 37 ? 4.536 12.239 7.603 1.00 0.00 37 GLY A CA 18
ATOM 11231 C C . GLY A 1 37 ? 4.583 13.722 7.291 1.00 0.00 37 GLY A C 18
ATOM 11232 O O . GLY A 1 37 ? 5.449 14.440 7.789 1.00 0.00 37 GLY A O 18
ATOM 11236 N N . GLU A 1 38 ? 3.650 14.180 6.463 1.00 0.00 38 GLU A N 18
ATOM 11237 C CA . GLU A 1 38 ? 3.591 15.587 6.083 1.00 0.00 38 GLU A CA 18
ATOM 11238 C C . GLU A 1 38 ? 3.003 16.431 7.210 1.00 0.00 38 GLU A C 18
ATOM 11239 O O . GLU A 1 38 ? 3.655 17.337 7.727 1.00 0.00 38 GLU A O 18
ATOM 11251 N N . ASN A 1 39 ? 1.765 16.125 7.586 1.00 0.00 39 ASN A N 18
ATOM 11252 C CA . ASN A 1 39 ? 1.087 16.855 8.652 1.00 0.00 39 ASN A CA 18
ATOM 11253 C C . ASN A 1 39 ? 0.983 16.004 9.913 1.00 0.00 39 ASN A C 18
ATOM 11254 O O . ASN A 1 39 ? -0.059 15.420 10.213 1.00 0.00 39 ASN A O 18
ATOM 11265 N N . PRO A 1 40 ? 2.087 15.931 10.671 1.00 0.00 40 PRO A N 18
ATOM 11266 C CA . PRO A 1 40 ? 2.144 15.155 11.914 1.00 0.00 40 PRO A CA 18
ATOM 11267 C C . PRO A 1 40 ? 1.304 15.775 13.024 1.00 0.00 40 PRO A C 18
ATOM 11268 O O . PRO A 1 40 ? 1.812 16.533 13.851 1.00 0.00 40 PRO A O 18
ATOM 11279 N N . SER A 1 41 ? 0.015 15.449 13.038 1.00 0.00 41 SER A N 18
ATOM 11280 C CA . SER A 1 41 ? -0.896 15.977 14.046 1.00 0.00 41 SER A CA 18
ATOM 11281 C C . SER A 1 41 ? -0.552 15.432 15.429 1.00 0.00 41 SER A C 18
ATOM 11282 O O . SER A 1 41 ? -0.478 14.221 15.631 1.00 0.00 41 SER A O 18
ATOM 11290 N N . GLY A 1 42 ? -0.342 16.338 16.380 1.00 0.00 42 GLY A N 18
ATOM 11291 C CA . GLY A 1 42 ? -0.007 15.931 17.732 1.00 0.00 42 GLY A CA 18
ATOM 11292 C C . GLY A 1 42 ? 1.069 16.801 18.350 1.00 0.00 42 GLY A C 18
ATOM 11293 O O . GLY A 1 42 ? 1.978 17.278 17.670 1.00 0.00 42 GLY A O 18
ATOM 11297 N N . PRO A 1 43 ? 0.973 17.019 19.670 1.00 0.00 43 PRO A N 18
ATOM 11298 C CA . PRO A 1 43 ? 1.938 17.840 20.409 1.00 0.00 43 PRO A CA 18
ATOM 11299 C C . PRO A 1 43 ? 3.303 17.171 20.519 1.00 0.00 43 PRO A C 18
ATOM 11300 O O . PRO A 1 43 ? 4.255 17.761 21.031 1.00 0.00 43 PRO A O 18
ATOM 11311 N N . SER A 1 44 ? 3.393 15.936 20.036 1.00 0.00 44 SER A N 18
ATOM 11312 C CA . SER A 1 44 ? 4.643 15.185 20.084 1.00 0.00 44 SER A CA 18
ATOM 11313 C C . SER A 1 44 ? 5.819 16.062 19.667 1.00 0.00 44 SER A C 18
ATOM 11314 O O . SER A 1 44 ? 5.893 16.520 18.526 1.00 0.00 44 SER A O 18
ATOM 11322 N N . SER A 1 45 ? 6.738 16.291 20.599 1.00 0.00 45 SER A N 18
ATOM 11323 C CA . SER A 1 45 ? 7.911 17.116 20.331 1.00 0.00 45 SER A CA 18
ATOM 11324 C C . SER A 1 45 ? 9.009 16.297 19.659 1.00 0.00 45 SER A C 18
ATOM 11325 O O . SER A 1 45 ? 10.177 16.374 20.038 1.00 0.00 45 SER A O 18
ATOM 11333 N N . GLY A 1 46 ? 8.624 15.512 18.657 1.00 0.00 46 GLY A N 18
ATOM 11334 C CA . GLY A 1 46 ? 9.586 14.690 17.947 1.00 0.00 46 GLY A CA 18
ATOM 11335 C C . GLY A 1 46 ? 9.190 14.450 16.504 1.00 0.00 46 GLY A C 18
ATOM 11336 O O . GLY A 1 46 ? 8.015 14.595 16.173 1.00 0.00 46 GLY A O 18
ATOM 11341 N N . GLY A 1 1 ? 19.680 -10.371 -8.752 1.00 0.00 1 GLY A N 19
ATOM 11342 C CA . GLY A 1 1 ? 18.380 -10.974 -8.985 1.00 0.00 1 GLY A CA 19
ATOM 11343 C C . GLY A 1 1 ? 17.417 -10.736 -7.839 1.00 0.00 1 GLY A C 19
ATOM 11344 O O . GLY A 1 1 ? 17.652 -11.188 -6.718 1.00 0.00 1 GLY A O 19
ATOM 11348 N N . SER A 1 2 ? 16.330 -10.024 -8.119 1.00 0.00 2 SER A N 19
ATOM 11349 C CA . SER A 1 2 ? 15.331 -9.723 -7.100 1.00 0.00 2 SER A CA 19
ATOM 11350 C C . SER A 1 2 ? 13.956 -10.232 -7.521 1.00 0.00 2 SER A C 19
ATOM 11351 O O . SER A 1 2 ? 13.580 -10.144 -8.690 1.00 0.00 2 SER A O 19
ATOM 11359 N N . SER A 1 3 ? 13.209 -10.765 -6.559 1.00 0.00 3 SER A N 19
ATOM 11360 C CA . SER A 1 3 ? 11.877 -11.293 -6.830 1.00 0.00 3 SER A CA 19
ATOM 11361 C C . SER A 1 3 ? 11.006 -11.236 -5.578 1.00 0.00 3 SER A C 19
ATOM 11362 O O . SER A 1 3 ? 11.363 -11.781 -4.534 1.00 0.00 3 SER A O 19
ATOM 11370 N N . GLY A 1 4 ? 9.860 -10.571 -5.692 1.00 0.00 4 GLY A N 19
ATOM 11371 C CA . GLY A 1 4 ? 8.955 -10.454 -4.564 1.00 0.00 4 GLY A CA 19
ATOM 11372 C C . GLY A 1 4 ? 7.512 -10.284 -4.993 1.00 0.00 4 GLY A C 19
ATOM 11373 O O . GLY A 1 4 ? 6.808 -9.404 -4.496 1.00 0.00 4 GLY A O 19
ATOM 11377 N N . SER A 1 5 ? 7.069 -11.126 -5.921 1.00 0.00 5 SER A N 19
ATOM 11378 C CA . SER A 1 5 ? 5.701 -11.062 -6.422 1.00 0.00 5 SER A CA 19
ATOM 11379 C C . SER A 1 5 ? 4.889 -12.259 -5.939 1.00 0.00 5 SER A C 19
ATOM 11380 O O . SER A 1 5 ? 5.322 -13.405 -6.057 1.00 0.00 5 SER A O 19
ATOM 11388 N N . SER A 1 6 ? 3.707 -11.985 -5.395 1.00 0.00 6 SER A N 19
ATOM 11389 C CA . SER A 1 6 ? 2.835 -13.038 -4.890 1.00 0.00 6 SER A CA 19
ATOM 11390 C C . SER A 1 6 ? 1.403 -12.533 -4.740 1.00 0.00 6 SER A C 19
ATOM 11391 O O . SER A 1 6 ? 1.175 -11.376 -4.388 1.00 0.00 6 SER A O 19
ATOM 11399 N N . GLY A 1 7 ? 0.441 -13.409 -5.012 1.00 0.00 7 GLY A N 19
ATOM 11400 C CA . GLY A 1 7 ? -0.957 -13.034 -4.902 1.00 0.00 7 GLY A CA 19
ATOM 11401 C C . GLY A 1 7 ? -1.634 -13.664 -3.701 1.00 0.00 7 GLY A C 19
ATOM 11402 O O . GLY A 1 7 ? -1.814 -14.882 -3.647 1.00 0.00 7 GLY A O 19
ATOM 11406 N N . THR A 1 8 ? -2.008 -12.835 -2.732 1.00 0.00 8 THR A N 19
ATOM 11407 C CA . THR A 1 8 ? -2.666 -13.318 -1.524 1.00 0.00 8 THR A CA 19
ATOM 11408 C C . THR A 1 8 ? -4.168 -13.064 -1.577 1.00 0.00 8 THR A C 19
ATOM 11409 O O . THR A 1 8 ? -4.970 -13.963 -1.320 1.00 0.00 8 THR A O 19
ATOM 11420 N N . LYS A 1 9 ? -4.544 -11.835 -1.913 1.00 0.00 9 LYS A N 19
ATOM 11421 C CA . LYS A 1 9 ? -5.951 -11.462 -2.002 1.00 0.00 9 LYS A CA 19
ATOM 11422 C C . LYS A 1 9 ? -6.583 -11.388 -0.616 1.00 0.00 9 LYS A C 19
ATOM 11423 O O . LYS A 1 9 ? -7.646 -11.960 -0.378 1.00 0.00 9 LYS A O 19
ATOM 11442 N N . GLU A 1 10 ? -5.923 -10.679 0.294 1.00 0.00 10 GLU A N 19
ATOM 11443 C CA . GLU A 1 10 ? -6.422 -10.530 1.656 1.00 0.00 10 GLU A CA 19
ATOM 11444 C C . GLU A 1 10 ? -7.484 -9.437 1.730 1.00 0.00 10 GLU A C 19
ATOM 11445 O O . GLU A 1 10 ? -8.415 -9.514 2.532 1.00 0.00 10 GLU A O 19
ATOM 11457 N N . HIS A 1 11 ? -7.337 -8.419 0.887 1.00 0.00 11 HIS A N 19
ATOM 11458 C CA . HIS A 1 11 ? -8.283 -7.310 0.856 1.00 0.00 11 HIS A CA 19
ATOM 11459 C C . HIS A 1 11 ? -8.064 -6.443 -0.380 1.00 0.00 11 HIS A C 19
ATOM 11460 O O . HIS A 1 11 ? -7.000 -6.460 -0.999 1.00 0.00 11 HIS A O 19
ATOM 11474 N N . PRO A 1 12 ? -9.094 -5.667 -0.750 1.00 0.00 12 PRO A N 19
ATOM 11475 C CA . PRO A 1 12 ? -9.038 -4.780 -1.915 1.00 0.00 12 PRO A CA 19
ATOM 11476 C C . PRO A 1 12 ? -8.099 -3.598 -1.700 1.00 0.00 12 PRO A C 19
ATOM 11477 O O . PRO A 1 12 ? -7.782 -2.865 -2.636 1.00 0.00 12 PRO A O 19
ATOM 11488 N N . PHE A 1 13 ? -7.656 -3.419 -0.459 1.00 0.00 13 PHE A N 19
ATOM 11489 C CA . PHE A 1 13 ? -6.753 -2.326 -0.121 1.00 0.00 13 PHE A CA 19
ATOM 11490 C C . PHE A 1 13 ? -5.474 -2.856 0.521 1.00 0.00 13 PHE A C 19
ATOM 11491 O O . PHE A 1 13 ? -5.457 -3.210 1.700 1.00 0.00 13 PHE A O 19
ATOM 11508 N N . LYS A 1 14 ? -4.403 -2.908 -0.265 1.00 0.00 14 LYS A N 19
ATOM 11509 C CA . LYS A 1 14 ? -3.118 -3.393 0.224 1.00 0.00 14 LYS A CA 19
ATOM 11510 C C . LYS A 1 14 ? -2.047 -2.314 0.103 1.00 0.00 14 LYS A C 19
ATOM 11511 O O . LYS A 1 14 ? -1.645 -1.945 -1.002 1.00 0.00 14 LYS A O 19
ATOM 11530 N N . CYS A 1 15 ? -1.586 -1.813 1.244 1.00 0.00 15 CYS A N 19
ATOM 11531 C CA . CYS A 1 15 ? -0.560 -0.777 1.266 1.00 0.00 15 CYS A CA 19
ATOM 11532 C C . CYS A 1 15 ? 0.735 -1.281 0.635 1.00 0.00 15 CYS A C 19
ATOM 11533 O O . CYS A 1 15 ? 1.413 -2.143 1.190 1.00 0.00 15 CYS A O 19
ATOM 11540 N N . ASN A 1 16 ? 1.070 -0.734 -0.530 1.00 0.00 16 ASN A N 19
ATOM 11541 C CA . ASN A 1 16 ? 2.283 -1.128 -1.237 1.00 0.00 16 ASN A CA 19
ATOM 11542 C C . ASN A 1 16 ? 3.524 -0.597 -0.525 1.00 0.00 16 ASN A C 19
ATOM 11543 O O . ASN A 1 16 ? 4.626 -1.112 -0.712 1.00 0.00 16 ASN A O 19
ATOM 11554 N N . GLU A 1 17 ? 3.336 0.435 0.291 1.00 0.00 17 GLU A N 19
ATOM 11555 C CA . GLU A 1 17 ? 4.440 1.035 1.030 1.00 0.00 17 GLU A CA 19
ATOM 11556 C C . GLU A 1 17 ? 5.064 0.027 1.990 1.00 0.00 17 GLU A C 19
ATOM 11557 O O . GLU A 1 17 ? 6.282 -0.155 2.013 1.00 0.00 17 GLU A O 19
ATOM 11569 N N . CYS A 1 18 ? 4.221 -0.627 2.782 1.00 0.00 18 CYS A N 19
ATOM 11570 C CA . CYS A 1 18 ? 4.687 -1.617 3.745 1.00 0.00 18 CYS A CA 19
ATOM 11571 C C . CYS A 1 18 ? 4.144 -3.003 3.408 1.00 0.00 18 CYS A C 19
ATOM 11572 O O . CYS A 1 18 ? 4.843 -4.006 3.546 1.00 0.00 18 CYS A O 19
ATOM 11579 N N . GLY A 1 19 ? 2.891 -3.049 2.965 1.00 0.00 19 GLY A N 19
ATOM 11580 C CA . GLY A 1 19 ? 2.275 -4.316 2.614 1.00 0.00 19 GLY A CA 19
ATOM 11581 C C . GLY A 1 19 ? 1.044 -4.612 3.448 1.00 0.00 19 GLY A C 19
ATOM 11582 O O . GLY A 1 19 ? 0.531 -5.731 3.437 1.00 0.00 19 GLY A O 19
ATOM 11586 N N . LYS A 1 20 ? 0.568 -3.607 4.175 1.00 0.00 20 LYS A N 19
ATOM 11587 C CA . LYS A 1 20 ? -0.610 -3.763 5.019 1.00 0.00 20 LYS A CA 19
ATOM 11588 C C . LYS A 1 20 ? -1.862 -3.974 4.173 1.00 0.00 20 LYS A C 19
ATOM 11589 O O . LYS A 1 20 ? -1.863 -3.710 2.970 1.00 0.00 20 LYS A O 19
ATOM 11608 N N . THR A 1 21 ? -2.928 -4.451 4.809 1.00 0.00 21 THR A N 19
ATOM 11609 C CA . THR A 1 21 ? -4.186 -4.696 4.115 1.00 0.00 21 THR A CA 19
ATOM 11610 C C . THR A 1 21 ? -5.367 -4.149 4.908 1.00 0.00 21 THR A C 19
ATOM 11611 O O . THR A 1 21 ? -5.369 -4.180 6.139 1.00 0.00 21 THR A O 19
ATOM 11622 N N . PHE A 1 22 ? -6.370 -3.648 4.195 1.00 0.00 22 PHE A N 19
ATOM 11623 C CA . PHE A 1 22 ? -7.559 -3.093 4.833 1.00 0.00 22 PHE A CA 19
ATOM 11624 C C . PHE A 1 22 ? -8.815 -3.441 4.040 1.00 0.00 22 PHE A C 19
ATOM 11625 O O . PHE A 1 22 ? -8.796 -3.471 2.809 1.00 0.00 22 PHE A O 19
ATOM 11642 N N . SER A 1 23 ? -9.904 -3.705 4.754 1.00 0.00 23 SER A N 19
ATOM 11643 C CA . SER A 1 23 ? -11.169 -4.056 4.118 1.00 0.00 23 SER A CA 19
ATOM 11644 C C . SER A 1 23 ? -11.845 -2.819 3.534 1.00 0.00 23 SER A C 19
ATOM 11645 O O . SER A 1 23 ? -12.829 -2.923 2.801 1.00 0.00 23 SER A O 19
ATOM 11653 N N . HIS A 1 24 ? -11.309 -1.648 3.864 1.00 0.00 24 HIS A N 19
ATOM 11654 C CA . HIS A 1 24 ? -11.859 -0.390 3.372 1.00 0.00 24 HIS A CA 19
ATOM 11655 C C . HIS A 1 24 ? -10.744 0.568 2.965 1.00 0.00 24 HIS A C 19
ATOM 11656 O O . HIS A 1 24 ? -9.617 0.467 3.449 1.00 0.00 24 HIS A O 19
ATOM 11670 N N . SER A 1 25 ? -11.066 1.498 2.071 1.00 0.00 25 SER A N 19
ATOM 11671 C CA . SER A 1 25 ? -10.090 2.471 1.595 1.00 0.00 25 SER A CA 19
ATOM 11672 C C . SER A 1 25 ? -9.710 3.447 2.704 1.00 0.00 25 SER A C 19
ATOM 11673 O O . SER A 1 25 ? -8.535 3.605 3.031 1.00 0.00 25 SER A O 19
ATOM 11681 N N . ALA A 1 26 ? -10.715 4.099 3.280 1.00 0.00 26 ALA A N 19
ATOM 11682 C CA . ALA A 1 26 ? -10.488 5.057 4.354 1.00 0.00 26 ALA A CA 19
ATOM 11683 C C . ALA A 1 26 ? -9.330 4.620 5.244 1.00 0.00 26 ALA A C 19
ATOM 11684 O O . ALA A 1 26 ? -8.523 5.443 5.680 1.00 0.00 26 ALA A O 19
ATOM 11691 N N . HIS A 1 27 ? -9.253 3.320 5.512 1.00 0.00 27 HIS A N 19
ATOM 11692 C CA . HIS A 1 27 ? -8.192 2.774 6.351 1.00 0.00 27 HIS A CA 19
ATOM 11693 C C . HIS A 1 27 ? -6.835 2.912 5.669 1.00 0.00 27 HIS A C 19
ATOM 11694 O O . HIS A 1 27 ? -5.875 3.401 6.266 1.00 0.00 27 HIS A O 19
ATOM 11708 N N . LEU A 1 28 ? -6.761 2.477 4.416 1.00 0.00 28 LEU A N 19
ATOM 11709 C CA . LEU A 1 28 ? -5.520 2.551 3.653 1.00 0.00 28 LEU A CA 19
ATOM 11710 C C . LEU A 1 28 ? -5.061 3.997 3.498 1.00 0.00 28 LEU A C 19
ATOM 11711 O O . LEU A 1 28 ? -3.997 4.377 3.987 1.00 0.00 28 LEU A O 19
ATOM 11727 N N . SER A 1 29 ? -5.872 4.801 2.818 1.00 0.00 29 SER A N 19
ATOM 11728 C CA . SER A 1 29 ? -5.549 6.205 2.598 1.00 0.00 29 SER A CA 19
ATOM 11729 C C . SER A 1 29 ? -5.055 6.857 3.886 1.00 0.00 29 SER A C 19
ATOM 11730 O O . SER A 1 29 ? -4.075 7.603 3.883 1.00 0.00 29 SER A O 19
ATOM 11738 N N . LYS A 1 30 ? -5.740 6.571 4.987 1.00 0.00 30 LYS A N 19
ATOM 11739 C CA . LYS A 1 30 ? -5.373 7.126 6.284 1.00 0.00 30 LYS A CA 19
ATOM 11740 C C . LYS A 1 30 ? -4.046 6.549 6.767 1.00 0.00 30 LYS A C 19
ATOM 11741 O O . LYS A 1 30 ? -3.195 7.273 7.285 1.00 0.00 30 LYS A O 19
ATOM 11760 N N . HIS A 1 31 ? -3.876 5.242 6.594 1.00 0.00 31 HIS A N 19
ATOM 11761 C CA . HIS A 1 31 ? -2.651 4.569 7.010 1.00 0.00 31 HIS A CA 19
ATOM 11762 C C . HIS A 1 31 ? -1.486 4.948 6.101 1.00 0.00 31 HIS A C 19
ATOM 11763 O O . HIS A 1 31 ? -0.326 4.699 6.427 1.00 0.00 31 HIS A O 19
ATOM 11777 N N . GLN A 1 32 ? -1.805 5.551 4.960 1.00 0.00 32 GLN A N 19
ATOM 11778 C CA . GLN A 1 32 ? -0.784 5.963 4.003 1.00 0.00 32 GLN A CA 19
ATOM 11779 C C . GLN A 1 32 ? -0.103 7.251 4.454 1.00 0.00 32 GLN A C 19
ATOM 11780 O O . GLN A 1 32 ? 1.090 7.450 4.221 1.00 0.00 32 GLN A O 19
ATOM 11794 N N . LEU A 1 33 ? -0.868 8.123 5.101 1.00 0.00 33 LEU A N 19
ATOM 11795 C CA . LEU A 1 33 ? -0.339 9.394 5.585 1.00 0.00 33 LEU A CA 19
ATOM 11796 C C . LEU A 1 33 ? 0.810 9.168 6.563 1.00 0.00 33 LEU A C 19
ATOM 11797 O O . LEU A 1 33 ? 1.630 10.058 6.788 1.00 0.00 33 LEU A O 19
ATOM 11813 N N . ILE A 1 34 ? 0.864 7.971 7.138 1.00 0.00 34 ILE A N 19
ATOM 11814 C CA . ILE A 1 34 ? 1.915 7.627 8.088 1.00 0.00 34 ILE A CA 19
ATOM 11815 C C . ILE A 1 34 ? 3.253 7.438 7.383 1.00 0.00 34 ILE A C 19
ATOM 11816 O O . ILE A 1 34 ? 4.313 7.676 7.964 1.00 0.00 34 ILE A O 19
ATOM 11832 N N . HIS A 1 35 ? 3.198 7.010 6.125 1.00 0.00 35 HIS A N 19
ATOM 11833 C CA . HIS A 1 35 ? 4.407 6.792 5.339 1.00 0.00 35 HIS A CA 19
ATOM 11834 C C . HIS A 1 35 ? 4.987 8.117 4.854 1.00 0.00 35 HIS A C 19
ATOM 11835 O O . HIS A 1 35 ? 6.202 8.264 4.727 1.00 0.00 35 HIS A O 19
ATOM 11849 N N . ALA A 1 36 ? 4.110 9.077 4.583 1.00 0.00 36 ALA A N 19
ATOM 11850 C CA . ALA A 1 36 ? 4.535 10.390 4.113 1.00 0.00 36 ALA A CA 19
ATOM 11851 C C . ALA A 1 36 ? 4.954 11.281 5.278 1.00 0.00 36 ALA A C 19
ATOM 11852 O O . ALA A 1 36 ? 4.982 10.843 6.428 1.00 0.00 36 ALA A O 19
ATOM 11859 N N . GLY A 1 37 ? 5.279 12.533 4.972 1.00 0.00 37 GLY A N 19
ATOM 11860 C CA . GLY A 1 37 ? 5.693 13.465 6.005 1.00 0.00 37 GLY A CA 19
ATOM 11861 C C . GLY A 1 37 ? 7.021 13.086 6.629 1.00 0.00 37 GLY A C 19
ATOM 11862 O O . GLY A 1 37 ? 7.188 13.169 7.845 1.00 0.00 37 GLY A O 19
ATOM 11866 N N . GLU A 1 38 ? 7.968 12.668 5.795 1.00 0.00 38 GLU A N 19
ATOM 11867 C CA . GLU A 1 38 ? 9.287 12.272 6.273 1.00 0.00 38 GLU A CA 19
ATOM 11868 C C . GLU A 1 38 ? 10.333 12.420 5.172 1.00 0.00 38 GLU A C 19
ATOM 11869 O O . GLU A 1 38 ? 10.164 11.904 4.068 1.00 0.00 38 GLU A O 19
ATOM 11881 N N . ASN A 1 39 ? 11.413 13.131 5.481 1.00 0.00 39 ASN A N 19
ATOM 11882 C CA . ASN A 1 39 ? 12.486 13.348 4.517 1.00 0.00 39 ASN A CA 19
ATOM 11883 C C . ASN A 1 39 ? 13.814 13.589 5.228 1.00 0.00 39 ASN A C 19
ATOM 11884 O O . ASN A 1 39 ? 13.875 14.211 6.289 1.00 0.00 39 ASN A O 19
ATOM 11895 N N . PRO A 1 40 ? 14.905 13.087 4.630 1.00 0.00 40 PRO A N 19
ATOM 11896 C CA . PRO A 1 40 ? 16.252 13.236 5.187 1.00 0.00 40 PRO A CA 19
ATOM 11897 C C . PRO A 1 40 ? 16.754 14.674 5.113 1.00 0.00 40 PRO A C 19
ATOM 11898 O O . PRO A 1 40 ? 17.798 15.007 5.674 1.00 0.00 40 PRO A O 19
ATOM 11909 N N . SER A 1 41 ? 16.004 15.523 4.419 1.00 0.00 41 SER A N 19
ATOM 11910 C CA . SER A 1 41 ? 16.375 16.926 4.269 1.00 0.00 41 SER A CA 19
ATOM 11911 C C . SER A 1 41 ? 15.327 17.835 4.904 1.00 0.00 41 SER A C 19
ATOM 11912 O O . SER A 1 41 ? 14.145 17.499 4.953 1.00 0.00 41 SER A O 19
ATOM 11920 N N . GLY A 1 42 ? 15.771 18.992 5.388 1.00 0.00 42 GLY A N 19
ATOM 11921 C CA . GLY A 1 42 ? 14.860 19.933 6.013 1.00 0.00 42 GLY A CA 19
ATOM 11922 C C . GLY A 1 42 ? 13.826 20.470 5.043 1.00 0.00 42 GLY A C 19
ATOM 11923 O O . GLY A 1 42 ? 13.659 19.960 3.935 1.00 0.00 42 GLY A O 19
ATOM 11927 N N . PRO A 1 43 ? 13.109 21.524 5.460 1.00 0.00 43 PRO A N 19
ATOM 11928 C CA . PRO A 1 43 ? 12.073 22.153 4.636 1.00 0.00 43 PRO A CA 19
ATOM 11929 C C . PRO A 1 43 ? 12.656 22.898 3.441 1.00 0.00 43 PRO A C 19
ATOM 11930 O O . PRO A 1 43 ? 12.916 24.099 3.513 1.00 0.00 43 PRO A O 19
ATOM 11941 N N . SER A 1 44 ? 12.859 22.179 2.342 1.00 0.00 44 SER A N 19
ATOM 11942 C CA . SER A 1 44 ? 13.415 22.772 1.131 1.00 0.00 44 SER A CA 19
ATOM 11943 C C . SER A 1 44 ? 12.337 23.512 0.344 1.00 0.00 44 SER A C 19
ATOM 11944 O O . SER A 1 44 ? 11.218 23.023 0.193 1.00 0.00 44 SER A O 19
ATOM 11952 N N . SER A 1 45 ? 12.684 24.694 -0.154 1.00 0.00 45 SER A N 19
ATOM 11953 C CA . SER A 1 45 ? 11.746 25.505 -0.922 1.00 0.00 45 SER A CA 19
ATOM 11954 C C . SER A 1 45 ? 11.108 24.685 -2.039 1.00 0.00 45 SER A C 19
ATOM 11955 O O . SER A 1 45 ? 11.493 23.542 -2.284 1.00 0.00 45 SER A O 19
ATOM 11963 N N . GLY A 1 46 ? 10.129 25.278 -2.716 1.00 0.00 46 GLY A N 19
ATOM 11964 C CA . GLY A 1 46 ? 9.452 24.590 -3.799 1.00 0.00 46 GLY A CA 19
ATOM 11965 C C . GLY A 1 46 ? 8.910 23.238 -3.378 1.00 0.00 46 GLY A C 19
ATOM 11966 O O . GLY A 1 46 ? 9.651 22.257 -3.416 1.00 0.00 46 GLY A O 19
ATOM 11971 N N . GLY A 1 1 ? 9.189 -26.533 -10.501 1.00 0.00 1 GLY A N 20
ATOM 11972 C CA . GLY A 1 1 ? 9.595 -25.191 -10.872 1.00 0.00 1 GLY A CA 20
ATOM 11973 C C . GLY A 1 1 ? 8.669 -24.129 -10.313 1.00 0.00 1 GLY A C 20
ATOM 11974 O O . GLY A 1 1 ? 7.469 -24.359 -10.165 1.00 0.00 1 GLY A O 20
ATOM 11978 N N . SER A 1 2 ? 9.227 -22.964 -10.000 1.00 0.00 2 SER A N 20
ATOM 11979 C CA . SER A 1 2 ? 8.443 -21.865 -9.449 1.00 0.00 2 SER A CA 20
ATOM 11980 C C . SER A 1 2 ? 7.645 -21.164 -10.544 1.00 0.00 2 SER A C 20
ATOM 11981 O O . SER A 1 2 ? 8.117 -21.010 -11.670 1.00 0.00 2 SER A O 20
ATOM 11989 N N . SER A 1 3 ? 6.431 -20.742 -10.204 1.00 0.00 3 SER A N 20
ATOM 11990 C CA . SER A 1 3 ? 5.564 -20.061 -11.158 1.00 0.00 3 SER A CA 20
ATOM 11991 C C . SER A 1 3 ? 5.598 -18.551 -10.942 1.00 0.00 3 SER A C 20
ATOM 11992 O O . SER A 1 3 ? 5.730 -17.780 -11.891 1.00 0.00 3 SER A O 20
ATOM 12000 N N . GLY A 1 4 ? 5.477 -18.137 -9.685 1.00 0.00 4 GLY A N 20
ATOM 12001 C CA . GLY A 1 4 ? 5.497 -16.721 -9.365 1.00 0.00 4 GLY A CA 20
ATOM 12002 C C . GLY A 1 4 ? 5.612 -16.465 -7.875 1.00 0.00 4 GLY A C 20
ATOM 12003 O O . GLY A 1 4 ? 5.591 -17.399 -7.074 1.00 0.00 4 GLY A O 20
ATOM 12007 N N . SER A 1 5 ? 5.735 -15.195 -7.503 1.00 0.00 5 SER A N 20
ATOM 12008 C CA . SER A 1 5 ? 5.860 -14.819 -6.100 1.00 0.00 5 SER A CA 20
ATOM 12009 C C . SER A 1 5 ? 4.553 -14.230 -5.577 1.00 0.00 5 SER A C 20
ATOM 12010 O O . SER A 1 5 ? 4.336 -13.020 -5.636 1.00 0.00 5 SER A O 20
ATOM 12018 N N . SER A 1 6 ? 3.684 -15.096 -5.064 1.00 0.00 6 SER A N 20
ATOM 12019 C CA . SER A 1 6 ? 2.396 -14.665 -4.534 1.00 0.00 6 SER A CA 20
ATOM 12020 C C . SER A 1 6 ? 2.506 -14.325 -3.051 1.00 0.00 6 SER A C 20
ATOM 12021 O O . SER A 1 6 ? 3.228 -14.983 -2.303 1.00 0.00 6 SER A O 20
ATOM 12029 N N . GLY A 1 7 ? 1.783 -13.291 -2.632 1.00 0.00 7 GLY A N 20
ATOM 12030 C CA . GLY A 1 7 ? 1.812 -12.880 -1.240 1.00 0.00 7 GLY A CA 20
ATOM 12031 C C . GLY A 1 7 ? 0.545 -13.256 -0.498 1.00 0.00 7 GLY A C 20
ATOM 12032 O O . GLY A 1 7 ? -0.346 -13.896 -1.058 1.00 0.00 7 GLY A O 20
ATOM 12036 N N . THR A 1 8 ? 0.464 -12.861 0.769 1.00 0.00 8 THR A N 20
ATOM 12037 C CA . THR A 1 8 ? -0.702 -13.163 1.590 1.00 0.00 8 THR A CA 20
ATOM 12038 C C . THR A 1 8 ? -1.583 -11.932 1.768 1.00 0.00 8 THR A C 20
ATOM 12039 O O . THR A 1 8 ? -1.187 -10.959 2.410 1.00 0.00 8 THR A O 20
ATOM 12050 N N . LYS A 1 9 ? -2.781 -11.981 1.196 1.00 0.00 9 LYS A N 20
ATOM 12051 C CA . LYS A 1 9 ? -3.721 -10.870 1.292 1.00 0.00 9 LYS A CA 20
ATOM 12052 C C . LYS A 1 9 ? -5.078 -11.254 0.711 1.00 0.00 9 LYS A C 20
ATOM 12053 O O . LYS A 1 9 ? -5.156 -11.911 -0.326 1.00 0.00 9 LYS A O 20
ATOM 12072 N N . GLU A 1 10 ? -6.145 -10.839 1.387 1.00 0.00 10 GLU A N 20
ATOM 12073 C CA . GLU A 1 10 ? -7.499 -11.140 0.937 1.00 0.00 10 GLU A CA 20
ATOM 12074 C C . GLU A 1 10 ? -8.376 -9.892 0.977 1.00 0.00 10 GLU A C 20
ATOM 12075 O O . GLU A 1 10 ? -9.603 -9.980 0.919 1.00 0.00 10 GLU A O 20
ATOM 12087 N N . HIS A 1 11 ? -7.738 -8.730 1.079 1.00 0.00 11 HIS A N 20
ATOM 12088 C CA . HIS A 1 11 ? -8.459 -7.464 1.127 1.00 0.00 11 HIS A CA 20
ATOM 12089 C C . HIS A 1 11 ? -8.304 -6.699 -0.184 1.00 0.00 11 HIS A C 20
ATOM 12090 O O . HIS A 1 11 ? -7.283 -6.791 -0.867 1.00 0.00 11 HIS A O 20
ATOM 12104 N N . PRO A 1 12 ? -9.339 -5.928 -0.547 1.00 0.00 12 PRO A N 20
ATOM 12105 C CA . PRO A 1 12 ? -9.342 -5.134 -1.778 1.00 0.00 12 PRO A CA 20
ATOM 12106 C C . PRO A 1 12 ? -8.366 -3.963 -1.716 1.00 0.00 12 PRO A C 20
ATOM 12107 O O . PRO A 1 12 ? -8.093 -3.315 -2.726 1.00 0.00 12 PRO A O 20
ATOM 12118 N N . PHE A 1 13 ? -7.844 -3.698 -0.523 1.00 0.00 13 PHE A N 20
ATOM 12119 C CA . PHE A 1 13 ? -6.898 -2.605 -0.328 1.00 0.00 13 PHE A CA 20
ATOM 12120 C C . PHE A 1 13 ? -5.638 -3.096 0.378 1.00 0.00 13 PHE A C 20
ATOM 12121 O O . PHE A 1 13 ? -5.706 -3.685 1.457 1.00 0.00 13 PHE A O 20
ATOM 12138 N N . LYS A 1 14 ? -4.487 -2.849 -0.239 1.00 0.00 14 LYS A N 20
ATOM 12139 C CA . LYS A 1 14 ? -3.210 -3.263 0.328 1.00 0.00 14 LYS A CA 20
ATOM 12140 C C . LYS A 1 14 ? -2.171 -2.153 0.200 1.00 0.00 14 LYS A C 20
ATOM 12141 O O . LYS A 1 14 ? -1.931 -1.637 -0.892 1.00 0.00 14 LYS A O 20
ATOM 12160 N N . CYS A 1 15 ? -1.557 -1.791 1.321 1.00 0.00 15 CYS A N 20
ATOM 12161 C CA . CYS A 1 15 ? -0.544 -0.744 1.335 1.00 0.00 15 CYS A CA 20
ATOM 12162 C C . CYS A 1 15 ? 0.706 -1.186 0.579 1.00 0.00 15 CYS A C 20
ATOM 12163 O O . CYS A 1 15 ? 1.349 -2.169 0.944 1.00 0.00 15 CYS A O 20
ATOM 12170 N N . ASN A 1 16 ? 1.044 -0.451 -0.476 1.00 0.00 16 ASN A N 20
ATOM 12171 C CA . ASN A 1 16 ? 2.217 -0.767 -1.283 1.00 0.00 16 ASN A CA 20
ATOM 12172 C C . ASN A 1 16 ? 3.488 -0.242 -0.625 1.00 0.00 16 ASN A C 20
ATOM 12173 O O . ASN A 1 16 ? 4.596 -0.623 -1.001 1.00 0.00 16 ASN A O 20
ATOM 12184 N N . GLU A 1 17 ? 3.320 0.634 0.361 1.00 0.00 17 GLU A N 20
ATOM 12185 C CA . GLU A 1 17 ? 4.455 1.212 1.071 1.00 0.00 17 GLU A CA 20
ATOM 12186 C C . GLU A 1 17 ? 5.086 0.188 2.010 1.00 0.00 17 GLU A C 20
ATOM 12187 O O . GLU A 1 17 ? 6.309 0.112 2.132 1.00 0.00 17 GLU A O 20
ATOM 12199 N N . CYS A 1 18 ? 4.244 -0.597 2.673 1.00 0.00 18 CYS A N 20
ATOM 12200 C CA . CYS A 1 18 ? 4.717 -1.615 3.603 1.00 0.00 18 CYS A CA 20
ATOM 12201 C C . CYS A 1 18 ? 4.192 -2.994 3.213 1.00 0.00 18 CYS A C 20
ATOM 12202 O O . CYS A 1 18 ? 4.923 -3.982 3.252 1.00 0.00 18 CYS A O 20
ATOM 12209 N N . GLY A 1 19 ? 2.917 -3.051 2.837 1.00 0.00 19 GLY A N 20
ATOM 12210 C CA . GLY A 1 19 ? 2.315 -4.312 2.446 1.00 0.00 19 GLY A CA 20
ATOM 12211 C C . GLY A 1 19 ? 1.122 -4.676 3.306 1.00 0.00 19 GLY A C 20
ATOM 12212 O O . GLY A 1 19 ? 0.657 -5.816 3.287 1.00 0.00 19 GLY A O 20
ATOM 12216 N N . LYS A 1 20 ? 0.623 -3.706 4.065 1.00 0.00 20 LYS A N 20
ATOM 12217 C CA . LYS A 1 20 ? -0.524 -3.929 4.937 1.00 0.00 20 LYS A CA 20
ATOM 12218 C C . LYS A 1 20 ? -1.795 -4.139 4.121 1.00 0.00 20 LYS A C 20
ATOM 12219 O O . LYS A 1 20 ? -1.775 -4.072 2.892 1.00 0.00 20 LYS A O 20
ATOM 12238 N N . THR A 1 21 ? -2.902 -4.391 4.813 1.00 0.00 21 THR A N 20
ATOM 12239 C CA . THR A 1 21 ? -4.183 -4.610 4.153 1.00 0.00 21 THR A CA 20
ATOM 12240 C C . THR A 1 21 ? -5.334 -4.063 4.990 1.00 0.00 21 THR A C 20
ATOM 12241 O O . THR A 1 21 ? -5.325 -4.166 6.217 1.00 0.00 21 THR A O 20
ATOM 12252 N N . PHE A 1 22 ? -6.323 -3.482 4.320 1.00 0.00 22 PHE A N 20
ATOM 12253 C CA . PHE A 1 22 ? -7.482 -2.919 5.003 1.00 0.00 22 PHE A CA 20
ATOM 12254 C C . PHE A 1 22 ? -8.767 -3.229 4.241 1.00 0.00 22 PHE A C 20
ATOM 12255 O O . PHE A 1 22 ? -8.798 -3.182 3.011 1.00 0.00 22 PHE A O 20
ATOM 12272 N N . SER A 1 23 ? -9.824 -3.547 4.980 1.00 0.00 23 SER A N 20
ATOM 12273 C CA . SER A 1 23 ? -11.111 -3.869 4.375 1.00 0.00 23 SER A CA 20
ATOM 12274 C C . SER A 1 23 ? -11.611 -2.714 3.513 1.00 0.00 23 SER A C 20
ATOM 12275 O O . SER A 1 23 ? -12.009 -2.907 2.364 1.00 0.00 23 SER A O 20
ATOM 12283 N N . HIS A 1 24 ? -11.588 -1.510 4.077 1.00 0.00 24 HIS A N 20
ATOM 12284 C CA . HIS A 1 24 ? -12.038 -0.322 3.362 1.00 0.00 24 HIS A CA 20
ATOM 12285 C C . HIS A 1 24 ? -10.852 0.535 2.930 1.00 0.00 24 HIS A C 20
ATOM 12286 O O . HIS A 1 24 ? -9.754 0.412 3.474 1.00 0.00 24 HIS A O 20
ATOM 12300 N N . SER A 1 25 ? -11.079 1.401 1.948 1.00 0.00 25 SER A N 20
ATOM 12301 C CA . SER A 1 25 ? -10.028 2.275 1.440 1.00 0.00 25 SER A CA 20
ATOM 12302 C C . SER A 1 25 ? -9.655 3.334 2.473 1.00 0.00 25 SER A C 20
ATOM 12303 O O . SER A 1 25 ? -8.484 3.501 2.811 1.00 0.00 25 SER A O 20
ATOM 12311 N N . ALA A 1 26 ? -10.661 4.046 2.970 1.00 0.00 26 ALA A N 20
ATOM 12312 C CA . ALA A 1 26 ? -10.440 5.088 3.966 1.00 0.00 26 ALA A CA 20
ATOM 12313 C C . ALA A 1 26 ? -9.314 4.705 4.920 1.00 0.00 26 ALA A C 20
ATOM 12314 O O . ALA A 1 26 ? -8.468 5.533 5.262 1.00 0.00 26 ALA A O 20
ATOM 12321 N N . HIS A 1 27 ? -9.308 3.447 5.347 1.00 0.00 27 HIS A N 20
ATOM 12322 C CA . HIS A 1 27 ? -8.285 2.955 6.263 1.00 0.00 27 HIS A CA 20
ATOM 12323 C C . HIS A 1 27 ? -6.904 3.011 5.616 1.00 0.00 27 HIS A C 20
ATOM 12324 O O . HIS A 1 27 ? -5.950 3.518 6.207 1.00 0.00 27 HIS A O 20
ATOM 12338 N N . LEU A 1 28 ? -6.805 2.486 4.400 1.00 0.00 28 LEU A N 20
ATOM 12339 C CA . LEU A 1 28 ? -5.541 2.476 3.672 1.00 0.00 28 LEU A CA 20
ATOM 12340 C C . LEU A 1 28 ? -5.026 3.895 3.454 1.00 0.00 28 LEU A C 20
ATOM 12341 O O . LEU A 1 28 ? -3.921 4.237 3.875 1.00 0.00 28 LEU A O 20
ATOM 12357 N N . SER A 1 29 ? -5.836 4.718 2.795 1.00 0.00 29 SER A N 20
ATOM 12358 C CA . SER A 1 29 ? -5.462 6.100 2.520 1.00 0.00 29 SER A CA 20
ATOM 12359 C C . SER A 1 29 ? -5.031 6.811 3.799 1.00 0.00 29 SER A C 20
ATOM 12360 O O . SER A 1 29 ? -4.168 7.689 3.775 1.00 0.00 29 SER A O 20
ATOM 12368 N N . LYS A 1 30 ? -5.637 6.425 4.917 1.00 0.00 30 LYS A N 20
ATOM 12369 C CA . LYS A 1 30 ? -5.317 7.023 6.207 1.00 0.00 30 LYS A CA 20
ATOM 12370 C C . LYS A 1 30 ? -4.003 6.472 6.751 1.00 0.00 30 LYS A C 20
ATOM 12371 O O . LYS A 1 30 ? -3.180 7.216 7.286 1.00 0.00 30 LYS A O 20
ATOM 12390 N N . HIS A 1 31 ? -3.811 5.164 6.610 1.00 0.00 31 HIS A N 20
ATOM 12391 C CA . HIS A 1 31 ? -2.596 4.514 7.086 1.00 0.00 31 HIS A CA 20
ATOM 12392 C C . HIS A 1 31 ? -1.403 4.885 6.210 1.00 0.00 31 HIS A C 20
ATOM 12393 O O . HIS A 1 31 ? -0.253 4.656 6.583 1.00 0.00 31 HIS A O 20
ATOM 12407 N N . GLN A 1 32 ? -1.686 5.457 5.044 1.00 0.00 32 GLN A N 20
ATOM 12408 C CA . GLN A 1 32 ? -0.636 5.857 4.115 1.00 0.00 32 GLN A CA 20
ATOM 12409 C C . GLN A 1 32 ? 0.011 7.166 4.556 1.00 0.00 32 GLN A C 20
ATOM 12410 O O . GLN A 1 32 ? 1.213 7.368 4.375 1.00 0.00 32 GLN A O 20
ATOM 12424 N N . LEU A 1 33 ? -0.792 8.051 5.135 1.00 0.00 33 LEU A N 20
ATOM 12425 C CA . LEU A 1 33 ? -0.297 9.342 5.602 1.00 0.00 33 LEU A CA 20
ATOM 12426 C C . LEU A 1 33 ? 0.823 9.159 6.621 1.00 0.00 33 LEU A C 20
ATOM 12427 O O . LEU A 1 33 ? 1.635 10.060 6.834 1.00 0.00 33 LEU A O 20
ATOM 12443 N N . ILE A 1 34 ? 0.863 7.987 7.245 1.00 0.00 34 ILE A N 20
ATOM 12444 C CA . ILE A 1 34 ? 1.886 7.685 8.239 1.00 0.00 34 ILE A CA 20
ATOM 12445 C C . ILE A 1 34 ? 3.251 7.501 7.584 1.00 0.00 34 ILE A C 20
ATOM 12446 O O . ILE A 1 34 ? 4.283 7.815 8.177 1.00 0.00 34 ILE A O 20
ATOM 12462 N N . HIS A 1 35 ? 3.248 6.991 6.356 1.00 0.00 35 HIS A N 20
ATOM 12463 C CA . HIS A 1 35 ? 4.486 6.768 5.619 1.00 0.00 35 HIS A CA 20
ATOM 12464 C C . HIS A 1 35 ? 5.065 8.087 5.116 1.00 0.00 35 HIS A C 20
ATOM 12465 O O . HIS A 1 35 ? 6.272 8.208 4.912 1.00 0.00 35 HIS A O 20
ATOM 12479 N N . ALA A 1 36 ? 4.195 9.071 4.917 1.00 0.00 36 ALA A N 20
ATOM 12480 C CA . ALA A 1 36 ? 4.620 10.381 4.439 1.00 0.00 36 ALA A CA 20
ATOM 12481 C C . ALA A 1 36 ? 4.914 11.321 5.604 1.00 0.00 36 ALA A C 20
ATOM 12482 O O . ALA A 1 36 ? 4.461 12.465 5.621 1.00 0.00 36 ALA A O 20
ATOM 12489 N N . GLY A 1 37 ? 5.676 10.830 6.577 1.00 0.00 37 GLY A N 20
ATOM 12490 C CA . GLY A 1 37 ? 6.017 11.640 7.732 1.00 0.00 37 GLY A CA 20
ATOM 12491 C C . GLY A 1 37 ? 7.492 11.988 7.781 1.00 0.00 37 GLY A C 20
ATOM 12492 O O . GLY A 1 37 ? 8.145 11.803 8.808 1.00 0.00 37 GLY A O 20
ATOM 12496 N N . GLU A 1 38 ? 8.017 12.490 6.668 1.00 0.00 38 GLU A N 20
ATOM 12497 C CA . GLU A 1 38 ? 9.425 12.862 6.589 1.00 0.00 38 GLU A CA 20
ATOM 12498 C C . GLU A 1 38 ? 9.614 14.346 6.890 1.00 0.00 38 GLU A C 20
ATOM 12499 O O . GLU A 1 38 ? 8.647 15.072 7.113 1.00 0.00 38 GLU A O 20
ATOM 12511 N N . ASN A 1 39 ? 10.868 14.788 6.895 1.00 0.00 39 ASN A N 20
ATOM 12512 C CA . ASN A 1 39 ? 11.185 16.184 7.170 1.00 0.00 39 ASN A CA 20
ATOM 12513 C C . ASN A 1 39 ? 12.108 16.754 6.098 1.00 0.00 39 ASN A C 20
ATOM 12514 O O . ASN A 1 39 ? 13.095 16.134 5.700 1.00 0.00 39 ASN A O 20
ATOM 12525 N N . PRO A 1 40 ? 11.783 17.963 5.617 1.00 0.00 40 PRO A N 20
ATOM 12526 C CA . PRO A 1 40 ? 12.571 18.643 4.585 1.00 0.00 40 PRO A CA 20
ATOM 12527 C C . PRO A 1 40 ? 13.928 19.107 5.104 1.00 0.00 40 PRO A C 20
ATOM 12528 O O . PRO A 1 40 ? 14.703 19.724 4.374 1.00 0.00 40 PRO A O 20
ATOM 12539 N N . SER A 1 41 ? 14.208 18.804 6.367 1.00 0.00 41 SER A N 20
ATOM 12540 C CA . SER A 1 41 ? 15.471 19.193 6.984 1.00 0.00 41 SER A CA 20
ATOM 12541 C C . SER A 1 41 ? 16.594 18.250 6.564 1.00 0.00 41 SER A C 20
ATOM 12542 O O . SER A 1 41 ? 16.874 17.260 7.240 1.00 0.00 41 SER A O 20
ATOM 12550 N N . GLY A 1 42 ? 17.234 18.564 5.442 1.00 0.00 42 GLY A N 20
ATOM 12551 C CA . GLY A 1 42 ? 18.319 17.736 4.950 1.00 0.00 42 GLY A CA 20
ATOM 12552 C C . GLY A 1 42 ? 17.836 16.637 4.024 1.00 0.00 42 GLY A C 20
ATOM 12553 O O . GLY A 1 42 ? 16.744 16.093 4.189 1.00 0.00 42 GLY A O 20
ATOM 12557 N N . PRO A 1 43 ? 18.660 16.296 3.023 1.00 0.00 43 PRO A N 20
ATOM 12558 C CA . PRO A 1 43 ? 18.331 15.253 2.046 1.00 0.00 43 PRO A CA 20
ATOM 12559 C C . PRO A 1 43 ? 18.344 13.858 2.662 1.00 0.00 43 PRO A C 20
ATOM 12560 O O . PRO A 1 43 ? 18.966 13.634 3.701 1.00 0.00 43 PRO A O 20
ATOM 12571 N N . SER A 1 44 ? 17.655 12.924 2.015 1.00 0.00 44 SER A N 20
ATOM 12572 C CA . SER A 1 44 ? 17.585 11.551 2.501 1.00 0.00 44 SER A CA 20
ATOM 12573 C C . SER A 1 44 ? 18.424 10.623 1.629 1.00 0.00 44 SER A C 20
ATOM 12574 O O . SER A 1 44 ? 17.983 10.182 0.568 1.00 0.00 44 SER A O 20
ATOM 12582 N N . SER A 1 45 ? 19.638 10.329 2.085 1.00 0.00 45 SER A N 20
ATOM 12583 C CA . SER A 1 45 ? 20.542 9.456 1.346 1.00 0.00 45 SER A CA 20
ATOM 12584 C C . SER A 1 45 ? 20.489 8.032 1.892 1.00 0.00 45 SER A C 20
ATOM 12585 O O . SER A 1 45 ? 20.143 7.812 3.051 1.00 0.00 45 SER A O 20
ATOM 12593 N N . GLY A 1 46 ? 20.835 7.067 1.045 1.00 0.00 46 GLY A N 20
ATOM 12594 C CA . GLY A 1 46 ? 20.821 5.676 1.459 1.00 0.00 46 GLY A CA 20
ATOM 12595 C C . GLY A 1 46 ? 20.465 4.737 0.324 1.00 0.00 46 GLY A C 20
ATOM 12596 O O . GLY A 1 46 ? 19.859 3.696 0.575 1.00 0.00 46 GLY A O 20
#

Foldseek 3Di:
DDDDDDDDDDEPDFAPLPTHHDNDVVVNVVVVVVVVPDDPPDDDDD

Organism: Homo sapiens (NCBI:txid9606)

Solvent-accessible surface area: 4008 Å² total; per-residue (Å²): 137,99,131,54,117,74,64,96,146,126,69,106,59,113,0,126,99,73,40,116,36,34,65,122,48,71,89,25,56,141,23,73,105,83,67,74,63,119,109,132,104,55,143,86,109,131

InterPro domains:
  IPR001909 Krueppel-associated box [PF01352] (6-46)
  IPR001909 Krueppel-associated box [PS50805] (6-75)
  IPR001909 Krueppel-associated box [SM00349] (6-64)
  IPR001909 Krueppel-associated box [cd07765] (6-45)
  IPR013087 Zinc finger C2H2-type [PF00096] (209-231)
  IPR013087 Zinc finger C2H2-type [PF00096] (320-342)
  IPR013087 Zinc finger C2H2-type [PF00096] (347-369)
  IPR013087 Zinc finger C2H2-type [PF00096] (376-397)
  IPR013087 Zinc finger C2H2-type [PF00096] (431-453)
  IPR013087 Zinc finger C2H2-type [PF00096] (459-481)
  IPR013087 Zinc finger C2H2-type [PF00096] (487-509)
  IPR013087 Zinc finger C2H2-type [PF00096] (591-613)
  IPR013087 Zinc finger C2H2-type [PF00096] (646-668)
  IPR013087 Zinc finger C2H2-type [PF00096] (674-696)
  IPR013087 Zinc finger C2H2-type [PF00096] (703-724)
  IPR013087 Zinc finger C2H2-type [PF00096] (730-752)
  IPR013087 Zinc finger C2H2-type [PF00096] (758-780)
  IPR013087 Zinc finger C2H2-type [PF00096] (786-808)
  IPR013087 Zinc finger C2H2-type [PF00096] (814-836)
  IPR013087 Zinc finger C2H2-type [PS00028] (211-231)

Nearest PDB structures (foldseek):
  2ytg-assembly1_A  TM=6.689E-01  e=1.747E-03  Homo sapiens
  2eoe-assembly1_A  TM=5.650E-01  e=7.453E-04  Homo sapiens
  2eme-assembly1_A  TM=5.906E-01  e=3.310E-03  Homo sapiens
  2enc-assembly1_A  TM=5.802E-01  e=1.628E-03  Homo sapiens
  2el6-assembly1_A  TM=6.351E-01  e=4.398E-03  Homo sapiens

Radius of gyration: 14.07 Å; Cα contacts (8 Å, |Δi|>4): 32; chains: 1; bounding box: 31×34×29 Å

Sequence (46 aa):
GSSGSSGTKEHPFKCNECGKTFSHSAHLSKHQLIHAGENPSGPSSGGSSGSSGTKEHPFKCNECGKTFSHSAHLSKHQLIHAGENPSGPSSGGSSGSSGTKEHPFKCNECGKTFSHSAHLSKHQLIHAGENPSGPSSGGSSGSSGTKEHPFKCNECGKTFSHSAHLSKHQLIHAGENPSGPSSGGSSGSSGTKEHPFKCNECGKTFSHSAHLSKHQLIHAGENPSGPSSGGSSGSSGTKEHPFKCNECGKTFSHSAHLSKHQLIHAGENPSGPSSGGSSGSSGTKEHPFKCNECGKTFSHSAHLSKHQLIHAGENPSGPSSGGSSGSSGTKEHPFKCNECGKTFSHSAHLSKHQLIHAGENPSGPSSGGSSGSSGTKEHPFKCNECGKTFSHSAHLSKHQLIHAGENPSGPSSGGSSGSSGTKEHPFKCNECGKTFSHSAHLSKHQLIHAGENPSGPSSGGSSGSSGTKEHPFKCNECGKTFSHSAHLSKHQLIHAGENPSGPSSGGSSGSSGTKEHPFKCNECGKTFSHSAHLSKHQLIHAGENPSGPSSGGSSGSSGTKEHPFKCNECGKTFSHSAHLSKHQLIHAGENPSGPSSGGSSGSSGTKEHPFKCNECGKTFSHSAHLSKHQLIHAGENPSGPSSGGSSGSSGTKEHPFKCNECGKTFSHSAHLSKHQLIHAGENPSGPSSGGSSGSSGTKEHPFKCNECGKTFSHSAHLSKHQLIHAGENPSGPSSGGSSGSSGTKEHPFKCNECGKTFSHSAHLSKHQLIHAGENPSGPSSGGSSGSSGTKEHPFKCNECGKTFSHSAHLSKHQLIHAGENPSGPSSGGSSGSSGTKEHPFKCNECGKTFSHSAHLSKHQLIHAGENPSGPSSGGSSGSSGTKEHPFKCNECGKTFSHSAHLSKHQLIHAGENPSGPSSG

Secondary structure (DSSP, 8-state):
--S--SSS---SEE-SSS--EESSHHHHHHHHTTTTT-S---S---

GO terms:
  GO:0005515 protein binding (F, IPI)
  GO:0005654 nucleoplasm (C, TAS)
  GO:0005654 nucleoplasm (C, IDA)
  GO:0015030 Cajal body (C, IDA)
  GO:0006398 mRNA 3'-end processing by stem-loop binding and cleavage (P, IDA)